Protein AF-A0A2Y9BK23-F1 (afdb_monomer)

Solvent-accessible surface area (backbone atoms only — not comparable to full-atom values): 45817 Å² total; per-residue (Å²): 95,72,69,53,30,32,48,51,44,19,53,50,28,48,52,42,35,49,48,59,64,71,32,55,53,44,69,58,97,91,46,71,29,27,59,66,56,45,57,52,48,31,56,73,51,74,29,68,68,50,39,44,72,75,66,64,53,71,72,58,40,45,74,67,63,46,54,69,68,68,41,61,64,59,56,52,54,61,56,52,43,31,57,47,28,48,55,36,20,54,35,30,73,72,70,46,89,42,66,68,52,52,52,51,47,51,52,55,51,48,56,51,50,51,49,54,73,68,44,40,54,75,84,32,72,56,56,57,50,43,50,53,47,51,52,46,39,56,50,48,38,48,43,55,64,40,48,61,58,48,46,46,53,47,46,54,48,43,49,55,48,46,52,54,44,50,54,49,46,64,77,57,65,72,90,73,79,82,59,72,66,56,55,49,54,53,49,51,53,51,60,74,42,40,76,67,49,46,58,53,29,53,55,47,11,51,48,40,17,51,48,36,32,52,52,48,51,53,51,54,48,72,68,50,50,68,69,82,78,42,60,49,40,58,52,61,53,59,51,48,55,50,50,57,54,46,52,53,53,49,54,51,41,36,55,51,47,31,51,48,50,54,47,52,50,58,57,46,44,43,63,48,22,56,46,48,74,73,54,56,55,68,69,60,52,52,51,52,55,50,50,54,50,52,50,45,54,53,52,10,49,53,52,4,51,55,52,15,63,66,47,35,59,58,54,45,54,55,50,32,62,34,53,70,47,90,71,85,76,79,68,67,63,66,61,48,50,51,52,39,48,52,54,49,51,51,42,52,48,52,26,47,58,75,43,41,65,69,68,75,69,56,52,46,74,51,59,58,68,54,68,85,73,64,46,82,73,83,82,71,62,39,65,60,37,28,54,51,10,51,49,29,34,52,53,15,51,44,33,59,75,71,35,81,66,50,89,43,68,65,35,54,50,41,24,51,51,8,50,50,29,32,51,56,27,39,43,47,50,49,54,53,60,50,57,69,40,67,68,62,34,64,80,40,41,80,77,45,45,60,55,62,40,35,40,67,62,54,46,49,54,30,48,51,38,21,49,39,35,34,50,29,54,42,49,28,45,49,50,31,20,28,40,76,52,38,74,64,66,76,74,42,38,80,36,45,31,44,34,53,35,45,93,84,44,62,63,62,54,50,52,52,48,72,79,40,80,48,55,74,50,80,40,74,33,35,33,30,30,19,61,16,42,54,76,89,41,77,65,30,52,52,42,18,46,68,69,56,35,64,36,57,54,17,50,27,40,29,32,26,46,67,56,52,45,53,51,44,36,78,77,39,78,87,64,87,76,84,80,85,50,60,72,62,27,32,37,40,34,36,13,41,62,58,56,51,76,47,79,65,80,32,48,68,70,68,58,64,101,86,55,79,69,42,44,38,44,24,76,36,53,78,93,77,61,57,76,86,53,42,71,76,60,30,44,73,29,43,65,76,48,74,50,56,47,62,69,72,32,47,47,65,78,28,69,39,61,28,38,39,33,28,19,58,73,49,35,51,56,52,44,52,59,35,62,78,38,33,92,84,35,72,50,44,40,32,40,37,39,31,41,60,46,87,86,47,46,65,60,52,56,56,57,51,45,58,56,39,61,75,46,49,68,73,24,68,78,42,74,53,52,66,50,55,50,51,34,73,62,53,42,40,49,52,55,14,54,46,52,50,51,42,49,54,28,51,54,50,36,50,51,36,52,53,48,44,52,47,53,54,48,54,54,51,66,72,40,40,71,57,52,24,53,51,47,53,51,41,47,77,74,65,54,53,68,70,58,55,53,51,50,53,50,52,65,48,39,59,43,54,52,47,19,45,52,53,18,52,63,62,19,51,57,42,66,58,44,47,39,65,62,50,51,51,51,74,68,54,40,52,50,27,52,52,46,34,49,52,53,47,49,54,52,50,52,54,49,52,52,52,50,52,53,49,53,54,54,50,51,51,63,37,68,52,131

InterPro domains:
  IPR003838 ABC3 transporter permease, C-terminal [PF02687] (246-353)
  IPR052536 ABC-4 Integral Membrane [PTHR46795] (182-848)

pLDDT: mean 77.93, std 12.71, range [37.5, 96.0]

Structure (mmCIF, N/CA/C/O backbone):
data_AF-A0A2Y9BK23-F1
#
_entry.id   AF-A0A2Y9BK23-F1
#
loop_
_atom_site.group_PDB
_atom_site.id
_atom_site.type_symbol
_atom_site.label_atom_id
_atom_site.label_alt_id
_atom_site.label_comp_id
_atom_site.label_asym_id
_atom_site.label_entity_id
_atom_site.label_seq_id
_atom_site.pdbx_PDB_ins_code
_atom_site.Cartn_x
_atom_site.Cartn_y
_atom_site.Cartn_z
_atom_site.occupancy
_atom_site.B_iso_or_equiv
_atom_site.auth_seq_id
_atom_site.auth_comp_id
_atom_site.auth_asym_id
_atom_site.auth_atom_id
_atom_site.pdbx_PDB_model_num
ATOM 1 N N . MET A 1 1 ? 39.297 36.333 -8.556 1.00 66.00 1 MET A N 1
ATOM 2 C CA . MET A 1 1 ? 37.998 35.632 -8.433 1.00 66.00 1 MET A CA 1
ATOM 3 C C . MET A 1 1 ? 37.722 35.102 -7.034 1.00 66.00 1 MET A C 1
ATOM 5 O O . MET A 1 1 ? 36.783 35.594 -6.432 1.00 66.00 1 MET A O 1
ATOM 9 N N . LYS A 1 2 ? 38.556 34.235 -6.434 1.00 66.81 2 LYS A N 1
ATOM 10 C CA . LYS A 1 2 ? 38.356 33.791 -5.032 1.00 66.81 2 LYS A CA 1
ATOM 11 C C . LYS A 1 2 ? 38.237 34.953 -4.026 1.00 66.81 2 LYS A C 1
ATOM 13 O O . LYS A 1 2 ? 37.341 34.963 -3.200 1.00 66.81 2 LYS A O 1
ATOM 18 N N . ARG A 1 3 ? 39.061 36.001 -4.167 1.00 71.44 3 ARG A N 1
ATOM 19 C CA . ARG A 1 3 ? 38.935 37.242 -3.371 1.00 71.44 3 ARG A CA 1
ATOM 20 C C . ARG A 1 3 ? 37.628 38.016 -3.622 1.00 71.44 3 ARG A C 1
ATOM 22 O O . ARG A 1 3 ? 37.149 38.675 -2.714 1.00 71.44 3 ARG A O 1
ATOM 29 N N . ILE A 1 4 ? 37.059 37.934 -4.827 1.00 76.38 4 ILE A N 1
ATOM 30 C CA . ILE A 1 4 ? 35.796 38.600 -5.197 1.00 76.38 4 ILE A CA 1
ATOM 31 C C . ILE A 1 4 ? 34.609 37.812 -4.632 1.00 76.38 4 ILE A C 1
ATOM 33 O O . ILE A 1 4 ? 33.743 38.410 -4.008 1.00 76.38 4 ILE A O 1
ATOM 37 N N . ALA A 1 5 ? 34.624 36.478 -4.746 1.00 73.50 5 ALA A N 1
ATOM 38 C CA . ALA A 1 5 ? 33.650 35.598 -4.097 1.00 73.50 5 ALA A CA 1
ATOM 39 C C . ALA A 1 5 ? 33.660 35.783 -2.571 1.00 73.50 5 ALA A C 1
ATOM 41 O O . ALA A 1 5 ? 32.609 35.975 -1.972 1.00 73.50 5 ALA A O 1
ATOM 42 N N . ASN A 1 6 ? 34.844 35.826 -1.952 1.00 80.12 6 ASN A N 1
ATOM 43 C CA . ASN A 1 6 ? 34.981 36.054 -0.512 1.00 80.12 6 ASN A CA 1
ATOM 44 C C . ASN A 1 6 ? 34.433 37.428 -0.085 1.00 80.12 6 ASN A C 1
ATOM 46 O O . ASN A 1 6 ? 33.768 37.520 0.941 1.00 80.12 6 ASN A O 1
ATOM 50 N N . ARG A 1 7 ? 34.668 38.489 -0.874 1.00 80.56 7 ARG A N 1
ATOM 51 C CA . ARG A 1 7 ? 34.108 39.828 -0.613 1.00 80.56 7 ARG A CA 1
ATOM 52 C C . ARG A 1 7 ? 32.588 39.860 -0.785 1.00 80.56 7 ARG A C 1
ATOM 54 O O . ARG A 1 7 ? 31.913 40.435 0.057 1.00 80.56 7 ARG A O 1
ATOM 61 N N . PHE A 1 8 ? 32.054 39.198 -1.811 1.00 83.19 8 PHE A N 1
ATOM 62 C CA . PHE A 1 8 ? 30.611 39.041 -2.010 1.00 83.19 8 PHE A CA 1
ATOM 63 C C . PHE A 1 8 ? 29.954 38.324 -0.819 1.00 83.19 8 PHE A C 1
ATOM 65 O O . PHE A 1 8 ? 29.027 38.863 -0.223 1.00 83.19 8 PHE A O 1
ATOM 72 N N . CYS A 1 9 ? 30.498 37.177 -0.393 1.00 81.19 9 CYS A N 1
ATOM 73 C CA . CYS A 1 9 ? 29.965 36.409 0.741 1.00 81.19 9 CYS A CA 1
ATOM 74 C C . CYS A 1 9 ? 30.093 37.149 2.081 1.00 81.19 9 CYS A C 1
ATOM 76 O O . CYS A 1 9 ? 29.287 36.949 2.992 1.00 81.19 9 CYS A O 1
ATOM 78 N N . ALA A 1 10 ? 31.126 37.987 2.225 1.00 83.44 10 ALA A N 1
ATOM 79 C CA . ALA A 1 10 ? 31.302 38.821 3.406 1.00 83.44 10 ALA A CA 1
ATOM 80 C C . ALA A 1 10 ? 30.233 39.923 3.477 1.00 83.44 10 ALA A C 1
ATOM 82 O O . ALA A 1 10 ? 29.619 40.108 4.525 1.00 83.44 10 ALA A O 1
ATOM 83 N N . VAL A 1 11 ? 29.970 40.610 2.359 1.00 84.62 11 VAL A N 1
ATOM 84 C CA . VAL A 1 11 ? 28.947 41.666 2.274 1.00 84.62 11 VAL A CA 1
ATOM 85 C C . VAL A 1 11 ? 27.549 41.089 2.490 1.00 84.62 11 VAL A C 1
ATOM 87 O O . VAL A 1 11 ? 26.812 41.591 3.333 1.00 84.62 11 VAL A O 1
ATOM 90 N N . VAL A 1 12 ? 27.201 39.997 1.804 1.00 83.75 12 VAL A N 1
ATOM 91 C CA . VAL A 1 12 ? 25.888 39.350 1.960 1.00 83.75 12 VAL A CA 1
ATOM 92 C C . VAL A 1 12 ? 25.700 38.819 3.385 1.00 83.75 12 VAL A C 1
ATOM 94 O O . VAL A 1 12 ? 24.640 39.019 3.973 1.00 83.75 12 VAL A O 1
ATOM 97 N N . GLY A 1 13 ? 26.741 38.236 3.990 1.00 83.75 13 GLY A N 1
ATOM 98 C CA . GLY A 1 13 ? 26.708 37.799 5.389 1.00 83.75 13 GLY A CA 1
ATOM 99 C C . GLY A 1 13 ? 26.460 38.940 6.385 1.00 83.75 13 GLY A C 1
ATOM 100 O O . GLY A 1 13 ? 25.699 38.759 7.330 1.00 83.75 13 GLY A O 1
ATOM 101 N N . ILE A 1 14 ? 27.043 40.124 6.160 1.00 85.81 14 ILE A N 1
ATOM 102 C CA . ILE A 1 14 ? 26.812 41.312 7.003 1.00 85.81 14 ILE A CA 1
ATOM 103 C C . ILE A 1 14 ? 25.374 41.822 6.844 1.00 85.81 14 ILE A C 1
ATOM 105 O O . ILE A 1 14 ? 24.718 42.109 7.842 1.00 85.81 14 ILE A O 1
ATOM 109 N N . VAL A 1 15 ? 24.854 41.875 5.613 1.00 84.88 15 VAL A N 1
ATOM 110 C CA . VAL A 1 15 ? 23.474 42.314 5.336 1.00 84.88 15 VAL A CA 1
ATOM 111 C C . VAL A 1 15 ? 22.447 41.377 5.978 1.00 84.88 15 VAL A C 1
ATOM 113 O O . VAL A 1 15 ? 21.488 41.849 6.586 1.00 84.88 15 VAL A O 1
ATOM 116 N N . ILE A 1 16 ? 22.664 40.058 5.906 1.00 83.00 16 ILE A N 1
ATOM 117 C CA . ILE A 1 16 ? 21.811 39.068 6.581 1.00 83.00 16 ILE A CA 1
ATOM 118 C C . ILE A 1 16 ? 21.835 39.289 8.099 1.00 83.00 16 ILE A C 1
ATOM 120 O O . ILE A 1 16 ? 20.775 39.319 8.722 1.00 83.00 16 ILE A O 1
ATOM 124 N N . SER A 1 17 ? 23.010 39.513 8.695 1.00 84.62 17 SER A N 1
ATOM 125 C CA . SER A 1 17 ? 23.114 39.798 10.130 1.00 84.62 17 SER A CA 1
ATOM 126 C C . SER A 1 17 ? 22.400 41.094 10.529 1.00 84.62 17 SER A C 1
ATOM 128 O O . SER A 1 17 ? 21.686 41.104 11.528 1.00 84.62 17 SER A O 1
ATOM 130 N N . CYS A 1 18 ? 22.501 42.165 9.735 1.00 83.06 18 CYS A N 1
ATOM 131 C CA . CYS A 1 18 ? 21.756 43.405 9.981 1.00 83.06 18 CYS A CA 1
ATOM 132 C C . CYS A 1 18 ? 20.235 43.196 9.908 1.00 83.06 18 CYS A C 1
ATOM 134 O O . CYS A 1 18 ? 19.505 43.720 10.747 1.00 83.06 18 CYS A O 1
ATOM 136 N N . LEU A 1 19 ? 19.751 42.402 8.950 1.00 81.50 19 LEU A N 1
ATOM 137 C CA . LEU A 1 19 ? 18.330 42.065 8.855 1.00 81.50 19 LEU A CA 1
ATOM 138 C C . LEU A 1 19 ? 17.849 41.259 10.064 1.00 81.50 19 LEU A C 1
ATOM 140 O O . LEU A 1 19 ? 16.728 41.478 10.510 1.00 81.50 19 LEU A O 1
ATOM 144 N N . ILE A 1 20 ? 18.675 40.361 10.607 1.00 80.56 20 ILE A N 1
ATOM 145 C CA . ILE A 1 20 ? 18.334 39.565 11.796 1.00 80.56 20 ILE A CA 1
ATOM 146 C C . ILE A 1 20 ? 18.225 40.438 13.058 1.00 80.56 20 ILE A C 1
ATOM 148 O O . ILE A 1 20 ? 17.312 40.240 13.856 1.00 80.56 20 ILE A O 1
ATOM 152 N N . PHE A 1 21 ? 19.113 41.423 13.228 1.00 79.00 21 PHE A N 1
ATOM 153 C CA . PHE A 1 21 ? 19.126 42.276 14.424 1.00 79.00 21 PHE A CA 1
ATOM 154 C C . PHE A 1 21 ? 18.106 43.420 14.398 1.00 79.00 21 PHE A C 1
ATOM 156 O O . PHE A 1 21 ? 17.504 43.708 15.429 1.00 79.00 21 PHE A O 1
ATOM 163 N N . PHE A 1 22 ? 17.921 44.084 13.252 1.00 79.25 22 PHE A N 1
ATOM 164 C CA . PHE A 1 22 ? 17.203 45.365 13.198 1.00 79.25 22 PHE A CA 1
ATOM 165 C C . PHE A 1 22 ? 15.826 45.297 12.536 1.00 79.25 22 PHE A C 1
ATOM 167 O O . PHE A 1 22 ? 15.008 46.193 12.738 1.00 79.25 22 PHE A O 1
ATOM 174 N N . ALA A 1 23 ? 15.541 44.271 11.730 1.00 80.25 23 ALA A N 1
ATOM 175 C CA . ALA A 1 23 ? 14.223 44.154 11.119 1.00 80.25 23 ALA A CA 1
ATOM 176 C C . ALA A 1 23 ? 13.204 43.603 12.125 1.00 80.25 23 ALA A C 1
ATOM 178 O O . ALA A 1 23 ? 13.544 42.873 13.055 1.00 80.25 23 ALA A O 1
ATOM 179 N N . LYS A 1 24 ? 11.921 43.905 11.911 1.00 79.38 24 LYS A N 1
ATOM 180 C CA . LYS A 1 24 ? 10.842 43.291 12.691 1.00 79.38 24 LYS A CA 1
ATOM 181 C C . LYS A 1 24 ? 10.610 41.866 12.189 1.00 79.38 24 LYS A C 1
ATOM 183 O O . LYS A 1 24 ? 10.204 41.671 11.042 1.00 79.38 24 LYS A O 1
ATOM 188 N N . TRP A 1 25 ? 10.895 40.890 13.042 1.00 70.69 25 TRP A N 1
ATOM 189 C CA . TRP A 1 25 ? 10.907 39.464 12.706 1.00 70.69 25 TRP A CA 1
ATOM 190 C C . TRP A 1 25 ? 9.597 38.760 13.025 1.00 70.69 25 TRP A C 1
ATOM 192 O O . TRP A 1 25 ? 9.232 37.821 12.324 1.00 70.69 25 TRP A O 1
ATOM 202 N N . LEU A 1 26 ? 8.888 39.224 14.053 1.00 69.25 26 LEU A N 1
ATOM 203 C CA . LEU A 1 26 ? 7.723 38.545 14.613 1.00 69.25 26 LEU A CA 1
ATOM 204 C C . LEU A 1 26 ? 6.526 39.495 14.678 1.00 69.25 26 LEU A C 1
ATOM 206 O O . LEU A 1 26 ? 6.687 40.715 14.789 1.00 69.25 26 LEU A O 1
ATOM 210 N N . SER A 1 27 ? 5.330 38.918 14.601 1.00 62.94 27 SER A N 1
ATOM 211 C CA . SER A 1 27 ? 4.050 39.606 14.747 1.00 62.94 27 SER A CA 1
ATOM 212 C C . SER A 1 27 ? 3.189 38.826 15.721 1.00 62.94 27 SER A C 1
ATOM 214 O O . SER A 1 27 ? 2.865 37.681 15.429 1.00 62.94 27 SER A O 1
ATOM 216 N N . PHE A 1 28 ? 2.779 39.446 16.819 1.00 60.50 28 PHE A N 1
ATOM 217 C CA . PHE A 1 28 ? 1.784 38.878 17.728 1.00 60.50 28 PHE A CA 1
ATOM 218 C C . PHE A 1 28 ? 0.713 39.934 17.995 1.00 60.50 28 PHE A C 1
ATOM 220 O O . PHE A 1 28 ? 1.050 41.078 18.287 1.00 60.50 28 PHE A O 1
ATOM 227 N N . GLN A 1 29 ? -0.560 39.570 17.783 1.00 54.19 29 GLN A N 1
ATOM 228 C CA . GLN A 1 29 ? -1.738 40.438 17.958 1.00 54.19 29 GLN A CA 1
ATOM 229 C C . GLN A 1 29 ? -1.568 41.882 17.419 1.00 54.19 29 GLN A C 1
ATOM 231 O O . GLN A 1 29 ? -1.888 42.865 18.076 1.00 54.19 29 GLN A O 1
ATOM 236 N N . GLY A 1 30 ? -1.007 42.036 16.213 1.00 57.72 30 GLY A N 1
ATOM 237 C CA . GLY A 1 30 ? -0.815 43.347 15.567 1.00 57.72 30 GLY A CA 1
ATOM 238 C C . GLY A 1 30 ? 0.437 44.131 15.996 1.00 57.72 30 GLY A C 1
ATOM 239 O O . GLY A 1 30 ? 0.839 45.060 15.291 1.00 57.72 30 GLY A O 1
ATOM 240 N N . VAL A 1 31 ? 1.133 43.724 17.064 1.00 64.94 31 VAL A N 1
ATOM 241 C CA . VAL A 1 31 ? 2.407 44.322 17.493 1.00 64.94 31 VAL A CA 1
ATOM 242 C C . VAL A 1 31 ? 3.583 43.563 16.885 1.00 64.94 31 VAL A C 1
ATOM 244 O O . VAL A 1 31 ? 3.579 42.346 16.709 1.00 64.94 31 VAL A O 1
ATOM 247 N N . SER A 1 32 ? 4.598 44.319 16.480 1.00 72.56 32 SER A N 1
ATOM 248 C CA . SER A 1 32 ? 5.718 43.824 15.691 1.00 72.56 32 SER A CA 1
ATOM 249 C C . SER A 1 32 ? 7.019 43.930 16.469 1.00 72.56 32 SER A C 1
ATOM 251 O O . SER A 1 32 ? 7.410 45.050 16.796 1.00 72.56 32 SER A O 1
ATOM 253 N N . TYR A 1 33 ? 7.712 42.809 16.660 1.00 75.88 33 TYR A N 1
ATOM 254 C CA . TYR A 1 33 ? 8.920 42.732 17.483 1.00 75.88 33 TYR A CA 1
ATOM 255 C C . TYR A 1 33 ? 10.163 42.398 16.653 1.00 75.88 33 TYR A C 1
ATOM 257 O O . TYR A 1 33 ? 10.112 41.598 15.708 1.00 75.88 33 TYR A O 1
ATOM 265 N N . THR A 1 34 ? 11.301 42.985 17.019 1.00 82.25 34 THR A N 1
ATOM 266 C CA . THR A 1 34 ? 12.623 42.410 16.720 1.00 82.25 34 THR A CA 1
ATOM 267 C C . THR A 1 34 ? 12.876 41.183 17.610 1.00 82.25 34 THR A C 1
ATOM 269 O O . THR A 1 34 ? 12.215 41.001 18.633 1.00 82.25 34 THR A O 1
ATOM 272 N N . ILE A 1 35 ? 13.837 40.320 17.249 1.00 77.69 35 ILE A N 1
ATOM 273 C CA . ILE A 1 35 ? 14.147 39.114 18.045 1.00 77.69 35 ILE A CA 1
ATOM 274 C C . ILE A 1 35 ? 14.552 39.489 19.483 1.00 77.69 35 ILE A C 1
ATOM 276 O O . ILE A 1 35 ? 14.131 38.839 20.436 1.00 77.69 35 ILE A O 1
ATOM 280 N N . LEU A 1 36 ? 15.338 40.558 19.656 1.00 79.81 36 LEU A N 1
ATOM 281 C CA . LEU A 1 36 ? 15.796 41.009 20.974 1.00 79.81 36 LEU A CA 1
ATOM 282 C C . LEU A 1 36 ? 14.676 41.657 21.799 1.00 79.81 36 LEU A C 1
ATOM 284 O O . LEU A 1 36 ? 14.585 41.386 22.994 1.00 79.81 36 LEU A O 1
A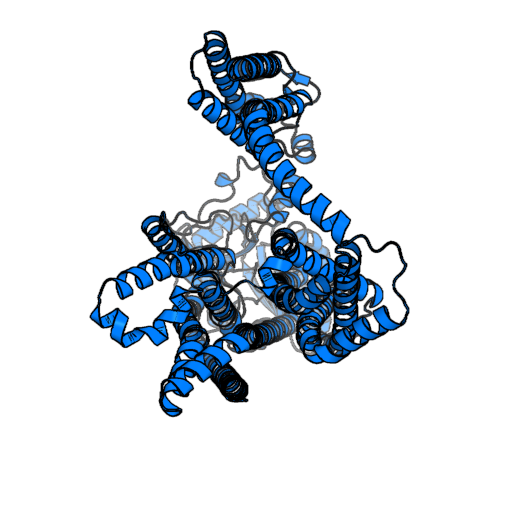TOM 288 N N . GLU A 1 37 ? 13.808 42.462 21.177 1.00 79.12 37 GLU A N 1
ATOM 289 C CA . GLU A 1 37 ? 12.623 43.022 21.848 1.00 79.12 37 GLU A CA 1
ATOM 290 C C . GLU A 1 37 ? 11.666 41.920 22.307 1.00 79.12 37 GLU A C 1
ATOM 292 O O . GLU A 1 37 ? 11.128 42.000 23.406 1.00 79.12 37 GLU A O 1
ATOM 297 N N . PHE A 1 38 ? 11.505 40.861 21.509 1.00 77.25 38 PHE A N 1
ATOM 298 C CA . PHE A 1 38 ? 10.688 39.708 21.874 1.00 77.25 38 PHE A CA 1
ATOM 299 C C . PHE A 1 38 ? 11.229 38.994 23.123 1.00 77.25 38 PHE A C 1
ATOM 301 O O . PHE A 1 38 ? 10.483 38.763 24.070 1.00 77.25 38 PHE A O 1
ATOM 308 N N . TYR A 1 39 ? 12.536 38.711 23.188 1.00 79.19 39 TYR A N 1
ATOM 309 C CA . TYR A 1 39 ? 13.139 38.120 24.392 1.00 79.19 39 TYR A CA 1
ATOM 310 C C . TYR A 1 39 ? 13.075 39.053 25.612 1.00 79.19 39 TYR A C 1
ATOM 312 O O . TYR A 1 39 ? 12.920 38.576 26.738 1.00 79.19 39 TYR A O 1
ATOM 320 N N . ALA A 1 40 ? 13.186 40.370 25.409 1.00 80.31 40 ALA A N 1
ATOM 321 C CA . ALA A 1 40 ? 13.050 41.352 26.480 1.00 80.31 40 ALA A CA 1
ATOM 322 C C . ALA A 1 40 ? 11.620 41.390 27.041 1.00 80.31 40 ALA A C 1
ATOM 324 O O . ALA A 1 40 ? 11.457 41.441 28.260 1.00 80.31 40 ALA A O 1
ATOM 325 N N . GLU A 1 41 ? 10.603 41.298 26.183 1.00 74.19 41 GLU A N 1
ATOM 326 C CA . GLU A 1 41 ? 9.203 41.216 26.608 1.00 74.19 41 GLU A CA 1
ATOM 327 C C . GLU A 1 41 ? 8.888 39.897 27.314 1.00 74.19 41 GLU A C 1
ATOM 329 O O . GLU A 1 41 ? 8.385 39.913 28.433 1.00 74.19 41 GLU A O 1
ATOM 334 N N . VAL A 1 42 ? 9.305 38.749 26.773 1.00 74.31 42 VAL A N 1
ATOM 335 C CA . VAL A 1 42 ? 9.131 37.452 27.458 1.00 74.31 42 VAL A CA 1
ATOM 336 C C . VAL A 1 42 ? 9.748 37.467 28.866 1.00 74.31 42 VAL A C 1
ATOM 338 O O . VAL A 1 42 ? 9.206 36.880 29.803 1.00 74.31 42 VAL A O 1
ATOM 341 N N . ARG A 1 43 ? 10.870 38.177 29.048 1.00 78.25 43 ARG A N 1
ATOM 342 C CA . ARG A 1 43 ? 11.512 38.347 30.358 1.00 78.25 43 ARG A CA 1
ATOM 343 C C . ARG A 1 43 ? 10.749 39.303 31.284 1.00 78.25 43 ARG A C 1
ATOM 345 O O . ARG A 1 43 ? 10.748 39.066 32.489 1.00 78.25 43 ARG A O 1
ATOM 352 N N . ARG A 1 44 ? 10.106 40.352 30.755 1.00 77.56 44 ARG A N 1
ATOM 353 C CA . ARG A 1 44 ? 9.258 41.283 31.530 1.00 77.56 44 ARG A CA 1
ATOM 354 C C . ARG A 1 44 ? 8.023 40.599 32.107 1.00 77.56 44 ARG A C 1
ATOM 356 O O . ARG A 1 44 ? 7.656 40.898 33.236 1.00 77.56 44 ARG A O 1
ATOM 363 N N . TYR A 1 45 ? 7.450 39.648 31.375 1.00 72.06 45 TYR A N 1
ATOM 364 C CA . TYR A 1 45 ? 6.301 38.852 31.818 1.00 72.06 45 TYR A CA 1
ATOM 365 C C . TYR A 1 45 ? 6.665 37.691 32.763 1.00 72.06 45 TYR A C 1
ATOM 367 O O . TYR A 1 45 ? 5.784 36.961 33.197 1.00 72.06 45 TYR A O 1
ATOM 375 N N . GLY A 1 46 ? 7.944 37.506 33.117 1.00 71.19 46 GLY A N 1
ATOM 376 C CA . GLY A 1 46 ? 8.366 36.482 34.082 1.00 71.19 46 GLY A CA 1
ATOM 377 C C . GLY A 1 46 ? 8.600 35.081 33.500 1.00 71.19 46 GLY A C 1
ATOM 378 O O . GLY A 1 46 ? 8.847 34.149 34.262 1.00 71.19 46 GLY A O 1
ATOM 379 N N . GLY A 1 47 ? 8.582 34.913 32.173 1.00 72.94 47 GLY A N 1
ATOM 380 C CA . GLY A 1 47 ? 8.879 33.643 31.502 1.00 72.94 47 GLY A CA 1
ATOM 381 C C . GLY A 1 47 ? 7.966 33.350 30.312 1.00 72.94 47 GLY A C 1
ATOM 382 O O . GLY A 1 47 ? 6.951 34.011 30.107 1.00 72.94 47 GLY A O 1
ATOM 383 N N . ILE A 1 48 ? 8.326 32.336 29.515 1.00 68.12 48 ILE A N 1
ATOM 384 C CA . ILE A 1 48 ? 7.584 31.977 28.295 1.00 68.12 48 ILE A CA 1
ATOM 385 C C . ILE A 1 48 ? 6.164 31.486 28.594 1.00 68.12 48 ILE A C 1
ATOM 387 O O . ILE A 1 48 ? 5.258 31.809 27.841 1.00 68.12 48 ILE A O 1
ATOM 391 N N . SER A 1 49 ? 5.956 30.775 29.707 1.00 61.28 49 SER A N 1
ATOM 392 C CA . SER A 1 49 ? 4.640 30.281 30.131 1.00 61.28 49 SER A CA 1
ATOM 393 C C . SER A 1 49 ? 3.701 31.416 30.543 1.00 61.28 49 SER A C 1
ATOM 395 O O . SER A 1 49 ? 2.552 31.445 30.121 1.00 61.28 49 SER A O 1
ATOM 397 N N . ALA A 1 50 ? 4.203 32.394 31.301 1.00 64.00 50 ALA A N 1
ATOM 398 C CA . ALA A 1 50 ? 3.440 33.577 31.694 1.00 64.00 50 ALA A CA 1
ATOM 399 C C . ALA A 1 50 ? 3.142 34.501 30.498 1.00 64.00 50 ALA A C 1
ATOM 401 O O . ALA A 1 50 ? 2.047 35.046 30.401 1.00 64.00 50 ALA A O 1
ATOM 402 N N . PHE A 1 51 ? 4.083 34.625 29.554 1.00 68.25 51 PHE A N 1
ATOM 403 C CA . PHE A 1 51 ? 3.881 35.355 28.300 1.00 68.25 51 PHE A CA 1
ATOM 404 C C . PHE A 1 51 ? 2.871 34.658 27.368 1.00 68.25 51 PHE A C 1
ATOM 406 O O . PHE A 1 51 ? 2.045 35.338 26.769 1.00 68.25 51 PHE A O 1
ATOM 413 N N . SER A 1 52 ? 2.897 33.319 27.285 1.00 63.72 52 SER A N 1
ATOM 414 C CA . SER A 1 52 ? 1.897 32.507 26.563 1.00 63.72 52 SER A CA 1
ATOM 415 C C . SER A 1 52 ? 0.502 32.746 27.137 1.00 63.72 52 SER A C 1
ATOM 417 O O . SER A 1 52 ? -0.400 33.161 26.421 1.00 63.72 52 SER A O 1
ATOM 419 N N . ASN A 1 53 ? 0.352 32.609 28.457 1.00 62.31 53 ASN A N 1
ATOM 420 C CA . ASN A 1 53 ? -0.939 32.735 29.136 1.00 62.31 53 ASN A CA 1
ATOM 421 C C . ASN A 1 53 ? -1.523 34.160 29.096 1.00 62.31 53 ASN A C 1
ATOM 423 O O . ASN A 1 53 ? -2.735 34.318 29.188 1.00 62.31 53 ASN A O 1
ATOM 427 N N . ALA A 1 54 ? -0.685 35.197 28.980 1.00 60.44 54 ALA A N 1
ATOM 428 C CA . ALA A 1 54 ? -1.130 36.592 28.921 1.00 60.44 54 ALA A CA 1
ATOM 429 C C . ALA A 1 54 ? -1.582 37.051 27.518 1.00 60.44 54 ALA A C 1
ATOM 431 O O . ALA A 1 54 ? -2.255 38.074 27.412 1.00 60.44 54 ALA A O 1
ATOM 432 N N . LEU A 1 55 ? -1.191 36.343 26.449 1.00 57.59 55 LEU A N 1
ATOM 433 C CA . LEU A 1 55 ? -1.369 36.775 25.050 1.00 57.59 55 LEU A CA 1
ATOM 434 C C . LEU A 1 55 ? -1.987 35.714 24.119 1.00 57.59 55 LEU A C 1
ATOM 436 O O . LEU A 1 55 ? -2.350 36.047 22.986 1.00 57.59 55 LEU A O 1
ATOM 440 N N . GLU A 1 56 ? -2.115 34.455 24.539 1.00 56.62 56 GLU A N 1
ATOM 441 C CA . GLU A 1 56 ? -2.841 33.431 23.780 1.00 56.62 56 GLU A CA 1
ATOM 442 C C . GLU A 1 56 ? -4.347 33.569 24.020 1.00 56.62 56 GLU A C 1
ATOM 444 O O . GLU A 1 56 ? -4.909 32.987 24.941 1.00 56.62 56 GLU A O 1
ATOM 449 N N . ASP A 1 57 ? -5.008 34.341 23.156 1.00 52.81 57 ASP A N 1
ATOM 450 C CA . ASP A 1 57 ? -6.456 34.248 22.989 1.00 52.81 57 ASP A CA 1
ATOM 451 C C . ASP A 1 57 ? -6.756 32.963 22.184 1.00 52.81 57 ASP A C 1
ATOM 453 O O . ASP A 1 57 ? -6.306 32.860 21.029 1.00 52.81 57 ASP A O 1
ATOM 457 N N . PRO A 1 58 ? -7.466 31.966 22.751 1.00 50.97 58 PRO A N 1
ATOM 458 C CA . PRO A 1 58 ? -7.680 30.664 22.112 1.00 50.97 58 PRO A CA 1
ATOM 459 C C . PRO A 1 58 ? -8.266 30.778 20.698 1.00 50.97 58 PRO A C 1
ATOM 461 O O . PRO A 1 58 ? -7.912 30.005 19.805 1.00 50.97 58 PRO A O 1
ATOM 464 N N . ALA A 1 59 ? -9.097 31.798 20.462 1.00 44.06 59 ALA A N 1
ATOM 465 C CA . ALA A 1 59 ? -9.761 32.044 19.186 1.00 44.06 59 ALA A CA 1
ATOM 466 C C . ALA A 1 59 ? -8.801 32.466 18.052 1.00 44.06 59 ALA A C 1
ATOM 468 O O . ALA A 1 59 ? -9.014 32.128 16.887 1.00 44.06 59 ALA A O 1
ATOM 469 N N . VAL A 1 60 ? -7.715 33.185 18.362 1.00 45.28 60 VAL A N 1
ATOM 470 C CA . VAL A 1 60 ? -6.751 33.683 17.357 1.00 45.28 60 VAL A CA 1
ATOM 471 C C . VAL A 1 60 ? -5.689 32.628 17.033 1.00 45.28 60 VAL A C 1
ATOM 473 O O . VAL A 1 60 ? -5.232 32.525 15.888 1.00 45.28 60 VAL A O 1
ATOM 476 N N . VAL A 1 61 ? -5.329 31.800 18.017 1.00 46.25 61 VAL A N 1
ATOM 477 C CA . VAL A 1 61 ? -4.458 30.632 17.818 1.00 46.25 61 VAL A CA 1
ATOM 478 C C . VAL A 1 61 ? -5.164 29.592 16.938 1.00 46.25 61 VAL A C 1
ATOM 480 O O . VAL A 1 61 ? -4.540 29.082 16.005 1.00 46.25 61 VAL A O 1
ATOM 483 N N . ALA A 1 62 ? -6.474 29.383 17.126 1.00 39.06 62 ALA A N 1
ATOM 484 C CA . ALA A 1 62 ? -7.310 28.551 16.252 1.00 39.06 62 ALA A CA 1
ATOM 485 C C . ALA A 1 62 ? -7.369 29.067 14.796 1.00 39.06 62 ALA A C 1
ATOM 487 O O . ALA A 1 62 ? -7.350 28.282 13.852 1.00 39.06 62 ALA A O 1
ATOM 488 N N . ALA A 1 63 ? -7.367 30.390 14.588 1.00 39.00 63 ALA A N 1
ATOM 489 C CA . ALA A 1 63 ? -7.406 30.989 13.250 1.00 39.00 63 ALA A CA 1
ATOM 490 C C . ALA A 1 63 ? -6.052 30.978 12.505 1.00 39.00 63 ALA A C 1
ATOM 492 O O . ALA A 1 63 ? -6.027 31.069 11.276 1.00 39.00 63 ALA A O 1
ATOM 493 N N . THR A 1 64 ? -4.922 30.914 13.222 1.00 40.25 64 THR A N 1
ATOM 494 C CA . THR A 1 64 ? -3.578 31.113 12.635 1.00 40.25 64 THR A CA 1
ATOM 495 C C . THR A 1 64 ? -2.635 29.915 12.755 1.00 40.25 64 THR A C 1
ATOM 497 O O . THR A 1 64 ? -1.693 29.822 11.968 1.00 40.25 64 THR A O 1
ATOM 500 N N . GLY A 1 65 ? -2.878 28.985 13.686 1.00 42.78 65 GLY A N 1
ATOM 501 C CA . GLY A 1 65 ? -2.113 27.742 13.842 1.00 42.78 65 GLY A CA 1
ATOM 502 C C . GLY A 1 65 ? -0.681 27.901 14.378 1.00 42.78 65 GLY A C 1
ATOM 503 O O . GLY A 1 65 ? 0.124 26.983 14.231 1.00 42.78 65 GLY A O 1
ATOM 504 N N . VAL A 1 66 ? -0.331 29.046 14.975 1.00 49.56 66 VAL A N 1
ATOM 505 C CA . VAL A 1 66 ? 1.035 29.364 15.435 1.00 49.56 66 VAL A CA 1
ATOM 506 C C . VAL A 1 66 ? 1.136 29.275 16.965 1.00 49.56 66 VAL A C 1
ATOM 508 O O . VAL A 1 66 ? 0.509 30.065 17.660 1.00 49.56 66 VAL A O 1
ATOM 511 N N . SER A 1 67 ? 1.964 28.360 17.491 1.00 54.69 67 SER A N 1
ATOM 512 C CA . SER A 1 67 ? 2.264 28.237 18.935 1.00 54.69 67 SER A CA 1
ATOM 513 C C . SER A 1 67 ? 3.513 29.041 19.331 1.00 54.69 67 SER A C 1
ATOM 515 O O . SER A 1 67 ? 4.541 28.973 18.654 1.00 54.69 67 SER A O 1
ATOM 517 N N . ILE A 1 68 ? 3.454 29.769 20.455 1.00 59.78 68 ILE A N 1
ATOM 518 C CA . ILE A 1 68 ? 4.521 30.673 20.935 1.00 59.78 68 ILE A CA 1
ATOM 519 C C . ILE A 1 68 ? 5.732 29.907 21.517 1.00 59.78 68 ILE A C 1
ATOM 521 O O . ILE A 1 68 ? 6.871 30.385 21.473 1.00 59.78 68 ILE A O 1
ATOM 525 N N . VAL A 1 69 ? 5.529 28.682 22.011 1.00 60.88 69 VAL A N 1
ATOM 526 C CA . VAL A 1 69 ? 6.565 27.905 22.721 1.00 60.88 69 VAL A CA 1
ATOM 527 C C . VAL A 1 69 ? 7.634 27.317 21.788 1.00 60.88 69 VAL A C 1
ATOM 529 O O . VAL A 1 69 ? 8.821 27.583 22.011 1.00 60.88 69 VAL A O 1
ATOM 532 N N . PRO A 1 70 ? 7.292 26.591 20.701 1.00 58.81 70 PRO A N 1
ATOM 533 C CA . PRO A 1 70 ? 8.292 26.191 19.711 1.00 58.81 70 PRO A CA 1
ATOM 534 C C . PRO A 1 70 ? 8.926 27.436 19.080 1.00 58.81 70 PRO A C 1
ATOM 536 O O . PRO A 1 70 ? 10.124 27.467 18.783 1.00 58.81 70 PRO A O 1
ATOM 539 N N . ALA A 1 71 ? 8.136 28.508 18.982 1.00 62.31 71 ALA A N 1
ATOM 540 C CA . ALA A 1 71 ? 8.574 29.784 18.484 1.00 62.31 71 ALA A CA 1
ATOM 541 C C . ALA A 1 71 ? 9.705 30.436 19.321 1.00 62.31 71 ALA A C 1
ATOM 543 O O . ALA A 1 71 ? 10.651 31.028 18.803 1.00 62.31 71 ALA A O 1
ATOM 544 N N . TYR A 1 72 ? 9.706 30.280 20.632 1.00 69.19 72 TYR A N 1
ATOM 545 C CA . TYR A 1 72 ? 10.784 30.797 21.472 1.00 69.19 72 TYR A CA 1
ATOM 546 C C . TYR A 1 72 ? 12.111 30.030 21.301 1.00 69.19 72 TYR A C 1
ATOM 548 O O . TYR A 1 72 ? 13.191 30.629 21.296 1.00 69.19 72 TYR A O 1
ATOM 556 N N . LEU A 1 73 ? 12.039 28.707 21.112 1.00 68.50 73 LEU A N 1
ATOM 557 C CA . LEU A 1 73 ? 13.208 27.824 21.010 1.00 68.50 73 LEU A CA 1
ATOM 558 C C . LEU A 1 73 ? 13.931 27.945 19.663 1.00 68.50 73 LEU A C 1
ATOM 560 O O . LEU A 1 73 ? 15.162 27.976 19.616 1.00 68.50 73 LEU A O 1
ATOM 564 N N . PHE A 1 74 ? 13.197 28.053 18.553 1.00 71.00 74 PHE A N 1
ATOM 565 C CA . PHE A 1 74 ? 13.828 28.116 17.230 1.00 71.00 74 PHE A CA 1
ATOM 566 C C . PHE A 1 74 ? 14.387 29.505 16.875 1.00 71.00 74 PHE A C 1
ATOM 568 O O . PHE A 1 74 ? 15.199 29.602 15.954 1.00 71.00 74 PHE A O 1
ATOM 575 N N . LEU A 1 75 ? 14.064 30.562 17.634 1.00 73.69 75 LEU A N 1
ATOM 576 C CA . LEU A 1 75 ? 14.637 31.908 17.457 1.00 73.69 75 LEU A CA 1
ATOM 577 C C . LEU A 1 75 ? 16.111 32.020 17.891 1.00 73.69 75 LEU A C 1
ATOM 579 O O . LEU A 1 75 ? 16.801 32.959 17.488 1.00 73.69 75 LEU A O 1
ATOM 583 N N . PHE A 1 76 ? 16.652 31.025 18.601 1.00 77.94 76 PHE A N 1
ATOM 584 C CA . PHE A 1 76 ? 18.093 30.936 18.862 1.00 77.94 76 PHE A CA 1
ATOM 585 C C . PHE A 1 76 ? 18.905 30.568 17.609 1.00 77.94 76 PHE A C 1
ATOM 587 O O . PHE A 1 76 ? 20.065 30.965 17.492 1.00 77.94 76 PHE A O 1
ATOM 594 N N . LEU A 1 77 ? 18.312 29.857 16.642 1.00 78.00 77 LEU A N 1
ATOM 595 C CA . LEU A 1 77 ? 18.973 29.476 15.387 1.00 78.00 77 LEU A CA 1
ATOM 596 C C . LEU A 1 77 ? 19.373 30.676 14.507 1.00 78.00 77 LEU A C 1
ATOM 598 O O . LEU A 1 77 ? 20.525 30.705 14.069 1.00 78.00 77 LEU A O 1
ATOM 602 N N . PRO A 1 78 ? 18.508 31.678 14.242 1.00 78.25 78 PRO A N 1
ATOM 603 C CA . PRO A 1 78 ? 18.912 32.867 13.498 1.00 78.25 78 PRO A CA 1
ATOM 604 C C . PRO A 1 78 ? 19.951 33.704 14.258 1.00 78.25 78 PRO A C 1
ATOM 606 O O . PRO A 1 78 ? 20.876 34.212 13.629 1.00 78.25 78 PRO A O 1
ATOM 609 N N . LEU A 1 79 ? 19.896 33.784 15.594 1.00 82.38 79 LEU A N 1
ATOM 610 C CA . LEU A 1 79 ? 20.942 34.444 16.393 1.00 82.38 79 LEU A CA 1
ATOM 611 C C . LEU A 1 79 ? 22.291 33.716 16.276 1.00 82.38 79 LEU A C 1
ATOM 613 O O . LEU A 1 79 ? 23.309 34.348 15.992 1.00 82.38 79 LEU A O 1
ATOM 617 N N . LEU A 1 80 ? 22.308 32.386 16.391 1.00 83.00 80 LEU A N 1
ATOM 618 C CA . LEU A 1 80 ? 23.504 31.571 16.161 1.00 83.00 80 LEU A CA 1
ATOM 619 C C . LEU A 1 80 ? 24.051 31.765 14.737 1.00 83.00 80 LEU A C 1
ATOM 621 O O . LEU A 1 80 ? 25.262 31.900 14.539 1.00 83.00 80 LEU A O 1
ATOM 625 N N . LEU A 1 81 ? 23.160 31.831 13.744 1.00 84.19 81 LEU A N 1
ATOM 626 C CA . LEU A 1 81 ? 23.515 32.097 12.354 1.00 84.19 81 LEU A CA 1
ATOM 627 C C . LEU A 1 81 ? 24.206 33.462 12.198 1.00 84.19 81 LEU A C 1
ATOM 629 O O . LEU A 1 81 ? 25.204 33.531 11.481 1.00 84.19 81 LEU A O 1
ATOM 633 N N . THR A 1 82 ? 23.764 34.520 12.895 1.00 84.50 82 THR A N 1
ATOM 634 C CA . THR A 1 82 ? 24.449 35.832 12.844 1.00 84.50 82 THR A CA 1
ATOM 635 C C . THR A 1 82 ? 25.885 35.770 13.346 1.00 84.50 82 THR A C 1
ATOM 637 O O . THR A 1 82 ? 26.779 36.312 12.695 1.00 84.50 82 THR A O 1
ATOM 640 N N . ALA A 1 83 ? 26.131 35.077 14.462 1.00 84.94 83 ALA A N 1
ATOM 641 C CA . ALA A 1 83 ? 27.465 34.948 15.040 1.00 84.94 83 ALA A CA 1
ATOM 642 C C . ALA A 1 83 ? 28.416 34.228 14.070 1.00 84.94 83 ALA A C 1
ATOM 644 O O . ALA A 1 83 ? 29.541 34.675 13.829 1.00 84.94 83 ALA A O 1
ATOM 645 N N . ILE A 1 84 ? 27.930 33.153 13.442 1.00 85.31 84 ILE A N 1
ATOM 646 C CA . ILE A 1 84 ? 28.673 32.380 12.441 1.00 85.31 84 ILE A CA 1
ATOM 647 C C . ILE A 1 84 ? 28.937 33.226 11.187 1.00 85.31 84 ILE A C 1
ATOM 649 O O . ILE A 1 84 ? 30.060 33.223 10.677 1.00 85.31 84 ILE A O 1
ATOM 653 N N . LEU A 1 85 ? 27.939 33.968 10.694 1.00 85.94 85 LEU A N 1
ATOM 654 C CA . LEU A 1 85 ? 28.068 34.814 9.505 1.00 85.94 85 LEU A CA 1
ATOM 655 C C . LEU A 1 85 ? 29.028 35.985 9.727 1.00 85.94 85 LEU A C 1
ATOM 657 O O . LEU A 1 85 ? 29.851 36.247 8.855 1.00 85.94 85 LEU A O 1
ATOM 661 N N . LEU A 1 86 ? 28.992 36.645 10.887 1.00 86.44 86 LEU A N 1
ATOM 662 C CA . LEU A 1 86 ? 29.916 37.735 11.211 1.00 86.44 86 LEU A CA 1
ATOM 663 C C . LEU A 1 86 ? 31.359 37.231 11.324 1.00 86.44 86 LEU A C 1
ATOM 665 O O . LEU A 1 86 ? 32.254 37.796 10.693 1.00 86.44 86 LEU A O 1
ATOM 669 N N . LEU A 1 87 ? 31.583 36.119 12.035 1.00 86.62 87 LEU A N 1
ATOM 670 C CA . LEU A 1 87 ? 32.904 35.491 12.131 1.00 86.62 87 LEU A CA 1
ATOM 671 C C . LEU A 1 87 ? 33.430 35.079 10.744 1.00 86.62 87 LEU A C 1
ATOM 673 O O . LEU A 1 87 ? 34.592 35.321 10.408 1.00 86.62 87 LEU A O 1
ATOM 677 N N . ARG A 1 88 ? 32.559 34.513 9.902 1.00 87.19 88 ARG A N 1
ATOM 678 C CA . ARG A 1 88 ? 32.860 34.154 8.509 1.00 87.19 88 ARG A CA 1
ATOM 679 C C . ARG A 1 88 ? 33.233 35.376 7.674 1.00 87.19 88 ARG A C 1
ATOM 681 O O . ARG A 1 88 ? 34.234 35.332 6.958 1.00 87.19 88 ARG A O 1
ATOM 688 N N . SER A 1 89 ? 32.469 36.459 7.775 1.00 86.00 89 SER A N 1
ATOM 689 C CA . SER A 1 89 ? 32.709 37.698 7.033 1.00 86.00 89 SER A CA 1
ATOM 690 C C . SER A 1 89 ? 34.040 38.347 7.415 1.00 86.00 89 SER A C 1
ATOM 692 O O . SER A 1 89 ? 34.795 38.739 6.524 1.00 86.00 89 SER A O 1
ATOM 694 N N . VAL A 1 90 ? 34.390 38.375 8.707 1.00 86.50 90 VAL A N 1
ATOM 695 C CA . VAL A 1 90 ? 35.691 38.878 9.187 1.00 86.50 90 VAL A CA 1
ATOM 696 C C . VAL A 1 90 ? 36.845 38.041 8.631 1.00 86.50 90 VAL A C 1
ATOM 698 O O . VAL A 1 90 ? 37.815 38.589 8.106 1.00 86.50 90 VAL A O 1
ATOM 701 N N . LEU A 1 91 ? 36.735 36.709 8.668 1.00 84.12 91 LEU A N 1
ATOM 702 C CA . LEU A 1 91 ? 37.767 35.816 8.131 1.00 84.12 91 LEU A CA 1
ATOM 703 C C . LEU A 1 91 ? 37.943 35.962 6.613 1.00 84.12 91 LEU A C 1
ATOM 705 O O . LEU A 1 91 ? 39.075 35.936 6.124 1.00 84.12 91 LEU A O 1
ATOM 709 N N . PHE A 1 92 ? 36.852 36.160 5.868 1.00 82.44 92 PHE A N 1
ATOM 710 C CA . PHE A 1 92 ? 36.908 36.412 4.428 1.00 82.44 92 PHE A CA 1
ATOM 711 C C . PHE A 1 92 ? 37.517 37.774 4.078 1.00 82.44 92 PHE A C 1
ATOM 713 O O . PHE A 1 92 ? 38.287 37.847 3.114 1.00 82.44 92 PHE A O 1
ATOM 720 N N . LEU A 1 93 ? 37.240 38.821 4.863 1.00 82.81 93 LEU A N 1
ATOM 721 C CA . LEU A 1 93 ? 37.866 40.141 4.717 1.00 82.81 93 LEU A CA 1
ATOM 722 C C . LEU A 1 93 ? 39.365 40.105 5.053 1.00 82.81 93 LEU A C 1
ATOM 724 O O . LEU A 1 93 ? 40.161 40.714 4.342 1.00 82.81 93 LEU A O 1
ATOM 728 N N . ALA A 1 94 ? 39.764 39.303 6.045 1.00 83.50 94 ALA A N 1
ATOM 729 C CA . ALA A 1 94 ? 41.163 39.032 6.391 1.00 83.50 94 ALA A CA 1
ATOM 730 C C . ALA A 1 94 ? 41.881 38.081 5.405 1.00 83.50 94 ALA A C 1
ATOM 732 O O . ALA A 1 94 ? 43.047 37.740 5.599 1.00 83.50 94 ALA A O 1
ATOM 733 N N . GLY A 1 95 ? 41.196 37.609 4.356 1.00 77.12 95 GLY A N 1
ATOM 734 C CA . GLY A 1 95 ? 41.771 36.740 3.327 1.00 77.12 95 GLY A CA 1
ATOM 735 C C . GLY A 1 95 ? 42.023 35.291 3.761 1.00 77.12 95 GLY A C 1
ATOM 736 O O . GLY A 1 95 ? 42.663 34.545 3.016 1.00 77.12 95 GLY A O 1
ATOM 737 N N . LYS A 1 96 ? 41.517 34.868 4.927 1.00 79.69 96 LYS A N 1
ATOM 738 C CA . LYS A 1 96 ? 41.631 33.489 5.425 1.00 79.69 96 LYS A CA 1
ATOM 739 C C . LYS A 1 96 ? 40.558 32.583 4.801 1.00 79.69 96 LYS A C 1
ATOM 741 O O . LYS A 1 96 ? 39.492 33.031 4.378 1.00 79.69 96 LYS A O 1
ATOM 746 N N . ASN A 1 97 ? 40.840 31.280 4.719 1.00 76.25 97 ASN A N 1
ATOM 747 C CA . ASN A 1 97 ? 39.877 30.289 4.225 1.00 76.25 97 ASN A CA 1
ATOM 748 C C . ASN A 1 97 ? 38.844 29.969 5.321 1.00 76.25 97 ASN A C 1
ATOM 750 O O . ASN A 1 97 ? 39.202 29.377 6.333 1.00 76.25 97 ASN A O 1
ATOM 754 N N . ALA A 1 98 ? 37.568 30.289 5.090 1.00 78.81 98 ALA A N 1
ATOM 755 C CA . ALA A 1 98 ? 36.462 30.016 6.018 1.00 78.81 98 ALA A CA 1
ATOM 756 C C . ALA A 1 98 ? 35.424 29.020 5.454 1.00 78.81 98 ALA A C 1
ATOM 758 O O . ALA A 1 98 ? 34.253 29.056 5.818 1.00 78.81 98 ALA A O 1
ATOM 759 N N . ASN A 1 99 ? 35.830 28.110 4.559 1.00 73.56 99 ASN A N 1
ATOM 760 C CA . ASN A 1 99 ? 34.912 27.201 3.847 1.00 73.56 99 ASN A CA 1
ATOM 761 C C . ASN A 1 99 ? 34.112 26.271 4.778 1.00 73.56 99 ASN A C 1
ATOM 763 O O . ASN A 1 99 ? 32.952 25.966 4.497 1.00 73.56 99 ASN A O 1
ATOM 767 N N . VAL A 1 100 ? 34.717 25.836 5.888 1.00 76.12 100 VAL A N 1
ATOM 768 C CA . VAL A 1 100 ? 34.034 25.025 6.911 1.00 76.12 100 VAL A CA 1
ATOM 769 C C . VAL A 1 100 ? 32.923 25.845 7.566 1.00 76.12 100 VAL A C 1
ATOM 771 O O . VAL A 1 100 ? 31.782 25.401 7.615 1.00 76.12 100 VAL A O 1
ATOM 774 N N . LEU A 1 101 ? 33.227 27.083 7.958 1.00 80.44 101 LEU A N 1
ATOM 775 C CA . LEU A 1 101 ? 32.268 28.000 8.574 1.00 80.44 101 LEU A CA 1
ATOM 776 C C . LEU A 1 101 ? 31.148 28.406 7.601 1.00 80.44 101 LEU A C 1
ATOM 778 O O . LEU A 1 101 ? 29.993 28.523 7.995 1.00 80.44 101 LEU A O 1
ATOM 782 N N . SER A 1 102 ? 31.471 28.525 6.311 1.00 77.25 102 SER A N 1
ATOM 783 C CA . SER A 1 102 ? 30.490 28.711 5.237 1.00 77.25 102 SER A CA 1
ATOM 784 C C . SER A 1 102 ? 29.537 27.520 5.128 1.00 77.25 102 SER A C 1
ATOM 786 O O . SER A 1 102 ? 28.327 27.705 5.050 1.00 77.25 102 SER A O 1
ATOM 788 N N . SER A 1 103 ? 30.064 26.294 5.189 1.00 76.25 103 SER A N 1
ATOM 789 C CA . SER A 1 103 ? 29.246 25.076 5.147 1.00 76.25 103 SER A CA 1
ATOM 790 C C . SER A 1 103 ? 28.322 24.989 6.360 1.00 76.25 103 SER A C 1
ATOM 792 O O . SER A 1 103 ? 27.141 24.697 6.201 1.00 76.25 103 SER A O 1
ATOM 794 N N . ILE A 1 104 ? 28.834 25.318 7.549 1.00 81.38 104 ILE A N 1
ATOM 795 C CA . ILE A 1 104 ? 28.038 25.380 8.779 1.00 81.38 104 ILE A CA 1
ATOM 796 C C . ILE A 1 104 ? 26.933 26.437 8.641 1.00 81.38 104 ILE A C 1
ATOM 798 O O . ILE A 1 104 ? 25.782 26.118 8.905 1.00 81.38 104 ILE A O 1
ATOM 802 N N . SER A 1 105 ? 27.227 27.644 8.131 1.00 81.75 105 SER A N 1
ATOM 803 C CA . SER A 1 105 ? 26.192 28.676 7.930 1.00 81.75 105 SER A CA 1
ATOM 804 C C . SER A 1 105 ? 25.063 28.231 6.994 1.00 81.75 105 SER A C 1
ATOM 806 O O . SER A 1 105 ? 23.904 28.537 7.259 1.00 81.75 105 SER A O 1
ATOM 808 N N . TYR A 1 106 ? 25.371 27.464 5.941 1.00 82.00 106 TYR A N 1
ATOM 809 C CA . TYR A 1 106 ? 24.353 26.953 5.017 1.00 82.00 106 TYR A CA 1
ATOM 810 C C . TYR A 1 106 ? 23.495 25.859 5.648 1.00 82.00 106 TYR A C 1
ATOM 812 O O . TYR A 1 106 ? 22.284 25.855 5.453 1.00 82.00 106 TYR A O 1
ATOM 820 N N . TRP A 1 107 ? 24.098 24.960 6.429 1.00 77.56 107 TRP A N 1
ATOM 821 C CA . TRP A 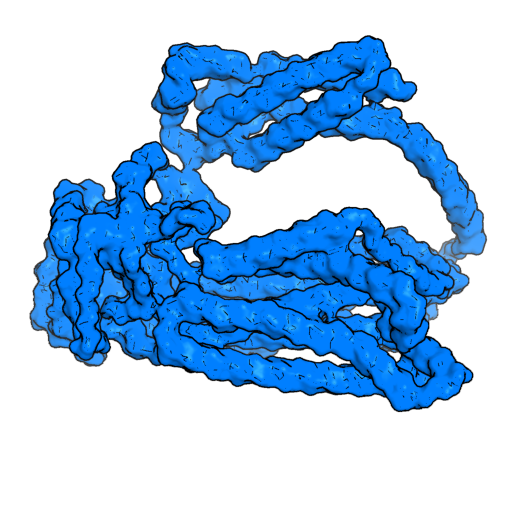1 107 ? 23.348 23.942 7.163 1.00 77.56 107 TRP A CA 1
ATOM 822 C C . TRP A 1 107 ? 22.457 24.560 8.240 1.00 77.56 107 TRP A C 1
ATOM 824 O O . TRP A 1 107 ? 21.283 24.214 8.306 1.00 77.56 107 TRP A O 1
ATOM 834 N N . THR A 1 108 ? 22.959 25.521 9.019 1.00 78.44 108 THR A N 1
ATOM 835 C CA . THR A 1 108 ? 22.153 26.235 10.021 1.00 78.44 108 THR A CA 1
ATOM 836 C C . THR A 1 108 ? 21.012 27.021 9.366 1.00 78.44 108 THR A C 1
ATOM 838 O O . THR A 1 108 ? 19.881 26.960 9.841 1.00 78.44 108 THR A O 1
ATOM 841 N N . GLY A 1 109 ? 21.266 27.692 8.235 1.00 76.25 109 GLY A N 1
ATOM 842 C CA . GLY A 1 109 ? 20.227 28.371 7.451 1.00 76.25 109 GLY A CA 1
ATOM 843 C C . GLY A 1 109 ? 19.194 27.416 6.837 1.00 76.25 109 GLY A C 1
ATOM 844 O O . GLY A 1 109 ? 18.011 27.738 6.799 1.00 76.25 109 GLY A O 1
ATOM 845 N N . PHE A 1 110 ? 19.609 26.220 6.408 1.00 73.62 110 PHE A N 1
ATOM 846 C CA . PHE A 1 110 ? 18.713 25.187 5.875 1.00 73.62 110 PHE A CA 1
ATOM 847 C C . PHE A 1 110 ? 17.838 24.552 6.963 1.00 73.62 110 PHE A C 1
ATOM 849 O O . PHE A 1 110 ? 16.640 24.373 6.761 1.00 73.62 110 PHE A O 1
ATOM 856 N N . VAL A 1 111 ? 18.417 24.259 8.131 1.00 74.94 111 VAL A N 1
ATOM 857 C CA . VAL A 1 111 ? 17.667 23.781 9.303 1.00 74.94 111 VAL A CA 1
ATOM 858 C C . VAL A 1 111 ? 16.643 24.830 9.736 1.00 74.94 111 VAL A C 1
ATOM 860 O O . VAL A 1 111 ? 15.493 24.483 9.977 1.00 74.94 111 VAL A O 1
ATOM 863 N N . TYR A 1 112 ? 17.010 26.114 9.738 1.00 72.12 112 TYR A N 1
ATOM 864 C CA . TYR A 1 112 ? 16.066 27.203 9.999 1.00 72.12 112 TYR A CA 1
ATOM 865 C C . TYR A 1 112 ? 14.967 27.326 8.921 1.00 72.12 112 TYR A C 1
ATOM 867 O O . TYR A 1 112 ? 13.809 27.595 9.223 1.00 72.12 112 TYR A O 1
ATOM 875 N N . LEU A 1 113 ? 15.278 27.078 7.646 1.00 69.00 113 LEU A N 1
ATOM 876 C CA . LEU A 1 113 ? 14.264 27.069 6.586 1.00 69.00 113 LEU A CA 1
ATOM 877 C C . LEU A 1 113 ? 13.234 25.948 6.786 1.00 69.00 113 LEU A C 1
ATOM 879 O O . LEU A 1 113 ? 12.044 26.164 6.557 1.00 69.00 113 LEU A O 1
ATOM 883 N N . LEU A 1 114 ? 13.671 24.778 7.259 1.00 62.47 114 LEU A N 1
ATOM 884 C CA . LEU A 1 114 ? 12.770 23.684 7.620 1.00 62.47 114 LEU A CA 1
ATOM 885 C C . LEU A 1 114 ? 11.835 24.076 8.771 1.00 62.47 114 LEU A C 1
ATOM 887 O O . LEU A 1 114 ? 10.652 23.762 8.701 1.00 62.47 114 LEU A O 1
ATOM 891 N N . THR A 1 115 ? 12.311 24.811 9.782 1.00 63.28 115 THR A N 1
ATOM 892 C CA . THR A 1 115 ? 11.454 25.235 10.907 1.00 63.28 115 THR A CA 1
ATOM 893 C C . THR A 1 115 ? 10.396 26.256 10.485 1.00 63.28 115 THR A C 1
ATOM 895 O O . THR A 1 115 ? 9.283 26.225 11.001 1.00 63.28 115 THR A O 1
ATOM 898 N N . VAL A 1 116 ? 10.691 27.116 9.505 1.00 63.88 116 VAL A N 1
ATOM 899 C CA . VAL A 1 116 ? 9.700 28.042 8.925 1.00 63.88 116 VAL A CA 1
ATOM 900 C C . VAL A 1 116 ? 8.682 27.310 8.040 1.00 63.88 116 VAL A C 1
ATOM 902 O O . VAL A 1 116 ? 7.497 27.627 8.089 1.00 63.88 116 VAL A O 1
ATOM 905 N N . PHE A 1 117 ? 9.106 26.292 7.280 1.00 55.38 117 PHE A N 1
ATOM 906 C CA . PHE A 1 117 ? 8.200 25.443 6.489 1.00 55.38 117 PHE A CA 1
ATOM 907 C C . PHE A 1 117 ? 7.253 24.595 7.345 1.00 55.38 117 PHE A C 1
ATOM 909 O O . PHE A 1 117 ? 6.158 24.266 6.897 1.00 55.38 117 PHE A O 1
ATOM 916 N N . LEU A 1 118 ? 7.661 24.259 8.570 1.00 50.62 118 LEU A N 1
ATOM 917 C CA . LEU A 1 118 ? 6.841 23.540 9.546 1.00 50.62 118 LEU A CA 1
ATOM 918 C C . LEU A 1 118 ? 5.768 24.426 10.213 1.00 50.62 118 LEU A C 1
ATOM 920 O O . LEU A 1 118 ? 5.084 23.956 11.113 1.00 50.62 118 LEU A O 1
ATOM 924 N N . GLY A 1 119 ? 5.600 25.683 9.777 1.00 51.94 119 GLY A N 1
ATOM 925 C CA . GLY A 1 119 ? 4.479 26.540 10.189 1.00 51.94 119 GLY A CA 1
ATOM 926 C C . GLY A 1 119 ? 4.605 27.135 11.592 1.00 51.94 119 GLY A C 1
ATOM 927 O O . GLY A 1 119 ? 3.625 27.616 12.142 1.00 51.94 119 GLY A O 1
ATOM 928 N N . VAL A 1 120 ? 5.808 27.137 12.172 1.00 50.97 120 VAL A N 1
ATOM 929 C CA . VAL A 1 120 ? 6.023 27.513 13.579 1.00 50.97 120 VAL A CA 1
ATOM 930 C C . VAL A 1 120 ? 5.825 29.021 13.852 1.00 50.97 120 VAL A C 1
ATOM 932 O O . VAL A 1 120 ? 5.700 29.409 15.007 1.00 50.97 120 VAL A O 1
ATOM 935 N N . TYR A 1 121 ? 5.778 29.886 12.822 1.00 57.25 121 TYR A N 1
ATOM 936 C CA . TYR A 1 121 ? 5.552 31.340 12.958 1.00 57.25 121 TYR A CA 1
ATOM 937 C C . TYR A 1 121 ? 4.925 31.972 11.709 1.00 57.25 121 TYR A C 1
ATOM 939 O O . TYR A 1 121 ? 5.144 31.507 10.590 1.00 57.25 121 TYR A O 1
ATOM 947 N N . THR A 1 122 ? 4.280 33.133 11.868 1.00 54.88 122 THR A N 1
ATOM 948 C CA . THR A 1 122 ? 3.863 33.983 10.740 1.00 54.88 122 THR A CA 1
ATOM 949 C C . THR A 1 122 ? 5.071 34.652 10.068 1.00 54.88 122 THR A C 1
ATOM 951 O O . THR A 1 122 ? 5.791 35.435 10.695 1.00 54.88 122 THR A O 1
ATOM 954 N N . VAL A 1 123 ? 5.290 34.378 8.780 1.00 59.50 123 VAL A N 1
ATOM 955 C CA . VAL A 1 123 ? 6.465 34.852 8.031 1.00 59.50 123 VAL A CA 1
ATOM 956 C C . VAL A 1 123 ? 6.338 36.341 7.687 1.00 59.50 123 VAL A C 1
ATOM 958 O O . VAL A 1 123 ? 5.479 36.744 6.906 1.00 59.50 123 VAL A O 1
ATOM 961 N N . ARG A 1 124 ? 7.227 37.178 8.238 1.00 68.06 124 ARG A N 1
ATOM 962 C CA . ARG A 1 124 ? 7.382 38.592 7.848 1.00 68.06 124 ARG A CA 1
ATOM 963 C C . ARG A 1 124 ? 8.283 38.727 6.608 1.00 68.06 124 ARG A C 1
ATOM 965 O O . ARG A 1 124 ? 9.155 37.882 6.395 1.00 68.06 124 ARG A O 1
ATOM 972 N N . PRO A 1 125 ? 8.177 39.824 5.829 1.00 69.25 125 PRO A N 1
ATOM 973 C CA . PRO A 1 125 ? 9.007 40.039 4.639 1.00 69.25 125 PRO A CA 1
ATOM 974 C C . PRO A 1 125 ? 10.515 39.933 4.908 1.00 69.25 125 PRO A C 1
ATOM 976 O O . PRO A 1 125 ? 11.254 39.419 4.076 1.00 69.25 125 PRO A O 1
ATOM 979 N N . ALA A 1 126 ? 10.979 40.343 6.094 1.00 70.75 126 ALA A N 1
ATOM 980 C CA . ALA A 1 126 ? 12.385 40.251 6.491 1.00 70.75 126 ALA A CA 1
ATOM 981 C C . ALA A 1 126 ? 12.918 38.805 6.537 1.00 70.75 126 ALA A C 1
ATOM 983 O O . ALA A 1 126 ? 14.073 38.563 6.183 1.00 70.75 126 ALA A O 1
ATOM 984 N N . VAL A 1 127 ? 12.074 37.841 6.919 1.00 72.19 127 VAL A N 1
ATOM 985 C CA . VAL A 1 127 ? 12.412 36.409 6.940 1.00 72.19 127 VAL A CA 1
ATOM 986 C C . VAL A 1 127 ? 12.543 35.883 5.510 1.00 72.19 127 VAL A C 1
ATOM 988 O O . VAL A 1 127 ? 13.529 35.235 5.175 1.00 72.19 127 VAL A O 1
ATOM 991 N N . ALA A 1 128 ? 11.609 36.242 4.627 1.00 69.44 128 ALA A N 1
ATOM 992 C CA . ALA A 1 128 ? 11.692 35.877 3.213 1.00 69.44 128 ALA A CA 1
ATOM 993 C C . ALA A 1 128 ? 12.935 36.487 2.533 1.00 69.44 128 ALA A C 1
ATOM 995 O O . ALA A 1 128 ? 13.642 35.804 1.793 1.00 69.44 128 ALA A O 1
ATOM 996 N N . VAL A 1 129 ? 13.253 37.752 2.827 1.00 77.56 129 VAL A N 1
ATOM 997 C CA . VAL A 1 129 ? 14.431 38.441 2.280 1.00 77.56 129 VAL A CA 1
ATOM 998 C C . VAL A 1 129 ? 15.734 37.817 2.788 1.00 77.56 129 VAL A C 1
ATOM 1000 O O . VAL A 1 129 ? 16.644 37.595 1.990 1.00 77.56 129 VAL A O 1
ATOM 1003 N N . SER A 1 130 ? 15.839 37.475 4.077 1.00 75.00 130 SER A N 1
ATOM 1004 C CA . SER A 1 130 ? 17.043 36.825 4.617 1.00 75.00 130 SER A CA 1
ATOM 1005 C C . SER A 1 130 ? 17.266 35.429 4.022 1.00 75.00 130 SER A C 1
ATOM 1007 O O . SER A 1 130 ? 18.405 35.067 3.723 1.00 75.00 130 SER A O 1
ATOM 1009 N N . MET A 1 131 ? 16.192 34.683 3.741 1.00 74.06 131 MET A N 1
ATOM 1010 C CA . MET A 1 131 ? 16.253 33.396 3.039 1.00 74.06 131 MET A CA 1
ATOM 1011 C C . MET A 1 131 ? 16.717 33.539 1.591 1.00 74.06 131 MET A C 1
ATOM 1013 O O . MET A 1 131 ? 17.610 32.810 1.154 1.00 74.06 131 MET A O 1
ATOM 1017 N N . ILE A 1 132 ? 16.156 34.501 0.855 1.00 78.31 132 ILE A N 1
ATOM 1018 C CA . ILE A 1 132 ? 16.577 34.798 -0.519 1.00 78.31 132 ILE A CA 1
ATOM 1019 C C . ILE A 1 132 ? 18.061 35.170 -0.539 1.00 78.31 132 ILE A C 1
ATOM 1021 O O . ILE A 1 132 ? 18.804 34.682 -1.389 1.00 78.31 132 ILE A O 1
ATOM 1025 N N . LEU A 1 133 ? 18.520 35.969 0.427 1.00 81.19 133 LEU A N 1
ATOM 1026 C CA . LEU A 1 133 ? 19.927 36.334 0.557 1.00 81.19 133 LEU A CA 1
ATOM 1027 C C . LEU A 1 133 ? 20.819 35.144 0.935 1.00 81.19 133 LEU A C 1
ATOM 1029 O O . LEU A 1 133 ? 21.928 35.060 0.424 1.00 81.19 133 LEU A O 1
ATOM 1033 N N . MET A 1 134 ? 20.355 34.194 1.753 1.00 80.25 134 MET A N 1
ATOM 1034 C CA . MET A 1 134 ? 21.074 32.943 2.060 1.00 80.25 134 MET A CA 1
ATOM 1035 C C . MET A 1 134 ? 21.260 32.074 0.808 1.00 80.25 134 MET A C 1
ATOM 1037 O O . MET A 1 134 ? 22.349 31.553 0.551 1.00 80.25 134 MET A O 1
ATOM 1041 N N . VAL A 1 135 ? 20.209 31.952 -0.006 1.00 76.88 135 VAL A N 1
ATOM 1042 C CA . VAL A 1 135 ? 20.259 31.242 -1.290 1.00 76.88 135 VAL A CA 1
ATOM 1043 C C . VAL A 1 135 ? 21.170 31.981 -2.272 1.00 76.88 135 VAL A C 1
ATOM 1045 O O . VAL A 1 135 ? 21.994 31.350 -2.934 1.00 76.88 135 VAL A O 1
ATOM 1048 N N . ALA A 1 136 ? 21.085 33.311 -2.333 1.00 78.75 136 ALA A N 1
ATOM 1049 C CA . ALA A 1 136 ? 21.953 34.143 -3.159 1.00 78.75 136 ALA A CA 1
ATOM 1050 C C . ALA A 1 136 ? 23.421 34.095 -2.706 1.00 78.75 136 ALA A C 1
ATOM 1052 O O . ALA A 1 136 ? 24.308 34.110 -3.554 1.00 78.75 136 ALA A O 1
ATOM 1053 N N . ASP A 1 137 ? 23.695 33.978 -1.406 1.00 82.00 137 ASP A N 1
ATOM 1054 C CA . ASP A 1 137 ? 25.037 33.777 -0.853 1.00 82.00 137 ASP A CA 1
ATOM 1055 C C . ASP A 1 137 ? 25.617 32.438 -1.327 1.00 82.00 137 ASP A C 1
ATOM 1057 O O . ASP A 1 137 ? 26.705 32.404 -1.898 1.00 82.00 137 ASP A O 1
ATOM 1061 N N . TYR A 1 138 ? 24.861 31.341 -1.186 1.00 77.81 138 TYR A N 1
ATOM 1062 C CA . TYR A 1 138 ? 25.287 30.006 -1.622 1.00 77.81 138 TYR A CA 1
ATOM 1063 C C . TYR A 1 138 ? 25.481 29.919 -3.143 1.00 77.81 138 TYR A C 1
ATOM 1065 O O . TYR A 1 138 ? 26.537 29.501 -3.632 1.00 77.81 138 TYR A O 1
ATOM 1073 N N . ILE A 1 139 ? 24.459 30.324 -3.902 1.00 74.56 139 ILE A N 1
ATOM 1074 C CA . ILE A 1 139 ? 24.463 30.262 -5.364 1.00 74.56 139 ILE A CA 1
ATOM 1075 C C . ILE A 1 139 ? 25.467 31.265 -5.925 1.00 74.56 139 ILE A C 1
ATOM 1077 O O . ILE A 1 139 ? 26.238 30.905 -6.804 1.00 74.56 139 ILE A O 1
ATOM 1081 N N . GLY A 1 140 ? 25.515 32.492 -5.412 1.00 73.75 140 GLY A N 1
ATOM 1082 C CA . GLY A 1 140 ? 26.433 33.534 -5.868 1.00 73.75 140 GLY A CA 1
ATOM 1083 C C . GLY A 1 140 ? 27.896 33.174 -5.621 1.00 73.75 140 GLY A C 1
ATOM 1084 O O . GLY A 1 140 ? 28.711 33.309 -6.532 1.00 73.75 140 GLY A O 1
ATOM 1085 N N . ALA A 1 141 ? 28.238 32.619 -4.452 1.00 70.31 141 ALA A N 1
ATOM 1086 C CA . ALA A 1 141 ? 29.586 32.120 -4.175 1.00 70.31 141 ALA A CA 1
ATOM 1087 C C . ALA A 1 141 ? 29.995 31.022 -5.162 1.00 70.31 141 ALA A C 1
ATOM 1089 O O . ALA A 1 141 ? 31.088 31.053 -5.736 1.00 70.31 141 ALA A O 1
ATOM 1090 N N . ARG A 1 142 ? 29.095 30.057 -5.377 1.00 68.88 142 ARG A N 1
ATOM 1091 C CA . ARG A 1 142 ? 29.329 28.921 -6.263 1.00 68.88 142 ARG A CA 1
ATOM 1092 C C . ARG A 1 142 ? 29.408 29.349 -7.721 1.00 68.88 142 ARG A C 1
ATOM 1094 O O . ARG A 1 142 ? 30.339 28.942 -8.403 1.00 68.88 142 ARG A O 1
ATOM 1101 N N . LEU A 1 143 ? 28.518 30.233 -8.166 1.00 67.62 143 LEU A N 1
ATOM 1102 C CA . LEU A 1 143 ? 28.556 30.832 -9.493 1.00 67.62 143 LEU A CA 1
ATOM 1103 C C . LEU A 1 143 ? 29.860 31.602 -9.688 1.00 67.62 143 LEU A C 1
ATOM 1105 O O . LEU A 1 143 ? 30.561 31.296 -10.632 1.00 67.62 143 LEU A O 1
ATOM 1109 N N . ILE A 1 144 ? 30.274 32.517 -8.807 1.00 72.69 144 ILE A N 1
ATOM 1110 C CA . ILE A 1 144 ? 31.519 33.296 -8.999 1.00 72.69 144 ILE A CA 1
ATOM 1111 C C . ILE A 1 144 ? 32.767 32.392 -9.033 1.00 72.69 144 ILE A C 1
ATOM 1113 O O . ILE A 1 144 ? 33.723 32.689 -9.755 1.00 72.69 144 ILE A O 1
ATOM 1117 N N . MET A 1 145 ? 32.779 31.295 -8.268 1.00 64.88 145 MET A N 1
ATOM 1118 C CA . MET A 1 145 ? 33.890 30.335 -8.257 1.00 64.88 145 MET A CA 1
ATOM 1119 C C . MET A 1 145 ? 33.887 29.395 -9.469 1.00 64.88 145 MET A C 1
ATOM 1121 O O . MET A 1 145 ? 34.947 29.124 -10.028 1.00 64.88 145 MET A O 1
ATOM 1125 N N . GLU A 1 146 ? 32.717 28.917 -9.891 1.00 62.06 146 GLU A N 1
ATOM 1126 C CA . GLU A 1 146 ? 32.561 27.952 -10.982 1.00 62.06 146 GLU A CA 1
ATOM 1127 C C . GLU A 1 146 ? 32.385 28.628 -12.356 1.00 62.06 146 GLU A C 1
ATOM 1129 O O . GLU A 1 146 ? 32.596 27.968 -13.368 1.00 62.06 146 GLU A O 1
ATOM 1134 N N . HIS A 1 147 ? 32.057 29.927 -12.436 1.00 60.81 147 HIS A N 1
ATOM 1135 C CA . HIS A 1 147 ? 31.700 30.624 -13.684 1.00 60.81 147 HIS A CA 1
ATOM 1136 C C . HIS A 1 147 ? 32.815 30.556 -14.718 1.00 60.81 147 HIS A C 1
ATOM 1138 O O . HIS A 1 147 ? 32.536 30.229 -15.861 1.00 60.81 147 HIS A O 1
ATOM 1144 N N . ASP A 1 148 ? 34.077 30.786 -14.355 1.00 57.50 148 ASP A N 1
ATOM 1145 C CA . ASP A 1 148 ? 35.166 30.744 -15.336 1.00 57.50 148 ASP A CA 1
ATOM 1146 C C . ASP A 1 148 ? 35.666 29.334 -15.630 1.00 57.50 148 ASP A C 1
ATOM 1148 O O . ASP A 1 148 ? 36.068 29.068 -16.759 1.00 57.50 148 ASP A O 1
ATOM 1152 N N . GLU A 1 149 ? 35.614 28.408 -14.671 1.00 59.09 149 GLU A N 1
ATOM 1153 C CA . GLU A 1 149 ? 36.058 27.031 -14.901 1.00 59.09 149 GLU A CA 1
ATOM 1154 C C . GLU A 1 149 ? 35.018 26.238 -15.702 1.00 59.09 149 GLU A C 1
ATOM 1156 O O . GLU A 1 149 ? 35.372 25.540 -16.656 1.00 59.09 149 GLU A O 1
ATOM 1161 N N . MET A 1 150 ? 33.731 26.426 -15.389 1.00 53.81 150 MET A N 1
ATOM 1162 C CA . MET A 1 150 ? 32.620 25.947 -16.202 1.00 53.81 150 MET A CA 1
ATOM 1163 C C . MET A 1 150 ? 32.540 26.698 -17.517 1.00 53.81 150 MET A C 1
ATOM 1165 O O . MET A 1 150 ? 32.359 26.037 -18.521 1.00 53.81 150 MET A O 1
ATOM 1169 N N . ASN A 1 151 ? 32.737 28.019 -17.589 1.00 61.19 151 ASN A N 1
ATOM 1170 C CA . ASN A 1 151 ? 32.719 28.696 -18.885 1.00 61.19 151 ASN A CA 1
ATOM 1171 C C . ASN A 1 151 ? 33.977 28.427 -19.708 1.00 61.19 151 ASN A C 1
ATOM 1173 O O . ASN A 1 151 ? 33.876 28.509 -20.919 1.00 61.19 151 ASN A O 1
ATOM 1177 N N . ARG A 1 152 ? 35.152 28.100 -19.153 1.00 61.75 152 ARG A N 1
ATOM 1178 C CA . ARG A 1 152 ? 36.291 27.613 -19.961 1.00 61.75 152 ARG A CA 1
ATOM 1179 C C . ARG A 1 152 ? 36.019 26.210 -20.458 1.00 61.75 152 ARG A C 1
ATOM 1181 O O . ARG A 1 152 ? 36.056 26.006 -21.663 1.00 61.75 152 ARG A O 1
ATOM 1188 N N . LYS A 1 153 ? 35.671 25.275 -19.567 1.00 62.06 153 LYS A N 1
ATOM 1189 C CA . LYS A 1 153 ? 35.372 23.886 -19.944 1.00 62.06 153 LYS A CA 1
ATOM 1190 C C . LYS A 1 153 ? 34.170 23.818 -20.881 1.00 62.06 153 LYS A C 1
ATOM 1192 O O . LYS A 1 153 ? 34.259 23.145 -21.892 1.00 62.06 153 LYS A O 1
ATOM 1197 N N . ALA A 1 154 ? 33.103 24.572 -20.630 1.00 56.81 154 ALA A N 1
ATOM 1198 C CA . ALA A 1 154 ? 31.925 24.655 -21.487 1.00 56.81 154 ALA A CA 1
ATOM 1199 C C . ALA A 1 154 ? 32.150 25.500 -22.742 1.00 56.81 154 ALA A C 1
ATOM 1201 O O . ALA A 1 154 ? 31.540 25.160 -23.739 1.00 56.81 154 ALA A O 1
ATOM 1202 N N . ARG A 1 155 ? 33.007 26.540 -22.772 1.00 63.28 155 ARG A N 1
ATOM 1203 C CA . ARG A 1 155 ? 33.384 27.220 -24.036 1.00 63.28 155 ARG A CA 1
ATOM 1204 C C . ARG A 1 155 ? 34.321 26.359 -24.874 1.00 63.28 155 ARG A C 1
ATOM 1206 O O . ARG A 1 155 ? 34.205 26.391 -26.087 1.00 63.28 155 ARG A O 1
ATOM 1213 N N . GLU A 1 156 ? 35.209 25.574 -24.274 1.00 69.81 156 GLU A N 1
ATOM 1214 C CA . GLU A 1 156 ? 36.060 24.612 -24.986 1.00 69.81 156 GLU A CA 1
ATOM 1215 C C . GLU A 1 156 ? 35.243 23.412 -25.495 1.00 69.81 156 GLU A C 1
ATOM 1217 O O . GLU A 1 156 ? 35.403 23.027 -26.654 1.00 69.81 156 GLU A O 1
ATOM 1222 N N . LEU A 1 157 ? 34.321 22.870 -24.683 1.00 61.81 157 LEU A N 1
ATOM 1223 C CA . LEU A 1 157 ? 33.396 21.808 -25.093 1.00 61.81 157 LEU A CA 1
ATOM 1224 C C . LEU A 1 157 ? 32.389 22.329 -26.123 1.00 61.81 157 LEU A C 1
ATOM 1226 O O . LEU A 1 157 ? 32.287 21.732 -27.184 1.00 61.81 157 LEU A O 1
ATOM 1230 N N . LYS A 1 158 ? 31.738 23.482 -25.885 1.00 64.81 158 LYS A N 1
ATOM 1231 C CA . LYS A 1 158 ? 30.843 24.125 -26.862 1.00 64.81 158 LYS A CA 1
ATOM 1232 C C . LYS A 1 158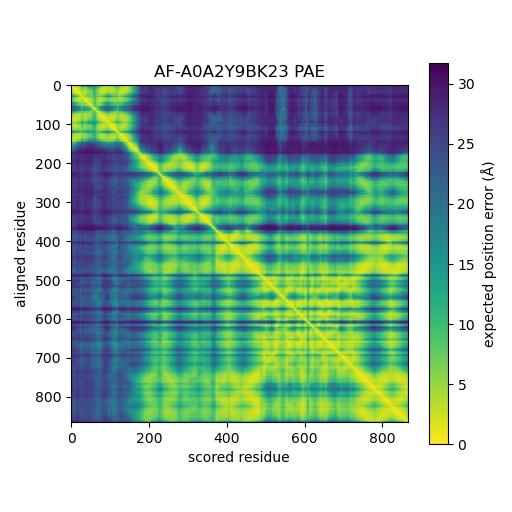 ? 31.577 24.523 -28.117 1.00 64.81 158 LYS A C 1
ATOM 1234 O O . LYS A 1 158 ? 31.012 24.306 -29.158 1.00 64.81 158 LYS A O 1
ATOM 1239 N N . ARG A 1 159 ? 32.795 25.070 -28.100 1.00 69.19 159 ARG A N 1
ATOM 1240 C CA . ARG A 1 159 ? 33.492 25.403 -29.359 1.00 69.19 159 ARG A CA 1
ATOM 1241 C C . ARG A 1 159 ? 33.844 24.148 -30.147 1.00 69.19 159 ARG A C 1
ATOM 1243 O O . ARG A 1 159 ? 33.707 24.166 -31.362 1.00 69.19 159 ARG A O 1
ATOM 1250 N N . LYS A 1 160 ? 34.242 23.053 -29.488 1.00 71.25 160 LYS A N 1
ATOM 1251 C CA . LYS A 1 160 ? 34.468 21.757 -30.155 1.00 71.25 160 LYS A CA 1
ATOM 1252 C C . LYS A 1 160 ? 33.163 21.141 -30.672 1.00 71.25 160 LYS A C 1
ATOM 1254 O O . LYS A 1 160 ? 33.123 20.681 -31.808 1.00 71.25 160 LYS A O 1
ATOM 1259 N N . GLU A 1 161 ? 32.095 21.177 -29.880 1.00 61.69 161 GLU A N 1
ATOM 1260 C CA . GLU A 1 161 ? 30.766 20.675 -30.242 1.00 61.69 161 GLU A CA 1
ATOM 1261 C C . GLU A 1 161 ? 30.072 21.559 -31.280 1.00 61.69 161 GLU A C 1
ATOM 1263 O O . GLU A 1 161 ? 29.454 21.024 -32.183 1.00 61.69 161 GLU A O 1
ATOM 1268 N N . GLU A 1 162 ? 30.187 22.884 -31.205 1.00 62.84 162 GLU A N 1
ATOM 1269 C CA . GLU A 1 162 ? 29.643 23.877 -32.137 1.00 62.84 162 GLU A CA 1
ATOM 1270 C C . GLU A 1 162 ? 30.442 23.900 -33.428 1.00 62.84 162 GLU A C 1
ATOM 1272 O O . GLU A 1 162 ? 29.813 23.947 -34.470 1.00 62.84 162 GLU A O 1
ATOM 1277 N N . ALA A 1 163 ? 31.774 23.785 -33.416 1.00 70.94 163 ALA A N 1
ATOM 1278 C CA . ALA A 1 163 ? 32.549 23.622 -34.647 1.00 70.94 163 ALA A CA 1
ATOM 1279 C C . ALA A 1 163 ? 32.191 22.299 -35.342 1.00 70.94 163 ALA A C 1
ATOM 1281 O O . ALA A 1 163 ? 31.871 22.303 -36.528 1.00 70.94 163 ALA A O 1
ATOM 1282 N N . ALA A 1 164 ? 32.116 21.184 -34.602 1.00 65.44 164 ALA A N 1
ATOM 1283 C CA . ALA A 1 164 ? 31.667 19.900 -35.145 1.00 65.44 164 ALA A CA 1
ATOM 1284 C C . ALA A 1 164 ? 30.191 19.928 -35.589 1.00 65.44 164 ALA A C 1
ATOM 1286 O O . ALA A 1 164 ? 29.831 19.327 -36.599 1.00 65.44 164 ALA A O 1
ATOM 1287 N N . ARG A 1 165 ? 29.318 20.641 -34.867 1.00 61.56 165 ARG A N 1
ATOM 1288 C CA . ARG A 1 165 ? 27.887 20.791 -35.170 1.00 61.56 165 ARG A CA 1
ATOM 1289 C C . ARG A 1 165 ? 27.652 21.744 -36.329 1.00 61.56 165 ARG A C 1
ATOM 1291 O O . ARG A 1 165 ? 26.770 21.451 -37.117 1.00 61.56 165 ARG A O 1
ATOM 1298 N N . LEU A 1 166 ? 28.394 22.840 -36.456 1.00 64.00 166 LEU A N 1
ATOM 1299 C CA . LEU A 1 166 ? 28.313 23.801 -37.560 1.00 64.00 166 LEU A CA 1
ATOM 1300 C C . LEU A 1 166 ? 28.856 23.188 -38.845 1.00 64.00 166 LEU A C 1
ATOM 1302 O O . LEU A 1 166 ? 28.238 23.361 -39.890 1.00 64.00 166 LEU A O 1
ATOM 1306 N N . ASP A 1 167 ? 29.932 22.406 -38.765 1.00 66.19 167 ASP A N 1
ATOM 1307 C CA . ASP A 1 167 ? 30.463 21.670 -39.911 1.00 66.19 167 ASP A CA 1
ATOM 1308 C C . ASP A 1 167 ? 29.501 20.541 -40.341 1.00 66.19 167 ASP A C 1
ATOM 1310 O O . ASP A 1 167 ? 29.190 20.377 -41.520 1.00 66.19 167 ASP A O 1
ATOM 1314 N N . LYS A 1 168 ? 28.878 19.849 -39.376 1.00 60.84 168 LYS A N 1
ATOM 1315 C CA . LYS A 1 168 ? 27.807 18.863 -39.613 1.00 60.84 168 LYS A CA 1
ATOM 1316 C C . LYS A 1 168 ? 26.497 19.499 -40.107 1.00 60.84 168 LYS A C 1
ATOM 1318 O O . LYS A 1 168 ? 25.816 18.914 -40.943 1.00 60.84 168 LYS A O 1
ATOM 1323 N N . LEU A 1 169 ? 26.146 20.697 -39.634 1.00 58.16 169 LEU A N 1
ATOM 1324 C CA . LEU A 1 169 ? 24.988 21.482 -40.083 1.00 58.16 169 LEU A CA 1
ATOM 1325 C C . LEU A 1 169 ? 25.210 22.043 -41.488 1.00 58.16 169 LEU A C 1
ATOM 1327 O O . LEU A 1 169 ? 24.255 22.053 -42.251 1.00 58.16 169 LEU A O 1
ATOM 1331 N N . ARG A 1 170 ? 26.435 22.464 -41.845 1.00 64.81 170 ARG A N 1
ATOM 1332 C CA . ARG A 1 170 ? 26.808 22.860 -43.216 1.00 64.81 170 ARG A CA 1
ATOM 1333 C C . ARG A 1 170 ? 26.676 21.686 -44.180 1.00 64.81 170 ARG A C 1
ATOM 1335 O O . ARG A 1 170 ? 26.035 21.839 -45.211 1.00 64.81 170 ARG A O 1
ATOM 1342 N N . ARG A 1 171 ? 27.207 20.512 -43.817 1.00 61.28 171 ARG A N 1
ATOM 1343 C CA . ARG A 1 171 ? 27.143 19.293 -44.646 1.00 61.28 171 ARG A CA 1
ATOM 1344 C C . ARG A 1 171 ? 25.736 18.683 -44.755 1.00 61.28 171 ARG A C 1
ATOM 1346 O O . ARG A 1 171 ? 25.458 18.007 -45.733 1.00 61.28 171 ARG A O 1
ATOM 1353 N N . MET A 1 172 ? 24.844 18.923 -43.785 1.00 56.41 172 MET A N 1
ATOM 1354 C CA . MET A 1 172 ? 23.463 18.396 -43.768 1.00 56.41 172 MET A CA 1
ATOM 1355 C C . MET A 1 172 ? 22.375 19.449 -44.057 1.00 56.41 172 MET A C 1
ATOM 1357 O O . MET A 1 172 ? 21.190 19.212 -43.799 1.00 56.41 172 MET A O 1
ATOM 1361 N N . ARG A 1 173 ? 22.733 20.640 -44.559 1.00 56.91 173 ARG A N 1
ATOM 1362 C CA . ARG A 1 173 ? 21.761 21.710 -44.832 1.00 56.91 173 ARG A CA 1
ATOM 1363 C C . ARG A 1 173 ? 20.983 21.422 -46.117 1.00 56.91 173 ARG A C 1
ATOM 1365 O O . ARG A 1 173 ? 21.333 21.907 -47.181 1.00 56.91 173 ARG A O 1
ATOM 1372 N N . PHE A 1 174 ? 19.883 20.685 -46.001 1.00 61.38 174 PHE A N 1
ATOM 1373 C CA . PHE A 1 174 ? 18.874 20.582 -47.056 1.00 61.38 174 PHE A CA 1
ATOM 1374 C C . PHE A 1 174 ? 17.852 21.728 -46.908 1.00 61.38 174 PHE A C 1
ATOM 1376 O O . PHE A 1 174 ? 17.188 21.774 -45.868 1.00 61.38 174 PHE A O 1
ATOM 1383 N N . PRO A 1 175 ? 17.704 22.661 -47.869 1.00 59.19 175 PRO A N 1
ATOM 1384 C CA . PRO A 1 175 ? 16.792 23.810 -47.764 1.00 59.19 175 PRO A CA 1
ATOM 1385 C C . PRO A 1 175 ? 15.337 23.527 -48.200 1.00 59.19 175 PRO A C 1
ATOM 1387 O O . PRO A 1 175 ? 14.470 24.363 -47.962 1.00 59.19 175 PRO A O 1
ATOM 1390 N N . GLY A 1 176 ? 15.035 22.360 -48.783 1.00 67.56 176 GLY A N 1
ATOM 1391 C CA . GLY A 1 176 ? 13.693 22.020 -49.284 1.00 67.56 176 GLY A CA 1
ATOM 1392 C C . GLY A 1 176 ? 12.663 21.630 -48.207 1.00 67.56 176 GLY A C 1
ATOM 1393 O O . GLY A 1 176 ? 13.005 21.382 -47.045 1.00 67.56 176 GLY A O 1
ATOM 1394 N N . ARG A 1 177 ? 11.379 21.564 -48.590 1.00 71.56 177 ARG A N 1
ATOM 1395 C CA . ARG A 1 177 ? 10.316 20.880 -47.823 1.00 71.56 177 ARG A CA 1
ATOM 1396 C C . ARG A 1 177 ? 10.387 19.373 -48.116 1.00 71.56 177 ARG A C 1
ATOM 1398 O O . ARG A 1 177 ? 10.811 18.991 -49.201 1.00 71.56 177 ARG A O 1
ATOM 1405 N N . TYR A 1 178 ? 10.008 18.527 -47.159 1.00 77.44 178 TYR A N 1
ATOM 1406 C CA . TYR A 1 178 ? 9.909 17.084 -47.410 1.00 77.44 178 TYR A CA 1
ATOM 1407 C C . TYR A 1 178 ? 8.734 16.801 -48.361 1.00 77.44 178 TYR A C 1
ATOM 1409 O O . TYR A 1 178 ? 7.690 17.445 -48.230 1.00 77.44 178 TYR A O 1
ATOM 1417 N N . SER A 1 179 ? 8.912 15.882 -49.318 1.00 80.94 179 SER A N 1
ATOM 1418 C CA . SER A 1 179 ? 7.852 15.459 -50.248 1.00 80.94 179 SER A CA 1
ATOM 1419 C C . SER A 1 179 ? 6.770 14.640 -49.531 1.00 80.94 179 SER A C 1
ATOM 1421 O O . SER A 1 179 ? 6.932 14.263 -48.369 1.00 80.94 179 SER A O 1
ATOM 1423 N N . LYS A 1 180 ? 5.651 14.353 -50.207 1.00 82.69 180 LYS A N 1
ATOM 1424 C CA . LYS A 1 180 ? 4.609 13.463 -49.664 1.00 82.69 180 LYS A CA 1
ATOM 1425 C C . LYS A 1 180 ? 5.149 12.048 -49.415 1.00 82.69 180 LYS A C 1
ATOM 1427 O O . LYS A 1 180 ? 4.895 11.494 -48.350 1.00 82.69 180 LYS A O 1
ATOM 1432 N N . ASP A 1 181 ? 5.994 11.543 -50.310 1.00 83.06 181 ASP A N 1
ATOM 1433 C CA . ASP A 1 181 ? 6.613 10.208 -50.233 1.00 83.06 181 ASP A CA 1
ATOM 1434 C C . ASP A 1 181 ? 7.411 10.003 -48.937 1.00 83.06 181 ASP A C 1
ATOM 1436 O O . ASP A 1 181 ? 7.447 8.918 -48.365 1.00 83.06 181 ASP A O 1
ATOM 1440 N N . PHE A 1 182 ? 8.015 11.070 -48.407 1.00 81.62 182 PHE A N 1
ATOM 1441 C CA . PHE A 1 182 ? 8.682 11.031 -47.108 1.00 81.62 182 PHE A CA 1
ATOM 1442 C C . PHE A 1 182 ? 7.722 10.652 -45.970 1.00 81.62 182 PHE A C 1
ATOM 1444 O O . PHE A 1 182 ? 8.059 9.836 -45.109 1.00 81.62 182 PHE A O 1
ATOM 1451 N N . PHE A 1 183 ? 6.523 11.238 -45.962 1.00 80.12 183 PHE A N 1
ATOM 1452 C CA . PHE A 1 183 ? 5.502 10.925 -44.966 1.00 80.12 183 PHE A CA 1
ATOM 1453 C C . PHE A 1 183 ? 4.915 9.530 -45.185 1.00 80.12 183 PHE A C 1
ATOM 1455 O O . PHE A 1 183 ? 4.626 8.848 -44.203 1.00 80.12 183 PHE A O 1
ATOM 1462 N N . GLU A 1 184 ? 4.821 9.064 -46.433 1.00 82.81 184 GLU A N 1
ATOM 1463 C CA . GLU A 1 184 ? 4.429 7.684 -46.741 1.00 82.81 184 GLU A CA 1
ATOM 1464 C C . GLU A 1 184 ? 5.441 6.668 -46.202 1.00 82.81 184 GLU A C 1
ATOM 1466 O O . GLU A 1 184 ? 5.043 5.684 -45.583 1.00 82.81 184 GLU A O 1
ATOM 1471 N N . VAL A 1 185 ? 6.745 6.931 -46.331 1.00 82.31 185 VAL A N 1
ATOM 1472 C CA . VAL A 1 185 ? 7.801 6.074 -45.762 1.00 82.31 185 VAL A CA 1
ATOM 1473 C C . VAL A 1 185 ? 7.740 6.053 -44.233 1.00 82.31 185 VAL A C 1
ATOM 1475 O O . VAL A 1 185 ? 7.873 4.989 -43.622 1.00 82.31 185 VAL A O 1
ATOM 1478 N N . ILE A 1 186 ? 7.501 7.202 -43.592 1.00 80.69 186 ILE A N 1
ATOM 1479 C CA . ILE A 1 186 ? 7.312 7.263 -42.134 1.00 80.69 186 ILE A CA 1
ATOM 1480 C C . ILE A 1 186 ? 6.072 6.467 -41.716 1.00 80.69 186 ILE A C 1
ATOM 1482 O O . ILE A 1 186 ? 6.143 5.676 -40.775 1.00 80.69 186 ILE A O 1
ATOM 1486 N N . PHE A 1 187 ? 4.958 6.613 -42.432 1.00 78.88 187 PHE A N 1
ATOM 1487 C CA . PHE A 1 187 ? 3.724 5.890 -42.136 1.00 78.88 187 PHE A CA 1
ATOM 1488 C C . PHE A 1 187 ? 3.858 4.378 -42.381 1.00 78.88 187 PHE A C 1
ATOM 1490 O O . PHE A 1 187 ? 3.404 3.571 -41.568 1.00 78.88 187 PHE A O 1
ATOM 1497 N N . ALA A 1 188 ? 4.558 3.970 -43.441 1.00 82.50 188 ALA A N 1
ATOM 1498 C CA . ALA A 1 188 ? 4.894 2.574 -43.703 1.00 82.50 188 ALA A CA 1
ATOM 1499 C C . ALA A 1 188 ? 5.777 1.987 -42.588 1.00 82.50 188 ALA A C 1
ATOM 1501 O O . ALA A 1 188 ? 5.559 0.854 -42.155 1.00 82.50 188 ALA A O 1
ATOM 1502 N N . ASN A 1 189 ? 6.722 2.771 -42.060 1.00 79.62 189 ASN A N 1
ATOM 1503 C CA . ASN A 1 189 ? 7.546 2.386 -40.915 1.00 79.62 189 ASN A CA 1
ATOM 1504 C C . ASN A 1 189 ? 6.745 2.300 -39.600 1.00 79.62 189 ASN A C 1
ATOM 1506 O O . ASN A 1 189 ? 7.004 1.423 -38.769 1.00 79.62 189 ASN A O 1
ATOM 1510 N N . PHE A 1 190 ? 5.751 3.168 -39.404 1.00 75.19 190 PHE A N 1
ATOM 1511 C CA . PHE A 1 190 ? 4.815 3.054 -38.286 1.00 75.19 190 PHE A CA 1
ATOM 1512 C C . PHE A 1 190 ? 4.012 1.747 -38.389 1.00 75.19 190 PHE A C 1
ATOM 1514 O O . PHE A 1 190 ? 3.990 0.949 -37.447 1.00 75.19 190 PHE A O 1
ATOM 1521 N N . ARG A 1 191 ? 3.448 1.469 -39.574 1.00 78.62 191 ARG A N 1
ATOM 1522 C CA . ARG A 1 191 ? 2.654 0.265 -39.864 1.00 78.62 191 ARG A CA 1
ATOM 1523 C C . ARG A 1 191 ? 3.458 -1.027 -39.703 1.00 78.62 191 ARG A C 1
ATOM 1525 O O . ARG A 1 191 ? 2.970 -1.973 -39.087 1.00 78.62 191 ARG A O 1
ATOM 1532 N N . SER A 1 192 ? 4.695 -1.076 -40.197 1.00 75.88 192 SER A N 1
ATOM 1533 C CA . SER A 1 192 ? 5.548 -2.270 -40.095 1.00 75.88 192 SER A CA 1
ATOM 1534 C C . SER A 1 192 ? 5.906 -2.615 -38.646 1.00 75.88 192 SER A C 1
ATOM 1536 O O . SER A 1 192 ? 6.050 -3.786 -38.294 1.00 75.88 192 SER A O 1
ATOM 1538 N N . ASN A 1 193 ? 5.972 -1.606 -37.775 1.00 72.69 193 ASN A N 1
ATOM 1539 C CA . ASN A 1 193 ? 6.299 -1.777 -36.367 1.00 72.69 193 ASN A CA 1
ATOM 1540 C C . ASN A 1 193 ? 5.072 -1.770 -35.434 1.00 72.69 193 ASN A C 1
ATOM 1542 O O . ASN A 1 193 ? 5.253 -1.651 -34.217 1.00 72.69 193 ASN A O 1
ATOM 1546 N N . LEU A 1 194 ? 3.845 -1.927 -35.957 1.00 70.81 194 LEU A N 1
ATOM 1547 C CA . LEU A 1 194 ? 2.599 -1.968 -35.169 1.00 70.81 194 LEU A CA 1
ATOM 1548 C C . LEU A 1 194 ? 2.647 -2.982 -34.022 1.00 70.81 194 LEU A C 1
ATOM 1550 O O . LEU A 1 194 ? 2.199 -2.678 -32.922 1.00 70.81 194 LEU A O 1
ATOM 1554 N N . LYS A 1 195 ? 3.274 -4.148 -34.228 1.00 69.12 195 LYS A N 1
ATOM 1555 C CA . LYS A 1 195 ? 3.434 -5.177 -33.181 1.00 69.12 195 LYS A CA 1
ATOM 1556 C C . LYS A 1 195 ? 4.199 -4.666 -31.953 1.00 69.12 195 LYS A C 1
ATOM 1558 O O . LYS A 1 195 ? 3.905 -5.073 -30.833 1.00 69.12 195 LYS A O 1
ATOM 1563 N N . SER A 1 196 ? 5.152 -3.757 -32.152 1.00 67.25 196 SER A N 1
ATOM 1564 C CA . SER A 1 196 ? 5.922 -3.140 -31.067 1.00 67.25 196 SER A CA 1
ATOM 1565 C C . SER A 1 196 ? 5.131 -2.035 -30.360 1.00 67.25 196 SER A C 1
ATOM 1567 O O . SER A 1 196 ? 5.288 -1.859 -29.155 1.00 67.25 196 SER A O 1
ATOM 1569 N N . TYR A 1 197 ? 4.265 -1.311 -31.083 1.00 74.69 197 TYR A N 1
ATOM 1570 C CA . TYR A 1 197 ? 3.349 -0.321 -30.497 1.00 74.69 197 TYR A CA 1
ATOM 1571 C C . TYR A 1 197 ? 2.188 -0.986 -29.741 1.00 74.69 197 TYR A C 1
ATOM 1573 O O . TYR A 1 197 ? 1.751 -0.468 -28.720 1.00 74.69 197 TYR A O 1
ATOM 1581 N N . LEU A 1 198 ? 1.743 -2.169 -30.173 1.00 75.62 198 LEU A N 1
ATOM 1582 C CA . LEU A 1 198 ? 0.663 -2.920 -29.531 1.00 75.62 198 LEU A CA 1
ATOM 1583 C C . LEU A 1 198 ? 0.969 -3.237 -28.061 1.00 75.62 198 LEU A C 1
ATOM 1585 O O . LEU A 1 198 ? 0.089 -3.128 -27.221 1.00 75.62 198 LEU A O 1
ATOM 1589 N N . LEU A 1 199 ? 2.218 -3.572 -27.729 1.00 72.00 199 LEU A N 1
ATOM 1590 C CA . LEU A 1 199 ? 2.638 -3.821 -26.344 1.00 72.00 199 LEU A CA 1
ATOM 1591 C C . LEU A 1 199 ? 2.543 -2.581 -25.459 1.00 72.00 199 LEU A C 1
ATOM 1593 O O . LEU A 1 199 ? 2.136 -2.685 -24.304 1.00 72.00 199 LEU A O 1
ATOM 1597 N N . PHE A 1 200 ? 2.919 -1.424 -26.008 1.00 77.38 200 PHE A N 1
ATOM 1598 C CA . PHE A 1 200 ? 2.755 -0.144 -25.331 1.00 77.38 200 PHE A CA 1
ATOM 1599 C C . PHE A 1 200 ? 1.268 0.120 -25.089 1.00 77.38 200 PHE A C 1
ATOM 1601 O O . PHE A 1 200 ? 0.870 0.354 -23.953 1.00 77.38 200 PHE A O 1
ATOM 1608 N N . ILE A 1 201 ? 0.455 0.014 -26.145 1.00 83.31 201 ILE A N 1
ATOM 1609 C CA . ILE A 1 201 ? -0.973 0.338 -26.110 1.00 83.31 201 ILE A CA 1
ATOM 1610 C C . ILE A 1 201 ? -1.734 -0.601 -25.175 1.00 83.31 201 ILE A C 1
ATOM 1612 O O . ILE A 1 201 ? -2.514 -0.129 -24.359 1.00 83.31 201 ILE A O 1
ATOM 1616 N N . LEU A 1 202 ? -1.477 -1.911 -25.223 1.00 79.81 202 LEU A N 1
ATOM 1617 C CA . LEU A 1 202 ? -2.136 -2.891 -24.355 1.00 79.81 202 LEU A CA 1
ATOM 1618 C C . LEU A 1 202 ? -1.856 -2.613 -22.878 1.00 79.81 202 LEU A C 1
ATOM 1620 O O . LEU A 1 202 ? -2.789 -2.512 -22.088 1.00 79.81 202 LEU A O 1
ATOM 1624 N N . ALA A 1 203 ? -0.590 -2.433 -22.503 1.00 74.94 203 ALA A N 1
ATOM 1625 C CA . ALA A 1 203 ? -0.235 -2.199 -21.108 1.00 74.94 203 ALA A CA 1
ATOM 1626 C C . ALA A 1 203 ? -0.758 -0.847 -20.595 1.00 74.94 203 ALA A C 1
ATOM 1628 O O . ALA A 1 203 ? -1.302 -0.766 -19.498 1.00 74.94 203 ALA A O 1
ATOM 1629 N N . ALA A 1 204 ? -0.655 0.197 -21.417 1.00 80.94 204 ALA A N 1
ATOM 1630 C CA . ALA A 1 204 ? -1.188 1.517 -21.112 1.00 80.94 204 ALA A CA 1
ATOM 1631 C C . ALA A 1 204 ? -2.721 1.510 -20.981 1.00 80.94 204 ALA A C 1
ATOM 1633 O O . ALA A 1 204 ? -3.263 2.071 -20.032 1.00 80.94 204 ALA A O 1
ATOM 1634 N N . SER A 1 205 ? -3.416 0.831 -21.899 1.00 86.81 205 SER A N 1
ATOM 1635 C CA . SER A 1 205 ? -4.875 0.681 -21.871 1.00 86.81 205 SER A CA 1
ATOM 1636 C C . SER A 1 205 ? -5.352 -0.106 -20.651 1.00 86.81 205 SER A C 1
ATOM 1638 O O . SER A 1 205 ? -6.369 0.255 -20.070 1.00 86.81 205 SER A O 1
ATOM 1640 N N . ALA A 1 206 ? -4.592 -1.112 -20.200 1.00 79.94 206 ALA A N 1
ATOM 1641 C CA . ALA A 1 206 ? -4.888 -1.840 -18.971 1.00 79.94 206 ALA A CA 1
ATOM 1642 C C . ALA A 1 206 ? -4.795 -0.924 -17.741 1.00 79.94 206 ALA A C 1
ATOM 1644 O O . ALA A 1 206 ? -5.700 -0.928 -16.912 1.00 79.94 206 ALA A O 1
ATOM 1645 N N . SER A 1 207 ? -3.760 -0.081 -17.644 1.00 79.38 207 SER A N 1
ATOM 1646 C CA . SER A 1 207 ? -3.654 0.918 -16.570 1.00 79.38 207 SER A CA 1
ATOM 1647 C C . SER A 1 207 ? -4.811 1.924 -16.590 1.00 79.38 207 SER A C 1
ATOM 1649 O O . SER A 1 207 ? -5.368 2.222 -15.537 1.00 79.38 207 SER A O 1
ATOM 1651 N N . VAL A 1 208 ? -5.215 2.407 -17.771 1.00 86.69 208 VAL A N 1
ATOM 1652 C CA . VAL A 1 208 ? -6.377 3.301 -17.922 1.00 86.69 208 VAL A CA 1
ATOM 1653 C C . VAL A 1 208 ? -7.670 2.607 -17.498 1.00 86.69 208 VAL A C 1
ATOM 1655 O O . VAL A 1 208 ? -8.427 3.180 -16.723 1.00 86.69 208 VAL A O 1
ATOM 1658 N N . ALA A 1 209 ? -7.914 1.377 -17.960 1.00 85.31 209 ALA A N 1
ATOM 1659 C CA . ALA A 1 209 ? -9.117 0.618 -17.622 1.00 85.31 209 ALA A CA 1
ATOM 1660 C C . ALA A 1 209 ? -9.230 0.380 -16.109 1.00 85.31 209 ALA A C 1
ATOM 1662 O O . ALA A 1 209 ? -10.303 0.541 -15.537 1.00 85.31 209 ALA A O 1
ATOM 1663 N N . LEU A 1 210 ? -8.113 0.059 -15.450 1.00 76.62 210 LEU A N 1
ATOM 1664 C CA . LEU A 1 210 ? -8.067 -0.129 -14.001 1.00 76.62 210 LEU A CA 1
ATOM 1665 C C . LEU A 1 210 ? -8.372 1.160 -13.241 1.00 76.62 210 LEU A C 1
ATOM 1667 O O . LEU A 1 210 ? -9.191 1.148 -12.328 1.00 76.62 210 LEU A O 1
ATOM 1671 N N . ILE A 1 211 ? -7.749 2.273 -13.634 1.00 77.50 211 ILE A N 1
ATOM 1672 C CA . ILE A 1 211 ? -8.014 3.587 -13.039 1.00 77.50 211 ILE A CA 1
ATOM 1673 C C . ILE A 1 211 ? -9.484 3.973 -13.226 1.00 77.50 211 ILE A C 1
ATOM 1675 O O . ILE A 1 211 ? -10.124 4.408 -12.272 1.00 77.50 211 ILE A O 1
ATOM 1679 N N . TYR A 1 212 ? -10.028 3.755 -14.425 1.00 83.50 212 TYR A N 1
ATOM 1680 C CA . TYR A 1 212 ? -11.418 4.053 -14.756 1.00 83.50 212 TYR A CA 1
ATOM 1681 C C . TYR A 1 212 ? -12.404 3.262 -13.891 1.00 83.50 212 TYR A C 1
ATOM 1683 O O . TYR A 1 212 ? -13.323 3.836 -13.314 1.00 83.50 212 TYR A O 1
ATOM 1691 N N . VAL A 1 213 ? -12.198 1.947 -13.768 1.00 78.50 213 VAL A N 1
ATOM 1692 C CA . VAL A 1 213 ? -13.049 1.072 -12.949 1.00 78.50 213 VAL A CA 1
ATOM 1693 C C . VAL A 1 213 ? -12.941 1.436 -11.467 1.00 78.50 213 VAL A C 1
ATOM 1695 O O . VAL A 1 213 ? -13.963 1.519 -10.791 1.00 78.50 213 VAL A O 1
ATOM 1698 N N . MET A 1 214 ? -11.732 1.719 -10.970 1.00 72.88 214 MET A N 1
ATOM 1699 C CA . MET A 1 214 ? -11.505 2.111 -9.574 1.00 72.88 214 MET A CA 1
ATOM 1700 C C . MET A 1 214 ? -12.191 3.435 -9.221 1.00 72.88 214 MET A C 1
ATOM 1702 O O . MET A 1 214 ? -12.954 3.487 -8.259 1.00 72.88 214 MET A O 1
ATOM 1706 N N . PHE A 1 215 ? -11.969 4.495 -10.006 1.00 73.94 215 PHE A N 1
ATOM 1707 C CA . PHE A 1 215 ? -12.637 5.779 -9.775 1.00 73.94 215 PHE A CA 1
ATOM 1708 C C . PHE A 1 215 ? -14.141 5.702 -10.032 1.00 73.94 215 PHE A C 1
ATOM 1710 O O . PHE A 1 215 ? -14.903 6.375 -9.349 1.00 73.94 215 PHE A O 1
ATOM 1717 N N . GLY A 1 216 ? -14.586 4.870 -10.976 1.00 74.69 216 GLY A N 1
ATOM 1718 C CA . GLY A 1 216 ? -16.005 4.680 -11.259 1.00 74.69 216 GLY A CA 1
ATOM 1719 C C . GLY A 1 216 ? -16.740 3.973 -10.125 1.00 74.69 216 GLY A C 1
ATOM 1720 O O . GLY A 1 216 ? -17.882 4.323 -9.834 1.00 74.69 216 GLY A O 1
ATOM 1721 N N . ALA A 1 217 ? -16.086 3.024 -9.456 1.00 70.62 217 ALA A N 1
ATOM 1722 C CA . ALA A 1 217 ? -16.623 2.379 -8.266 1.00 70.62 217 ALA A CA 1
ATOM 1723 C C . ALA A 1 217 ? -16.634 3.333 -7.055 1.00 70.62 217 ALA A C 1
ATOM 1725 O O . ALA A 1 217 ? -17.629 3.390 -6.340 1.00 70.62 217 ALA A O 1
ATOM 1726 N N . LEU A 1 218 ? -15.594 4.160 -6.886 1.00 69.88 218 LEU A N 1
ATOM 1727 C CA . LEU A 1 218 ? -15.557 5.203 -5.853 1.00 69.88 218 LEU A CA 1
ATOM 1728 C C . LEU A 1 218 ? -16.623 6.295 -6.080 1.00 69.88 218 LEU A C 1
ATOM 1730 O O . LEU A 1 218 ? -17.278 6.735 -5.142 1.00 69.88 218 LEU A O 1
ATOM 1734 N N . ALA A 1 219 ? -16.844 6.717 -7.326 1.00 70.81 219 ALA A N 1
ATOM 1735 C CA . ALA A 1 219 ? -17.880 7.692 -7.670 1.00 70.81 219 ALA A CA 1
ATOM 1736 C C . ALA A 1 219 ? -19.299 7.131 -7.470 1.00 70.81 219 ALA A C 1
ATOM 1738 O O . ALA A 1 219 ? -20.181 7.842 -6.992 1.00 70.81 219 ALA A O 1
ATOM 1739 N N . ALA A 1 220 ? -19.514 5.849 -7.792 1.00 67.88 220 ALA A N 1
ATOM 1740 C CA . ALA A 1 220 ? -20.766 5.151 -7.490 1.00 67.88 220 ALA A CA 1
ATOM 1741 C C . ALA A 1 220 ? -21.017 5.034 -5.979 1.00 67.88 220 ALA A C 1
ATOM 1743 O O . ALA A 1 220 ? -22.160 4.940 -5.553 1.00 67.88 220 ALA A O 1
ATOM 1744 N N . TYR A 1 221 ? -19.959 5.059 -5.170 1.00 65.25 221 TYR A N 1
ATOM 1745 C CA . TYR A 1 221 ? -20.094 5.097 -3.726 1.00 65.25 221 TYR A CA 1
ATOM 1746 C C . TYR A 1 221 ? -20.458 6.485 -3.196 1.00 65.25 221 TYR A C 1
ATOM 1748 O O . TYR A 1 221 ? -21.413 6.619 -2.446 1.00 65.25 221 TYR A O 1
ATOM 1756 N N . HIS A 1 222 ? -19.746 7.532 -3.616 1.00 65.38 222 HIS A N 1
ATOM 1757 C CA . HIS A 1 222 ? -20.003 8.903 -3.148 1.00 65.38 222 HIS A CA 1
ATOM 1758 C C . HIS A 1 222 ? -21.359 9.482 -3.579 1.00 65.38 222 HIS A C 1
ATOM 1760 O O . HIS A 1 222 ? -21.759 10.528 -3.080 1.00 65.38 222 HIS A O 1
ATOM 1766 N N . THR A 1 223 ? -22.040 8.838 -4.525 1.00 63.28 223 THR A N 1
ATOM 1767 C CA . THR A 1 223 ? -23.403 9.193 -4.950 1.00 63.28 223 THR A CA 1
ATOM 1768 C C . THR A 1 223 ? -24.483 8.582 -4.055 1.00 63.28 223 THR A C 1
ATOM 1770 O O . THR A 1 223 ? -25.638 8.977 -4.176 1.00 63.28 223 THR A O 1
ATOM 1773 N N . LEU A 1 224 ? -24.123 7.662 -3.154 1.00 60.97 224 LEU A N 1
ATOM 1774 C CA . LEU A 1 224 ? -25.001 7.181 -2.089 1.00 60.97 224 LEU A CA 1
ATOM 1775 C C . LEU A 1 224 ? -24.970 8.197 -0.939 1.00 60.97 224 LEU A C 1
ATOM 1777 O O . LEU A 1 224 ? -23.894 8.549 -0.450 1.00 60.97 224 LEU A O 1
ATOM 1781 N N . SER A 1 225 ? -26.138 8.686 -0.523 1.00 48.28 225 SER A N 1
ATOM 1782 C CA . SER A 1 225 ? -26.246 9.702 0.528 1.00 48.28 225 SER A CA 1
ATOM 1783 C C . SER A 1 225 ? -25.929 9.104 1.908 1.00 48.28 225 SER A C 1
ATOM 1785 O O . SER A 1 225 ? -26.618 8.162 2.322 1.00 48.28 225 SER A O 1
ATOM 1787 N N . PRO A 1 226 ? -24.946 9.655 2.654 1.00 46.62 226 PRO A N 1
ATOM 1788 C CA . PRO A 1 226 ? -24.720 9.294 4.051 1.00 46.62 226 PRO A CA 1
ATOM 1789 C C . PRO A 1 226 ? -25.986 9.569 4.876 1.00 46.62 226 PRO A C 1
ATOM 1791 O O . PRO A 1 226 ? -26.505 10.682 4.852 1.00 46.62 226 PRO A O 1
ATOM 1794 N N . GLY A 1 227 ? -26.498 8.555 5.574 1.00 46.41 227 GLY A N 1
ATOM 1795 C CA . GLY A 1 227 ? -27.644 8.655 6.486 1.00 46.41 227 GLY A CA 1
ATOM 1796 C C . GLY A 1 227 ? -28.991 8.130 5.962 1.00 46.41 227 GLY A C 1
ATOM 1797 O O . GLY A 1 227 ? -29.789 7.689 6.780 1.00 46.41 227 GLY A O 1
ATOM 1798 N N . GLN A 1 228 ? -29.251 8.107 4.644 1.00 43.72 228 GLN A N 1
ATOM 1799 C CA . GLN A 1 228 ? -30.496 7.532 4.080 1.00 43.72 228 GLN A CA 1
ATOM 1800 C C . GLN A 1 228 ? -30.292 6.155 3.432 1.00 43.72 228 GLN A C 1
ATOM 1802 O O . GLN A 1 228 ? -31.093 5.255 3.669 1.00 43.72 228 GLN A O 1
ATOM 1807 N N . ASP A 1 229 ? -29.212 5.974 2.663 1.00 44.66 229 ASP A N 1
ATOM 1808 C CA . ASP A 1 229 ? -28.934 4.719 1.941 1.00 44.66 229 ASP A CA 1
ATOM 1809 C C . ASP A 1 229 ? -27.769 3.923 2.557 1.00 44.66 229 ASP A C 1
ATOM 1811 O O . ASP A 1 229 ? -27.673 2.707 2.391 1.00 44.66 229 ASP A O 1
ATOM 1815 N N . VAL A 1 230 ? -26.859 4.610 3.258 1.00 49.28 230 VAL A N 1
ATOM 1816 C CA . VAL A 1 230 ? -25.665 4.033 3.894 1.00 49.28 230 VAL A CA 1
ATOM 1817 C C . VAL A 1 230 ? -25.353 4.817 5.180 1.00 49.28 230 VAL A C 1
ATOM 1819 O O . VAL A 1 230 ? -25.265 6.043 5.117 1.00 49.28 230 VAL A O 1
ATOM 1822 N N . PRO A 1 231 ? -25.145 4.173 6.344 1.00 49.91 231 PRO A N 1
ATOM 1823 C CA . PRO A 1 231 ? -24.671 4.831 7.555 1.00 49.91 231 PRO A CA 1
ATOM 1824 C C . PRO A 1 231 ? -23.346 5.556 7.305 1.00 49.91 231 PRO A C 1
ATOM 1826 O O . PRO A 1 231 ? -22.400 4.974 6.763 1.00 49.91 231 PRO A O 1
ATOM 1829 N N . SER A 1 232 ? -23.259 6.814 7.742 1.00 45.78 232 SER A N 1
ATOM 1830 C CA . SER A 1 232 ? -22.099 7.713 7.588 1.00 45.78 232 SER A CA 1
ATOM 1831 C C . SER A 1 232 ? -20.768 7.075 8.024 1.00 45.78 232 SER A C 1
ATOM 1833 O O . SER A 1 232 ? -19.714 7.332 7.445 1.00 45.78 232 SER A O 1
ATOM 1835 N N . ALA A 1 233 ? -20.862 6.169 8.995 1.00 42.88 233 ALA A N 1
ATOM 1836 C CA . ALA A 1 233 ? -19.825 5.368 9.626 1.00 42.88 233 ALA A CA 1
ATOM 1837 C C . ALA A 1 233 ? -19.035 4.447 8.679 1.00 42.88 233 ALA A C 1
ATOM 1839 O O . ALA A 1 233 ? -17.807 4.402 8.714 1.00 42.88 233 ALA A O 1
ATOM 1840 N N . SER A 1 234 ? -19.728 3.725 7.801 1.00 46.09 234 SER A N 1
ATOM 1841 C CA . SER A 1 234 ? -19.109 2.785 6.853 1.00 46.09 234 SER A CA 1
ATOM 1842 C C . SER A 1 234 ? -18.562 3.510 5.608 1.00 46.09 234 SER A C 1
ATOM 1844 O O . SER A 1 234 ? -17.652 3.011 4.938 1.00 46.09 234 SER A O 1
ATOM 1846 N N . GLY A 1 235 ? -19.074 4.734 5.384 1.00 51.62 235 GLY A N 1
ATOM 1847 C CA . GLY A 1 235 ? -18.583 5.831 4.529 1.00 51.62 235 GLY A CA 1
ATOM 1848 C C . GLY A 1 235 ? -17.073 5.862 4.308 1.00 51.62 235 GLY A C 1
ATOM 1849 O O . GLY A 1 235 ? -16.501 5.631 3.232 1.00 51.62 235 GLY A O 1
ATOM 1850 N N . ALA A 1 236 ? -16.422 6.227 5.402 1.00 52.53 236 ALA A N 1
ATOM 1851 C CA . ALA A 1 236 ? -15.012 6.565 5.445 1.00 52.53 236 ALA A CA 1
ATOM 1852 C C . ALA A 1 236 ? -14.098 5.340 5.265 1.00 52.53 236 ALA A C 1
ATOM 1854 O O . ALA A 1 236 ? -12.982 5.453 4.757 1.00 52.53 236 ALA A O 1
ATOM 1855 N N . GLN A 1 237 ? -14.566 4.144 5.627 1.00 51.75 237 GLN A N 1
ATOM 1856 C CA . GLN A 1 237 ? -13.742 2.937 5.582 1.00 51.75 237 GLN A CA 1
ATOM 1857 C C . GLN A 1 237 ? -13.744 2.260 4.208 1.00 51.75 237 GLN A C 1
ATOM 1859 O O . GLN A 1 237 ? -12.689 1.866 3.708 1.00 51.75 237 GLN A O 1
ATOM 1864 N N . ILE A 1 238 ? -14.895 2.174 3.534 1.00 58.59 238 ILE A N 1
ATOM 1865 C CA . ILE A 1 238 ? -14.941 1.671 2.150 1.00 58.59 238 ILE A CA 1
ATOM 1866 C C . ILE A 1 238 ? -14.076 2.569 1.253 1.00 58.59 238 ILE A C 1
ATOM 1868 O O . ILE A 1 238 ? -13.262 2.077 0.464 1.00 58.59 238 ILE A O 1
ATOM 1872 N N . THR A 1 239 ? -14.174 3.888 1.434 1.00 60.69 239 THR A N 1
ATOM 1873 C CA . THR A 1 239 ? -13.346 4.872 0.720 1.00 60.69 239 THR A CA 1
ATOM 1874 C C . THR A 1 239 ? -11.859 4.756 1.063 1.00 60.69 239 THR A C 1
ATOM 1876 O O . THR A 1 239 ? -11.032 4.811 0.150 1.00 60.69 239 THR A O 1
ATOM 1879 N N . SER A 1 240 ? -11.483 4.512 2.324 1.00 60.44 240 SER A N 1
ATOM 1880 C CA . SER A 1 240 ? -10.073 4.314 2.699 1.00 60.44 240 SER A CA 1
ATOM 1881 C C . SER A 1 240 ? -9.464 3.059 2.056 1.00 60.44 240 SER A C 1
ATOM 1883 O O . SER A 1 240 ? -8.343 3.106 1.541 1.00 60.44 240 SER A O 1
ATOM 1885 N N . ILE A 1 241 ? -10.225 1.962 1.964 1.00 61.50 241 ILE A N 1
ATOM 1886 C CA . ILE A 1 241 ? -9.809 0.735 1.265 1.00 61.50 241 ILE A CA 1
ATOM 1887 C C . ILE A 1 241 ? -9.602 1.004 -0.232 1.00 61.50 241 ILE A C 1
ATOM 1889 O O . ILE A 1 241 ? -8.608 0.545 -0.809 1.00 61.50 241 ILE A O 1
ATOM 1893 N N . PHE A 1 242 ? -10.497 1.778 -0.857 1.00 64.38 242 PHE A N 1
ATOM 1894 C CA . PHE A 1 242 ? -10.341 2.220 -2.246 1.00 64.38 242 PHE A CA 1
ATOM 1895 C C . PHE A 1 242 ? -9.072 3.047 -2.446 1.00 64.38 242 PHE A C 1
ATOM 1897 O O . PHE A 1 242 ? -8.329 2.789 -3.394 1.00 64.38 242 PHE A O 1
ATOM 1904 N N . ILE A 1 243 ? -8.805 4.011 -1.561 1.00 64.88 243 ILE A N 1
ATOM 1905 C CA . ILE A 1 243 ? -7.623 4.876 -1.638 1.00 64.88 243 ILE A CA 1
ATOM 1906 C C . ILE A 1 243 ? -6.346 4.041 -1.526 1.00 64.88 243 ILE A C 1
ATOM 1908 O O . ILE A 1 243 ? -5.445 4.191 -2.351 1.00 64.88 243 ILE A O 1
ATOM 1912 N N . GLU A 1 244 ? -6.264 3.113 -0.572 1.00 64.38 244 GLU A N 1
ATOM 1913 C CA . GLU A 1 244 ? -5.084 2.258 -0.420 1.00 64.38 244 GLU A CA 1
ATOM 1914 C C . GLU A 1 244 ? -4.829 1.366 -1.641 1.00 64.38 244 GLU A C 1
ATOM 1916 O O . GLU A 1 244 ? -3.694 1.270 -2.124 1.00 64.38 244 GLU A O 1
ATOM 1921 N N . ALA A 1 245 ? -5.878 0.727 -2.169 1.00 65.81 245 ALA A N 1
ATOM 1922 C CA . ALA A 1 245 ? -5.772 -0.080 -3.380 1.00 65.81 245 ALA A CA 1
ATOM 1923 C C . ALA A 1 245 ? -5.379 0.783 -4.592 1.00 65.81 245 ALA A C 1
ATOM 1925 O O . ALA A 1 245 ? -4.501 0.398 -5.369 1.00 65.81 245 ALA A O 1
ATOM 1926 N N . ALA A 1 246 ? -5.962 1.979 -4.722 1.00 69.69 246 ALA A N 1
ATOM 1927 C CA . ALA A 1 246 ? -5.659 2.920 -5.794 1.00 69.69 246 ALA A CA 1
ATOM 1928 C C . ALA A 1 246 ? -4.201 3.391 -5.748 1.00 69.69 246 ALA A C 1
ATOM 1930 O O . ALA A 1 246 ? -3.538 3.395 -6.784 1.00 69.69 246 ALA A O 1
ATOM 1931 N N . VAL A 1 247 ? -3.663 3.717 -4.567 1.00 71.12 247 VAL A N 1
ATOM 1932 C CA . VAL A 1 247 ? -2.257 4.127 -4.408 1.00 71.12 247 VAL A CA 1
ATOM 1933 C C . VAL A 1 247 ? -1.317 3.043 -4.933 1.00 71.12 247 VAL A C 1
ATOM 1935 O O . VAL A 1 247 ? -0.408 3.339 -5.711 1.00 71.12 247 VAL A O 1
ATOM 1938 N N . ILE A 1 248 ? -1.555 1.778 -4.580 1.00 69.94 248 ILE A N 1
ATOM 1939 C CA . ILE A 1 248 ? -0.706 0.664 -5.024 1.00 69.94 248 ILE A CA 1
ATOM 1940 C C . ILE A 1 248 ? -0.824 0.447 -6.537 1.00 69.94 248 ILE A C 1
ATOM 1942 O O . ILE A 1 248 ? 0.199 0.316 -7.218 1.00 69.94 248 ILE A O 1
ATOM 1946 N N . VAL A 1 249 ? -2.042 0.473 -7.088 1.00 70.50 249 VAL A N 1
ATOM 1947 C CA . VAL A 1 249 ? -2.280 0.333 -8.535 1.00 70.50 249 VAL A CA 1
ATOM 1948 C C . VAL A 1 249 ? -1.634 1.476 -9.322 1.00 70.50 249 VAL A C 1
ATOM 1950 O O . VAL A 1 249 ? -1.015 1.226 -10.359 1.00 70.50 249 VAL A O 1
ATOM 1953 N N . VAL A 1 250 ? -1.715 2.716 -8.832 1.00 72.81 250 VAL A N 1
ATOM 1954 C CA . VAL A 1 250 ? -1.099 3.890 -9.466 1.00 72.81 250 VAL A CA 1
ATOM 1955 C C . VAL A 1 250 ? 0.422 3.789 -9.423 1.00 72.81 250 VAL A C 1
ATOM 1957 O O . VAL A 1 250 ? 1.059 3.943 -10.464 1.00 72.81 250 VAL A O 1
ATOM 1960 N N . VAL A 1 251 ? 1.019 3.472 -8.269 1.00 73.00 251 VAL A N 1
ATOM 1961 C CA . VAL A 1 251 ? 2.480 3.317 -8.138 1.00 73.00 251 VAL A CA 1
ATOM 1962 C C . VAL A 1 251 ? 2.995 2.214 -9.063 1.00 73.00 251 VAL A C 1
ATOM 1964 O O . VAL A 1 251 ? 3.965 2.426 -9.796 1.00 73.00 251 VAL A O 1
ATOM 1967 N N . LEU A 1 252 ? 2.329 1.057 -9.088 1.00 71.38 252 LEU A N 1
ATOM 1968 C CA . LEU A 1 252 ? 2.685 -0.044 -9.981 1.00 71.38 252 LEU A CA 1
ATOM 1969 C C . LEU A 1 252 ? 2.553 0.369 -11.452 1.00 71.38 252 LEU A C 1
ATOM 1971 O O . LEU A 1 252 ? 3.467 0.124 -12.239 1.00 71.38 252 LEU A O 1
ATOM 1975 N N . SER A 1 253 ? 1.460 1.045 -11.812 1.00 74.50 253 SER A N 1
ATOM 1976 C CA . SER A 1 253 ? 1.222 1.528 -13.175 1.00 74.50 253 SER A CA 1
ATOM 1977 C C . SER A 1 253 ? 2.288 2.531 -13.614 1.00 74.50 253 SER A C 1
ATOM 1979 O O . SER A 1 253 ? 2.839 2.373 -14.698 1.00 74.50 253 SER A O 1
ATOM 1981 N N . VAL A 1 254 ? 2.674 3.493 -12.763 1.00 76.12 254 VAL A N 1
ATOM 1982 C CA . VAL A 1 254 ? 3.778 4.433 -13.041 1.00 76.12 254 VAL A CA 1
ATOM 1983 C C . VAL A 1 254 ? 5.080 3.676 -13.293 1.00 76.12 254 VAL A C 1
ATOM 1985 O O . VAL A 1 254 ? 5.762 3.945 -14.281 1.00 76.12 254 VAL A O 1
ATOM 1988 N N . LEU A 1 255 ? 5.436 2.713 -12.435 1.00 72.25 255 LEU A N 1
ATOM 1989 C CA . LEU A 1 255 ? 6.673 1.940 -12.584 1.00 72.25 255 LEU A CA 1
ATOM 1990 C C . LEU A 1 255 ? 6.689 1.125 -13.883 1.00 72.25 255 LEU A C 1
ATOM 1992 O O . LEU A 1 255 ? 7.696 1.125 -14.598 1.00 72.25 255 LEU A O 1
ATOM 1996 N N . LEU A 1 256 ? 5.575 0.470 -14.222 1.00 73.56 256 LEU A N 1
ATOM 1997 C CA . LEU A 1 256 ? 5.425 -0.249 -15.488 1.00 73.56 256 LEU A CA 1
ATOM 1998 C C . LEU A 1 256 ? 5.519 0.707 -16.679 1.00 73.56 256 LEU A C 1
ATOM 2000 O O . LEU A 1 256 ? 6.240 0.426 -17.637 1.00 73.56 256 LEU A O 1
ATOM 2004 N N . PHE A 1 257 ? 4.862 1.863 -16.604 1.00 74.88 257 PHE A N 1
ATOM 2005 C CA . PHE A 1 257 ? 4.858 2.855 -17.672 1.00 74.88 257 PHE A CA 1
ATOM 2006 C C . PHE A 1 257 ? 6.248 3.469 -17.891 1.00 74.88 257 PHE A C 1
ATOM 2008 O O . PHE A 1 257 ? 6.693 3.606 -19.031 1.00 74.88 257 PHE A O 1
ATOM 2015 N N . VAL A 1 258 ? 7.007 3.723 -16.818 1.00 74.88 258 VAL A N 1
ATOM 2016 C CA . VAL A 1 258 ? 8.419 4.136 -16.892 1.00 74.88 258 VAL A CA 1
ATOM 2017 C C . VAL A 1 258 ? 9.248 3.111 -17.663 1.00 74.88 258 VAL A C 1
ATOM 2019 O O . VAL A 1 258 ? 10.043 3.504 -18.519 1.00 74.88 258 VAL A O 1
ATOM 2022 N N . LEU A 1 259 ? 9.062 1.813 -17.397 1.00 71.75 259 LEU A N 1
ATOM 2023 C CA . LEU A 1 259 ? 9.774 0.743 -18.102 1.00 71.75 259 LEU A CA 1
ATOM 2024 C C . LEU A 1 259 ? 9.364 0.636 -19.570 1.00 71.75 259 LEU A C 1
ATOM 2026 O O . LEU A 1 259 ? 10.228 0.470 -20.437 1.00 71.75 259 LEU A O 1
ATOM 2030 N N . ILE A 1 260 ? 8.068 0.759 -19.853 1.00 74.12 260 ILE A N 1
ATOM 2031 C CA . ILE A 1 260 ? 7.518 0.733 -21.208 1.00 74.12 260 ILE A CA 1
ATOM 2032 C C . ILE A 1 260 ? 8.081 1.895 -22.032 1.00 74.12 260 ILE A C 1
ATOM 2034 O O . ILE A 1 260 ? 8.579 1.657 -23.131 1.00 74.12 260 ILE A O 1
ATOM 2038 N N . ILE A 1 261 ? 8.087 3.123 -21.502 1.00 72.62 261 ILE A N 1
ATOM 2039 C CA . ILE A 1 261 ? 8.668 4.294 -22.177 1.00 72.62 261 ILE A CA 1
ATOM 2040 C C . ILE A 1 261 ? 10.178 4.114 -22.366 1.00 72.62 261 ILE A C 1
ATOM 2042 O O . ILE A 1 261 ? 10.693 4.311 -23.467 1.00 72.62 261 ILE A O 1
ATOM 2046 N N . SER A 1 262 ? 10.893 3.680 -21.324 1.00 70.50 262 SER A N 1
ATOM 2047 C CA . SER A 1 262 ? 12.322 3.349 -21.403 1.00 70.50 262 SER A CA 1
ATOM 2048 C C . SER A 1 262 ? 12.624 2.375 -22.548 1.00 70.50 262 SER A C 1
ATOM 2050 O O . SER A 1 262 ? 13.610 2.540 -23.270 1.00 70.50 262 SER A O 1
ATOM 2052 N N . ASN A 1 263 ? 11.788 1.347 -22.717 1.00 67.69 263 ASN A N 1
ATOM 2053 C CA . ASN A 1 263 ? 11.904 0.369 -23.795 1.00 67.69 263 ASN A CA 1
ATOM 2054 C C . ASN A 1 263 ? 11.557 0.976 -25.162 1.00 67.69 263 ASN A C 1
ATOM 2056 O O . ASN A 1 263 ? 12.321 0.837 -26.123 1.00 67.69 263 ASN A O 1
ATOM 2060 N N . TYR A 1 264 ? 10.426 1.675 -25.235 1.00 73.88 264 TYR A N 1
ATOM 2061 C CA . TYR A 1 264 ? 9.945 2.346 -26.434 1.00 73.88 264 TYR A CA 1
ATOM 2062 C C . TYR A 1 264 ? 11.031 3.242 -27.031 1.00 73.88 264 TYR A C 1
ATOM 2064 O O . TYR A 1 264 ? 11.394 3.074 -28.195 1.00 73.88 264 TYR A O 1
ATOM 2072 N N . ILE A 1 265 ? 11.627 4.112 -26.210 1.00 69.31 265 ILE A N 1
ATOM 2073 C CA . ILE A 1 265 ? 12.694 5.022 -26.632 1.00 69.31 265 ILE A CA 1
ATOM 2074 C C . ILE A 1 265 ? 13.882 4.227 -27.175 1.00 69.31 265 ILE A C 1
ATOM 2076 O O . ILE A 1 265 ? 14.310 4.472 -28.297 1.00 69.31 265 ILE A O 1
ATOM 2080 N N . LYS A 1 266 ? 14.395 3.229 -26.445 1.00 67.19 266 LYS A N 1
ATOM 2081 C CA . LYS A 1 266 ? 15.569 2.449 -26.884 1.00 67.19 266 LYS A CA 1
ATOM 2082 C C . LYS A 1 266 ? 15.353 1.756 -28.228 1.00 67.19 266 LYS A C 1
ATOM 2084 O O . LYS A 1 266 ? 16.223 1.810 -29.096 1.00 67.19 266 LYS A O 1
ATOM 2089 N N . THR A 1 267 ? 14.193 1.131 -28.408 1.00 67.75 267 THR A N 1
ATOM 2090 C CA . THR A 1 267 ? 13.846 0.443 -29.658 1.00 67.75 267 THR A CA 1
ATOM 2091 C C . THR A 1 267 ? 13.697 1.442 -30.806 1.00 67.75 267 THR A C 1
ATOM 2093 O O . THR A 1 267 ? 14.210 1.219 -31.903 1.00 67.75 267 THR A O 1
ATOM 2096 N N . ARG A 1 268 ? 13.056 2.588 -30.554 1.00 72.81 268 ARG A N 1
ATOM 2097 C CA . ARG A 1 268 ? 12.814 3.609 -31.579 1.00 72.81 268 ARG A CA 1
ATOM 2098 C C . ARG A 1 268 ? 14.067 4.366 -31.964 1.00 72.81 268 ARG A C 1
ATOM 2100 O O . ARG A 1 268 ? 14.299 4.559 -33.149 1.00 72.81 268 ARG A O 1
ATOM 2107 N N . MET A 1 269 ? 14.915 4.730 -31.009 1.00 68.19 269 MET A N 1
ATOM 2108 C CA . MET A 1 269 ? 16.181 5.406 -31.295 1.00 68.19 269 MET A CA 1
ATOM 2109 C C . MET A 1 269 ? 17.090 4.573 -32.201 1.00 68.19 269 MET A C 1
ATOM 2111 O O . MET A 1 269 ? 17.794 5.144 -33.030 1.00 68.19 269 MET A O 1
ATOM 2115 N N . LYS A 1 270 ? 17.033 3.238 -32.109 1.00 66.88 270 LYS A N 1
ATOM 2116 C CA . LYS A 1 270 ? 17.736 2.341 -33.034 1.00 66.88 270 LYS A CA 1
ATOM 2117 C C . LYS A 1 270 ? 17.183 2.440 -34.462 1.00 66.88 270 LYS A C 1
ATOM 2119 O O . LYS A 1 270 ? 17.958 2.646 -35.391 1.00 66.88 270 LYS A O 1
ATOM 2124 N N . ASN A 1 271 ? 15.863 2.350 -34.634 1.00 69.94 271 ASN A N 1
ATOM 2125 C CA . ASN A 1 271 ? 15.218 2.450 -35.952 1.00 69.94 271 ASN A CA 1
ATOM 2126 C C . ASN A 1 271 ? 15.405 3.850 -36.571 1.00 69.94 271 ASN A C 1
ATOM 2128 O O . ASN A 1 271 ? 15.680 3.986 -37.760 1.00 69.94 271 ASN A O 1
ATOM 2132 N N . TYR A 1 272 ? 15.342 4.894 -35.743 1.00 72.94 272 TYR A N 1
ATOM 2133 C CA . TYR A 1 272 ? 15.555 6.285 -36.138 1.00 72.94 272 TYR A CA 1
ATOM 2134 C C . TYR A 1 272 ? 17.021 6.666 -36.358 1.00 72.94 272 TYR A C 1
ATOM 2136 O O . TYR A 1 272 ? 17.297 7.659 -37.031 1.00 72.94 272 TYR A O 1
ATOM 2144 N N . GLY A 1 273 ? 17.965 5.846 -35.890 1.00 68.88 273 GLY A N 1
ATOM 2145 C CA . GLY A 1 273 ? 19.381 5.969 -36.231 1.00 68.88 273 GLY A CA 1
ATOM 2146 C C . GLY A 1 273 ? 19.633 5.885 -37.741 1.00 68.88 273 GLY A C 1
ATOM 2147 O O . GLY A 1 273 ? 20.414 6.677 -38.263 1.00 68.88 273 GLY A O 1
ATOM 2148 N N . ILE A 1 274 ? 18.903 5.011 -38.448 1.00 72.81 274 ILE A N 1
ATOM 2149 C CA . ILE A 1 274 ? 18.990 4.844 -39.912 1.00 72.81 274 ILE A CA 1
ATOM 2150 C C . ILE A 1 274 ? 18.527 6.118 -40.627 1.00 72.81 274 ILE A C 1
ATOM 2152 O O . ILE A 1 274 ? 19.182 6.637 -41.529 1.00 72.81 274 ILE A O 1
ATOM 2156 N N . PHE A 1 275 ? 17.416 6.681 -40.168 1.00 75.31 275 PHE A N 1
ATOM 2157 C CA . PHE A 1 275 ? 16.867 7.922 -40.696 1.00 75.31 275 PHE A CA 1
ATOM 2158 C C . PHE A 1 275 ? 17.792 9.131 -40.483 1.00 75.31 275 PHE A C 1
ATOM 2160 O O . PHE A 1 275 ? 17.868 10.019 -41.331 1.00 75.31 275 PHE A O 1
ATOM 2167 N N . ILE A 1 276 ? 18.551 9.154 -39.385 1.00 70.62 276 ILE A N 1
ATOM 2168 C CA . ILE A 1 276 ? 19.588 10.170 -39.177 1.00 70.62 276 ILE A CA 1
ATOM 2169 C C . ILE A 1 276 ? 20.789 9.947 -40.088 1.00 70.62 276 ILE A C 1
ATOM 2171 O O . ILE A 1 276 ? 21.321 10.931 -40.598 1.00 70.62 276 ILE A O 1
ATOM 2175 N N . SER A 1 277 ? 21.215 8.699 -40.321 1.00 68.19 277 SER A N 1
ATOM 2176 C CA . SER A 1 277 ? 22.274 8.428 -41.305 1.00 68.19 277 SER A CA 1
ATOM 2177 C C . SER A 1 277 ? 21.864 8.804 -42.731 1.00 68.19 277 SER A C 1
ATOM 2179 O O . SER A 1 277 ? 22.714 9.230 -43.502 1.00 68.19 277 SER A O 1
ATOM 2181 N N . LEU A 1 278 ? 20.566 8.737 -43.048 1.00 74.06 278 LEU A N 1
ATOM 2182 C CA . LEU A 1 278 ? 19.984 9.198 -44.315 1.00 74.06 278 LEU A CA 1
ATOM 2183 C C . LEU A 1 278 ? 19.799 10.728 -44.393 1.00 74.06 278 LEU A C 1
ATOM 2185 O O . LEU A 1 278 ? 19.363 11.240 -45.418 1.00 74.06 278 LEU A O 1
ATOM 2189 N N . GLY A 1 279 ? 20.124 11.475 -43.331 1.00 72.75 279 GLY A N 1
ATOM 2190 C CA . GLY A 1 279 ? 20.137 12.941 -43.350 1.00 72.75 279 GLY A CA 1
ATOM 2191 C C . GLY A 1 279 ? 18.843 13.638 -42.910 1.00 72.75 279 GLY A C 1
ATOM 2192 O O . GLY A 1 279 ? 18.697 14.837 -43.157 1.00 72.75 279 GLY A O 1
ATOM 2193 N N . ILE A 1 280 ? 17.908 12.960 -42.223 1.00 77.50 280 ILE A N 1
ATOM 2194 C CA . ILE A 1 280 ? 16.715 13.627 -41.659 1.00 77.50 280 ILE A CA 1
ATOM 2195 C C . ILE A 1 280 ? 17.113 14.716 -40.643 1.00 77.50 280 ILE A C 1
ATOM 2197 O O . ILE A 1 280 ? 17.935 14.513 -39.744 1.00 77.50 280 ILE A O 1
ATOM 2201 N N . ARG A 1 281 ? 16.451 15.882 -40.717 1.00 75.12 281 ARG A N 1
ATOM 2202 C CA . ARG A 1 281 ? 16.586 16.974 -39.733 1.00 75.12 281 ARG A CA 1
ATOM 2203 C C . ARG A 1 281 ? 16.206 16.497 -38.322 1.00 75.12 281 ARG A C 1
ATOM 2205 O O . ARG A 1 281 ? 15.069 16.087 -38.096 1.00 75.12 281 ARG A O 1
ATOM 2212 N N . ARG A 1 282 ? 17.090 16.701 -37.332 1.00 71.00 282 ARG A N 1
ATOM 2213 C CA . ARG A 1 282 ? 16.835 16.367 -35.907 1.00 71.00 282 ARG A CA 1
ATOM 2214 C C . ARG A 1 282 ? 15.514 16.937 -35.362 1.00 71.00 282 ARG A C 1
ATOM 2216 O O . ARG A 1 282 ? 14.826 16.246 -34.623 1.00 71.00 282 ARG A O 1
ATOM 2223 N N . LYS A 1 283 ? 15.139 18.169 -35.742 1.00 73.50 283 LYS A N 1
ATOM 2224 C CA . LYS A 1 283 ? 13.863 18.787 -35.322 1.00 73.50 283 LYS A CA 1
ATOM 2225 C C . LYS A 1 283 ? 12.645 18.038 -35.874 1.00 73.50 283 LYS A C 1
ATOM 2227 O O . LYS A 1 283 ? 11.704 17.785 -35.136 1.00 73.50 283 LYS A O 1
ATOM 2232 N N . THR A 1 284 ? 12.683 17.664 -37.153 1.00 78.25 284 THR A N 1
ATOM 2233 C CA . THR A 1 284 ? 11.606 16.900 -37.801 1.00 78.25 284 THR A CA 1
ATOM 2234 C C . THR A 1 284 ? 11.497 15.506 -37.200 1.00 78.25 284 THR A C 1
ATOM 2236 O O . THR A 1 284 ? 10.399 15.060 -36.905 1.00 78.25 284 THR A O 1
ATOM 2239 N N . LEU A 1 285 ? 12.630 14.856 -36.932 1.00 76.62 285 LEU A N 1
ATOM 2240 C CA . LEU A 1 285 ? 12.656 13.558 -36.267 1.00 76.62 285 LEU A CA 1
ATOM 2241 C C . LEU A 1 285 ? 12.048 13.608 -34.858 1.00 76.62 285 LEU A C 1
ATOM 2243 O O . LEU A 1 285 ? 11.247 12.750 -34.506 1.00 76.62 285 LEU A O 1
ATOM 2247 N N . GLY A 1 286 ? 12.404 14.625 -34.066 1.00 74.31 286 GLY A N 1
ATOM 2248 C CA . GLY A 1 286 ? 11.823 14.831 -32.739 1.00 74.31 286 GLY A CA 1
ATOM 2249 C C . GLY A 1 286 ? 10.309 15.044 -32.792 1.00 74.31 286 GLY A C 1
ATOM 2250 O O . GLY A 1 286 ? 9.591 14.472 -31.979 1.00 74.31 286 GLY A O 1
ATOM 2251 N N . LEU A 1 287 ? 9.819 15.793 -33.786 1.00 79.31 287 LEU A N 1
ATOM 2252 C CA . LEU A 1 287 ? 8.386 16.010 -34.000 1.00 79.31 287 LEU A CA 1
ATOM 2253 C C . LEU A 1 287 ? 7.660 14.713 -34.380 1.00 79.31 287 LEU A C 1
ATOM 2255 O O . LEU A 1 287 ? 6.602 14.434 -33.828 1.00 79.31 287 LEU A O 1
ATOM 2259 N N . VAL A 1 288 ? 8.240 13.897 -35.265 1.00 80.50 288 VAL A N 1
ATOM 2260 C CA . VAL A 1 288 ? 7.676 12.590 -35.650 1.00 80.50 288 VAL A CA 1
ATOM 2261 C C . VAL A 1 288 ? 7.594 11.657 -34.441 1.00 80.50 288 VAL A C 1
ATOM 2263 O O . VAL A 1 288 ? 6.538 11.092 -34.182 1.00 80.50 288 VAL A O 1
ATOM 2266 N N . ILE A 1 289 ? 8.666 11.552 -33.647 1.00 78.12 289 ILE A N 1
ATOM 2267 C CA . ILE A 1 289 ? 8.683 10.724 -32.428 1.00 78.12 289 ILE A CA 1
ATOM 2268 C C . ILE A 1 289 ? 7.643 11.213 -31.410 1.00 78.12 289 ILE A C 1
ATOM 2270 O O . ILE A 1 289 ? 6.962 10.393 -30.793 1.00 78.12 289 ILE A O 1
ATOM 2274 N N . ALA A 1 290 ? 7.507 12.532 -31.237 1.00 78.06 290 ALA A N 1
ATOM 2275 C CA . ALA A 1 290 ? 6.511 13.120 -30.348 1.00 78.06 290 ALA A CA 1
ATOM 2276 C C . ALA A 1 290 ? 5.080 12.829 -30.824 1.00 78.06 290 ALA A C 1
ATOM 2278 O O . ALA A 1 290 ? 4.242 12.445 -30.014 1.00 78.06 290 ALA A O 1
ATOM 2279 N N . LEU A 1 291 ? 4.811 12.944 -32.128 1.00 83.44 291 LEU A N 1
ATOM 2280 C CA . LEU A 1 291 ? 3.500 12.650 -32.705 1.00 83.44 291 LEU A CA 1
ATOM 2281 C C . LEU A 1 291 ? 3.143 11.167 -32.548 1.00 83.44 291 LEU A C 1
ATOM 2283 O O . LEU A 1 291 ? 2.045 10.858 -32.099 1.00 83.44 291 LEU A O 1
ATOM 2287 N N . GLU A 1 292 ? 4.074 10.250 -32.823 1.00 82.81 292 GLU A N 1
ATOM 2288 C CA . GLU A 1 292 ? 3.863 8.814 -32.586 1.00 82.81 292 GLU A CA 1
ATOM 2289 C C . GLU A 1 292 ? 3.550 8.511 -31.121 1.00 82.81 292 GLU A C 1
ATOM 2291 O O . GLU A 1 292 ? 2.667 7.707 -30.820 1.00 82.81 292 GLU A O 1
ATOM 2296 N N . TYR A 1 293 ? 4.263 9.164 -30.205 1.00 81.62 293 TYR A N 1
ATOM 2297 C CA . TYR A 1 293 ? 4.046 9.000 -28.775 1.00 81.62 293 TYR A CA 1
ATOM 2298 C C . TYR A 1 293 ? 2.668 9.520 -28.342 1.00 81.62 293 TYR A C 1
ATOM 2300 O O . TYR A 1 293 ? 1.952 8.820 -27.627 1.00 81.62 293 TYR A O 1
ATOM 2308 N N . ILE A 1 294 ? 2.255 10.691 -28.839 1.00 84.94 294 ILE A N 1
ATOM 2309 C CA . ILE A 1 294 ? 0.916 11.253 -28.606 1.00 84.94 294 ILE A CA 1
ATOM 2310 C C . ILE A 1 294 ? -0.164 10.310 -29.148 1.00 84.94 294 ILE A C 1
ATOM 2312 O O . ILE A 1 294 ? -1.118 10.011 -28.435 1.00 84.94 294 ILE A O 1
ATOM 2316 N N . VAL A 1 295 ? 0.004 9.774 -30.361 1.00 87.62 295 VAL A N 1
ATOM 2317 C CA . VAL A 1 295 ? -0.932 8.795 -30.942 1.00 87.62 295 VAL A CA 1
ATOM 2318 C C . VAL A 1 295 ? -1.031 7.544 -30.070 1.00 87.62 295 VAL A C 1
ATOM 2320 O O . VAL A 1 295 ? -2.132 7.053 -29.838 1.00 87.62 295 VAL A O 1
ATOM 2323 N N . CYS A 1 296 ? 0.086 7.050 -29.528 1.00 84.88 296 CYS A N 1
ATOM 2324 C CA . CYS A 1 296 ? 0.067 5.906 -28.617 1.00 84.88 296 CYS A CA 1
ATOM 2325 C C . CYS A 1 296 ? -0.683 6.216 -27.316 1.00 84.88 296 CYS A C 1
ATOM 2327 O O . CYS A 1 296 ? -1.467 5.382 -26.869 1.00 84.88 296 CYS A O 1
ATOM 2329 N N . ILE A 1 297 ? -0.483 7.396 -26.719 1.00 87.62 297 ILE A N 1
ATOM 2330 C CA . ILE A 1 297 ? -1.212 7.837 -25.517 1.00 87.62 297 ILE A CA 1
ATOM 2331 C C . ILE A 1 297 ? -2.714 7.916 -25.807 1.00 87.62 297 ILE A C 1
ATOM 2333 O O . ILE A 1 297 ? -3.504 7.338 -25.064 1.00 87.62 297 ILE A O 1
ATOM 2337 N N . LEU A 1 298 ? -3.109 8.569 -26.903 1.00 90.38 298 LEU A N 1
ATOM 2338 C CA . LEU A 1 298 ? -4.516 8.725 -27.284 1.00 90.38 298 LEU A CA 1
ATOM 2339 C C . LEU A 1 298 ? -5.181 7.377 -27.589 1.00 90.38 298 LEU A C 1
ATOM 2341 O O . LEU A 1 298 ? -6.273 7.108 -27.096 1.00 90.38 298 LEU A O 1
ATOM 2345 N N . ALA A 1 299 ? -4.506 6.500 -28.337 1.00 90.88 299 ALA A N 1
ATOM 2346 C CA . ALA A 1 299 ? -5.000 5.156 -28.628 1.00 90.88 299 ALA A CA 1
ATOM 2347 C C . ALA A 1 299 ? -5.149 4.311 -27.354 1.00 90.88 299 ALA A C 1
ATOM 2349 O O . ALA A 1 299 ? -6.118 3.570 -27.213 1.00 90.88 299 ALA A O 1
ATOM 2350 N N . SER A 1 300 ? -4.216 4.449 -26.408 1.00 91.44 300 SER A N 1
ATOM 2351 C CA . SER A 1 300 ? -4.269 3.754 -25.117 1.00 91.44 300 SER A CA 1
ATOM 2352 C C . SER A 1 300 ? -5.409 4.255 -24.239 1.00 91.44 300 SER A C 1
ATOM 2354 O O . SER A 1 300 ? -6.090 3.444 -23.617 1.00 91.44 300 SER A O 1
ATOM 2356 N N . LEU A 1 301 ? -5.636 5.572 -24.213 1.00 91.25 301 LEU A N 1
ATOM 2357 C CA . LEU A 1 301 ? -6.752 6.181 -23.497 1.00 91.25 301 LEU A CA 1
ATOM 2358 C C . LEU A 1 301 ? -8.085 5.700 -24.079 1.00 91.25 301 LEU A C 1
ATOM 2360 O O . LEU A 1 301 ? -8.928 5.216 -23.333 1.00 91.25 301 LEU A O 1
ATOM 2364 N N . ALA A 1 302 ? -8.247 5.742 -25.404 1.00 92.94 302 ALA A N 1
ATOM 2365 C CA . ALA A 1 302 ? -9.459 5.268 -26.070 1.00 92.94 302 ALA A CA 1
ATOM 2366 C C . ALA A 1 302 ? -9.713 3.772 -25.811 1.00 92.94 302 ALA A C 1
ATOM 2368 O O . ALA A 1 302 ? -10.797 3.397 -25.370 1.00 92.94 302 ALA A O 1
ATOM 2369 N N . ALA A 1 303 ? -8.705 2.916 -26.019 1.00 91.94 303 ALA A N 1
ATOM 2370 C CA . ALA A 1 303 ? -8.824 1.478 -25.778 1.00 91.94 303 ALA A CA 1
ATOM 2371 C C . ALA A 1 303 ? -9.098 1.152 -24.300 1.00 91.94 303 ALA A C 1
ATOM 2373 O O . ALA A 1 303 ? -9.906 0.275 -23.998 1.00 91.94 303 ALA A O 1
ATOM 2374 N N . GLY A 1 304 ? -8.456 1.872 -23.378 1.00 90.75 304 GLY A N 1
ATOM 2375 C CA . GLY A 1 304 ? -8.628 1.681 -21.942 1.00 90.75 304 GLY A CA 1
ATOM 2376 C C . GLY A 1 304 ? -9.994 2.131 -21.435 1.00 90.75 304 GLY A C 1
ATOM 2377 O O . GLY A 1 304 ? -10.590 1.432 -20.625 1.00 90.75 304 GLY A O 1
ATOM 2378 N N . LEU A 1 305 ? -10.528 3.244 -21.946 1.00 91.19 305 LEU A N 1
ATOM 2379 C CA . LEU A 1 305 ? -11.886 3.697 -21.631 1.00 91.19 305 LEU A CA 1
ATOM 2380 C C . LEU A 1 305 ? -12.948 2.746 -22.199 1.00 91.19 305 LEU A C 1
ATOM 2382 O O . LEU A 1 305 ? -13.918 2.449 -21.511 1.00 91.19 305 LEU A O 1
ATOM 2386 N N . LEU A 1 306 ? -12.750 2.217 -23.413 1.00 91.38 306 LEU A N 1
ATOM 2387 C CA . LEU A 1 306 ? -13.637 1.199 -23.991 1.00 91.38 306 LEU A CA 1
ATOM 2388 C C . LEU A 1 306 ? -13.660 -0.075 -23.139 1.00 91.38 306 LEU A C 1
ATOM 2390 O O . LEU A 1 306 ? -14.732 -0.576 -22.807 1.00 91.38 306 LEU A O 1
ATOM 2394 N N . ALA A 1 307 ? -12.485 -0.570 -22.740 1.00 87.56 307 ALA A N 1
ATOM 2395 C CA . ALA A 1 307 ? -12.384 -1.717 -21.844 1.00 87.56 307 ALA A CA 1
ATOM 2396 C C . ALA A 1 307 ? -12.993 -1.410 -20.464 1.00 87.56 307 ALA A C 1
ATOM 2398 O O . ALA A 1 307 ? -13.770 -2.204 -19.943 1.00 87.56 307 ALA A O 1
ATOM 2399 N N . GLY A 1 308 ? -12.700 -0.242 -19.888 1.00 85.88 308 GLY A N 1
ATOM 2400 C CA . GLY A 1 308 ? -13.242 0.198 -18.603 1.00 85.88 308 GLY A CA 1
ATOM 2401 C C . GLY A 1 308 ? -14.769 0.292 -18.602 1.00 85.88 308 GLY A C 1
ATOM 2402 O O . GLY A 1 308 ? -15.401 -0.186 -17.666 1.00 85.88 308 GLY A O 1
ATOM 2403 N N . ASN A 1 309 ? -15.374 0.814 -19.672 1.00 85.62 309 ASN A N 1
ATOM 2404 C CA . ASN A 1 309 ? -16.829 0.863 -19.841 1.00 85.62 309 ASN A CA 1
ATOM 2405 C C . ASN A 1 309 ? -17.478 -0.519 -19.941 1.00 85.62 309 ASN A C 1
ATOM 2407 O O . ASN A 1 309 ? -18.628 -0.670 -19.538 1.00 85.62 309 ASN A O 1
ATOM 2411 N N . LEU A 1 310 ? -16.760 -1.526 -20.442 1.00 85.00 310 LEU A N 1
ATOM 2412 C CA . LEU A 1 310 ? -17.248 -2.904 -20.459 1.00 85.00 310 LEU A CA 1
ATOM 2413 C C . LEU A 1 310 ? -17.265 -3.517 -19.047 1.00 85.00 310 LEU A C 1
ATOM 2415 O O . LEU A 1 310 ? -18.194 -4.243 -18.702 1.00 85.00 310 LEU A O 1
ATOM 2419 N N . PHE A 1 311 ? -16.258 -3.214 -18.221 1.00 80.00 311 PHE A N 1
ATOM 2420 C CA . PHE A 1 311 ? -16.113 -3.794 -16.879 1.00 80.00 311 PHE A CA 1
ATOM 2421 C C . PHE A 1 311 ? -16.833 -3.013 -15.769 1.00 80.00 311 PHE A C 1
ATOM 2423 O O . PHE A 1 311 ? -17.271 -3.621 -14.795 1.00 80.00 311 PHE A O 1
ATOM 2430 N N . LEU A 1 312 ? -16.997 -1.694 -15.902 1.00 81.56 312 LEU A N 1
ATOM 2431 C CA . LEU A 1 312 ? -17.589 -0.843 -14.865 1.00 81.56 312 LEU A CA 1
ATOM 2432 C C . LEU A 1 312 ? -19.032 -1.244 -14.475 1.00 81.56 312 LEU A C 1
ATOM 2434 O O . LEU A 1 312 ? -19.322 -1.283 -13.277 1.00 81.56 312 LEU A O 1
ATOM 2438 N N . PRO A 1 313 ? -19.948 -1.576 -15.410 1.00 80.19 313 PRO A N 1
ATOM 2439 C CA . PRO A 1 313 ? -21.292 -2.037 -15.059 1.00 80.19 313 PRO A CA 1
ATOM 2440 C C . PRO A 1 313 ? -21.261 -3.341 -14.263 1.00 80.19 313 PRO A C 1
ATOM 2442 O O . PRO A 1 313 ? -21.989 -3.476 -13.285 1.00 80.19 313 PRO A O 1
ATOM 2445 N N . LEU A 1 314 ? -20.374 -4.273 -14.633 1.00 75.44 314 LEU A N 1
ATOM 2446 C CA . LEU A 1 314 ? -20.192 -5.528 -13.906 1.00 75.44 314 LEU A CA 1
ATOM 2447 C C . LEU A 1 314 ? -19.738 -5.252 -12.469 1.00 75.44 314 LEU A C 1
ATOM 2449 O O . LEU A 1 314 ? -20.334 -5.775 -11.532 1.00 75.44 314 LEU A O 1
ATOM 2453 N N . THR A 1 315 ? -18.739 -4.385 -12.280 1.00 69.81 315 THR A N 1
ATOM 2454 C CA . THR A 1 315 ? -18.274 -4.023 -10.935 1.00 69.81 315 THR A CA 1
ATOM 2455 C C . THR A 1 315 ? -19.332 -3.273 -10.133 1.00 69.81 315 THR A C 1
ATOM 2457 O O . THR A 1 315 ? -19.437 -3.513 -8.938 1.00 69.81 315 THR A O 1
ATOM 2460 N N . LYS A 1 316 ? -20.160 -2.427 -10.766 1.00 72.12 316 LYS A N 1
ATOM 2461 C CA . LYS A 1 316 ? -21.274 -1.733 -10.098 1.00 72.12 316 LYS A CA 1
ATOM 2462 C C . LYS A 1 316 ? -22.388 -2.679 -9.675 1.00 72.12 316 LYS A C 1
ATOM 2464 O O . LYS A 1 316 ? -22.868 -2.562 -8.561 1.00 72.12 316 LYS A O 1
ATOM 2469 N N . ILE A 1 317 ? -22.797 -3.618 -10.530 1.00 71.69 317 ILE A N 1
ATOM 2470 C CA . ILE A 1 317 ? -23.827 -4.606 -10.172 1.00 71.69 317 ILE A CA 1
ATOM 2471 C C . ILE A 1 317 ? -23.333 -5.472 -9.015 1.00 71.69 317 ILE A C 1
ATOM 2473 O O . ILE A 1 317 ? -24.084 -5.720 -8.077 1.00 71.69 317 ILE A O 1
ATOM 2477 N N . LEU A 1 318 ? -22.069 -5.905 -9.067 1.00 65.25 318 LEU A N 1
ATOM 2478 C CA . LEU A 1 318 ? -21.445 -6.638 -7.968 1.00 65.25 318 LEU A CA 1
ATOM 2479 C C . LEU A 1 318 ? -21.395 -5.790 -6.688 1.00 65.25 318 LEU A C 1
ATOM 2481 O O . LEU A 1 318 ? -21.692 -6.311 -5.623 1.00 65.25 318 LEU A O 1
ATOM 2485 N N . PHE A 1 319 ? -21.083 -4.498 -6.796 1.00 65.31 319 PHE A N 1
ATOM 2486 C CA . PHE A 1 319 ? -21.045 -3.558 -5.674 1.00 65.31 319 PHE A CA 1
ATOM 2487 C C . PHE A 1 319 ? -22.425 -3.309 -5.048 1.00 65.31 319 PHE A C 1
ATOM 2489 O O . PHE A 1 319 ? -22.588 -3.450 -3.843 1.00 65.31 319 PHE A O 1
ATOM 2496 N N . LEU A 1 320 ? -23.438 -2.999 -5.858 1.00 66.31 320 LEU A N 1
ATOM 2497 C CA . LEU A 1 320 ? -24.793 -2.685 -5.393 1.00 66.31 320 LEU A CA 1
ATOM 2498 C C . LEU A 1 320 ? -25.498 -3.910 -4.807 1.00 66.31 320 LEU A C 1
ATOM 2500 O O . LEU A 1 320 ? -26.110 -3.817 -3.746 1.00 66.31 320 LEU A O 1
ATOM 2504 N N . ARG A 1 321 ? -25.334 -5.087 -5.432 1.00 63.00 321 ARG A N 1
ATOM 2505 C CA . ARG A 1 321 ? -25.812 -6.349 -4.847 1.00 63.00 321 ARG A CA 1
ATOM 2506 C C . ARG A 1 321 ? -25.147 -6.662 -3.513 1.00 63.00 321 ARG A C 1
ATOM 2508 O O . ARG A 1 321 ? -25.794 -7.270 -2.674 1.00 63.00 321 ARG A O 1
ATOM 2515 N N . ALA A 1 322 ? -23.890 -6.269 -3.329 1.00 54.28 322 ALA A N 1
ATOM 2516 C CA . ALA A 1 322 ? -23.183 -6.490 -2.075 1.00 54.28 322 ALA A CA 1
ATOM 2517 C C . ALA A 1 322 ? -23.745 -5.631 -0.937 1.00 54.28 322 ALA A C 1
ATOM 2519 O O . ALA A 1 322 ? -23.848 -6.113 0.178 1.00 54.28 322 ALA A O 1
ATOM 2520 N N . ILE A 1 323 ? -24.133 -4.385 -1.219 1.00 56.34 323 ILE A N 1
ATOM 2521 C CA . ILE A 1 323 ? -24.650 -3.445 -0.208 1.00 56.34 323 ILE A CA 1
ATOM 2522 C C . ILE A 1 323 ? -26.162 -3.652 0.038 1.00 56.34 323 ILE A C 1
ATOM 2524 O O . ILE A 1 323 ? -26.744 -3.027 0.912 1.00 56.34 323 ILE A O 1
ATOM 2528 N N . GLY A 1 324 ? -26.827 -4.538 -0.715 1.00 54.50 324 GLY A N 1
ATOM 2529 C CA . GLY A 1 324 ? -28.275 -4.764 -0.598 1.00 54.50 324 GLY A CA 1
ATOM 2530 C C . GLY A 1 324 ? -29.127 -3.643 -1.208 1.00 54.50 324 GLY A C 1
ATOM 2531 O O . GLY A 1 324 ? -30.345 -3.629 -1.054 1.00 54.50 324 GLY A O 1
ATOM 2532 N N . VAL A 1 325 ? -28.501 -2.717 -1.941 1.00 59.47 325 VAL A N 1
ATOM 2533 C CA . VAL A 1 325 ? -29.175 -1.597 -2.600 1.00 59.47 325 VAL A CA 1
ATOM 2534 C C . VAL A 1 325 ? -29.590 -2.030 -4.005 1.00 59.47 325 VAL A C 1
ATOM 2536 O O . VAL A 1 325 ? -28.760 -2.309 -4.870 1.00 59.47 325 VAL A O 1
ATOM 2539 N N . HIS A 1 326 ? -30.898 -2.093 -4.247 1.00 54.94 326 HIS A N 1
ATOM 2540 C CA . HIS A 1 326 ? -31.468 -2.484 -5.542 1.00 54.94 326 HIS A CA 1
ATOM 2541 C C . HIS A 1 326 ? -31.687 -1.304 -6.506 1.00 54.94 326 HIS A C 1
ATOM 2543 O O . HIS A 1 326 ? -32.220 -1.499 -7.600 1.00 54.94 326 HIS A O 1
ATOM 2549 N N . THR A 1 327 ? -31.284 -0.086 -6.133 1.00 56.91 327 THR A N 1
ATOM 2550 C CA . THR A 1 327 ? -31.480 1.117 -6.949 1.00 56.91 327 THR A CA 1
ATOM 2551 C C . THR A 1 327 ? -30.350 1.317 -7.961 1.00 56.91 327 THR A C 1
ATOM 2553 O O . THR A 1 327 ? -29.184 0.988 -7.737 1.00 56.91 327 THR A O 1
ATOM 2556 N N . SER A 1 328 ? -30.699 1.853 -9.132 1.00 58.94 328 SER A N 1
ATOM 2557 C CA . SER A 1 328 ? -29.724 2.234 -10.150 1.00 58.94 328 SER A CA 1
ATOM 2558 C C . SER A 1 328 ? -29.039 3.538 -9.745 1.00 58.94 328 SER A C 1
ATOM 2560 O O . SER A 1 328 ? -29.657 4.599 -9.814 1.00 58.94 328 SER A O 1
ATOM 2562 N N . VAL A 1 329 ? -27.764 3.472 -9.364 1.00 63.91 329 VAL A N 1
ATOM 2563 C CA . VAL A 1 329 ? -26.980 4.669 -9.037 1.00 63.91 329 VAL A CA 1
ATOM 2564 C C . VAL A 1 329 ? -26.583 5.409 -10.324 1.00 63.91 329 VAL A C 1
ATOM 2566 O O . VAL A 1 329 ? -25.846 4.844 -11.148 1.00 63.91 329 VAL A O 1
ATOM 2569 N N . PRO A 1 330 ? -27.040 6.660 -10.534 1.00 67.00 330 PRO A N 1
ATOM 2570 C CA . PRO A 1 330 ? -26.608 7.461 -11.668 1.00 67.00 330 PRO A CA 1
ATOM 2571 C C . PRO A 1 330 ? -25.120 7.791 -11.518 1.00 67.00 330 PRO A C 1
ATOM 2573 O O . PRO A 1 330 ? -24.628 8.103 -10.439 1.00 67.00 330 PRO A O 1
ATOM 2576 N N . THR A 1 331 ? -24.360 7.703 -12.606 1.00 67.44 331 THR A N 1
ATOM 2577 C CA . THR A 1 331 ? -22.936 8.058 -12.598 1.00 67.44 331 THR A CA 1
ATOM 2578 C C . THR A 1 331 ? -22.665 9.024 -13.724 1.00 67.44 331 THR A C 1
ATOM 2580 O O . THR A 1 331 ? -23.015 8.748 -14.870 1.00 67.44 331 THR A O 1
ATOM 2583 N N . ASP A 1 332 ? -22.005 10.131 -13.403 1.00 78.69 332 ASP A N 1
ATOM 2584 C CA . ASP A 1 332 ? -21.529 11.068 -14.407 1.00 78.69 332 ASP A CA 1
ATOM 2585 C C . ASP A 1 332 ? -20.324 10.466 -15.145 1.00 78.69 332 ASP A C 1
ATOM 2587 O O . ASP A 1 332 ? -19.165 10.555 -14.724 1.00 78.69 332 ASP A O 1
ATOM 2591 N N . TYR A 1 333 ? -20.617 9.805 -16.265 1.00 79.88 333 TYR A N 1
ATOM 2592 C CA . TYR A 1 333 ? -19.604 9.237 -17.149 1.00 79.88 333 TYR A CA 1
ATOM 2593 C C . TYR A 1 333 ? -18.675 10.318 -17.726 1.00 79.88 333 TYR A C 1
ATOM 2595 O O . TYR A 1 333 ? -17.514 10.016 -18.001 1.00 79.88 333 TYR A O 1
ATOM 2603 N N . GLY A 1 334 ? -19.139 11.566 -17.877 1.00 81.44 334 GLY A N 1
ATOM 2604 C CA . GLY A 1 334 ? -18.342 12.681 -18.391 1.00 81.44 334 GLY A CA 1
ATOM 2605 C C . GLY A 1 334 ? -17.241 13.092 -17.417 1.00 81.44 334 GLY A C 1
ATOM 2606 O O . GLY A 1 334 ? -16.061 13.105 -17.786 1.00 81.44 334 GLY A O 1
ATOM 2607 N N . LEU A 1 335 ? -17.604 13.341 -16.155 1.00 78.12 335 LEU A N 1
ATOM 2608 C CA . LEU A 1 335 ? -16.643 13.658 -15.094 1.00 78.12 335 LEU A CA 1
ATOM 2609 C C . LEU A 1 335 ? -15.656 12.503 -14.860 1.00 78.12 335 LEU A C 1
ATOM 2611 O O . LEU A 1 335 ? -14.452 12.729 -14.719 1.00 78.12 335 LEU A O 1
ATOM 2615 N N . LEU A 1 336 ? -16.136 11.255 -14.887 1.00 81.81 336 LEU A N 1
ATOM 2616 C CA . LEU A 1 336 ? -15.295 10.072 -14.696 1.00 81.81 336 LEU A CA 1
ATOM 2617 C C . LEU A 1 336 ? -14.247 9.905 -15.811 1.00 81.81 336 LEU A C 1
ATOM 2619 O O . LEU A 1 336 ? -13.080 9.600 -15.533 1.00 81.81 336 LEU A O 1
ATOM 2623 N N . ILE A 1 337 ? -14.641 10.125 -17.071 1.00 85.31 337 ILE A N 1
ATOM 2624 C CA . ILE A 1 337 ? -13.718 10.120 -18.215 1.00 85.31 337 ILE A CA 1
ATOM 2625 C C . ILE A 1 337 ? -12.680 11.237 -18.057 1.00 85.31 337 ILE A C 1
ATOM 2627 O O . ILE A 1 337 ? -11.492 10.983 -18.263 1.00 85.31 337 ILE A O 1
ATOM 2631 N N . LEU A 1 338 ? -13.097 12.441 -17.650 1.00 82.19 338 LEU A N 1
ATOM 2632 C CA . LEU A 1 338 ? -12.200 13.582 -17.453 1.00 82.19 338 LEU A CA 1
ATOM 2633 C C . LEU A 1 338 ? -11.151 13.308 -16.365 1.00 82.19 338 LEU A C 1
ATOM 2635 O O . LEU A 1 338 ? -9.956 13.466 -16.619 1.00 82.19 338 LEU A O 1
ATOM 2639 N N . ILE A 1 339 ? -11.573 12.847 -15.182 1.00 80.06 339 ILE A N 1
ATOM 2640 C CA . ILE A 1 339 ? -10.669 12.521 -14.065 1.00 80.06 339 ILE A CA 1
ATOM 2641 C C . ILE A 1 339 ? -9.682 11.425 -14.479 1.00 80.06 339 ILE A C 1
ATOM 2643 O O . ILE A 1 339 ? -8.477 11.558 -14.262 1.00 80.06 339 ILE A O 1
ATOM 2647 N N . THR A 1 340 ? -10.171 10.370 -15.137 1.00 83.56 340 THR A N 1
ATOM 2648 C CA . THR A 1 340 ? -9.328 9.266 -15.619 1.00 83.56 340 THR A CA 1
ATOM 2649 C C . THR A 1 340 ? -8.311 9.745 -16.655 1.00 83.56 340 THR A C 1
ATOM 2651 O O . THR A 1 340 ? -7.139 9.368 -16.592 1.00 83.56 340 THR A O 1
ATOM 2654 N N . ALA A 1 341 ? -8.728 10.603 -17.590 1.00 83.81 341 ALA A N 1
ATOM 2655 C CA . ALA A 1 341 ? -7.845 11.174 -18.599 1.00 83.81 341 ALA A CA 1
ATOM 2656 C C . ALA A 1 341 ? -6.756 12.049 -17.962 1.00 83.81 341 ALA A C 1
ATOM 2658 O O . ALA A 1 341 ? -5.583 11.887 -18.297 1.00 83.81 341 ALA A O 1
ATOM 2659 N N . ILE A 1 342 ? -7.108 12.916 -17.005 1.00 82.88 342 ILE A N 1
ATOM 2660 C CA . ILE A 1 342 ? -6.141 13.745 -16.270 1.00 82.88 342 ILE A CA 1
ATOM 2661 C C . ILE A 1 342 ? -5.160 12.860 -15.492 1.00 82.88 342 ILE A C 1
ATOM 2663 O O . ILE A 1 342 ? -3.949 13.041 -15.615 1.00 82.88 342 ILE A O 1
ATOM 2667 N N . ALA A 1 343 ? -5.651 11.866 -14.745 1.00 80.19 343 ALA A N 1
ATOM 2668 C CA . ALA A 1 343 ? -4.811 10.947 -13.977 1.00 80.19 343 ALA A CA 1
ATOM 2669 C C . ALA A 1 343 ? -3.834 10.169 -14.878 1.00 80.19 343 ALA A C 1
ATOM 2671 O O . ALA A 1 343 ? -2.647 10.052 -14.562 1.00 80.19 343 ALA A O 1
ATOM 2672 N N . PHE A 1 344 ? -4.302 9.688 -16.033 1.00 84.19 344 PHE A N 1
ATOM 2673 C CA . PHE A 1 344 ? -3.456 9.007 -17.012 1.00 84.19 344 PHE A CA 1
ATOM 2674 C C . PHE A 1 344 ? -2.429 9.946 -17.657 1.00 84.19 344 PHE A C 1
ATOM 2676 O O . PHE A 1 344 ? -1.267 9.568 -17.800 1.00 84.19 344 PHE A O 1
ATOM 2683 N N . LEU A 1 345 ? -2.809 11.180 -18.002 1.00 85.38 345 LEU A N 1
ATOM 2684 C CA . LEU A 1 345 ? -1.884 12.176 -18.551 1.00 85.38 345 LEU A CA 1
ATOM 2685 C C . LEU A 1 345 ? -0.809 12.578 -17.534 1.00 85.38 345 LEU A C 1
ATOM 2687 O O . LEU A 1 345 ? 0.358 12.688 -17.906 1.00 85.38 345 LEU A O 1
ATOM 2691 N N . LEU A 1 346 ? -1.165 12.732 -16.254 1.00 81.12 346 LEU A N 1
ATOM 2692 C CA . LEU A 1 346 ? -0.207 12.975 -15.171 1.00 81.12 346 LEU A CA 1
ATOM 2693 C C . LEU A 1 346 ? 0.748 11.791 -14.995 1.00 81.12 346 LEU A C 1
ATOM 2695 O O . LEU A 1 346 ? 1.961 11.990 -14.920 1.00 81.12 346 LEU A O 1
ATOM 2699 N N . MET A 1 347 ? 0.228 10.559 -15.000 1.00 81.19 347 MET A N 1
ATOM 2700 C CA . MET A 1 347 ? 1.040 9.340 -14.953 1.00 81.19 347 MET A CA 1
ATOM 2701 C C . MET A 1 347 ? 2.017 9.274 -16.134 1.00 81.19 347 MET A C 1
ATOM 2703 O O . MET A 1 347 ? 3.214 9.036 -15.947 1.00 81.19 347 MET A O 1
ATOM 2707 N N . ALA A 1 348 ? 1.524 9.513 -17.351 1.00 80.69 348 ALA A N 1
ATOM 2708 C CA . ALA A 1 348 ? 2.328 9.499 -18.562 1.00 80.69 348 ALA A CA 1
ATOM 2709 C C . ALA A 1 348 ? 3.378 10.616 -18.563 1.00 80.69 348 ALA A C 1
ATOM 2711 O O . ALA A 1 348 ? 4.531 10.377 -18.929 1.00 80.69 348 ALA A O 1
ATOM 2712 N N . GLY A 1 349 ? 3.013 11.813 -18.100 1.00 78.81 349 GLY A N 1
ATOM 2713 C CA . GLY A 1 349 ? 3.911 12.950 -17.927 1.00 78.81 349 GLY A CA 1
ATOM 2714 C C . GLY A 1 349 ? 5.031 12.651 -16.933 1.00 78.81 349 GLY A C 1
ATOM 2715 O O . GLY A 1 349 ? 6.204 12.804 -17.274 1.00 78.81 349 GLY A O 1
ATOM 2716 N N . LEU A 1 350 ? 4.693 12.129 -15.749 1.00 74.25 350 LEU A N 1
ATOM 2717 C CA . LEU A 1 350 ? 5.660 11.735 -14.720 1.00 74.25 350 LEU A CA 1
ATOM 2718 C C . LEU A 1 350 ? 6.624 10.663 -15.239 1.00 74.25 350 LEU A C 1
ATOM 2720 O O . LEU A 1 350 ? 7.841 10.781 -15.092 1.00 74.25 350 LEU A O 1
ATOM 2724 N N . ALA A 1 351 ? 6.099 9.634 -15.900 1.00 76.00 351 ALA A N 1
ATOM 2725 C CA . ALA A 1 351 ? 6.927 8.581 -16.466 1.00 76.00 351 ALA A CA 1
ATOM 2726 C C . ALA A 1 351 ? 7.836 9.100 -17.594 1.00 76.00 351 ALA A C 1
ATOM 2728 O O . ALA A 1 351 ? 8.984 8.667 -17.713 1.00 76.00 351 ALA A O 1
ATOM 2729 N N . THR A 1 352 ? 7.360 10.055 -18.397 1.00 75.19 352 THR A N 1
ATOM 2730 C CA . THR A 1 352 ? 8.163 10.719 -19.435 1.00 75.19 352 THR A CA 1
ATOM 2731 C C . THR A 1 352 ? 9.263 11.579 -18.813 1.00 75.19 352 THR A C 1
ATOM 2733 O O . THR A 1 352 ? 10.398 11.515 -19.275 1.00 75.19 352 THR A O 1
ATOM 2736 N N . LEU A 1 353 ? 8.969 12.312 -17.733 1.00 74.50 353 LEU A N 1
ATOM 2737 C CA . LEU A 1 353 ? 9.937 13.125 -16.990 1.00 74.50 353 LEU A CA 1
ATOM 2738 C C . LEU A 1 353 ? 11.060 12.263 -16.402 1.00 74.50 353 LEU A C 1
ATOM 2740 O O . LEU A 1 353 ? 12.236 12.577 -16.572 1.00 74.50 353 LEU A O 1
ATOM 2744 N N . ILE A 1 354 ? 10.716 11.126 -15.790 1.00 70.56 354 ILE A N 1
ATOM 2745 C CA . ILE A 1 354 ? 11.700 10.149 -15.289 1.00 70.56 354 ILE A CA 1
ATOM 2746 C C . ILE A 1 354 ? 12.588 9.634 -16.435 1.00 70.56 354 ILE A C 1
ATOM 2748 O O . ILE A 1 354 ? 13.786 9.405 -16.256 1.00 70.56 354 ILE A O 1
ATOM 2752 N N . ASN A 1 355 ? 12.015 9.480 -17.630 1.00 70.44 355 ASN A N 1
ATOM 2753 C CA . ASN A 1 355 ? 12.726 9.062 -18.834 1.00 70.44 355 ASN A CA 1
ATOM 2754 C C . ASN A 1 355 ? 13.353 10.226 -19.629 1.00 70.44 355 ASN A C 1
ATOM 2756 O O . ASN A 1 355 ? 13.973 9.972 -20.659 1.00 70.44 355 ASN A O 1
ATOM 2760 N N . TYR A 1 356 ? 13.270 11.481 -19.175 1.00 69.62 356 TYR A N 1
ATOM 2761 C CA . TYR A 1 356 ? 13.746 12.645 -19.934 1.00 69.62 356 TYR A CA 1
ATOM 2762 C C . TYR A 1 356 ? 15.248 12.567 -20.247 1.00 69.62 356 TYR A C 1
ATOM 2764 O O . TYR A 1 356 ? 15.681 12.844 -21.365 1.00 69.62 356 TYR A O 1
ATOM 2772 N N . HIS A 1 357 ? 16.053 12.060 -19.308 1.00 59.56 357 HIS A N 1
ATOM 2773 C CA . HIS A 1 357 ? 17.487 11.853 -19.532 1.00 59.56 357 HIS A CA 1
ATOM 2774 C C . HIS A 1 357 ? 17.799 10.867 -20.674 1.00 59.56 357 HIS A C 1
ATOM 2776 O O . HIS A 1 357 ? 18.867 10.960 -21.279 1.00 59.56 357 HIS A O 1
ATOM 2782 N N . LEU A 1 358 ? 16.882 9.944 -21.000 1.00 59.16 358 LEU A N 1
ATOM 2783 C CA . LEU A 1 358 ? 17.003 9.052 -22.162 1.00 59.16 358 LEU A CA 1
ATOM 2784 C C . LEU A 1 358 ? 16.695 9.751 -23.490 1.00 59.16 358 LEU A C 1
ATOM 2786 O O . LEU A 1 358 ? 16.987 9.161 -24.523 1.00 59.16 358 LEU A O 1
ATOM 2790 N N . PHE A 1 359 ? 16.119 10.955 -23.486 1.00 58.94 359 PHE A N 1
ATOM 2791 C CA . PHE A 1 359 ? 15.931 11.780 -24.684 1.00 58.94 359 PHE A CA 1
ATOM 2792 C C . PHE A 1 359 ? 17.101 12.745 -24.922 1.00 58.94 359 PHE A C 1
ATOM 2794 O O . PHE A 1 359 ? 17.419 13.043 -26.071 1.00 58.94 359 PHE A O 1
ATOM 2801 N N . GLU A 1 360 ? 17.745 13.230 -23.856 1.00 53.47 360 GLU A N 1
ATOM 2802 C CA . GLU A 1 360 ? 18.773 14.279 -23.933 1.00 53.47 360 GLU A CA 1
ATOM 2803 C C . GLU A 1 360 ? 20.197 13.739 -24.177 1.00 53.47 360 GLU A C 1
ATOM 2805 O O . GLU A 1 360 ? 20.970 14.348 -24.915 1.00 53.47 360 GLU A O 1
ATOM 2810 N N . TYR A 1 361 ? 20.551 12.579 -23.603 1.00 45.62 361 TYR A N 1
ATOM 2811 C CA . TYR A 1 361 ? 21.937 12.065 -23.593 1.00 45.62 361 TYR A CA 1
ATOM 2812 C C . TYR A 1 361 ? 22.251 10.958 -24.603 1.00 45.62 361 TYR A C 1
ATOM 2814 O O . TYR A 1 361 ? 23.413 10.587 -24.796 1.00 45.62 361 TYR A O 1
ATOM 2822 N N . THR A 1 362 ? 21.247 10.390 -25.251 1.00 47.81 362 THR A N 1
ATOM 2823 C CA . THR A 1 362 ? 21.432 9.415 -26.326 1.00 47.81 362 THR A CA 1
ATOM 2824 C C . THR A 1 362 ? 21.746 10.179 -27.598 1.00 47.81 362 THR A C 1
ATOM 2826 O O . THR A 1 362 ? 20.877 10.548 -28.384 1.00 47.81 362 THR A O 1
ATOM 2829 N N . ASP A 1 363 ? 23.036 10.408 -27.827 1.00 47.62 363 ASP A N 1
ATOM 2830 C CA . ASP A 1 363 ? 23.507 10.837 -29.132 1.00 47.62 363 ASP A CA 1
ATOM 2831 C C . ASP A 1 363 ? 23.028 9.782 -30.137 1.00 47.62 363 ASP A C 1
ATOM 2833 O O . ASP A 1 363 ? 23.499 8.640 -30.129 1.00 47.62 363 ASP A O 1
ATOM 2837 N N . ILE A 1 364 ? 22.012 10.120 -30.932 1.00 49.78 364 ILE A N 1
ATOM 2838 C CA . ILE A 1 364 ? 21.259 9.149 -31.740 1.00 49.78 364 ILE A CA 1
ATOM 2839 C C . ILE A 1 364 ? 22.203 8.435 -32.730 1.00 49.78 364 ILE A C 1
ATOM 2841 O O . ILE A 1 364 ? 22.042 7.254 -33.025 1.00 49.78 364 ILE A O 1
ATOM 2845 N N . THR A 1 365 ? 23.277 9.120 -33.142 1.00 41.38 365 THR A N 1
ATOM 2846 C CA . THR A 1 365 ? 24.386 8.575 -33.940 1.00 41.38 365 THR A CA 1
ATOM 2847 C C . THR A 1 365 ? 25.297 7.612 -33.176 1.00 41.38 365 THR A C 1
ATOM 2849 O O . THR A 1 365 ? 25.793 6.660 -33.765 1.00 41.38 365 THR A O 1
ATOM 2852 N N . SER A 1 366 ? 25.502 7.810 -31.871 1.00 42.25 366 SER A N 1
ATOM 2853 C CA . SER A 1 366 ? 26.265 6.867 -31.043 1.00 42.25 366 SER A CA 1
ATOM 2854 C C . SER A 1 366 ? 25.437 5.642 -30.663 1.00 42.25 366 SER A C 1
ATOM 2856 O O . SER A 1 366 ? 26.003 4.575 -30.504 1.00 42.25 366 SER A O 1
ATOM 2858 N N . SER A 1 367 ? 24.107 5.752 -30.574 1.00 42.75 367 SER A N 1
ATOM 2859 C CA . SER A 1 367 ? 23.217 4.637 -30.200 1.00 42.75 367 SER A CA 1
ATOM 2860 C C . SER A 1 367 ? 23.010 3.627 -31.336 1.00 42.75 367 SER A C 1
ATOM 2862 O O . SER A 1 367 ? 22.790 2.449 -31.070 1.00 42.75 367 SER A O 1
ATOM 2864 N N . ALA A 1 368 ? 23.140 4.064 -32.594 1.00 40.03 368 ALA A N 1
ATOM 2865 C CA . ALA A 1 368 ? 23.164 3.185 -33.767 1.00 40.03 368 ALA A CA 1
ATOM 2866 C C . ALA A 1 368 ? 24.460 2.348 -33.870 1.00 40.03 368 ALA A C 1
ATOM 2868 O O . ALA A 1 368 ? 24.442 1.271 -34.460 1.00 40.03 368 ALA A O 1
ATOM 2869 N N . VAL A 1 369 ? 25.561 2.825 -33.270 1.00 41.66 369 VAL A N 1
ATOM 2870 C CA . VAL A 1 369 ? 26.911 2.220 -33.341 1.00 41.66 369 VAL A CA 1
ATOM 2871 C C . VAL A 1 369 ? 27.386 1.668 -31.982 1.00 41.66 369 VAL A C 1
ATOM 2873 O O . VAL A 1 369 ? 28.373 0.947 -31.897 1.00 41.66 369 VAL A O 1
ATOM 2876 N N . SER A 1 370 ? 26.682 1.968 -30.889 1.00 39.84 370 SER A N 1
ATOM 2877 C CA . SER A 1 370 ? 27.074 1.610 -29.525 1.00 39.84 370 SER A CA 1
ATOM 2878 C C . SER A 1 370 ? 26.863 0.121 -29.272 1.00 39.84 370 SER A C 1
ATOM 2880 O O . SER A 1 370 ? 25.810 -0.302 -28.789 1.00 39.84 370 SER A O 1
ATOM 2882 N N . GLU A 1 371 ? 27.922 -0.655 -29.489 1.00 50.31 371 GLU A N 1
ATOM 2883 C CA . GLU A 1 371 ? 28.175 -1.889 -28.753 1.00 50.31 371 GLU A CA 1
ATOM 2884 C C . GLU A 1 371 ? 27.842 -1.684 -27.268 1.00 50.31 371 GLU A C 1
ATOM 2886 O O . GLU A 1 371 ? 28.155 -0.652 -26.668 1.00 50.31 371 GLU A O 1
ATOM 2891 N N . THR A 1 372 ? 27.147 -2.652 -26.680 1.00 53.16 372 THR A N 1
ATOM 2892 C CA . THR A 1 372 ? 26.675 -2.665 -25.292 1.00 53.16 372 THR A CA 1
ATOM 2893 C C . THR A 1 372 ? 27.774 -2.259 -24.303 1.00 53.16 372 THR A C 1
ATOM 2895 O O . THR A 1 372 ? 28.561 -3.091 -23.848 1.00 53.16 372 THR A O 1
ATOM 2898 N N . LYS A 1 373 ? 27.827 -0.970 -23.933 1.00 58.31 373 LYS A N 1
ATOM 2899 C CA . LYS A 1 373 ? 28.748 -0.471 -22.907 1.00 58.31 373 LYS A CA 1
ATOM 2900 C C . LYS A 1 373 ? 28.441 -1.171 -21.586 1.00 58.31 373 LYS A C 1
ATOM 2902 O O . LYS A 1 373 ? 27.345 -1.044 -21.046 1.00 58.31 373 LYS A O 1
ATOM 2907 N N . LYS A 1 374 ? 29.437 -1.881 -21.053 1.00 68.88 374 LYS A N 1
ATOM 2908 C CA . LYS A 1 374 ? 29.382 -2.543 -19.745 1.00 68.88 374 LYS A CA 1
ATOM 2909 C C . LYS A 1 374 ? 28.908 -1.571 -18.658 1.00 68.88 374 LYS A C 1
ATOM 2911 O O . LYS A 1 374 ? 29.533 -0.532 -18.429 1.00 68.88 374 LYS A O 1
ATOM 2916 N N . GLU A 1 375 ? 27.851 -1.939 -17.939 1.00 76.50 375 GLU A N 1
ATOM 2917 C CA . GLU A 1 375 ? 27.351 -1.144 -16.821 1.00 76.50 375 GLU A CA 1
ATOM 2918 C C . GLU A 1 375 ? 28.365 -1.102 -15.665 1.00 76.50 375 GLU A C 1
ATOM 2920 O O . GLU A 1 375 ? 29.002 -2.096 -15.299 1.00 76.50 375 GLU A O 1
ATOM 2925 N N . LYS A 1 376 ? 28.524 0.075 -15.046 1.00 72.38 376 LYS A N 1
ATOM 2926 C CA . LYS A 1 376 ? 29.413 0.238 -13.889 1.00 72.38 376 LYS A CA 1
ATOM 2927 C C . LYS A 1 376 ? 28.779 -0.389 -12.640 1.00 72.38 376 LYS A C 1
ATOM 2929 O O . LYS A 1 376 ? 27.768 0.107 -12.132 1.00 72.38 376 LYS A O 1
ATOM 2934 N N . LEU A 1 377 ? 29.435 -1.418 -12.100 1.00 76.06 377 LEU A N 1
ATOM 2935 C CA . LEU A 1 377 ? 29.139 -1.989 -10.779 1.00 76.06 377 LEU A CA 1
ATOM 2936 C C . LEU A 1 377 ? 29.309 -0.922 -9.679 1.00 76.06 377 LEU A C 1
ATOM 2938 O O . LEU A 1 377 ? 30.309 -0.192 -9.710 1.00 76.06 377 LEU A O 1
ATOM 2942 N N . PRO A 1 378 ? 28.401 -0.837 -8.687 1.00 75.19 378 PRO A N 1
ATOM 2943 C CA . PRO A 1 378 ? 28.590 0.048 -7.539 1.00 75.19 378 PRO A CA 1
ATOM 2944 C C . PRO A 1 378 ? 29.873 -0.352 -6.799 1.00 75.19 378 PRO A C 1
ATOM 2946 O O . PRO A 1 378 ? 30.102 -1.541 -6.570 1.00 75.19 378 PRO A O 1
ATOM 2949 N N . LYS A 1 379 ? 30.759 0.620 -6.516 1.00 76.38 379 LYS A N 1
ATOM 2950 C CA . LYS A 1 379 ? 32.111 0.376 -5.961 1.00 76.38 379 LYS A CA 1
ATOM 2951 C C . LYS A 1 379 ? 32.351 0.938 -4.561 1.00 76.38 379 LYS A C 1
ATOM 2953 O O . LYS A 1 379 ? 33.246 0.437 -3.893 1.00 76.38 379 LYS A O 1
ATOM 2958 N N . ARG A 1 380 ? 31.616 1.969 -4.149 1.00 74.94 380 ARG A N 1
ATOM 2959 C CA . ARG A 1 380 ? 31.811 2.671 -2.872 1.00 74.94 380 ARG A CA 1
ATOM 2960 C C . ARG A 1 380 ? 30.674 2.324 -1.916 1.00 74.94 380 ARG A C 1
ATOM 2962 O O . ARG A 1 380 ? 29.582 2.026 -2.386 1.00 74.94 380 ARG A O 1
ATOM 2969 N N . LEU A 1 381 ? 30.957 2.355 -0.611 1.00 77.00 381 LEU A N 1
ATOM 2970 C CA . LEU A 1 381 ? 29.973 2.176 0.467 1.00 77.00 381 LEU A CA 1
ATOM 2971 C C . LEU A 1 381 ? 29.175 0.857 0.408 1.00 77.00 381 LEU A C 1
ATOM 2973 O O . LEU A 1 381 ? 28.079 0.776 0.942 1.00 77.00 381 LEU A O 1
ATOM 2977 N N . LEU A 1 382 ? 29.726 -0.199 -0.205 1.00 84.25 382 LEU A N 1
ATOM 2978 C CA . LEU A 1 382 ? 29.030 -1.488 -0.335 1.00 84.25 382 LEU A CA 1
ATOM 2979 C C . LEU A 1 382 ? 28.742 -2.144 1.021 1.00 84.25 382 LEU A C 1
ATOM 2981 O O . LEU A 1 382 ? 27.679 -2.724 1.194 1.00 84.25 382 LEU A O 1
ATOM 2985 N N . LEU A 1 383 ? 29.688 -2.061 1.965 1.00 86.25 383 LEU A N 1
ATOM 2986 C CA . LEU A 1 383 ? 29.517 -2.608 3.313 1.00 86.25 383 LEU A CA 1
ATOM 2987 C C . LEU A 1 383 ? 28.497 -1.784 4.108 1.00 86.25 383 LEU A C 1
ATOM 2989 O O . LEU A 1 383 ? 27.570 -2.349 4.666 1.00 86.25 383 LEU A O 1
ATOM 2993 N N . VAL A 1 384 ? 28.634 -0.4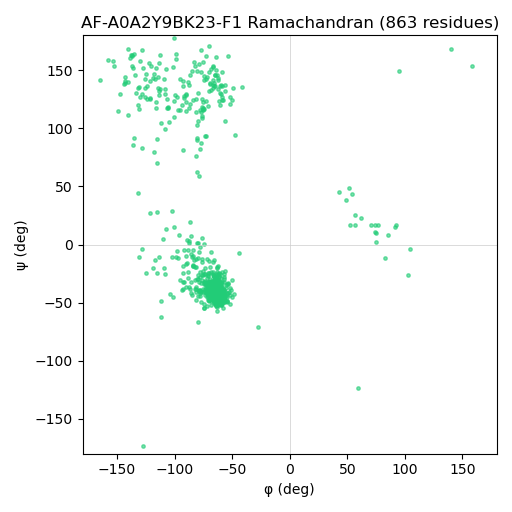53 4.085 1.00 87.88 384 VAL A N 1
ATOM 2994 C CA . VAL A 1 384 ? 27.717 0.476 4.765 1.00 87.88 384 VAL A CA 1
ATOM 2995 C C . VAL A 1 384 ? 26.292 0.306 4.242 1.00 87.88 384 VAL A C 1
ATOM 2997 O O . VAL A 1 384 ? 25.368 0.147 5.027 1.00 87.88 384 VAL A O 1
ATOM 3000 N N . GLY A 1 385 ? 26.114 0.250 2.919 1.00 88.38 385 GLY A N 1
ATOM 3001 C CA . GLY A 1 385 ? 24.806 0.025 2.307 1.00 88.38 385 GLY A CA 1
ATOM 3002 C C . GLY A 1 385 ? 24.227 -1.361 2.597 1.00 88.38 385 GLY A C 1
ATOM 3003 O O . GLY A 1 385 ? 23.014 -1.487 2.693 1.00 88.38 385 GLY A O 1
ATOM 3004 N N . LEU A 1 386 ? 25.064 -2.392 2.770 1.00 91.06 386 LEU A N 1
ATOM 3005 C CA . LEU A 1 386 ? 24.606 -3.720 3.191 1.00 91.06 386 LEU A CA 1
ATOM 3006 C C . LEU A 1 386 ? 24.135 -3.712 4.650 1.00 91.06 386 LEU A C 1
ATOM 3008 O O . LEU A 1 386 ? 23.051 -4.210 4.926 1.00 91.06 386 LEU A O 1
ATOM 3012 N N . ILE A 1 387 ? 24.924 -3.134 5.560 1.00 92.94 387 ILE A N 1
ATOM 3013 C CA . ILE A 1 387 ? 24.580 -3.026 6.986 1.00 92.94 387 ILE A CA 1
ATOM 3014 C C . ILE A 1 387 ? 23.292 -2.216 7.147 1.00 92.94 387 ILE A C 1
ATOM 3016 O O . ILE A 1 387 ? 22.365 -2.666 7.810 1.00 92.94 387 ILE A O 1
ATOM 3020 N N . TYR A 1 388 ? 23.201 -1.068 6.474 1.00 92.06 388 TYR A N 1
ATOM 3021 C CA . TYR A 1 388 ? 22.002 -0.237 6.496 1.00 92.06 388 TYR A CA 1
ATOM 3022 C C . TYR A 1 388 ? 20.795 -0.946 5.866 1.00 92.06 388 TYR A C 1
ATOM 3024 O O . TYR A 1 388 ? 19.696 -0.877 6.402 1.00 92.06 388 TYR A O 1
ATOM 3032 N N . GLY A 1 389 ? 20.996 -1.705 4.783 1.00 93.19 389 GLY A N 1
ATOM 3033 C CA . GLY A 1 389 ? 19.942 -2.526 4.185 1.00 93.19 389 GLY A CA 1
ATOM 3034 C C . GLY A 1 389 ? 19.405 -3.596 5.140 1.00 93.19 389 GLY A C 1
ATOM 3035 O O . GLY A 1 389 ? 18.194 -3.743 5.264 1.00 93.19 389 GLY A O 1
ATOM 3036 N N . ILE A 1 390 ? 20.291 -4.298 5.855 1.00 94.31 390 ILE A N 1
ATOM 3037 C CA . ILE A 1 390 ? 19.910 -5.283 6.881 1.00 94.31 390 ILE A CA 1
ATOM 3038 C C . ILE A 1 390 ? 19.168 -4.596 8.030 1.00 94.31 390 ILE A C 1
ATOM 3040 O O . ILE A 1 390 ? 18.121 -5.083 8.441 1.00 94.31 390 ILE A O 1
ATOM 3044 N N . TYR A 1 391 ? 19.653 -3.444 8.496 1.00 92.94 391 TYR A N 1
ATOM 3045 C CA . TYR A 1 391 ? 18.975 -2.647 9.517 1.00 92.94 391 TYR A CA 1
ATOM 3046 C C . TYR A 1 391 ? 17.550 -2.254 9.089 1.00 92.94 391 TYR A C 1
ATOM 3048 O O . TYR A 1 391 ? 16.607 -2.465 9.846 1.00 92.94 391 TYR A O 1
ATOM 3056 N N . CYS A 1 392 ? 17.352 -1.771 7.857 1.00 92.62 392 CYS A N 1
ATOM 3057 C CA . CYS A 1 392 ? 16.020 -1.468 7.318 1.00 92.62 392 CYS A CA 1
ATOM 3058 C C . CYS A 1 392 ? 15.113 -2.709 7.221 1.00 92.62 392 CYS A C 1
ATOM 3060 O O . CYS A 1 392 ? 13.917 -2.619 7.481 1.00 92.62 392 CYS A O 1
ATOM 3062 N N . ILE A 1 393 ? 15.656 -3.878 6.864 1.00 92.81 393 ILE A N 1
ATOM 3063 C CA . ILE A 1 393 ? 14.878 -5.128 6.837 1.00 92.81 393 ILE A CA 1
ATOM 3064 C C . ILE A 1 393 ? 14.450 -5.520 8.255 1.00 92.81 393 ILE A C 1
ATOM 3066 O O . ILE A 1 393 ? 13.273 -5.797 8.469 1.00 92.81 393 ILE A O 1
ATOM 3070 N N . ILE A 1 394 ? 15.376 -5.504 9.220 1.00 90.69 394 ILE A N 1
ATOM 3071 C CA . ILE A 1 394 ? 15.091 -5.857 10.617 1.00 90.69 394 ILE A CA 1
ATOM 3072 C C . ILE A 1 394 ? 14.054 -4.900 11.199 1.00 90.69 394 ILE A C 1
ATOM 3074 O O . ILE A 1 394 ? 13.054 -5.369 11.715 1.00 90.69 394 ILE A O 1
ATOM 3078 N N . THR A 1 395 ? 14.238 -3.587 11.046 1.00 85.19 395 THR A N 1
ATOM 3079 C CA . THR A 1 395 ? 13.285 -2.567 11.529 1.00 85.19 395 THR A CA 1
ATOM 3080 C C . THR A 1 395 ? 11.929 -2.613 10.824 1.00 85.19 395 THR A C 1
ATOM 3082 O O . THR A 1 395 ? 10.902 -2.292 11.421 1.00 85.19 395 THR A O 1
ATOM 3085 N N . GLY A 1 396 ? 11.896 -3.011 9.550 1.00 86.56 396 GLY A N 1
ATOM 3086 C CA . GLY A 1 396 ? 10.656 -3.238 8.813 1.00 86.56 396 GLY A CA 1
ATOM 3087 C C . GLY A 1 396 ? 9.889 -4.456 9.334 1.00 86.56 396 GLY A C 1
ATOM 3088 O O . GLY A 1 396 ? 8.686 -4.365 9.568 1.00 86.56 396 GLY A O 1
ATOM 3089 N N . ILE A 1 397 ? 10.588 -5.572 9.568 1.00 85.94 397 ILE A N 1
ATOM 3090 C CA . ILE A 1 397 ? 10.005 -6.811 10.103 1.00 85.94 397 ILE A CA 1
ATOM 3091 C C . ILE A 1 397 ? 9.615 -6.643 11.576 1.00 85.94 397 ILE A C 1
ATOM 3093 O O . ILE A 1 397 ? 8.491 -6.977 11.942 1.00 85.94 397 ILE A O 1
ATOM 3097 N N . SER A 1 398 ? 10.494 -6.090 12.416 1.00 81.44 398 SER A N 1
ATOM 3098 C CA . SER A 1 398 ? 10.202 -5.818 13.826 1.00 81.44 398 SER A CA 1
ATOM 3099 C C . SER A 1 398 ? 9.067 -4.810 13.956 1.00 81.44 398 SER A C 1
ATOM 3101 O O . SER A 1 398 ? 8.150 -5.018 14.738 1.00 81.44 398 SER A O 1
ATOM 3103 N N . GLY A 1 399 ? 9.040 -3.779 13.110 1.00 74.81 399 GLY A N 1
ATOM 3104 C CA . GLY A 1 399 ? 7.940 -2.825 13.055 1.00 74.81 399 GLY A CA 1
ATOM 3105 C C . GLY A 1 399 ? 6.601 -3.440 12.636 1.00 74.81 399 GLY A C 1
ATOM 3106 O O . GLY A 1 399 ? 5.568 -2.890 12.988 1.00 74.81 399 GLY A O 1
ATOM 3107 N N . TYR A 1 400 ? 6.593 -4.568 11.920 1.00 78.44 400 TYR A N 1
ATOM 3108 C CA . TYR A 1 400 ? 5.369 -5.316 11.615 1.00 78.44 400 TYR A CA 1
ATOM 3109 C C . TYR A 1 400 ? 4.982 -6.290 12.744 1.00 78.44 400 TYR A C 1
ATOM 3111 O O . TYR A 1 400 ? 3.814 -6.385 13.113 1.00 78.44 400 TYR A O 1
ATOM 3119 N N . LEU A 1 401 ? 5.956 -7.014 13.309 1.00 75.56 401 LEU A N 1
ATOM 3120 C CA . LEU A 1 401 ? 5.729 -8.039 14.339 1.00 75.56 401 LEU A CA 1
ATOM 3121 C C . LEU A 1 401 ? 5.537 -7.475 15.748 1.00 75.56 401 LEU A C 1
ATOM 3123 O O . LEU A 1 401 ? 4.834 -8.069 16.557 1.00 75.56 401 LEU A O 1
ATOM 3127 N N . TYR A 1 402 ? 6.139 -6.338 16.056 1.00 68.50 402 TYR A N 1
ATOM 3128 C CA . TYR A 1 402 ? 6.132 -5.717 17.382 1.00 68.50 402 TYR A CA 1
ATOM 3129 C C . TYR A 1 402 ? 5.627 -4.279 17.334 1.00 68.50 402 TYR A C 1
ATOM 3131 O O . TYR A 1 402 ? 5.090 -3.797 18.321 1.00 68.50 402 TYR A O 1
ATOM 3139 N N . GLY A 1 403 ? 5.730 -3.612 16.182 1.00 59.12 403 GLY A N 1
ATOM 3140 C CA . GLY A 1 403 ? 5.252 -2.245 16.038 1.00 59.12 403 GLY A CA 1
ATOM 3141 C C . GLY A 1 403 ? 3.729 -2.117 16.099 1.00 59.12 403 GLY A C 1
ATOM 3142 O O . GLY A 1 403 ? 2.977 -3.013 15.717 1.00 59.12 403 GLY A O 1
ATOM 3143 N N . TYR A 1 404 ? 3.316 -0.949 16.579 1.00 53.97 404 TYR A N 1
ATOM 3144 C CA . TYR A 1 404 ? 1.941 -0.547 16.874 1.00 53.97 404 TYR A CA 1
ATOM 3145 C C . TYR A 1 404 ? 1.170 -0.011 15.654 1.00 53.97 404 TYR A C 1
ATOM 3147 O O . TYR A 1 404 ? -0.054 -0.030 15.625 1.00 53.97 404 TYR A O 1
ATOM 3155 N N . TRP A 1 405 ? 1.881 0.395 14.595 1.00 51.66 405 TRP A N 1
ATOM 3156 C CA . TRP A 1 405 ? 1.315 0.868 13.323 1.00 51.66 405 TRP A CA 1
ATOM 3157 C C . TRP A 1 405 ? 0.895 -0.319 12.443 1.00 51.66 405 TRP A C 1
ATOM 3159 O O . TRP A 1 405 ? 1.477 -0.583 11.384 1.00 51.66 405 TRP A O 1
ATOM 3169 N N . MET A 1 406 ? -0.067 -1.075 12.973 1.00 56.34 406 MET A N 1
ATOM 3170 C CA . MET A 1 406 ? -0.500 -2.393 12.525 1.00 56.34 406 MET A CA 1
ATOM 3171 C C . MET A 1 406 ? -0.828 -2.420 11.029 1.00 56.34 406 MET A C 1
ATOM 3173 O O . MET A 1 406 ? -1.590 -1.606 10.515 1.00 56.34 406 MET A O 1
ATOM 3177 N N . GLU A 1 407 ? -0.212 -3.372 10.321 1.00 66.12 407 GLU A N 1
ATOM 3178 C CA . GLU A 1 407 ? -0.352 -3.594 8.873 1.00 66.12 407 GLU A CA 1
ATOM 3179 C C . GLU A 1 407 ? -0.115 -2.367 7.961 1.00 66.12 407 GLU A C 1
ATOM 3181 O O . GLU A 1 407 ? -0.488 -2.389 6.782 1.00 66.12 407 GLU A O 1
ATOM 3186 N N . GLY A 1 408 ? 0.524 -1.306 8.464 1.00 65.56 408 GLY A N 1
ATOM 3187 C CA . GLY A 1 408 ? 0.802 -0.099 7.693 1.00 65.56 408 GLY A CA 1
ATOM 3188 C C . GLY A 1 408 ? 1.777 -0.341 6.533 1.00 65.56 408 GLY A C 1
ATOM 3189 O O . GLY A 1 408 ? 2.831 -0.965 6.690 1.00 65.56 408 GLY A O 1
ATOM 3190 N N . LEU A 1 409 ? 1.476 0.231 5.360 1.00 69.56 409 LEU A N 1
ATOM 3191 C CA . LEU A 1 409 ? 2.333 0.140 4.164 1.00 69.56 409 LEU A CA 1
ATOM 3192 C C . LEU A 1 409 ? 3.718 0.786 4.355 1.00 69.56 409 LEU A C 1
ATOM 3194 O O . LEU A 1 409 ? 4.654 0.474 3.618 1.00 69.56 409 LEU A O 1
ATOM 3198 N N . SER A 1 410 ? 3.879 1.659 5.352 1.00 74.06 410 SER A N 1
ATOM 3199 C CA . SER A 1 410 ? 5.143 2.334 5.660 1.00 74.06 410 SER A CA 1
ATOM 3200 C C . SER A 1 410 ? 6.247 1.356 6.081 1.00 74.06 410 SER A C 1
ATOM 3202 O O . SER A 1 410 ? 7.367 1.443 5.576 1.00 74.06 410 SER A O 1
ATOM 3204 N N . ARG A 1 411 ? 5.946 0.370 6.938 1.00 80.56 411 ARG A N 1
ATOM 3205 C CA . ARG A 1 411 ? 6.922 -0.647 7.383 1.00 80.56 411 ARG A CA 1
ATOM 3206 C C . ARG A 1 411 ? 7.331 -1.575 6.245 1.00 80.56 411 ARG A C 1
ATOM 3208 O O . ARG A 1 411 ? 8.513 -1.883 6.087 1.00 80.56 411 ARG A O 1
ATOM 3215 N N . LEU A 1 412 ? 6.371 -1.927 5.392 1.00 83.38 412 LEU A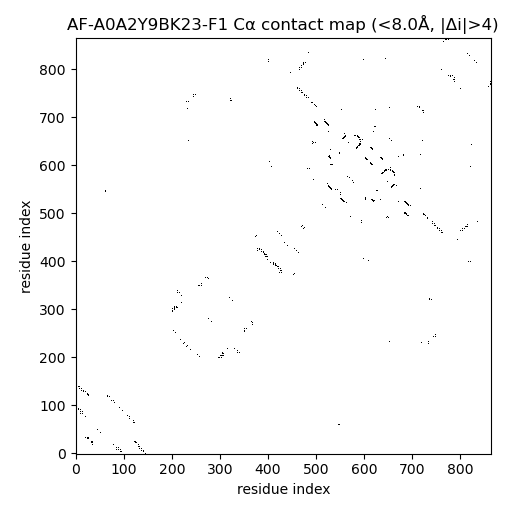 N 1
ATOM 3216 C CA . LEU A 1 412 ? 6.625 -2.658 4.155 1.00 83.38 412 LEU A CA 1
ATOM 3217 C C . LEU A 1 412 ? 7.553 -1.866 3.219 1.00 83.38 412 LEU A C 1
ATOM 3219 O O . LEU A 1 412 ? 8.485 -2.440 2.661 1.00 83.38 412 LEU A O 1
ATOM 3223 N N . ALA A 1 413 ? 7.358 -0.550 3.088 1.00 83.44 413 ALA A N 1
ATOM 3224 C CA . ALA A 1 413 ? 8.221 0.311 2.279 1.00 83.44 413 ALA A CA 1
ATOM 3225 C C . ALA A 1 413 ? 9.660 0.379 2.823 1.00 83.44 413 ALA A C 1
ATOM 3227 O O . ALA A 1 413 ? 10.608 0.272 2.041 1.00 83.44 413 ALA A O 1
ATOM 3228 N N . VAL A 1 414 ? 9.840 0.484 4.147 1.00 87.19 414 VAL A N 1
ATOM 3229 C CA . VAL A 1 414 ? 11.167 0.430 4.794 1.00 87.19 414 VAL A CA 1
ATOM 3230 C C . VAL A 1 414 ? 11.843 -0.922 4.537 1.00 87.19 414 VAL A C 1
ATOM 3232 O O . VAL A 1 414 ? 13.007 -0.964 4.132 1.00 87.19 414 VAL A O 1
ATOM 3235 N N . MET A 1 415 ? 11.102 -2.028 4.672 1.00 90.81 415 MET A N 1
ATOM 3236 C CA . MET A 1 415 ? 11.611 -3.370 4.378 1.00 90.81 415 MET A CA 1
ATOM 3237 C C . MET A 1 415 ? 12.023 -3.513 2.901 1.00 90.81 415 MET A C 1
ATOM 3239 O O . MET A 1 415 ? 13.122 -3.986 2.603 1.00 90.81 415 MET A O 1
ATOM 3243 N N . LEU A 1 416 ? 11.179 -3.067 1.963 1.00 91.06 416 LEU A N 1
ATOM 3244 C CA . LEU A 1 416 ? 11.468 -3.086 0.525 1.00 91.06 416 LEU A CA 1
ATOM 3245 C C . LEU A 1 416 ? 12.688 -2.227 0.178 1.00 91.06 416 LEU A C 1
ATOM 3247 O O . LEU A 1 416 ? 13.514 -2.634 -0.639 1.00 91.06 416 LEU A O 1
ATOM 3251 N N . PHE A 1 417 ? 12.851 -1.073 0.824 1.00 91.00 417 PHE A N 1
ATOM 3252 C CA . PHE A 1 417 ? 14.044 -0.246 0.669 1.00 91.00 417 PHE A CA 1
ATOM 3253 C C . PHE A 1 417 ? 15.309 -0.968 1.165 1.00 91.00 417 PHE A C 1
ATOM 3255 O O . PHE A 1 417 ? 16.348 -0.940 0.500 1.00 91.00 417 PHE A O 1
ATOM 3262 N N . GLY A 1 418 ? 15.211 -1.703 2.273 1.00 93.06 418 GLY A N 1
ATOM 3263 C CA . GLY A 1 418 ? 16.284 -2.572 2.746 1.00 93.06 418 GLY A CA 1
ATOM 3264 C C . GLY A 1 418 ? 16.652 -3.673 1.741 1.00 93.06 418 GLY A C 1
ATOM 3265 O O . GLY A 1 418 ? 17.832 -3.859 1.431 1.00 93.06 418 GLY A O 1
ATOM 3266 N N . PHE A 1 419 ? 15.660 -4.339 1.137 1.00 94.00 419 PHE A N 1
ATOM 3267 C CA . PHE A 1 419 ? 15.890 -5.330 0.076 1.00 94.00 419 PHE A CA 1
ATOM 3268 C C . PHE A 1 419 ? 16.485 -4.727 -1.200 1.00 94.00 419 PHE A C 1
ATOM 3270 O O . PHE A 1 419 ? 17.346 -5.351 -1.824 1.00 94.00 419 PHE A O 1
ATOM 3277 N N . LEU A 1 420 ? 16.097 -3.504 -1.574 1.00 93.06 420 LEU A N 1
ATOM 3278 C CA . LEU A 1 420 ? 16.714 -2.777 -2.684 1.00 93.06 420 LEU A CA 1
ATOM 3279 C C . LEU A 1 420 ? 18.223 -2.627 -2.446 1.00 93.06 420 LEU A C 1
ATOM 3281 O O . LEU A 1 420 ? 19.031 -2.970 -3.314 1.00 93.06 420 LEU A O 1
ATOM 3285 N N . LEU A 1 421 ? 18.616 -2.167 -1.255 1.00 91.69 421 LEU A N 1
ATOM 3286 C CA . LEU A 1 421 ? 20.024 -2.037 -0.878 1.00 91.69 421 LEU A CA 1
ATOM 3287 C C . LEU A 1 421 ? 20.733 -3.393 -0.821 1.00 91.69 421 LEU A C 1
ATOM 3289 O O . LEU A 1 421 ? 21.869 -3.503 -1.289 1.00 91.69 421 LEU A O 1
ATOM 3293 N N . LEU A 1 422 ? 20.072 -4.437 -0.323 1.00 92.56 422 LEU A N 1
ATOM 3294 C CA . LEU A 1 422 ? 20.625 -5.789 -0.269 1.00 92.56 422 LEU A CA 1
ATOM 3295 C C . LEU A 1 422 ? 20.901 -6.348 -1.674 1.00 92.56 422 LEU A C 1
ATOM 3297 O O . LEU A 1 422 ? 21.999 -6.844 -1.933 1.00 92.56 422 LEU A O 1
ATOM 3301 N N . ILE A 1 423 ? 19.972 -6.194 -2.620 1.00 91.25 423 ILE A N 1
ATOM 3302 C CA . ILE A 1 423 ? 20.166 -6.632 -4.011 1.00 91.25 423 ILE A CA 1
ATOM 3303 C C . ILE A 1 423 ? 21.290 -5.827 -4.681 1.00 91.25 423 ILE A C 1
ATOM 3305 O O . ILE A 1 423 ? 22.168 -6.404 -5.327 1.00 91.25 423 ILE A O 1
ATOM 3309 N N . TYR A 1 424 ? 21.326 -4.503 -4.510 1.00 89.88 424 TYR A N 1
ATOM 3310 C CA . TYR A 1 424 ? 22.330 -3.659 -5.165 1.00 89.88 424 TYR A CA 1
ATOM 3311 C C . TYR A 1 424 ? 23.730 -3.769 -4.544 1.00 89.88 424 TYR A C 1
ATOM 3313 O O . TYR A 1 424 ? 24.712 -4.018 -5.253 1.00 89.88 424 TYR A O 1
ATOM 3321 N N . CYS A 1 425 ? 23.849 -3.552 -3.235 1.00 90.12 425 CYS A N 1
ATOM 3322 C CA . CYS A 1 425 ? 25.123 -3.541 -2.518 1.00 90.12 425 CYS A CA 1
ATOM 3323 C C . CYS A 1 425 ? 25.585 -4.962 -2.187 1.00 90.12 425 CYS A C 1
ATOM 3325 O O . CYS A 1 425 ? 26.730 -5.317 -2.490 1.00 90.12 425 CYS A O 1
ATOM 3327 N N . GLY A 1 426 ? 24.689 -5.785 -1.635 1.00 87.56 426 GLY A N 1
ATOM 3328 C CA . GLY A 1 426 ? 24.949 -7.194 -1.337 1.00 87.56 426 GLY A CA 1
ATOM 3329 C C . GLY A 1 426 ? 25.205 -8.001 -2.605 1.00 87.56 426 GLY A C 1
ATOM 3330 O O . GLY A 1 426 ? 26.246 -8.647 -2.702 1.00 87.56 426 GLY A O 1
ATOM 3331 N N . GLY A 1 427 ? 24.357 -7.868 -3.630 1.00 88.44 427 GLY A N 1
ATOM 3332 C CA . GLY A 1 427 ? 24.558 -8.538 -4.921 1.00 88.44 427 GLY A CA 1
ATOM 3333 C C . GLY A 1 427 ? 25.872 -8.149 -5.613 1.00 88.44 427 GLY A C 1
ATOM 3334 O O . GLY A 1 427 ? 26.593 -9.017 -6.105 1.00 88.44 427 GLY A O 1
ATOM 3335 N N . SER A 1 428 ? 26.263 -6.867 -5.587 1.00 87.94 428 SER A N 1
ATOM 3336 C CA . SER A 1 428 ? 27.551 -6.414 -6.150 1.00 87.94 428 SER A CA 1
ATOM 3337 C C . SER A 1 428 ? 28.746 -6.985 -5.381 1.00 87.94 428 SER A C 1
ATOM 3339 O O . SER A 1 428 ? 29.757 -7.365 -5.983 1.00 87.94 428 SER A O 1
ATOM 3341 N N . ARG A 1 429 ? 28.648 -7.070 -4.048 1.00 87.75 429 ARG A N 1
ATOM 3342 C CA . ARG A 1 429 ? 29.686 -7.670 -3.200 1.00 87.75 429 ARG A CA 1
ATOM 3343 C C . ARG A 1 429 ? 29.783 -9.179 -3.421 1.00 87.75 429 ARG A C 1
ATOM 3345 O O . ARG A 1 429 ? 30.893 -9.669 -3.625 1.00 87.75 429 ARG A O 1
ATOM 3352 N N . LEU A 1 430 ? 28.649 -9.879 -3.450 1.00 86.94 430 LEU A N 1
ATOM 3353 C CA . LEU A 1 430 ? 28.558 -11.314 -3.715 1.00 86.94 430 LEU A CA 1
ATOM 3354 C C . LEU A 1 430 ? 29.166 -11.656 -5.077 1.00 86.94 430 LEU A C 1
ATOM 3356 O O . LEU A 1 430 ? 30.034 -12.518 -5.167 1.00 86.94 430 LEU A O 1
ATOM 3360 N N . TYR A 1 431 ? 28.801 -10.908 -6.117 1.00 85.88 431 TYR A N 1
ATOM 3361 C CA . TYR A 1 431 ? 29.343 -11.077 -7.463 1.00 85.88 431 TYR A CA 1
ATOM 3362 C C . TYR A 1 431 ? 30.876 -10.920 -7.507 1.00 85.88 431 TYR A C 1
ATOM 3364 O O . TYR A 1 431 ? 31.578 -11.721 -8.126 1.00 85.88 431 TYR A O 1
ATOM 3372 N N . ARG A 1 432 ? 31.433 -9.915 -6.815 1.00 85.00 432 ARG A N 1
ATOM 3373 C CA . ARG A 1 432 ? 32.895 -9.721 -6.734 1.00 85.00 432 ARG A CA 1
ATOM 3374 C C . ARG A 1 432 ? 33.594 -10.835 -5.974 1.00 85.00 432 ARG A C 1
ATOM 3376 O O . ARG A 1 432 ? 34.665 -11.262 -6.393 1.00 85.00 432 ARG A O 1
ATOM 3383 N N . TRP A 1 433 ? 33.008 -11.273 -4.863 1.00 85.81 433 TRP A N 1
ATOM 3384 C CA . TRP A 1 433 ? 33.520 -12.398 -4.090 1.00 85.81 433 TRP A CA 1
ATOM 3385 C C . TRP A 1 433 ? 33.530 -13.677 -4.935 1.00 85.81 433 TRP A C 1
ATOM 3387 O O . TRP A 1 433 ? 34.544 -14.370 -4.978 1.00 85.81 433 TRP A O 1
ATOM 3397 N N . PHE A 1 434 ? 32.461 -13.923 -5.696 1.00 83.25 434 PHE A N 1
ATOM 3398 C CA . PHE A 1 434 ? 32.330 -15.091 -6.565 1.00 83.25 434 PHE A CA 1
ATOM 3399 C C . PHE A 1 434 ? 33.406 -15.129 -7.664 1.00 83.25 434 PHE A C 1
ATOM 3401 O O . PHE A 1 434 ? 34.016 -16.165 -7.910 1.00 83.25 434 PHE A O 1
ATOM 3408 N N . ILE A 1 435 ? 33.701 -13.979 -8.278 1.00 83.38 435 ILE A N 1
ATOM 3409 C CA . ILE A 1 435 ? 34.675 -13.847 -9.380 1.00 83.38 435 ILE A CA 1
ATOM 3410 C C . ILE A 1 435 ? 36.131 -13.754 -8.913 1.00 83.38 435 ILE A C 1
ATOM 3412 O O . ILE A 1 435 ? 37.045 -13.877 -9.736 1.00 83.38 435 ILE A O 1
ATOM 3416 N N . LYS A 1 436 ? 36.365 -13.552 -7.610 1.00 85.06 436 LYS A N 1
ATOM 3417 C CA . LYS A 1 436 ? 37.712 -13.554 -7.026 1.00 85.06 436 LYS A CA 1
ATOM 3418 C C . LYS A 1 436 ? 38.375 -14.929 -7.158 1.00 85.06 436 LYS A C 1
ATOM 3420 O O . LYS A 1 436 ? 39.583 -14.985 -7.364 1.00 85.06 436 LYS A O 1
ATOM 3425 N N . ASN A 1 437 ? 37.601 -16.014 -7.079 1.00 86.62 437 ASN A N 1
ATOM 3426 C CA . ASN A 1 437 ? 38.118 -17.368 -7.263 1.00 86.62 437 ASN A CA 1
ATOM 3427 C C . ASN A 1 437 ? 38.189 -17.729 -8.761 1.00 86.62 437 ASN A C 1
ATOM 3429 O O . ASN A 1 437 ? 37.183 -17.647 -9.471 1.00 86.62 437 ASN A O 1
ATOM 3433 N N . ARG A 1 438 ? 39.378 -18.127 -9.239 1.00 80.50 438 ARG A N 1
ATOM 3434 C CA . ARG A 1 438 ? 39.641 -18.426 -10.655 1.00 80.50 438 ARG A CA 1
ATOM 3435 C C . ARG A 1 438 ? 38.786 -19.589 -11.155 1.00 80.50 438 ARG A C 1
ATOM 3437 O O . ARG A 1 438 ? 38.156 -19.443 -12.201 1.00 80.50 438 ARG A O 1
ATOM 3444 N N . ASP A 1 439 ? 38.711 -20.674 -10.393 1.00 83.50 439 ASP A N 1
ATOM 3445 C CA . ASP A 1 439 ? 38.050 -21.908 -10.836 1.00 83.50 439 ASP A CA 1
ATOM 3446 C C . ASP A 1 439 ? 36.532 -21.728 -10.902 1.00 83.50 439 ASP A C 1
ATOM 3448 O O . ASP A 1 439 ? 35.898 -22.030 -11.912 1.00 83.50 439 ASP A O 1
ATOM 3452 N N . ARG A 1 440 ? 35.942 -21.089 -9.881 1.00 80.19 440 ARG A N 1
ATOM 3453 C CA . ARG A 1 440 ? 34.504 -20.752 -9.872 1.00 80.19 440 ARG A CA 1
ATOM 3454 C C . ARG A 1 440 ? 34.121 -19.849 -11.042 1.00 80.19 440 ARG A C 1
ATOM 3456 O O . ARG A 1 440 ? 33.072 -20.047 -11.653 1.00 80.19 440 ARG A O 1
ATOM 3463 N N . ARG A 1 441 ? 34.974 -18.869 -11.359 1.00 78.94 441 ARG A N 1
ATOM 3464 C CA . ARG A 1 441 ? 34.763 -17.925 -12.461 1.00 78.94 441 ARG A CA 1
ATOM 3465 C C . ARG A 1 441 ? 34.780 -18.609 -13.824 1.00 78.94 441 ARG A C 1
ATOM 3467 O O . ARG A 1 441 ? 33.960 -18.253 -14.663 1.00 78.94 441 ARG A O 1
ATOM 3474 N N . LEU A 1 442 ? 35.721 -19.525 -14.054 1.00 80.06 442 LEU A N 1
ATOM 3475 C CA . LEU A 1 442 ? 35.843 -20.231 -15.331 1.00 80.06 442 LEU A CA 1
ATOM 3476 C C . LEU A 1 442 ? 34.687 -21.218 -15.522 1.00 80.06 442 LEU A C 1
ATOM 3478 O O . LEU A 1 442 ? 34.033 -21.176 -16.560 1.00 80.06 442 LEU A O 1
ATOM 3482 N N . ASN A 1 443 ? 34.351 -21.988 -14.485 1.00 81.81 443 ASN A N 1
ATOM 3483 C CA . ASN A 1 443 ? 33.295 -23.002 -14.558 1.00 81.81 443 ASN A CA 1
ATOM 3484 C C . ASN A 1 443 ? 31.884 -22.406 -14.754 1.00 81.81 443 ASN A C 1
ATOM 3486 O O . ASN A 1 443 ? 31.014 -23.069 -15.304 1.00 81.81 443 ASN A O 1
ATOM 3490 N N . HIS A 1 444 ? 31.644 -21.151 -14.345 1.00 80.94 444 HIS A N 1
ATOM 3491 C CA . HIS A 1 444 ? 30.325 -20.494 -14.420 1.00 80.94 444 HIS A CA 1
ATOM 3492 C C . HIS A 1 444 ? 30.336 -19.202 -15.251 1.00 80.94 444 HIS A C 1
ATOM 3494 O O . HIS A 1 444 ? 29.546 -18.277 -15.016 1.00 80.94 444 HIS A O 1
ATOM 3500 N N . ILE A 1 445 ? 31.244 -19.093 -16.223 1.00 81.50 445 ILE A N 1
ATOM 3501 C CA . ILE A 1 445 ? 31.427 -17.848 -16.977 1.00 81.50 445 ILE A CA 1
ATOM 3502 C C . ILE A 1 445 ? 30.147 -17.436 -17.719 1.00 81.50 445 ILE A C 1
ATOM 3504 O O . ILE A 1 445 ? 29.743 -16.274 -17.653 1.00 81.50 445 ILE A O 1
ATOM 3508 N N . PHE A 1 446 ? 29.451 -18.396 -18.335 1.00 79.50 446 PHE A N 1
ATOM 3509 C CA . PHE A 1 446 ? 28.236 -18.147 -19.110 1.00 79.50 446 PHE A CA 1
ATOM 3510 C C . PHE A 1 446 ? 27.039 -17.721 -18.246 1.00 79.50 446 PHE A C 1
ATOM 3512 O O . PHE A 1 446 ? 26.264 -16.869 -18.675 1.00 79.50 446 PHE A O 1
ATOM 3519 N N . LEU A 1 447 ? 26.937 -18.219 -17.006 1.00 77.25 447 LEU A N 1
ATOM 3520 C CA . LEU A 1 447 ? 25.905 -17.798 -16.046 1.00 77.25 447 LEU A CA 1
ATOM 3521 C C . LEU A 1 447 ? 26.162 -16.394 -15.473 1.00 77.25 447 LEU A C 1
ATOM 3523 O O . LEU A 1 447 ? 25.232 -15.653 -15.164 1.00 77.25 447 LEU A O 1
ATOM 3527 N N . THR A 1 448 ? 27.432 -16.017 -15.306 1.00 78.94 448 THR A N 1
ATOM 3528 C CA . THR A 1 448 ? 27.825 -14.741 -14.675 1.00 78.94 448 THR A CA 1
ATOM 3529 C C . THR A 1 448 ? 27.939 -13.580 -15.668 1.00 78.94 448 THR A C 1
ATOM 3531 O O . THR A 1 448 ? 27.923 -12.413 -15.268 1.00 78.94 448 THR A O 1
ATOM 3534 N N . LEU A 1 449 ? 28.008 -13.879 -16.968 1.00 80.00 449 LEU A N 1
ATOM 3535 C CA . LEU A 1 449 ? 28.093 -12.923 -18.076 1.00 80.00 449 LEU A CA 1
ATOM 3536 C C . LEU A 1 449 ? 26.963 -11.867 -18.077 1.00 80.00 449 LEU A C 1
ATOM 3538 O O . LEU A 1 449 ? 27.296 -10.677 -18.112 1.00 80.00 449 LEU A O 1
ATOM 3542 N N . PRO A 1 450 ? 25.666 -12.223 -17.949 1.00 80.00 450 PRO A N 1
ATOM 3543 C CA . PRO A 1 450 ? 24.579 -11.237 -17.869 1.00 80.00 450 PRO A CA 1
ATOM 3544 C C . PRO A 1 450 ? 24.773 -10.239 -16.721 1.00 80.00 450 PRO A C 1
ATOM 3546 O O . PRO A 1 450 ? 24.660 -9.025 -16.897 1.00 80.00 450 PRO A O 1
ATOM 3549 N N . TRP A 1 451 ? 25.158 -10.736 -15.545 1.00 81.94 451 TRP A N 1
ATOM 3550 C CA . TRP A 1 451 ? 25.412 -9.930 -14.348 1.00 81.94 451 TRP A CA 1
ATOM 3551 C C . TRP A 1 451 ? 26.666 -9.056 -14.469 1.00 81.94 451 TRP A C 1
ATOM 3553 O O . TRP A 1 451 ? 26.708 -7.956 -13.920 1.00 81.94 451 TRP A O 1
ATOM 3563 N N . LYS A 1 452 ? 27.673 -9.491 -15.235 1.00 81.81 452 LYS A N 1
ATOM 3564 C CA . LYS A 1 452 ? 28.898 -8.723 -15.505 1.00 81.81 452 LYS A CA 1
ATOM 3565 C C . LYS A 1 452 ? 28.651 -7.478 -16.343 1.00 81.81 452 LYS A C 1
ATOM 3567 O O . LYS A 1 452 ? 29.286 -6.447 -16.100 1.00 81.81 452 LYS A O 1
ATOM 3572 N N . TYR A 1 453 ? 27.814 -7.612 -17.369 1.00 79.56 453 TYR A N 1
ATOM 3573 C CA . TYR A 1 453 ? 27.577 -6.568 -18.361 1.00 79.56 453 TYR A CA 1
ATOM 3574 C C . TYR A 1 453 ? 26.387 -5.678 -17.999 1.00 79.56 453 TYR A C 1
ATOM 3576 O O . TYR A 1 453 ? 26.446 -4.480 -18.278 1.00 79.56 453 TYR A O 1
ATOM 3584 N N . ARG A 1 454 ? 25.362 -6.229 -17.331 1.00 79.69 454 ARG A N 1
ATOM 3585 C CA . ARG A 1 454 ? 24.084 -5.555 -17.042 1.00 79.69 454 ARG A CA 1
ATOM 3586 C C . ARG A 1 454 ? 23.630 -5.684 -15.589 1.00 79.69 454 ARG A C 1
ATOM 3588 O O . ARG A 1 454 ? 22.464 -5.956 -15.308 1.00 79.69 454 ARG A O 1
ATOM 3595 N N . PHE A 1 455 ? 24.551 -5.492 -14.644 1.00 85.12 455 PHE A N 1
ATOM 3596 C CA . PHE A 1 455 ? 24.246 -5.634 -13.218 1.00 85.12 455 PHE A CA 1
ATOM 3597 C C . PHE A 1 455 ? 23.056 -4.774 -12.767 1.00 85.12 455 PHE A C 1
ATOM 3599 O O . PHE A 1 455 ? 22.167 -5.279 -12.093 1.00 85.12 455 PHE A O 1
ATOM 3606 N N . ARG A 1 456 ? 23.022 -3.480 -13.122 1.00 81.44 456 ARG A N 1
ATOM 3607 C CA . ARG A 1 456 ? 21.964 -2.570 -12.659 1.00 81.44 456 ARG A CA 1
ATOM 3608 C C . ARG A 1 456 ? 20.639 -2.938 -13.301 1.00 81.44 456 ARG A C 1
ATOM 3610 O O . ARG A 1 456 ? 19.629 -2.938 -12.615 1.00 81.44 456 ARG A O 1
ATOM 3617 N N . THR A 1 457 ? 20.636 -3.251 -14.593 1.00 81.19 457 THR A N 1
ATOM 3618 C CA . THR A 1 457 ? 19.407 -3.645 -15.290 1.00 81.19 457 THR A CA 1
ATOM 3619 C C . THR A 1 457 ? 18.838 -4.951 -14.722 1.00 81.19 457 THR A C 1
ATOM 3621 O O . THR A 1 457 ? 17.670 -4.973 -14.342 1.00 81.19 457 THR A O 1
ATOM 3624 N N . ASN A 1 458 ? 19.657 -5.994 -14.542 1.00 87.00 458 ASN A N 1
ATOM 3625 C CA . ASN A 1 458 ? 19.209 -7.253 -13.933 1.00 87.00 458 ASN A CA 1
ATOM 3626 C C . ASN A 1 458 ? 18.755 -7.070 -12.478 1.00 87.00 458 ASN A C 1
ATOM 3628 O O . ASN A 1 458 ? 17.691 -7.561 -12.110 1.00 87.00 458 ASN A O 1
ATOM 3632 N N . ALA A 1 459 ? 19.486 -6.289 -11.674 1.00 88.50 459 ALA A N 1
ATOM 3633 C CA . ALA A 1 459 ? 19.091 -5.964 -10.303 1.00 88.50 459 ALA A CA 1
ATOM 3634 C C . ALA A 1 459 ? 17.746 -5.218 -10.232 1.00 88.50 459 ALA A C 1
ATOM 3636 O O . ALA A 1 459 ? 16.937 -5.520 -9.360 1.00 88.50 459 ALA A O 1
ATOM 3637 N N . LYS A 1 460 ? 17.475 -4.280 -11.155 1.00 85.81 460 LYS A N 1
ATOM 3638 C CA . LYS A 1 460 ? 16.185 -3.566 -11.235 1.00 85.81 460 LYS A CA 1
ATOM 3639 C C . LYS A 1 460 ? 15.022 -4.512 -11.505 1.00 85.81 460 LYS A C 1
ATOM 3641 O O . LYS A 1 460 ? 14.032 -4.451 -10.787 1.00 85.81 460 LYS A O 1
ATOM 3646 N N . TYR A 1 461 ? 15.137 -5.367 -12.523 1.00 86.75 461 TYR A N 1
ATOM 3647 C CA . TYR A 1 461 ? 14.075 -6.319 -12.861 1.00 86.75 461 TYR A CA 1
ATOM 3648 C C . TYR A 1 461 ? 13.877 -7.362 -11.764 1.00 86.75 461 TYR A C 1
ATOM 3650 O O . TYR A 1 461 ? 12.738 -7.689 -11.447 1.00 86.75 461 TYR A O 1
ATOM 3658 N N . LEU A 1 462 ? 14.968 -7.838 -11.153 1.00 90.94 462 LEU A N 1
ATOM 3659 C CA . LEU A 1 462 ? 14.894 -8.757 -10.024 1.00 90.94 462 LEU A CA 1
ATOM 3660 C C . LEU A 1 462 ? 14.168 -8.119 -8.832 1.00 90.94 462 LEU A C 1
ATOM 3662 O O . LEU A 1 462 ? 13.253 -8.727 -8.287 1.00 90.94 462 LEU A O 1
ATOM 3666 N N . PHE A 1 463 ? 14.542 -6.890 -8.458 1.00 90.88 463 PHE A N 1
ATOM 3667 C CA . PHE A 1 463 ? 13.882 -6.164 -7.374 1.00 90.88 463 PHE A CA 1
ATOM 3668 C C . PHE A 1 463 ? 12.409 -5.888 -7.684 1.00 90.88 463 PHE A C 1
ATOM 3670 O O . PHE A 1 463 ? 11.571 -6.072 -6.812 1.00 90.88 463 PHE A O 1
ATOM 3677 N N . LEU A 1 464 ? 12.076 -5.489 -8.915 1.00 87.31 464 LEU A N 1
ATOM 3678 C CA . LEU A 1 464 ? 10.692 -5.218 -9.300 1.00 87.31 464 LEU A CA 1
ATOM 3679 C C . LEU A 1 464 ? 9.816 -6.474 -9.218 1.00 87.31 464 LEU A C 1
ATOM 3681 O O . LEU A 1 464 ? 8.720 -6.410 -8.671 1.00 87.31 464 LEU A O 1
ATOM 3685 N N . LEU A 1 465 ? 10.299 -7.615 -9.721 1.00 91.75 465 LEU A N 1
ATOM 3686 C CA . LEU A 1 465 ? 9.585 -8.892 -9.611 1.00 91.75 465 LEU A CA 1
ATOM 3687 C C . LEU A 1 465 ? 9.430 -9.317 -8.149 1.00 91.75 465 LEU A C 1
ATOM 3689 O O . LEU A 1 465 ? 8.333 -9.674 -7.730 1.00 91.75 465 LEU A O 1
ATOM 3693 N N . PHE A 1 466 ? 10.502 -9.215 -7.360 1.00 93.31 466 PHE A N 1
ATOM 3694 C CA . PHE A 1 466 ? 10.463 -9.490 -5.925 1.00 93.31 466 PHE A CA 1
ATOM 3695 C C . PHE A 1 466 ? 9.432 -8.604 -5.211 1.00 93.31 466 PHE A C 1
ATOM 3697 O O . PHE A 1 466 ? 8.591 -9.113 -4.481 1.00 93.31 466 PHE A O 1
ATOM 3704 N N . MET A 1 467 ? 9.434 -7.297 -5.479 1.00 91.00 467 MET A N 1
ATOM 3705 C CA . MET A 1 467 ? 8.495 -6.334 -4.904 1.00 91.00 467 MET A CA 1
ATOM 3706 C C . MET A 1 467 ? 7.038 -6.674 -5.245 1.00 91.00 467 MET A C 1
ATOM 3708 O O . MET A 1 467 ? 6.188 -6.660 -4.360 1.00 91.00 467 MET A O 1
ATOM 3712 N N . ILE A 1 468 ? 6.745 -7.019 -6.505 1.00 90.50 468 ILE A N 1
ATOM 3713 C CA . ILE A 1 468 ? 5.399 -7.433 -6.934 1.00 90.50 468 ILE A CA 1
ATOM 3714 C C . ILE A 1 468 ? 4.944 -8.684 -6.169 1.00 90.50 468 ILE A C 1
ATOM 3716 O O . ILE A 1 468 ? 3.810 -8.729 -5.691 1.00 90.50 468 ILE A O 1
ATOM 3720 N N . HIS A 1 469 ? 5.824 -9.679 -6.014 1.00 93.31 469 HIS A N 1
ATOM 3721 C CA . HIS A 1 469 ? 5.513 -10.879 -5.240 1.00 93.31 469 HIS A CA 1
ATOM 3722 C C . HIS A 1 469 ? 5.331 -10.574 -3.751 1.00 93.31 469 HIS A C 1
ATOM 3724 O O . HIS A 1 469 ? 4.412 -11.115 -3.155 1.00 93.31 469 HIS A O 1
ATOM 3730 N N . ILE A 1 470 ? 6.118 -9.674 -3.157 1.00 92.94 470 ILE A N 1
ATOM 3731 C CA . ILE A 1 470 ? 5.920 -9.237 -1.767 1.00 92.94 470 ILE A CA 1
ATOM 3732 C C . ILE A 1 470 ? 4.555 -8.566 -1.585 1.00 92.94 470 ILE A C 1
ATOM 3734 O O . ILE A 1 470 ? 3.841 -8.906 -0.650 1.00 92.94 470 ILE A O 1
ATOM 3738 N N . PHE A 1 471 ? 4.135 -7.671 -2.482 1.00 88.88 471 PHE A N 1
ATOM 3739 C CA . PHE A 1 471 ? 2.799 -7.074 -2.381 1.00 88.88 471 PHE A CA 1
ATOM 3740 C C . PHE A 1 471 ? 1.693 -8.128 -2.491 1.00 88.88 471 PHE A C 1
ATOM 3742 O O . PHE A 1 471 ? 0.777 -8.148 -1.669 1.00 88.88 471 PHE A O 1
ATOM 3749 N N . ALA A 1 472 ? 1.785 -9.032 -3.469 1.00 91.44 472 ALA A N 1
ATOM 3750 C CA . ALA A 1 472 ? 0.772 -10.066 -3.656 1.00 91.44 472 ALA A CA 1
ATOM 3751 C C . ALA A 1 472 ? 0.716 -11.020 -2.453 1.00 91.44 472 ALA A C 1
ATOM 3753 O O . ALA A 1 472 ? -0.347 -11.226 -1.872 1.00 91.44 472 ALA A O 1
ATOM 3754 N N . LEU A 1 473 ? 1.868 -11.572 -2.071 1.00 93.25 473 LEU A N 1
ATOM 3755 C CA . LEU A 1 473 ? 1.979 -12.644 -1.092 1.00 93.25 473 LEU A CA 1
ATOM 3756 C C . LEU A 1 473 ? 1.952 -12.134 0.350 1.00 93.25 473 LEU A C 1
ATOM 3758 O O . LEU A 1 473 ? 1.351 -12.785 1.181 1.00 93.25 473 LEU A O 1
ATOM 3762 N N . SER A 1 474 ? 2.562 -10.997 0.687 1.00 89.56 474 SER A N 1
ATOM 3763 C CA . SER A 1 474 ? 2.612 -10.518 2.081 1.00 89.56 474 SER A CA 1
ATOM 3764 C C . SER A 1 474 ? 1.411 -9.651 2.480 1.00 89.56 474 SER A C 1
ATOM 3766 O O . SER A 1 474 ? 1.115 -9.564 3.667 1.00 89.56 474 SER A O 1
ATOM 3768 N N . VAL A 1 475 ? 0.722 -9.006 1.526 1.00 87.25 475 VAL A N 1
ATOM 3769 C CA . VAL A 1 475 ? -0.385 -8.070 1.820 1.00 87.25 475 VAL A CA 1
ATOM 3770 C C . VAL A 1 475 ? -1.730 -8.629 1.370 1.00 87.25 475 VAL A C 1
ATOM 3772 O O . VAL A 1 475 ? -2.617 -8.840 2.193 1.00 87.25 475 VAL A O 1
ATOM 3775 N N . TYR A 1 476 ? -1.906 -8.872 0.070 1.00 88.44 476 TYR A N 1
ATOM 3776 C CA . TYR A 1 476 ? -3.240 -9.116 -0.485 1.00 88.44 476 TYR A CA 1
ATOM 3777 C C . TYR A 1 476 ? -3.757 -10.537 -0.265 1.00 88.44 476 TYR A C 1
ATOM 3779 O O . TYR A 1 476 ? -4.910 -10.690 0.124 1.00 88.44 476 TYR A O 1
ATOM 3787 N N . LEU A 1 477 ? -2.935 -11.571 -0.471 1.00 92.38 477 LEU A N 1
ATOM 3788 C CA . LEU A 1 477 ? -3.351 -12.963 -0.249 1.00 92.38 477 LEU A CA 1
ATOM 3789 C C . LEU A 1 477 ? -3.694 -13.250 1.228 1.00 92.38 477 LEU A C 1
ATOM 3791 O O . LEU A 1 477 ? -4.758 -13.818 1.472 1.00 92.38 477 LEU A O 1
ATOM 3795 N N . PRO A 1 478 ? -2.873 -12.831 2.213 1.00 91.69 478 PRO A N 1
ATOM 3796 C CA . PRO A 1 478 ? -3.206 -12.927 3.633 1.00 91.69 478 PRO A CA 1
ATOM 3797 C C . PRO A 1 478 ? -4.511 -12.207 3.971 1.00 91.69 478 PRO A C 1
ATOM 3799 O O . PRO A 1 478 ? -5.414 -12.815 4.536 1.00 91.69 478 PRO A O 1
ATOM 3802 N N . ARG A 1 479 ? -4.676 -10.949 3.541 1.00 88.88 479 ARG A N 1
ATOM 3803 C CA . ARG A 1 479 ? -5.916 -10.192 3.782 1.00 88.88 479 ARG A CA 1
ATOM 3804 C C . ARG A 1 479 ? -7.137 -10.849 3.136 1.00 88.88 479 ARG A C 1
ATOM 3806 O O . ARG A 1 479 ? -8.187 -10.907 3.765 1.00 88.88 479 ARG A O 1
ATOM 3813 N N . LEU A 1 480 ? -7.001 -11.388 1.925 1.00 90.12 480 LEU A N 1
ATOM 3814 C CA . LEU A 1 480 ? -8.066 -12.141 1.264 1.00 90.12 480 LEU A CA 1
ATOM 3815 C C . LEU A 1 480 ? -8.430 -13.403 2.053 1.00 90.12 480 LEU A C 1
ATOM 3817 O O . LEU A 1 480 ? -9.605 -13.618 2.330 1.00 90.12 480 LEU A O 1
ATOM 3821 N N . SER A 1 481 ? -7.440 -14.196 2.474 1.00 91.69 481 SER A N 1
ATOM 3822 C CA . SER A 1 481 ? -7.675 -15.376 3.316 1.00 91.69 481 SER A CA 1
ATOM 3823 C C . SER A 1 481 ? -8.397 -15.006 4.616 1.00 91.69 481 SER A C 1
ATOM 3825 O O . SER A 1 481 ? -9.344 -15.670 5.027 1.00 91.69 481 SER A O 1
ATOM 3827 N N . SER A 1 482 ? -7.999 -13.890 5.228 1.00 89.75 482 SER A N 1
ATOM 3828 C CA . SER A 1 482 ? -8.587 -13.352 6.455 1.00 89.75 482 SER A CA 1
ATOM 3829 C C . SER A 1 482 ? -10.072 -13.006 6.317 1.00 89.75 482 SER A C 1
ATOM 3831 O O . SER A 1 482 ? -10.858 -13.307 7.215 1.00 89.75 482 SER A O 1
ATOM 3833 N N . VAL A 1 483 ? -10.454 -12.399 5.188 1.00 87.44 483 VAL A N 1
ATOM 3834 C CA . VAL A 1 483 ? -11.851 -12.074 4.857 1.00 87.44 483 VAL A CA 1
ATOM 3835 C C . VAL A 1 483 ? -12.650 -13.349 4.586 1.00 87.44 483 VAL A C 1
ATOM 3837 O O . VAL A 1 483 ? -13.749 -13.495 5.102 1.00 87.44 483 VAL A O 1
ATOM 3840 N N . LEU A 1 484 ? -12.086 -14.304 3.840 1.00 86.81 484 LEU A N 1
ATOM 3841 C CA . LEU A 1 484 ? -12.745 -15.580 3.529 1.00 86.81 484 LEU A CA 1
ATOM 3842 C C . LEU A 1 484 ? -12.887 -16.513 4.745 1.00 86.81 484 LEU A C 1
ATOM 3844 O O . LEU A 1 484 ? -13.694 -17.437 4.715 1.00 86.81 484 LEU A O 1
ATOM 3848 N N . THR A 1 485 ? -12.102 -16.288 5.801 1.00 84.69 485 THR A N 1
ATOM 3849 C CA . THR A 1 485 ? -12.169 -17.050 7.061 1.00 84.69 485 THR A CA 1
ATOM 3850 C C . THR A 1 485 ? -13.255 -16.529 8.007 1.00 84.69 485 THR A C 1
ATOM 3852 O O . THR A 1 485 ? -13.590 -17.212 8.976 1.00 84.69 485 THR A O 1
ATOM 3855 N N . ALA A 1 486 ? -13.799 -15.338 7.747 1.00 78.50 486 ALA A N 1
ATOM 3856 C CA . ALA A 1 486 ? -14.711 -14.667 8.661 1.00 78.50 486 ALA A CA 1
ATOM 3857 C C . ALA A 1 486 ? -15.965 -15.500 8.958 1.00 78.50 486 ALA A C 1
ATOM 3859 O O . ALA A 1 486 ? -16.570 -16.102 8.070 1.00 78.50 486 ALA A O 1
ATOM 3860 N N . SER A 1 487 ? -16.346 -15.536 10.238 1.00 67.44 487 SER A N 1
ATOM 3861 C CA . SER A 1 487 ? -17.558 -16.209 10.708 1.00 67.44 487 SER A CA 1
ATOM 3862 C C . SER A 1 487 ? -18.806 -15.638 10.027 1.00 67.44 487 SER A C 1
ATOM 3864 O O . SER A 1 487 ? -18.845 -14.449 9.699 1.00 67.44 487 SER A O 1
ATOM 3866 N N . ALA A 1 488 ? -19.826 -16.483 9.835 1.00 64.75 488 ALA A N 1
ATOM 3867 C CA . ALA A 1 488 ? -21.095 -16.099 9.210 1.00 64.75 488 ALA A CA 1
ATOM 3868 C C . ALA A 1 488 ? -21.661 -14.812 9.837 1.00 64.75 488 ALA A C 1
ATOM 3870 O O . ALA A 1 488 ? -21.682 -14.700 11.064 1.00 64.75 488 ALA A O 1
ATOM 3871 N N . GLU A 1 489 ? -22.123 -13.860 9.012 1.00 59.97 489 GLU A N 1
ATOM 3872 C CA . GLU A 1 489 ? -22.539 -12.526 9.485 1.00 59.97 489 GLU A CA 1
ATOM 3873 C C . GLU A 1 489 ? -23.630 -12.569 10.559 1.00 59.97 489 GLU A C 1
ATOM 3875 O O . GLU A 1 489 ? -23.645 -11.738 11.464 1.00 59.97 489 GLU A O 1
ATOM 3880 N N . LYS A 1 490 ? -24.486 -13.597 10.532 1.00 56.22 490 LYS A N 1
ATOM 3881 C CA . LYS A 1 490 ? -25.540 -13.820 11.534 1.00 56.22 490 LYS A CA 1
ATOM 3882 C C . LYS A 1 490 ? -25.017 -13.934 12.970 1.00 56.22 490 LYS A C 1
ATOM 3884 O O . LYS A 1 490 ? -25.759 -13.639 13.899 1.00 56.22 490 LYS A O 1
ATOM 3889 N N . ASN A 1 491 ? -23.759 -14.339 13.151 1.00 72.31 491 ASN A N 1
ATOM 3890 C CA . ASN A 1 491 ? -23.130 -14.474 14.466 1.00 72.31 491 ASN A CA 1
ATOM 3891 C C . ASN A 1 491 ? -22.457 -13.172 14.943 1.00 72.31 491 ASN A C 1
ATOM 3893 O O . ASN A 1 491 ? -21.942 -13.144 16.056 1.00 72.31 491 ASN A O 1
ATOM 3897 N N . LEU A 1 492 ? -22.425 -12.115 14.117 1.00 79.38 492 LEU A N 1
ATOM 3898 C CA . LEU A 1 492 ? -21.808 -10.826 14.463 1.00 79.38 492 LEU A CA 1
ATOM 3899 C C . LEU A 1 492 ? -22.741 -9.884 15.231 1.00 79.38 492 LEU A C 1
ATOM 3901 O O . LEU A 1 492 ? -22.297 -8.842 15.706 1.00 79.38 492 LEU A O 1
ATOM 3905 N N . TYR A 1 493 ? -24.027 -10.219 15.308 1.00 87.06 493 TYR A N 1
ATOM 3906 C CA . TYR A 1 493 ? -25.058 -9.389 15.927 1.00 87.06 493 TYR A CA 1
ATOM 3907 C C . TYR A 1 493 ? -25.967 -10.286 16.786 1.00 87.06 493 TYR A C 1
ATOM 3909 O O . TYR A 1 493 ? -26.971 -10.817 16.288 1.00 87.06 493 TYR A O 1
ATOM 3917 N N . PRO A 1 494 ? -25.575 -10.535 18.054 1.00 86.88 494 PRO A N 1
ATOM 3918 C CA . PRO A 1 494 ? -26.304 -11.428 18.958 1.00 86.88 494 PRO A CA 1
ATOM 3919 C C . PRO A 1 494 ? -27.673 -10.878 19.390 1.00 86.88 494 PRO A C 1
ATOM 3921 O O . PRO A 1 494 ? -28.561 -11.666 19.721 1.00 86.88 494 PRO A O 1
ATOM 3924 N N . TYR A 1 495 ? -27.854 -9.558 19.339 1.00 89.50 495 TYR A N 1
ATOM 3925 C CA . TYR A 1 495 ? -29.092 -8.846 19.669 1.00 89.50 495 TYR A CA 1
ATOM 3926 C C . TYR A 1 495 ? -29.690 -8.186 18.424 1.00 89.50 495 TYR A C 1
ATOM 3928 O O . TYR A 1 495 ? -28.967 -7.931 17.457 1.00 89.50 495 TYR A O 1
ATOM 3936 N N . ASP A 1 496 ? -31.001 -7.932 18.433 1.00 89.75 496 ASP A N 1
ATOM 3937 C CA . ASP A 1 496 ? -31.689 -7.276 17.315 1.00 89.75 496 ASP A CA 1
ATOM 3938 C C . ASP A 1 496 ? -31.514 -5.760 17.362 1.00 89.75 496 ASP A C 1
ATOM 3940 O O . ASP A 1 496 ? -31.289 -5.148 16.317 1.00 89.75 496 ASP A O 1
ATOM 3944 N N . PHE A 1 497 ? -31.537 -5.179 18.566 1.00 90.25 497 PHE A N 1
ATOM 3945 C CA . PHE A 1 497 ? -31.154 -3.790 18.798 1.00 90.25 497 PHE A CA 1
ATOM 3946 C C . PHE A 1 497 ? -30.249 -3.665 20.024 1.00 90.25 497 PHE A C 1
ATOM 3948 O O . PHE A 1 497 ? -30.386 -4.412 20.997 1.00 90.25 497 PHE A O 1
ATOM 3955 N N . VAL A 1 498 ? -29.319 -2.715 19.963 1.00 92.25 498 VAL A N 1
ATOM 3956 C CA . VAL A 1 498 ? -28.460 -2.319 21.084 1.00 92.25 498 VAL A CA 1
ATOM 3957 C C . VAL A 1 498 ? -28.518 -0.804 21.187 1.00 92.25 498 VAL A C 1
ATOM 3959 O O . VAL A 1 498 ? -28.102 -0.124 20.248 1.00 92.25 498 VAL A O 1
ATOM 3962 N N . CYS A 1 499 ? -29.038 -0.292 22.299 1.00 91.88 499 CYS A N 1
ATOM 3963 C CA . CYS A 1 499 ? -29.169 1.138 22.547 1.00 91.88 499 CYS A CA 1
ATOM 3964 C C . CYS A 1 499 ? -28.348 1.562 23.774 1.00 91.88 499 CYS A C 1
ATOM 3966 O O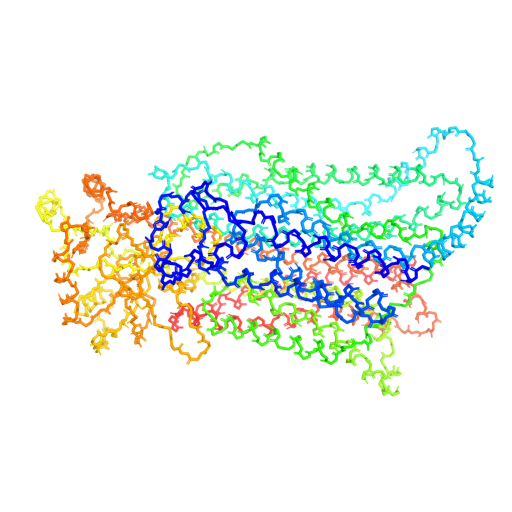 . CYS A 1 499 ? -28.207 0.806 24.737 1.00 91.88 499 CYS A O 1
ATOM 3968 N N . MET A 1 500 ? -27.815 2.778 23.730 1.00 91.94 500 MET A N 1
ATOM 3969 C CA . MET A 1 500 ? -27.079 3.428 24.813 1.00 91.94 500 MET A CA 1
ATOM 3970 C C . MET A 1 500 ? -27.994 4.482 25.427 1.00 91.94 500 MET A C 1
ATOM 3972 O O . MET A 1 500 ? -28.263 5.499 24.798 1.00 91.94 500 MET A O 1
ATOM 3976 N N . ALA A 1 501 ? -28.522 4.200 26.612 1.00 90.94 501 ALA A N 1
ATOM 3977 C CA . ALA A 1 501 ? -29.546 4.997 27.273 1.00 90.94 501 ALA A CA 1
ATOM 3978 C C . ALA A 1 501 ? -28.967 5.896 28.375 1.00 90.94 501 ALA A C 1
ATOM 3980 O O . ALA A 1 501 ? -27.940 5.576 28.988 1.00 90.94 501 ALA A O 1
ATOM 3981 N N . HIS A 1 502 ? -29.653 7.010 28.626 1.00 90.44 502 HIS A N 1
ATOM 3982 C CA . HIS A 1 502 ? -29.359 7.958 29.695 1.00 90.44 502 HIS A CA 1
ATOM 3983 C C . HIS A 1 502 ? -30.265 7.734 30.910 1.00 90.44 502 HIS A C 1
ATOM 3985 O O . HIS A 1 502 ? -31.323 7.103 30.824 1.00 90.44 502 HIS A O 1
ATOM 3991 N N . GLU A 1 503 ? -29.873 8.300 32.055 1.00 81.81 503 GLU A N 1
ATOM 3992 C CA . GLU A 1 503 ? -30.772 8.381 33.207 1.00 81.81 503 GLU A CA 1
ATOM 3993 C C . GLU A 1 503 ? -32.007 9.221 32.839 1.00 81.81 503 GLU A C 1
ATOM 3995 O O . GLU A 1 503 ? -31.889 10.353 32.374 1.00 81.81 503 GLU A O 1
ATOM 4000 N N . GLY A 1 504 ? -33.199 8.635 32.994 1.00 81.94 504 GLY A N 1
ATOM 4001 C CA . GLY A 1 504 ? -34.476 9.234 32.581 1.00 81.94 504 GLY A CA 1
ATOM 4002 C C . GLY A 1 504 ? -35.090 8.656 31.299 1.00 81.94 504 GLY A C 1
ATOM 4003 O O . GLY A 1 504 ? -36.211 9.020 30.953 1.00 81.94 504 GLY A O 1
ATOM 4004 N N . ASP A 1 505 ? -34.417 7.731 30.607 1.00 88.50 505 ASP A N 1
ATOM 4005 C CA . ASP A 1 505 ? -35.009 6.999 29.473 1.00 88.50 505 ASP A CA 1
ATOM 4006 C C . ASP A 1 505 ? -35.767 5.726 29.887 1.00 88.50 505 ASP A C 1
ATOM 4008 O O . ASP A 1 505 ? -36.304 5.017 29.037 1.00 88.50 505 ASP A O 1
ATOM 4012 N N . GLU A 1 506 ? -35.833 5.426 31.186 1.00 85.75 506 GLU A N 1
ATOM 4013 C CA . GLU A 1 506 ? -36.456 4.205 31.712 1.00 85.75 506 GLU A CA 1
ATOM 4014 C C . GLU A 1 506 ? -37.936 4.094 31.327 1.00 85.75 506 GLU A C 1
ATOM 4016 O O . GLU A 1 506 ? -38.375 3.015 30.934 1.00 85.75 506 GLU A O 1
ATOM 4021 N N . GLU A 1 507 ? -38.680 5.204 31.360 1.00 87.69 507 GLU A N 1
ATOM 4022 C CA . GLU A 1 507 ? -40.087 5.248 30.932 1.00 87.69 507 GLU A CA 1
ATOM 4023 C C . GLU A 1 507 ? -40.237 4.872 29.450 1.00 87.69 507 GLU A C 1
ATOM 4025 O O . GLU A 1 507 ? -41.064 4.033 29.109 1.00 87.69 507 GLU A O 1
ATOM 4030 N N . PHE A 1 508 ? -39.370 5.396 28.575 1.00 89.94 508 PHE A N 1
ATOM 4031 C CA . PHE A 1 508 ? -39.413 5.101 27.138 1.00 89.94 508 PHE A CA 1
ATOM 4032 C C . PHE A 1 508 ? -39.228 3.603 26.849 1.00 89.94 508 PHE A C 1
ATOM 4034 O O . PHE A 1 508 ? -39.932 3.024 26.020 1.00 89.94 508 PHE A O 1
ATOM 4041 N N . PHE A 1 509 ? -38.281 2.956 27.532 1.00 88.88 509 PHE A N 1
ATOM 4042 C CA . PHE A 1 509 ? -38.043 1.524 27.361 1.00 88.88 509 PHE A CA 1
ATOM 4043 C C . PHE A 1 509 ? -39.127 0.665 28.034 1.00 88.88 509 PHE A C 1
ATOM 4045 O O . PHE A 1 509 ? -39.466 -0.398 27.509 1.00 88.88 509 PHE A O 1
ATOM 4052 N N . GLN A 1 510 ? -39.718 1.119 29.143 1.00 87.56 510 GLN A N 1
ATOM 4053 C CA . GLN A 1 510 ? -40.878 0.455 29.746 1.00 87.56 510 GLN A CA 1
ATOM 4054 C C . GLN A 1 510 ? -42.082 0.474 28.798 1.00 87.56 510 GLN A C 1
ATOM 4056 O O . GLN A 1 510 ? -42.650 -0.590 28.542 1.00 87.56 510 GLN A O 1
ATOM 4061 N N . ASP A 1 511 ? -42.396 1.625 28.200 1.00 88.19 511 ASP A N 1
ATOM 4062 C CA . ASP A 1 511 ? -43.457 1.767 27.195 1.00 88.19 511 ASP A CA 1
ATOM 4063 C C . ASP A 1 511 ? -43.195 0.859 25.983 1.00 88.19 511 ASP A C 1
ATOM 4065 O O . ASP A 1 511 ? -44.060 0.086 25.571 1.00 88.19 511 ASP A O 1
ATOM 4069 N N . LEU A 1 512 ? -41.955 0.844 25.475 1.00 88.50 512 LEU A N 1
ATOM 4070 C CA . LEU A 1 512 ? -41.549 -0.043 24.380 1.00 88.50 512 LEU A CA 1
ATOM 4071 C C . LEU A 1 512 ? -41.789 -1.529 24.705 1.00 88.50 512 LEU A C 1
ATOM 4073 O O . LEU A 1 512 ? -42.191 -2.287 23.825 1.00 88.50 512 LEU A O 1
ATOM 4077 N N . SER A 1 513 ? -41.531 -1.948 25.948 1.00 85.75 513 SER A N 1
ATOM 4078 C CA . SER A 1 513 ? -41.743 -3.333 26.396 1.00 85.75 513 SER A CA 1
ATOM 4079 C C . SER A 1 513 ? -43.212 -3.692 26.641 1.00 85.75 513 SER A C 1
ATOM 4081 O O . SER A 1 513 ? -43.559 -4.871 26.625 1.00 85.75 513 SER A O 1
ATOM 4083 N N . ALA A 1 514 ? -44.068 -2.695 26.884 1.00 87.56 514 ALA A N 1
ATOM 4084 C CA . ALA A 1 514 ? -45.505 -2.886 27.054 1.00 87.56 514 ALA A CA 1
ATOM 4085 C C . ALA A 1 514 ? -46.228 -2.982 25.701 1.00 87.56 514 ALA A C 1
ATOM 4087 O O . ALA A 1 514 ? -47.161 -3.774 25.557 1.00 87.56 514 ALA A O 1
ATOM 4088 N N . ASP A 1 515 ? -45.775 -2.203 24.716 1.00 87.25 515 ASP A N 1
ATOM 4089 C CA . ASP A 1 515 ? -46.381 -2.120 23.385 1.00 87.25 515 ASP A CA 1
ATOM 4090 C C . ASP A 1 515 ? -45.991 -3.281 22.453 1.00 87.25 515 ASP A C 1
ATOM 4092 O O . ASP A 1 515 ? -46.743 -3.614 21.532 1.00 87.25 515 ASP A O 1
ATOM 4096 N N . TYR A 1 516 ? -44.827 -3.903 22.676 1.00 87.00 516 TYR A N 1
ATOM 4097 C CA . TYR A 1 516 ? -44.252 -4.927 21.796 1.00 87.00 516 TYR A CA 1
ATOM 4098 C C . TYR A 1 516 ? -43.691 -6.123 22.584 1.00 87.00 516 TYR A C 1
ATOM 4100 O O . TYR A 1 516 ? -43.209 -5.978 23.705 1.00 87.00 516 TYR A O 1
ATOM 4108 N N . ASP A 1 517 ? -43.683 -7.314 21.976 1.00 85.06 517 ASP A N 1
ATOM 4109 C CA . ASP A 1 517 ? -43.096 -8.534 22.548 1.00 85.06 517 ASP A CA 1
ATOM 4110 C C . ASP A 1 517 ? -41.563 -8.515 22.402 1.00 85.06 517 ASP A C 1
ATOM 4112 O O . ASP A 1 517 ? -40.970 -9.067 21.462 1.00 85.06 517 ASP A O 1
ATOM 4116 N N . VAL A 1 518 ? -40.906 -7.825 23.342 1.00 87.00 518 VAL A N 1
ATOM 4117 C CA . VAL A 1 518 ? -39.453 -7.610 23.348 1.00 87.00 518 VAL A CA 1
ATOM 4118 C C . VAL A 1 518 ? -38.822 -8.153 24.625 1.00 87.00 518 VAL A C 1
ATOM 4120 O O . VAL A 1 518 ? -39.159 -7.748 25.735 1.00 87.00 518 VAL A O 1
ATOM 4123 N N . GLN A 1 519 ? -37.828 -9.032 24.477 1.00 87.62 519 GLN A N 1
ATOM 4124 C CA . GLN A 1 519 ? -36.949 -9.402 25.586 1.00 87.62 519 GLN A CA 1
ATOM 4125 C C . GLN A 1 519 ? -35.875 -8.331 25.741 1.00 87.62 519 GLN A C 1
ATOM 4127 O O . GLN A 1 519 ? -35.031 -8.162 24.855 1.00 87.62 519 GLN A O 1
ATOM 4132 N N . MET A 1 520 ? -35.916 -7.625 26.868 1.00 88.56 520 MET A N 1
ATOM 4133 C CA . MET A 1 520 ? -35.003 -6.537 27.189 1.00 88.56 520 MET A CA 1
ATOM 4134 C C . MET A 1 520 ? -34.114 -6.899 28.373 1.00 88.56 520 MET A C 1
ATOM 4136 O O . MET A 1 520 ? -34.598 -7.339 29.414 1.00 88.56 520 MET A O 1
ATOM 4140 N N . GLU A 1 521 ? -32.814 -6.669 28.220 1.00 90.56 521 GLU A N 1
ATOM 4141 C CA . GLU A 1 521 ? -31.853 -6.710 29.320 1.00 90.56 521 GLU A CA 1
ATOM 4142 C C . GLU A 1 521 ? -31.075 -5.395 29.357 1.00 90.56 521 GLU A C 1
ATOM 4144 O O . GLU A 1 521 ? -30.487 -4.987 28.347 1.00 90.56 521 GLU A O 1
ATOM 4149 N N . THR A 1 522 ? -31.061 -4.760 30.528 1.00 91.94 522 THR A N 1
ATOM 4150 C CA . THR A 1 522 ? -30.357 -3.500 30.782 1.00 91.94 522 THR A CA 1
ATOM 4151 C C . THR A 1 522 ? -29.145 -3.756 31.663 1.00 91.94 522 THR A C 1
ATOM 4153 O O . THR A 1 522 ? -29.246 -4.380 32.721 1.00 91.94 522 THR A O 1
ATOM 4156 N N . TYR A 1 523 ? -27.994 -3.252 31.232 1.00 93.50 523 TYR A N 1
ATOM 4157 C CA . TYR A 1 523 ? -26.723 -3.386 31.928 1.00 93.50 523 TYR A CA 1
ATOM 4158 C C . TYR A 1 523 ? -26.145 -2.007 32.254 1.00 93.50 523 TYR A C 1
ATOM 4160 O O . TYR A 1 523 ? -26.220 -1.112 31.412 1.00 93.50 523 TYR A O 1
ATOM 4168 N N . PRO A 1 524 ? -25.533 -1.803 33.432 1.00 93.56 524 PRO A N 1
ATOM 4169 C CA . PRO A 1 524 ? -24.842 -0.552 33.710 1.00 93.56 524 PRO A CA 1
ATOM 4170 C C . PRO A 1 524 ? -23.613 -0.430 32.799 1.00 93.56 524 PRO A C 1
ATOM 4172 O O . PRO A 1 524 ? -22.843 -1.383 32.645 1.00 93.56 524 PRO A O 1
ATOM 4175 N N . MET A 1 525 ? -23.414 0.747 32.209 1.00 94.31 525 MET A N 1
ATOM 4176 C CA . MET A 1 525 ? -22.241 1.055 31.393 1.00 94.31 525 MET A CA 1
ATOM 4177 C C . MET A 1 525 ? -21.705 2.451 31.694 1.00 94.31 525 MET A C 1
ATOM 4179 O O . MET A 1 525 ? -22.386 3.297 32.261 1.00 94.31 525 MET A O 1
ATOM 4183 N N . VAL A 1 526 ? -20.470 2.698 31.277 1.00 93.31 526 VAL A N 1
ATOM 4184 C CA . VAL A 1 526 ? -19.873 4.032 31.276 1.00 93.31 526 VAL A CA 1
ATOM 4185 C C . VAL A 1 526 ? -19.229 4.262 29.920 1.00 93.31 526 VAL A C 1
ATOM 4187 O O . VAL A 1 526 ? -18.530 3.384 29.415 1.00 93.31 526 VAL A O 1
ATOM 4190 N N . ARG A 1 527 ? -19.442 5.429 29.313 1.00 92.06 527 ARG A N 1
ATOM 4191 C CA . ARG A 1 527 ? -18.748 5.783 28.071 1.00 92.06 527 ARG A CA 1
ATOM 4192 C C . ARG A 1 527 ? -17.258 5.992 28.331 1.00 92.06 527 ARG A C 1
ATOM 4194 O O . ARG A 1 527 ? -16.900 6.667 29.291 1.00 92.06 527 ARG A O 1
ATOM 4201 N N . ILE A 1 528 ? -16.399 5.402 27.505 1.00 91.81 528 ILE A N 1
ATOM 4202 C CA . ILE A 1 528 ? -14.943 5.510 27.629 1.00 91.81 528 ILE A CA 1
ATOM 4203 C C . ILE A 1 528 ? -14.380 6.214 26.399 1.00 91.81 528 ILE A C 1
ATOM 4205 O O . ILE A 1 528 ? -14.446 5.666 25.301 1.00 91.81 528 ILE A O 1
ATOM 4209 N N . ASP A 1 529 ? -13.772 7.376 26.606 1.00 89.62 529 ASP A N 1
ATOM 4210 C CA . ASP A 1 529 ? -13.117 8.151 25.558 1.00 89.62 529 ASP A CA 1
ATOM 4211 C C . ASP A 1 529 ? -11.609 7.850 25.506 1.00 89.62 529 ASP A C 1
ATOM 4213 O O . ASP A 1 529 ? -10.936 7.696 26.533 1.00 89.62 529 ASP A O 1
ATOM 4217 N N . THR A 1 530 ? -11.063 7.809 24.292 1.00 88.25 530 THR A N 1
ATOM 4218 C CA . THR A 1 530 ? -9.631 7.774 23.983 1.00 88.25 530 THR A CA 1
ATOM 4219 C C . THR A 1 530 ? -9.226 9.029 23.221 1.00 88.25 530 THR A C 1
ATOM 4221 O O . THR A 1 530 ? -10.006 9.626 22.477 1.00 88.25 530 THR A O 1
ATOM 4224 N N . LEU A 1 531 ? -7.958 9.415 23.370 1.00 81.19 531 LEU A N 1
ATOM 4225 C CA . LEU A 1 531 ? -7.409 10.618 22.741 1.00 81.19 531 LEU A CA 1
ATOM 4226 C C . LEU A 1 531 ? -7.441 10.575 21.214 1.00 81.19 531 LEU A C 1
ATOM 4228 O O . LEU A 1 531 ? -7.518 11.625 20.575 1.00 81.19 531 LEU A O 1
ATOM 4232 N N . LEU A 1 532 ? -7.316 9.385 20.625 1.00 79.25 532 LEU A N 1
ATOM 4233 C CA . LEU A 1 532 ? -7.277 9.245 19.181 1.00 79.25 532 LEU A CA 1
ATOM 4234 C C . LEU A 1 532 ? -7.881 7.914 18.722 1.00 79.25 532 LEU A C 1
ATOM 4236 O O . LEU A 1 532 ? -7.309 6.851 18.973 1.00 79.25 532 LEU A O 1
ATOM 4240 N N . ALA A 1 533 ? -8.995 7.996 17.987 1.00 75.38 533 ALA A N 1
ATOM 4241 C CA . ALA A 1 533 ? -9.698 6.836 17.424 1.00 75.38 533 ALA A CA 1
ATOM 4242 C C . ALA A 1 533 ? -8.951 6.182 16.249 1.00 75.38 533 ALA A C 1
ATOM 4244 O O . ALA A 1 533 ? -9.074 4.984 15.984 1.00 75.38 533 ALA A O 1
ATOM 4245 N N . GLU A 1 534 ? -8.181 6.986 15.516 1.00 73.25 534 GLU A N 1
ATOM 4246 C CA . GLU A 1 534 ? -7.566 6.613 14.244 1.00 73.25 534 GLU A CA 1
ATOM 4247 C C . GLU A 1 534 ? -6.065 6.936 14.214 1.00 73.25 534 GLU A C 1
ATOM 4249 O O . GLU A 1 534 ? -5.604 7.819 14.933 1.00 73.25 534 GLU A O 1
ATOM 4254 N N . PRO A 1 535 ? -5.264 6.283 13.350 1.00 69.94 535 PRO A N 1
ATOM 4255 C CA . PRO A 1 535 ? -3.858 6.633 13.192 1.00 69.94 535 PRO A CA 1
ATOM 4256 C C . PRO A 1 535 ? -3.681 8.114 12.830 1.00 69.94 535 PRO A C 1
ATOM 4258 O O . PRO A 1 535 ? -4.368 8.634 11.949 1.00 69.94 535 PRO A O 1
ATOM 4261 N N . PHE A 1 536 ? -2.697 8.774 13.447 1.00 66.12 536 PHE A N 1
ATOM 4262 C CA . PHE A 1 536 ? -2.431 10.194 13.213 1.00 66.12 536 PHE A CA 1
ATOM 4263 C C . PHE A 1 536 ? -2.285 10.517 11.716 1.00 66.12 536 PHE A C 1
ATOM 4265 O O . PHE A 1 536 ? -1.395 10.001 11.030 1.00 66.12 536 PHE A O 1
ATOM 4272 N N . SER A 1 537 ? -3.145 11.405 11.213 1.00 60.72 537 SER A N 1
ATOM 4273 C CA . SER A 1 537 ? -3.181 11.818 9.810 1.00 60.72 537 SER A CA 1
ATOM 4274 C C . SER A 1 537 ? -3.148 13.343 9.657 1.00 60.72 537 SER A C 1
ATOM 4276 O O . SER A 1 537 ? -3.359 14.099 10.604 1.00 60.72 537 SER A O 1
ATOM 4278 N N . PHE A 1 538 ? -2.923 13.838 8.434 1.00 55.28 538 PHE A N 1
ATOM 4279 C CA . PHE A 1 538 ? -3.052 15.276 8.153 1.00 55.28 538 PHE A CA 1
ATOM 4280 C C . PHE A 1 538 ? -4.468 15.811 8.425 1.00 55.28 538 PHE A C 1
ATOM 4282 O O . PHE A 1 538 ? -4.617 17.000 8.705 1.00 55.28 538 PHE A O 1
ATOM 4289 N N . ASN A 1 539 ? -5.494 14.956 8.365 1.00 54.25 539 ASN A N 1
ATOM 4290 C CA . ASN A 1 539 ? -6.859 15.330 8.726 1.00 54.25 539 ASN A CA 1
ATOM 4291 C C . ASN A 1 539 ? -7.004 15.470 10.243 1.00 54.25 539 ASN A C 1
ATOM 4293 O O . ASN A 1 539 ? -7.620 16.430 10.689 1.00 54.25 539 ASN A O 1
ATOM 4297 N N . THR A 1 540 ? -6.350 14.599 11.017 1.00 58.81 540 THR A N 1
ATOM 4298 C CA . THR A 1 540 ? -6.247 14.706 12.480 1.00 58.81 540 THR A CA 1
ATOM 4299 C C . THR A 1 540 ? -5.596 16.020 12.896 1.00 58.81 540 THR A C 1
ATOM 4301 O O . THR A 1 540 ? -6.094 16.701 13.784 1.00 58.81 540 THR A O 1
ATOM 4304 N N . LEU A 1 541 ? -4.512 16.420 12.218 1.00 59.34 541 LEU A N 1
ATOM 4305 C CA . LEU A 1 541 ? -3.850 17.698 12.485 1.00 59.34 541 LEU A CA 1
ATOM 4306 C C . LEU A 1 541 ? -4.799 18.879 12.221 1.00 59.34 541 LEU A C 1
ATOM 4308 O O . LEU A 1 541 ? -4.904 19.760 13.061 1.00 59.34 541 LEU A O 1
ATOM 4312 N N . LYS A 1 542 ? -5.516 18.879 11.087 1.00 54.56 542 LYS A N 1
ATOM 4313 C CA . LYS A 1 542 ? -6.478 19.942 10.738 1.00 54.56 542 LYS A CA 1
ATOM 4314 C C . LYS A 1 542 ? -7.679 20.001 11.682 1.00 54.56 542 LYS A C 1
ATOM 4316 O O . LYS A 1 542 ? -8.080 21.085 12.091 1.00 54.56 542 LYS A O 1
ATOM 4321 N N . GLY A 1 543 ? -8.261 18.848 12.008 1.00 56.12 543 GLY A N 1
ATOM 4322 C CA . GLY A 1 543 ? -9.362 18.754 12.967 1.00 56.12 543 GLY A CA 1
ATOM 4323 C C . GLY A 1 543 ? -8.918 19.231 14.344 1.00 56.12 543 GLY A C 1
ATOM 4324 O O . GLY A 1 543 ? -9.616 20.012 14.981 1.00 56.12 543 GLY A O 1
ATOM 4325 N N . SER A 1 544 ? -7.696 18.868 14.739 1.00 59.84 544 SER A N 1
ATOM 4326 C CA . SER A 1 544 ? -7.148 19.280 16.022 1.00 59.84 544 SER A CA 1
ATOM 4327 C C . SER A 1 544 ? -6.832 20.765 16.116 1.00 59.84 544 SER A C 1
ATOM 4329 O O . SER A 1 544 ? -7.115 21.389 17.136 1.00 59.84 544 SER A O 1
ATOM 4331 N N . THR A 1 545 ? -6.338 21.369 15.033 1.00 53.75 545 THR A N 1
ATOM 4332 C CA . THR A 1 545 ? -6.151 22.824 14.972 1.00 53.75 545 THR A CA 1
ATOM 4333 C C . THR A 1 545 ? -7.469 23.593 14.988 1.00 53.75 545 THR A C 1
ATOM 4335 O O . THR A 1 545 ? -7.509 24.688 15.535 1.00 53.75 545 THR A O 1
ATOM 4338 N N . ASN A 1 546 ? -8.539 23.033 14.413 1.00 53.34 546 ASN A N 1
ATOM 4339 C CA . ASN A 1 546 ? -9.846 23.689 14.360 1.00 53.34 546 ASN A CA 1
ATOM 4340 C C . ASN A 1 546 ? -10.600 23.600 15.696 1.00 53.34 546 ASN A C 1
ATOM 4342 O O . ASN A 1 546 ? -11.246 24.567 16.085 1.00 53.34 546 ASN A O 1
ATOM 4346 N N . ASN A 1 547 ? -10.508 22.456 16.384 1.00 56.88 547 ASN A N 1
ATOM 4347 C CA . ASN A 1 547 ? -11.299 22.173 17.586 1.00 56.88 547 ASN A CA 1
ATOM 4348 C C . ASN A 1 547 ? -10.525 22.409 18.897 1.00 56.88 547 ASN A C 1
ATOM 4350 O O . ASN A 1 547 ? -11.121 22.370 19.964 1.00 56.88 547 ASN A O 1
ATOM 4354 N N . GLY A 1 548 ? -9.204 22.621 18.848 1.00 61.75 548 GLY A N 1
ATOM 4355 C CA . GLY A 1 548 ? -8.363 22.792 20.045 1.00 61.75 548 GLY A CA 1
ATOM 4356 C C . GLY A 1 548 ? -8.059 21.497 20.821 1.00 61.75 548 GLY A C 1
ATOM 4357 O O . GLY A 1 548 ? -7.351 21.540 21.825 1.00 61.75 548 GLY A O 1
ATOM 4358 N N . MET A 1 549 ? -8.535 20.349 20.330 1.00 68.81 549 MET A N 1
ATOM 4359 C CA . MET A 1 549 ? -8.445 19.003 20.924 1.00 68.81 549 MET A CA 1
ATOM 4360 C C . MET A 1 549 ? -8.095 17.962 19.852 1.00 68.81 549 MET A C 1
ATOM 4362 O O . MET A 1 549 ? -8.224 18.261 18.673 1.00 68.81 549 MET A O 1
ATOM 4366 N N . PHE A 1 550 ? -7.630 16.753 20.180 1.00 71.25 550 PHE A N 1
ATOM 4367 C CA . PHE A 1 550 ? -7.412 15.732 19.136 1.00 71.25 550 PHE A CA 1
ATOM 4368 C C . PHE A 1 550 ? -8.754 15.238 18.570 1.00 71.25 550 PHE A C 1
ATOM 4370 O O . PHE A 1 550 ? -9.708 15.057 19.318 1.00 71.25 550 PHE A O 1
ATOM 4377 N N . PHE A 1 551 ? -8.845 15.065 17.244 1.00 67.81 551 PHE A N 1
ATOM 4378 C CA . PHE A 1 551 ? -10.087 14.675 16.569 1.00 67.81 551 PHE A CA 1
ATOM 4379 C C . PHE A 1 551 ? -9.818 13.732 15.376 1.00 67.81 551 PHE A C 1
ATOM 4381 O O . PHE A 1 551 ? -8.890 14.012 14.603 1.00 67.81 551 PHE A O 1
ATOM 4388 N N . PRO A 1 552 ? -10.613 12.662 15.168 1.00 71.31 552 PRO A N 1
ATOM 4389 C CA . PRO A 1 552 ? -11.727 12.213 16.015 1.00 71.31 552 PRO A CA 1
ATOM 4390 C C . PRO A 1 552 ? -11.247 11.594 17.340 1.00 71.31 552 PRO A C 1
ATOM 4392 O O . PRO A 1 552 ? -10.202 10.932 17.384 1.00 71.31 552 PRO A O 1
ATOM 4395 N N . LEU A 1 553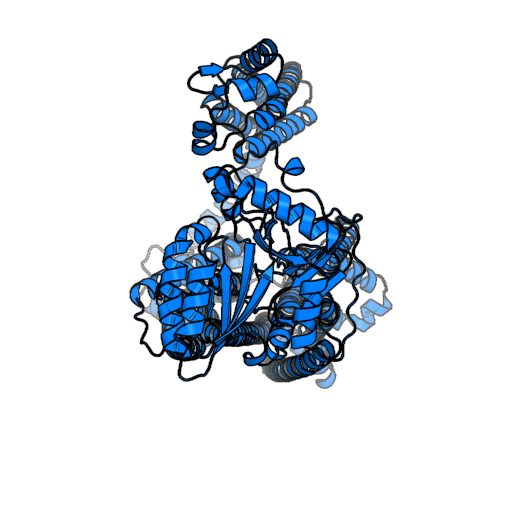 ? -12.014 11.830 18.408 1.00 80.00 553 LEU A N 1
ATOM 4396 C CA . LEU A 1 553 ? -11.870 11.115 19.680 1.00 80.00 553 LEU A CA 1
ATOM 4397 C C . LEU A 1 553 ? -12.387 9.690 19.506 1.00 80.00 553 LEU A C 1
ATOM 4399 O O . LEU A 1 553 ? -13.359 9.482 18.784 1.00 80.00 553 LEU A O 1
ATOM 4403 N N . GLY A 1 554 ? -11.738 8.711 20.133 1.00 85.06 554 GLY A N 1
ATOM 4404 C CA . GLY A 1 554 ? -12.255 7.344 20.100 1.00 85.06 554 GLY A CA 1
ATOM 4405 C C . GLY A 1 554 ? -13.244 7.132 21.227 1.00 85.06 554 GLY A C 1
ATOM 4406 O O . GLY A 1 554 ? -12.990 7.570 22.341 1.00 85.06 554 GLY A O 1
ATOM 4407 N N . GLN A 1 555 ? -14.356 6.460 20.950 1.00 88.62 555 GLN A N 1
ATOM 4408 C CA . GLN A 1 555 ? -15.366 6.169 21.959 1.00 88.62 555 GLN A CA 1
ATOM 4409 C C . GLN A 1 555 ? -15.647 4.668 22.071 1.00 88.62 555 GLN A C 1
ATOM 4411 O O . GLN A 1 555 ? -15.766 3.930 21.084 1.00 88.62 555 GLN A O 1
ATOM 4416 N N . HIS A 1 556 ? -15.735 4.201 23.310 1.00 92.50 556 HIS A N 1
ATOM 4417 C CA . HIS A 1 556 ? -15.812 2.795 23.690 1.00 92.50 556 HIS A CA 1
ATOM 4418 C C . HIS A 1 556 ? -16.796 2.594 24.851 1.00 92.50 556 HIS A C 1
ATOM 4420 O O . HIS A 1 556 ? -17.232 3.547 25.499 1.00 92.50 556 HIS A O 1
ATOM 4426 N N . ILE A 1 557 ? -17.147 1.339 25.130 1.00 93.94 557 ILE A N 1
ATOM 4427 C CA . ILE A 1 557 ? -18.119 0.970 26.166 1.00 93.94 557 ILE A CA 1
ATOM 4428 C C . ILE A 1 557 ? -17.373 0.385 27.365 1.00 93.94 557 ILE A C 1
ATOM 4430 O O . ILE A 1 557 ? -16.720 -0.649 27.254 1.00 93.94 557 ILE A O 1
ATOM 4434 N N . GLY A 1 558 ? -17.481 1.021 28.524 1.00 95.12 558 GLY A N 1
ATOM 4435 C CA . GLY A 1 558 ? -16.975 0.526 29.799 1.00 95.12 558 GLY A CA 1
ATOM 4436 C C . GLY A 1 558 ? -18.023 -0.305 30.530 1.00 95.12 558 GLY A C 1
ATOM 4437 O O . GLY A 1 558 ? -19.142 0.167 30.712 1.00 95.12 558 GLY A O 1
ATOM 4438 N N . ILE A 1 559 ? -17.671 -1.514 30.975 1.00 96.00 559 ILE A N 1
ATOM 4439 C CA . ILE A 1 559 ? -18.556 -2.386 31.772 1.00 96.00 559 ILE A CA 1
ATOM 4440 C C . ILE A 1 559 ? -17.814 -3.040 32.943 1.00 96.00 559 ILE A C 1
ATOM 4442 O O . ILE A 1 559 ? -16.585 -3.151 32.947 1.00 96.00 559 ILE A O 1
ATOM 4446 N N . SER A 1 560 ? -18.575 -3.531 33.919 1.00 95.56 560 SER A N 1
ATOM 4447 C CA . SER A 1 560 ? -18.055 -4.313 35.043 1.00 95.56 560 SER A CA 1
ATOM 4448 C C . SER A 1 560 ? -17.688 -5.757 34.650 1.00 95.56 560 SER A C 1
ATOM 4450 O O . SER A 1 560 ? -18.222 -6.321 33.687 1.00 95.56 560 SER A O 1
ATOM 4452 N N . GLU A 1 561 ? -16.795 -6.401 35.410 1.00 93.56 561 GLU A N 1
ATOM 4453 C CA . GLU A 1 561 ? -16.409 -7.806 35.199 1.00 93.56 561 GLU A CA 1
ATOM 4454 C C . GLU A 1 561 ? -17.611 -8.760 35.342 1.00 93.56 561 GLU A C 1
ATOM 4456 O O . GLU A 1 561 ? -17.739 -9.730 34.590 1.00 93.56 561 GLU A O 1
ATOM 4461 N N . SER A 1 562 ? -18.522 -8.474 36.271 1.00 92.31 562 SER A N 1
ATOM 4462 C CA . SER A 1 562 ? -19.796 -9.185 36.431 1.00 92.31 562 SER A CA 1
ATOM 4463 C C . SER A 1 562 ? -20.674 -9.103 35.178 1.00 92.31 562 SER A C 1
ATOM 4465 O O . SER A 1 562 ? -21.140 -10.139 34.697 1.00 92.31 562 SER A O 1
ATOM 4467 N N . THR A 1 563 ? -20.827 -7.910 34.596 1.00 93.62 563 THR A N 1
ATOM 4468 C CA . THR A 1 563 ? -21.576 -7.690 33.347 1.00 93.62 563 THR A CA 1
ATOM 4469 C C . THR A 1 563 ? -20.934 -8.437 32.180 1.00 93.62 563 THR A C 1
ATOM 4471 O O . THR A 1 563 ? -21.613 -9.169 31.457 1.00 93.62 563 THR A O 1
ATOM 4474 N N . TYR A 1 564 ? -19.608 -8.349 32.045 1.00 93.06 564 TYR A N 1
ATOM 4475 C CA . TYR A 1 564 ? -18.851 -9.093 31.035 1.00 93.06 564 TYR A CA 1
ATOM 4476 C C . TYR A 1 564 ? -19.101 -10.605 31.123 1.00 93.06 564 TYR A C 1
ATOM 4478 O O . TYR A 1 564 ? -19.334 -11.258 30.104 1.00 93.06 564 TYR A O 1
ATOM 4486 N N . ARG A 1 565 ? -19.110 -11.176 32.335 1.00 90.81 565 ARG A N 1
ATOM 4487 C CA . ARG A 1 565 ? -19.388 -12.607 32.539 1.00 90.81 565 ARG A CA 1
ATOM 4488 C C . ARG A 1 565 ? -20.798 -12.986 32.097 1.00 90.81 565 ARG A C 1
ATOM 4490 O O . ARG A 1 565 ? -20.968 -14.065 31.532 1.00 90.81 565 ARG A O 1
ATOM 4497 N N . THR A 1 566 ? -21.793 -12.141 32.352 1.00 90.50 566 THR A N 1
ATOM 4498 C CA . THR A 1 566 ? -23.178 -12.387 31.923 1.00 90.50 566 THR A CA 1
ATOM 4499 C C . THR A 1 566 ? -23.280 -12.380 30.400 1.00 90.50 566 THR A C 1
ATOM 4501 O O . THR A 1 566 ? -23.712 -13.378 29.822 1.00 90.50 566 THR A O 1
ATOM 4504 N N . LEU A 1 567 ? -22.759 -11.337 29.744 1.00 89.62 567 LEU A N 1
ATOM 4505 C CA . LEU A 1 567 ? -22.734 -11.238 28.279 1.00 89.62 567 LEU A CA 1
ATOM 4506 C C . LEU A 1 567 ? -21.980 -12.414 27.639 1.00 89.62 567 LEU A C 1
ATOM 4508 O O . LEU A 1 567 ? -22.439 -13.010 26.664 1.00 89.62 567 LEU A O 1
ATOM 4512 N N . LYS A 1 568 ? -20.845 -12.815 28.221 1.00 88.12 568 LYS A N 1
ATOM 4513 C CA . LYS A 1 568 ? -20.045 -13.932 27.709 1.00 88.12 568 LYS A CA 1
ATOM 4514 C C . LYS A 1 568 ? -20.745 -15.283 27.880 1.00 88.12 568 LYS A C 1
ATOM 4516 O O . LYS A 1 568 ? -20.684 -16.094 26.960 1.00 88.12 568 LYS A O 1
ATOM 4521 N N . LYS A 1 569 ? -21.466 -15.514 28.985 1.00 86.56 569 LYS A N 1
ATOM 4522 C CA . LYS A 1 569 ? -22.262 -16.740 29.205 1.00 86.56 569 LYS A CA 1
ATOM 4523 C C . LYS A 1 569 ? -23.394 -16.907 28.196 1.00 86.56 569 LYS A C 1
ATOM 4525 O O . LYS A 1 569 ? -23.654 -18.033 27.782 1.00 86.56 569 LYS A O 1
ATOM 4530 N N . ILE A 1 570 ? -24.042 -15.811 27.793 1.00 82.25 570 ILE A N 1
ATOM 4531 C CA . ILE A 1 570 ? -25.117 -15.833 26.785 1.00 82.25 570 ILE A CA 1
ATOM 4532 C C . ILE A 1 570 ? -24.594 -16.384 25.450 1.00 82.25 570 ILE A C 1
ATOM 4534 O O . ILE A 1 570 ? -25.309 -17.093 24.745 1.00 82.25 570 ILE A O 1
ATOM 4538 N N . ILE A 1 571 ? -23.335 -16.094 25.116 1.00 78.19 571 ILE A N 1
ATOM 4539 C CA . ILE A 1 571 ? -22.717 -16.482 23.841 1.00 78.19 571 ILE A CA 1
ATOM 4540 C C . ILE A 1 571 ? -21.982 -17.824 23.952 1.00 78.19 571 ILE A C 1
ATOM 4542 O O . ILE A 1 571 ? -22.012 -18.629 23.020 1.00 78.19 571 ILE A O 1
ATOM 4546 N N . ARG A 1 572 ? -21.312 -18.078 25.082 1.00 77.25 572 ARG A N 1
ATOM 4547 C CA . ARG A 1 572 ? -20.563 -19.307 25.373 1.00 77.25 572 ARG A CA 1
ATOM 4548 C C . ARG A 1 572 ? -20.860 -19.800 26.795 1.00 77.25 572 ARG A C 1
ATOM 4550 O O . ARG A 1 572 ? -20.147 -19.431 27.729 1.00 77.25 572 ARG A O 1
ATOM 4557 N N . PRO A 1 573 ? -21.864 -20.679 26.960 1.00 70.94 573 PRO A N 1
ATOM 4558 C CA . PRO A 1 573 ? -22.289 -21.174 28.272 1.00 70.94 573 PRO A CA 1
ATOM 4559 C C . PRO A 1 573 ? -21.202 -21.944 29.045 1.00 70.94 573 PRO A C 1
ATOM 4561 O O . PRO A 1 573 ? -21.209 -21.947 30.275 1.00 70.94 573 PRO A O 1
ATOM 4564 N N . ASP A 1 574 ? -20.254 -22.565 28.334 1.00 60.91 574 ASP A N 1
ATOM 4565 C CA . ASP A 1 574 ? -19.276 -23.505 28.902 1.00 60.91 574 ASP A CA 1
ATOM 4566 C C . ASP A 1 574 ? -17.950 -22.855 29.360 1.00 60.91 574 ASP A C 1
ATOM 4568 O O . ASP A 1 574 ? -17.084 -23.528 29.926 1.00 60.91 574 ASP A O 1
ATOM 4572 N N . GLU A 1 575 ? -17.746 -21.551 29.127 1.00 67.62 575 GLU A N 1
ATOM 4573 C CA . GLU A 1 575 ? -16.462 -20.878 29.374 1.00 67.62 575 GLU A CA 1
ATOM 4574 C C . GLU A 1 575 ? -16.431 -20.198 30.761 1.00 67.62 575 GLU A C 1
ATOM 4576 O O . GLU A 1 575 ? -17.164 -19.248 31.038 1.00 67.62 575 GLU A O 1
ATOM 4581 N N . LYS A 1 576 ? -15.552 -20.660 31.665 1.00 62.41 576 LYS A N 1
ATOM 4582 C CA . LYS A 1 576 ? -15.264 -19.953 32.928 1.00 62.41 576 LYS A CA 1
ATOM 4583 C C . LYS A 1 576 ? -14.293 -18.802 32.663 1.00 62.41 576 LYS A C 1
ATOM 4585 O O . LYS A 1 576 ? -13.101 -19.030 32.480 1.00 62.41 576 LYS A O 1
ATOM 4590 N N . SER A 1 577 ? -14.797 -17.571 32.686 1.00 65.69 577 SER A N 1
ATOM 4591 C CA . SER A 1 577 ? -14.028 -16.362 32.355 1.00 65.69 577 SER A CA 1
ATOM 4592 C C . SER A 1 577 ? -13.868 -15.428 33.563 1.00 65.69 577 SER A C 1
ATOM 4594 O O . SER A 1 577 ? -14.478 -14.364 33.622 1.00 65.69 577 SER A O 1
ATOM 4596 N N . SER A 1 578 ? -13.075 -15.829 34.564 1.00 77.31 578 SER A N 1
ATOM 4597 C CA . SER A 1 578 ? -12.635 -14.909 35.628 1.00 77.31 578 SER A CA 1
ATOM 4598 C C . SER A 1 578 ? -11.365 -14.178 35.190 1.00 77.31 578 SER A C 1
ATOM 4600 O O . SER A 1 578 ? -10.351 -14.828 34.927 1.00 77.31 578 SER A O 1
ATOM 4602 N N . LEU A 1 579 ? -11.410 -12.849 35.135 1.00 83.56 579 LEU A N 1
ATOM 4603 C CA . LEU A 1 579 ? -10.299 -11.987 34.722 1.00 83.56 579 LEU A CA 1
ATOM 4604 C C . LEU A 1 579 ? -9.457 -11.527 35.930 1.00 83.56 579 LEU A C 1
ATOM 4606 O O . LEU A 1 579 ? -8.254 -11.270 35.786 1.00 83.56 579 LEU A O 1
ATOM 4610 N N . ASN A 1 580 ? -10.059 -11.501 37.129 1.00 86.56 580 ASN A N 1
ATOM 4611 C CA . ASN A 1 580 ? -9.429 -11.112 38.400 1.00 86.56 580 ASN A CA 1
ATOM 4612 C C . ASN A 1 580 ? -8.730 -9.746 38.289 1.00 86.56 580 ASN A C 1
ATOM 4614 O O . ASN A 1 580 ? -7.537 -9.637 38.587 1.00 86.56 580 ASN A O 1
ATOM 4618 N N . LEU A 1 581 ? -9.424 -8.748 37.741 1.00 89.75 581 LEU A N 1
ATOM 4619 C CA . LEU A 1 581 ? -8.882 -7.403 37.522 1.00 89.75 581 LEU A CA 1
ATOM 4620 C C . LEU A 1 581 ? -8.785 -6.639 38.849 1.00 89.75 581 LEU A C 1
ATOM 4622 O O . LEU A 1 581 ? -9.658 -6.788 39.700 1.00 89.75 581 LEU A O 1
ATOM 4626 N N . ASN A 1 582 ? -7.754 -5.805 39.010 1.00 88.88 582 ASN A N 1
ATOM 4627 C CA . ASN A 1 582 ? -7.574 -4.959 40.193 1.00 88.88 582 ASN A CA 1
ATOM 4628 C C . ASN A 1 582 ? -7.217 -3.516 39.801 1.00 88.88 582 ASN A C 1
ATOM 4630 O O . ASN A 1 582 ? -6.272 -3.289 39.044 1.00 88.88 582 ASN A O 1
ATOM 4634 N N . GLY A 1 583 ? -7.916 -2.531 40.374 1.00 88.81 583 GLY A N 1
ATOM 4635 C CA . GLY A 1 583 ? -7.627 -1.107 40.168 1.00 88.81 583 GLY A CA 1
ATOM 4636 C C . GLY A 1 583 ? -7.713 -0.696 38.693 1.00 88.81 583 GLY A C 1
ATOM 4637 O O . GLY A 1 583 ? -8.729 -0.918 38.047 1.00 88.81 583 GLY A O 1
ATOM 4638 N N . ARG A 1 584 ? -6.627 -0.127 38.148 1.00 89.00 584 ARG A N 1
ATOM 4639 C CA . ARG A 1 584 ? -6.529 0.325 36.742 1.00 89.00 584 ARG A CA 1
ATOM 4640 C C . ARG A 1 584 ? -6.083 -0.763 35.754 1.00 89.00 584 ARG A C 1
ATOM 4642 O O . ARG A 1 584 ? -5.588 -0.455 34.668 1.00 89.00 584 ARG A O 1
ATOM 4649 N N . GLU A 1 585 ? -6.199 -2.034 36.127 1.00 92.69 585 GLU A N 1
ATOM 4650 C CA . GLU A 1 585 ? -6.041 -3.139 35.182 1.00 92.69 585 GLU A CA 1
ATOM 4651 C C . GLU A 1 585 ? -7.324 -3.325 34.373 1.00 92.69 585 GLU A C 1
ATOM 4653 O O . GLU A 1 585 ? -8.407 -3.452 34.942 1.00 92.69 585 GLU A O 1
ATOM 4658 N N . ILE A 1 586 ? -7.192 -3.397 33.049 1.00 93.56 586 ILE A N 1
ATOM 4659 C CA . ILE A 1 586 ? -8.330 -3.562 32.140 1.00 93.56 586 ILE A CA 1
ATOM 4660 C C . ILE A 1 586 ? -8.206 -4.826 31.297 1.00 93.56 586 ILE A C 1
ATOM 4662 O O . ILE A 1 586 ? -7.105 -5.306 30.989 1.00 93.56 586 ILE A O 1
ATOM 4666 N N . HIS A 1 587 ? -9.362 -5.340 30.891 1.00 93.56 587 HIS A N 1
ATOM 4667 C CA . HIS A 1 587 ? -9.481 -6.325 29.826 1.00 93.56 587 HIS A CA 1
ATOM 4668 C C . HIS A 1 587 ? -10.214 -5.707 28.637 1.00 93.56 587 HIS A C 1
ATOM 4670 O O . HIS A 1 587 ? -11.281 -5.124 28.803 1.00 93.56 587 HIS A O 1
ATOM 4676 N N . VAL A 1 588 ? -9.635 -5.820 27.443 1.00 92.25 588 VAL A N 1
ATOM 4677 C CA . VAL A 1 588 ? -10.192 -5.206 26.229 1.00 92.25 588 VAL A CA 1
ATOM 4678 C C . VAL A 1 588 ? -10.795 -6.278 25.333 1.00 92.25 588 VAL A C 1
ATOM 4680 O O . VAL A 1 588 ? -10.112 -7.225 24.939 1.00 92.25 588 VAL A O 1
ATOM 4683 N N . VAL A 1 589 ? -12.062 -6.100 24.976 1.00 92.12 589 VAL A N 1
ATOM 4684 C CA . VAL A 1 589 ? -12.795 -6.974 24.063 1.00 92.12 589 VAL A CA 1
ATOM 4685 C C . VAL A 1 589 ? -13.072 -6.202 22.777 1.00 92.12 589 VAL A C 1
ATOM 4687 O O . VAL A 1 589 ? -13.944 -5.331 22.723 1.00 92.12 589 VAL A O 1
ATOM 4690 N N . PHE A 1 590 ? -12.322 -6.526 21.727 1.00 90.19 590 PHE A N 1
ATOM 4691 C CA . PHE A 1 590 ? -12.507 -5.917 20.414 1.00 90.19 590 PHE A CA 1
ATOM 4692 C C . PHE A 1 590 ? -13.741 -6.508 19.721 1.00 90.19 590 PHE A C 1
ATOM 4694 O O . PHE A 1 590 ? -13.765 -7.707 19.421 1.00 90.19 590 PHE A O 1
ATOM 4701 N N . GLN A 1 591 ? -14.735 -5.663 19.422 1.00 89.31 591 GLN A N 1
ATOM 4702 C CA . GLN A 1 591 ? -15.994 -6.033 18.754 1.00 89.31 591 GLN A CA 1
ATOM 4703 C C . GLN A 1 591 ? -15.789 -6.180 17.238 1.00 89.31 591 GLN A C 1
ATOM 4705 O O . GLN A 1 591 ? -16.378 -5.477 16.424 1.00 89.31 591 GLN A O 1
ATOM 4710 N N . GLN A 1 592 ? -14.890 -7.074 16.838 1.00 85.94 592 GLN A N 1
ATOM 4711 C CA . GLN A 1 592 ? -14.395 -7.179 15.469 1.00 85.94 592 GLN A CA 1
ATOM 4712 C C . GLN A 1 592 ? -14.312 -8.642 15.021 1.00 85.94 592 GLN A C 1
ATOM 4714 O O . GLN A 1 592 ? -14.050 -9.542 15.814 1.00 85.94 592 GLN A O 1
ATOM 4719 N N . ASP A 1 593 ? -14.409 -8.880 13.714 1.00 85.38 593 ASP A N 1
ATOM 4720 C CA . ASP A 1 593 ? -14.243 -10.203 13.103 1.00 85.38 593 ASP A CA 1
ATOM 4721 C C . ASP A 1 593 ? -12.849 -10.403 12.471 1.00 85.38 593 ASP A C 1
ATOM 4723 O O . ASP A 1 593 ? -12.021 -9.489 12.410 1.00 85.38 593 ASP A O 1
ATOM 4727 N N . THR A 1 594 ? -12.567 -11.593 11.931 1.00 83.88 594 THR A N 1
ATOM 4728 C CA . THR A 1 594 ? -11.268 -11.865 11.288 1.00 83.88 594 THR A CA 1
ATOM 4729 C C . THR A 1 594 ? -11.006 -10.995 10.055 1.00 83.88 594 THR A C 1
ATOM 4731 O O . THR A 1 594 ? -9.849 -10.843 9.657 1.00 83.88 594 THR A O 1
ATOM 4734 N N . SER A 1 595 ? -12.032 -10.405 9.433 1.00 81.88 595 SER A N 1
ATOM 4735 C CA . SER A 1 595 ? -11.869 -9.566 8.243 1.00 81.88 595 SER A CA 1
ATOM 4736 C C . SER A 1 595 ? -11.151 -8.246 8.559 1.00 81.88 595 SER A C 1
ATOM 4738 O O . SER A 1 595 ? -10.355 -7.767 7.739 1.00 81.88 595 SER A O 1
ATOM 4740 N N . GLN A 1 596 ? -11.338 -7.712 9.772 1.00 79.94 596 GLN A N 1
ATOM 4741 C CA . GLN A 1 596 ? -10.759 -6.435 10.183 1.00 79.94 596 GLN A CA 1
ATOM 4742 C C . GLN A 1 596 ? -9.276 -6.500 10.524 1.00 79.94 596 GLN A C 1
ATOM 4744 O O . GLN A 1 596 ? -8.754 -7.508 11.012 1.00 79.94 596 GLN A O 1
ATOM 4749 N N . ARG A 1 597 ? -8.594 -5.383 10.255 1.00 79.06 597 ARG A N 1
ATOM 4750 C CA . ARG A 1 597 ? -7.178 -5.190 10.588 1.00 79.06 597 ARG A CA 1
ATOM 4751 C C . ARG A 1 597 ? -6.994 -5.156 12.096 1.00 79.06 597 ARG A C 1
ATOM 4753 O O . ARG A 1 597 ? -7.897 -4.763 12.824 1.00 79.06 597 ARG A O 1
ATOM 4760 N N . ALA A 1 598 ? -5.803 -5.532 12.548 1.00 77.56 598 ALA A N 1
ATOM 4761 C CA . ALA A 1 598 ? -5.422 -5.289 13.931 1.00 77.56 598 ALA A CA 1
ATOM 4762 C C . ALA A 1 598 ? -5.406 -3.774 14.194 1.00 77.56 598 ALA A C 1
ATOM 4764 O O . ALA A 1 598 ? -4.873 -3.015 13.381 1.00 77.56 598 ALA A O 1
ATOM 4765 N N . ARG A 1 599 ? -5.994 -3.350 15.312 1.00 77.25 599 ARG A N 1
ATOM 4766 C CA . ARG A 1 599 ? -6.057 -1.952 15.747 1.00 77.25 599 ARG A CA 1
ATOM 4767 C C . ARG A 1 599 ? -5.738 -1.845 17.230 1.00 77.25 599 ARG A C 1
ATOM 4769 O O . ARG A 1 599 ? -5.729 -2.846 17.942 1.00 77.25 599 ARG A O 1
ATOM 4776 N N . LEU A 1 600 ? -5.441 -0.624 17.645 1.00 79.38 600 LEU A N 1
ATOM 4777 C CA . LEU A 1 600 ? -5.258 -0.249 19.039 1.00 79.38 600 LEU A CA 1
ATOM 4778 C C . LEU A 1 600 ? -6.540 0.390 19.562 1.00 79.38 600 LEU A C 1
ATOM 4780 O O . LEU A 1 600 ? -7.360 0.846 18.768 1.00 79.38 600 LEU A O 1
ATOM 4784 N N . LEU A 1 601 ? -6.688 0.398 20.886 1.00 82.62 601 LEU A N 1
ATOM 4785 C CA . LEU A 1 601 ? -7.793 1.077 21.561 1.00 82.62 601 LEU A CA 1
ATOM 4786 C C . LEU A 1 601 ? -7.608 2.607 21.484 1.00 82.62 601 LEU A C 1
ATOM 4788 O O . LEU A 1 601 ? -8.506 3.342 21.111 1.00 82.62 601 LEU A O 1
ATOM 4792 N N . ASP A 1 602 ? -6.389 3.057 21.757 1.00 82.81 602 ASP A N 1
ATOM 4793 C CA . ASP A 1 602 ? -5.891 4.431 21.664 1.00 82.81 602 ASP A CA 1
ATOM 4794 C C . ASP A 1 602 ? -4.654 4.488 20.748 1.00 82.81 602 ASP A C 1
ATOM 4796 O O . ASP A 1 602 ? -3.675 3.759 20.965 1.00 82.81 602 ASP A O 1
ATOM 4800 N N . TRP A 1 603 ? -4.698 5.346 19.725 1.00 77.56 603 TRP A N 1
ATOM 4801 C CA . TRP A 1 603 ? -3.612 5.549 18.757 1.00 77.56 603 TRP A CA 1
ATOM 4802 C C . TRP A 1 603 ? -2.608 6.634 19.156 1.00 77.56 603 TRP A C 1
ATOM 4804 O O . TRP A 1 603 ? -1.573 6.767 18.494 1.00 77.56 603 TRP A O 1
ATOM 4814 N N . TYR A 1 604 ? -2.894 7.420 20.197 1.00 74.06 604 TYR A N 1
ATOM 4815 C CA . TYR A 1 604 ? -2.087 8.579 20.561 1.00 74.06 604 TYR A CA 1
ATOM 4816 C C . TYR A 1 604 ? -0.763 8.179 21.225 1.00 74.06 604 TYR A C 1
ATOM 4818 O O . TYR A 1 604 ? 0.321 8.531 20.746 1.00 74.06 604 TYR A O 1
ATOM 4826 N N . TYR A 1 605 ? -0.832 7.383 22.293 1.00 64.81 605 TYR A N 1
ATOM 4827 C CA . TYR A 1 605 ? 0.345 6.908 23.016 1.00 64.81 605 TYR A CA 1
ATOM 4828 C C . TYR A 1 605 ? 0.815 5.553 22.483 1.00 64.81 605 TYR A C 1
ATOM 4830 O O . TYR A 1 605 ? 0.539 4.493 23.039 1.00 64.81 605 TYR A O 1
ATOM 4838 N N . SER A 1 606 ? 1.568 5.584 21.380 1.00 54.91 606 SER A N 1
ATOM 4839 C CA . SER A 1 606 ? 2.325 4.413 20.922 1.00 54.91 606 SER A CA 1
ATOM 4840 C C . SER A 1 606 ? 3.578 4.236 21.795 1.00 54.91 606 SER A C 1
ATOM 4842 O O . SER A 1 606 ? 4.402 5.152 21.841 1.00 54.91 606 SER A O 1
ATOM 4844 N N . PRO A 1 607 ? 3.808 3.067 22.414 1.00 51.34 607 PRO A N 1
ATOM 4845 C CA . PRO A 1 607 ? 4.994 2.844 23.230 1.00 51.34 607 PRO A CA 1
ATOM 4846 C C . PRO A 1 607 ? 6.289 2.946 22.422 1.00 51.34 607 PRO A C 1
ATOM 4848 O O . PRO A 1 607 ? 6.370 2.474 21.281 1.00 51.34 607 PRO A O 1
ATOM 4851 N N . MET A 1 608 ? 7.323 3.528 23.037 1.00 41.28 608 MET A N 1
ATOM 4852 C CA . MET A 1 608 ? 8.706 3.214 22.674 1.00 41.28 608 MET A CA 1
ATOM 4853 C C . MET A 1 608 ? 8.968 1.731 22.977 1.00 41.28 608 MET A C 1
ATOM 4855 O O . MET A 1 608 ? 8.419 1.202 23.937 1.00 41.28 608 MET A O 1
ATOM 4859 N N . GLU A 1 609 ? 9.798 1.095 22.146 1.00 39.50 609 GLU A N 1
ATOM 4860 C CA . GLU A 1 609 ? 10.014 -0.356 21.950 1.00 39.50 609 GLU A CA 1
ATOM 4861 C C . GLU A 1 609 ? 10.134 -1.279 23.193 1.00 39.50 609 GLU A C 1
ATOM 4863 O O . GLU A 1 609 ? 10.097 -2.490 22.995 1.00 39.50 609 GLU A O 1
ATOM 4868 N N . ASP A 1 610 ? 10.195 -0.773 24.433 1.00 37.50 610 ASP A N 1
ATOM 4869 C CA . ASP A 1 610 ? 10.505 -1.547 25.653 1.00 37.50 610 ASP A CA 1
ATOM 4870 C C . ASP A 1 610 ? 9.516 -1.410 26.841 1.00 37.50 610 ASP A C 1
ATOM 4872 O O . ASP A 1 610 ? 9.682 -2.107 27.843 1.00 37.50 610 ASP A O 1
ATOM 4876 N N . LEU A 1 611 ? 8.476 -0.566 26.777 1.00 42.75 611 LEU A N 1
ATOM 4877 C CA . LEU A 1 611 ? 7.441 -0.469 27.828 1.00 42.75 611 LEU A CA 1
ATOM 4878 C C . LEU A 1 611 ? 6.074 -0.866 27.253 1.00 42.75 611 LEU A C 1
ATOM 4880 O O . LEU A 1 611 ? 5.790 -0.595 26.092 1.00 42.75 611 LEU A O 1
ATOM 4884 N N . GLY A 1 612 ? 5.246 -1.564 28.031 1.00 56.03 612 GLY A N 1
ATOM 4885 C CA . GLY A 1 612 ? 3.938 -2.062 27.591 1.00 56.03 612 GLY A CA 1
ATOM 4886 C C . GLY A 1 612 ? 3.013 -0.988 26.997 1.00 56.03 612 GLY A C 1
ATOM 4887 O O . GLY A 1 612 ? 3.215 0.211 27.171 1.00 56.03 612 GLY A O 1
ATOM 4888 N N . TYR A 1 613 ? 1.998 -1.438 26.258 1.00 70.94 613 TYR A N 1
ATOM 4889 C CA . TYR A 1 613 ? 0.938 -0.577 25.742 1.00 70.94 613 TYR A CA 1
ATOM 4890 C C . TYR A 1 613 ? -0.105 -0.311 26.824 1.00 70.94 613 TYR A C 1
ATOM 4892 O O . TYR A 1 613 ? -0.944 -1.171 27.096 1.00 70.94 613 TYR A O 1
ATOM 4900 N N . ASP A 1 614 ? -0.030 0.885 27.402 1.00 80.31 614 ASP A N 1
ATOM 4901 C CA . ASP A 1 614 ? -0.976 1.371 28.399 1.00 80.31 614 ASP A CA 1
ATOM 4902 C C . ASP A 1 614 ? -1.850 2.475 27.765 1.00 80.31 614 ASP A C 1
ATOM 4904 O O . ASP A 1 614 ? -1.384 3.611 27.599 1.00 80.31 614 ASP A O 1
ATOM 4908 N N . PRO A 1 615 ? -3.087 2.161 27.324 1.00 85.12 615 PRO A N 1
ATOM 4909 C CA . PRO A 1 615 ? -3.974 3.147 26.716 1.00 85.12 615 PRO A CA 1
ATOM 4910 C C . PRO A 1 615 ? -4.365 4.224 27.725 1.00 85.12 615 PRO A C 1
ATOM 4912 O O . PRO A 1 615 ? -4.536 3.952 28.916 1.00 85.12 615 PRO A O 1
ATOM 4915 N N . HIS A 1 616 ? -4.525 5.447 27.230 1.00 86.81 616 HIS A N 1
ATOM 4916 C CA . HIS A 1 616 ? -4.979 6.569 28.038 1.00 86.81 616 HIS A CA 1
ATOM 4917 C C . HIS A 1 616 ? -6.480 6.731 27.824 1.00 86.81 616 HIS A C 1
ATOM 4919 O O . HIS A 1 616 ? -6.939 6.976 26.707 1.00 86.81 616 HIS A O 1
ATOM 4925 N N . LEU A 1 617 ? -7.243 6.521 28.895 1.00 89.94 617 LEU A N 1
ATOM 4926 C CA . LEU A 1 617 ? -8.700 6.434 28.840 1.00 89.94 617 LEU A CA 1
ATOM 4927 C C . LEU A 1 617 ? -9.321 7.435 29.798 1.00 89.94 617 LEU A C 1
ATOM 4929 O O . LEU A 1 617 ? -8.798 7.661 30.890 1.00 89.94 617 LEU A O 1
ATOM 4933 N N . ARG A 1 618 ? -10.479 7.966 29.423 1.0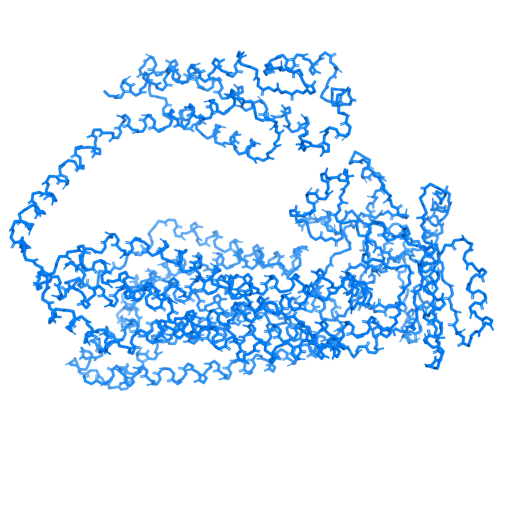0 89.00 618 ARG A N 1
ATOM 4934 C CA . ARG A 1 618 ? -11.318 8.787 30.293 1.00 89.00 618 ARG A CA 1
ATOM 4935 C C . ARG A 1 618 ? -12.727 8.216 30.351 1.00 89.00 618 ARG A C 1
ATOM 4937 O O . ARG A 1 618 ? -13.238 7.743 29.348 1.00 89.00 618 ARG A O 1
ATOM 4944 N N . ALA A 1 619 ? -13.348 8.273 31.524 1.00 88.62 619 ALA A N 1
ATOM 4945 C CA . ALA A 1 619 ? -14.760 7.952 31.697 1.00 88.62 619 ALA A CA 1
ATOM 4946 C C . ALA A 1 619 ? -15.633 9.208 31.510 1.00 88.62 619 ALA A C 1
ATOM 4948 O O . ALA A 1 619 ? -15.393 10.223 32.170 1.00 88.62 619 ALA A O 1
ATOM 4949 N N . GLY A 1 620 ? -16.650 9.109 30.653 1.00 84.62 620 GLY A N 1
ATOM 4950 C CA . GLY A 1 620 ? -17.546 10.198 30.248 1.00 84.62 620 GLY A CA 1
ATOM 4951 C C . GLY A 1 620 ? -17.116 10.879 28.945 1.00 84.62 620 GLY A C 1
ATOM 4952 O O . GLY A 1 620 ? -15.919 10.958 28.650 1.00 84.62 620 GLY A O 1
ATOM 4953 N N . VAL A 1 621 ? -18.101 11.375 28.191 1.00 77.69 621 VAL A N 1
ATOM 4954 C CA . VAL A 1 621 ? -17.908 12.065 26.907 1.00 77.69 621 VAL A CA 1
ATOM 4955 C C . VAL A 1 621 ? -17.386 13.476 27.145 1.00 77.69 621 VAL A C 1
ATOM 4957 O O . VAL A 1 621 ? -18.032 14.272 27.821 1.00 77.69 621 VAL A O 1
ATOM 4960 N N . ILE A 1 622 ? -16.230 13.815 26.569 1.00 71.00 622 ILE A N 1
ATOM 4961 C CA . ILE A 1 622 ? -15.720 15.193 26.613 1.00 71.00 622 ILE A CA 1
ATOM 4962 C C . ILE A 1 622 ? -16.179 15.982 25.385 1.00 71.00 622 ILE A C 1
ATOM 4964 O O . ILE A 1 622 ? -15.930 15.605 24.239 1.00 71.00 622 ILE A O 1
ATOM 4968 N N . CYS A 1 623 ? -16.777 17.145 25.632 1.00 59.28 623 CYS A N 1
ATOM 4969 C CA . CYS A 1 623 ? -17.155 18.081 24.574 1.00 59.28 623 CYS A CA 1
ATOM 4970 C C . CYS A 1 623 ? -16.063 19.132 24.293 1.00 59.28 623 CYS A C 1
ATOM 4972 O O . CYS A 1 623 ? -16.078 19.750 23.229 1.00 59.28 623 CYS A O 1
ATOM 4974 N N . ASN A 1 624 ? -15.116 19.348 25.223 1.00 64.06 624 ASN A N 1
ATOM 4975 C CA . ASN A 1 624 ? -13.981 20.267 25.063 1.00 64.06 624 ASN A CA 1
ATOM 4976 C C . ASN A 1 624 ? -12.881 20.018 26.124 1.00 64.06 624 ASN A C 1
ATOM 4978 O O . ASN A 1 624 ? -13.202 19.784 27.286 1.00 64.06 624 ASN A O 1
ATOM 4982 N N . TYR A 1 625 ? -11.591 20.108 25.771 1.00 65.69 625 TYR A N 1
ATOM 4983 C CA . TYR A 1 625 ? -10.488 20.149 26.746 1.00 65.69 625 TYR A CA 1
ATOM 4984 C C . TYR A 1 625 ? -9.259 20.897 26.219 1.00 65.69 625 TYR A C 1
ATOM 4986 O O . TYR A 1 625 ? -8.996 20.937 25.019 1.00 65.69 625 TYR A O 1
ATOM 4994 N N . THR A 1 626 ? -8.458 21.459 27.129 1.00 62.56 626 THR A N 1
ATOM 4995 C CA . THR A 1 626 ? -7.179 22.094 26.788 1.00 62.56 626 THR A CA 1
ATOM 4996 C C . THR A 1 626 ? -6.039 21.076 26.795 1.00 62.56 626 THR A C 1
ATOM 4998 O O . THR A 1 626 ? -5.936 20.230 27.685 1.00 62.56 626 THR A O 1
ATOM 5001 N N . LEU A 1 627 ? -5.118 21.185 25.831 1.00 64.56 627 LEU A N 1
ATOM 5002 C CA . LEU A 1 627 ? -3.969 20.275 25.702 1.00 64.56 627 LEU A CA 1
ATOM 5003 C C . LEU A 1 627 ? -3.080 20.203 26.961 1.00 64.56 627 LEU A C 1
ATOM 5005 O O . LEU A 1 627 ? -2.403 19.195 27.155 1.00 64.56 627 LEU A O 1
ATOM 5009 N N . ASN A 1 628 ? -3.100 21.231 27.819 1.00 66.00 628 ASN A N 1
ATOM 5010 C CA . ASN A 1 628 ? -2.309 21.290 29.053 1.00 66.00 628 ASN A CA 1
ATOM 5011 C C . ASN A 1 628 ? -2.810 20.329 30.145 1.00 66.00 628 ASN A C 1
ATOM 5013 O O . ASN A 1 628 ? -1.988 19.789 30.877 1.00 66.00 628 ASN A O 1
ATOM 5017 N N . ASN A 1 629 ? -4.119 20.067 30.220 1.00 68.44 629 ASN A N 1
ATOM 5018 C CA . ASN A 1 629 ? -4.709 19.197 31.249 1.00 68.44 629 ASN A CA 1
ATOM 5019 C C . ASN A 1 629 ? -4.916 17.756 30.750 1.00 68.44 629 ASN A C 1
ATOM 5021 O O . ASN A 1 629 ? -5.536 16.935 31.421 1.00 68.44 629 ASN A O 1
ATOM 5025 N N . ARG A 1 630 ? -4.403 17.424 29.559 1.00 72.00 630 ARG A N 1
ATOM 5026 C CA . ARG A 1 630 ? -4.637 16.137 28.890 1.00 72.00 630 ARG A CA 1
ATOM 5027 C C . ARG A 1 630 ? -4.240 14.935 29.747 1.00 72.00 630 ARG A C 1
ATOM 5029 O O . ARG A 1 630 ? -5.008 13.985 29.837 1.00 72.00 630 ARG A O 1
ATOM 5036 N N . ASP A 1 631 ? -3.043 14.963 30.329 1.00 71.06 631 ASP A N 1
ATOM 5037 C CA . ASP A 1 631 ? -2.492 13.804 31.048 1.00 71.06 631 ASP A CA 1
ATOM 5038 C C . ASP A 1 631 ? -3.183 13.583 32.406 1.00 71.06 631 ASP A C 1
ATOM 5040 O O . ASP A 1 631 ? -3.173 12.472 32.930 1.00 71.06 631 ASP A O 1
ATOM 5044 N N . GLU A 1 632 ? -3.835 14.619 32.945 1.00 78.00 632 GLU A N 1
ATOM 5045 C CA . GLU A 1 632 ? -4.725 14.502 34.105 1.00 78.00 632 GLU A CA 1
ATOM 5046 C C . GLU A 1 632 ? -6.101 13.953 33.705 1.00 78.00 632 GLU A C 1
ATOM 5048 O O . GLU A 1 632 ? -6.666 13.125 34.417 1.00 78.00 632 GLU A O 1
ATOM 5053 N N . LEU A 1 633 ? -6.625 14.378 32.549 1.00 81.38 633 LEU A N 1
ATOM 5054 C CA . LEU A 1 633 ? -7.938 13.968 32.042 1.00 81.38 633 LEU A CA 1
ATOM 5055 C C . LEU A 1 633 ? -7.970 12.526 31.522 1.00 81.38 633 LEU A C 1
ATOM 5057 O O . LEU A 1 633 ? -8.990 11.857 31.667 1.00 81.38 633 LEU A O 1
ATOM 5061 N N . TYR A 1 634 ? -6.876 12.052 30.925 1.00 85.69 634 TYR A N 1
ATOM 5062 C CA . TYR A 1 634 ? -6.762 10.713 30.346 1.00 85.69 634 TYR A CA 1
ATOM 5063 C C . TYR A 1 634 ? -5.667 9.910 31.063 1.00 85.69 634 TYR A C 1
ATOM 5065 O O . TYR A 1 634 ? -4.548 9.810 30.556 1.00 85.69 634 TYR A O 1
ATOM 5073 N N . PRO A 1 635 ? -5.941 9.339 32.250 1.00 87.50 635 PRO A N 1
ATOM 5074 C CA . PRO A 1 635 ? -4.969 8.515 32.955 1.00 87.50 635 PRO A CA 1
ATOM 5075 C C . PRO A 1 635 ? -4.606 7.230 32.181 1.00 87.50 635 PRO A C 1
ATOM 5077 O O . PRO A 1 635 ? -5.451 6.669 31.478 1.00 87.50 635 PRO A O 1
ATOM 5080 N N . PRO A 1 636 ? -3.375 6.707 32.351 1.00 87.81 636 PRO A N 1
ATOM 5081 C CA . PRO A 1 636 ? -2.964 5.443 31.749 1.00 87.81 636 PRO A CA 1
ATOM 5082 C C . PRO A 1 636 ? -3.596 4.239 32.462 1.00 87.81 636 PRO A C 1
ATOM 5084 O O . PRO A 1 636 ? -3.672 4.194 33.697 1.00 87.81 636 PRO A O 1
ATOM 5087 N N . TYR A 1 637 ? -3.980 3.237 31.672 1.00 88.56 637 TYR A N 1
ATOM 5088 C CA . TYR A 1 637 ? -4.508 1.948 32.123 1.00 88.56 637 TYR A CA 1
ATOM 5089 C C . TYR A 1 637 ? -3.622 0.802 31.664 1.00 88.56 637 TYR A C 1
ATOM 5091 O O . TYR A 1 637 ? -3.127 0.816 30.544 1.00 88.56 637 TYR A O 1
ATOM 5099 N N . ARG A 1 638 ? -3.466 -0.234 32.493 1.00 89.25 638 ARG A N 1
ATOM 5100 C CA . ARG A 1 638 ? -2.646 -1.399 32.140 1.00 89.25 638 ARG A CA 1
ATOM 5101 C C . ARG A 1 638 ? -3.506 -2.495 31.527 1.00 89.25 638 ARG A C 1
ATOM 5103 O O . ARG A 1 638 ? -4.386 -3.038 32.198 1.00 89.25 638 ARG A O 1
ATOM 5110 N N . ILE A 1 639 ? -3.223 -2.890 30.286 1.00 87.94 639 ILE A N 1
ATOM 5111 C CA . ILE A 1 639 ? -3.926 -4.017 29.655 1.00 87.94 639 ILE A CA 1
ATOM 5112 C C . ILE A 1 639 ? -3.396 -5.332 30.226 1.00 87.94 639 ILE A C 1
ATOM 5114 O O . ILE A 1 639 ? -2.271 -5.746 29.945 1.00 87.94 639 ILE A O 1
ATOM 5118 N N . LYS A 1 640 ? -4.228 -6.024 31.009 1.00 89.44 640 LYS A N 1
ATOM 5119 C CA . LYS A 1 640 ? -3.898 -7.351 31.546 1.00 89.44 640 LYS A CA 1
ATOM 5120 C C . LYS A 1 640 ? -4.084 -8.442 30.497 1.00 89.44 640 LYS A C 1
ATOM 5122 O O . LYS A 1 640 ? -3.305 -9.390 30.423 1.00 89.44 640 LYS A O 1
ATOM 5127 N N . SER A 1 641 ? -5.148 -8.331 29.708 1.00 88.44 641 SER A N 1
ATOM 5128 C CA . SER A 1 641 ? -5.478 -9.268 28.636 1.00 88.44 641 SER A CA 1
ATOM 5129 C C . SER A 1 641 ? -6.390 -8.606 27.607 1.00 88.44 641 SER A C 1
ATOM 5131 O O . SER A 1 641 ? -7.057 -7.617 27.899 1.00 88.44 641 SER A O 1
ATOM 5133 N N . GLN A 1 642 ? -6.415 -9.161 26.401 1.00 88.12 642 GLN A N 1
ATOM 5134 C CA . GLN A 1 642 ? -7.241 -8.678 25.302 1.00 88.12 642 GLN A CA 1
ATOM 5135 C C . GLN A 1 642 ? -7.771 -9.861 24.497 1.00 88.12 642 GLN A C 1
ATOM 5137 O O . GLN A 1 642 ? -7.064 -10.857 24.325 1.00 88.12 642 GLN A O 1
ATOM 5142 N N . GLU A 1 643 ? -8.993 -9.750 23.997 1.00 87.25 643 GLU A N 1
ATOM 5143 C CA . GLU A 1 643 ? -9.600 -10.755 23.131 1.00 87.25 643 GLU A CA 1
ATOM 5144 C C . GLU A 1 643 ? -10.379 -10.108 21.986 1.00 87.25 643 GLU A C 1
ATOM 5146 O O . GLU A 1 643 ? -10.742 -8.932 22.027 1.00 87.25 643 GLU A O 1
ATOM 5151 N N . LYS A 1 644 ? -10.621 -10.895 20.940 1.00 87.19 644 LYS A N 1
ATOM 5152 C CA . LYS A 1 644 ? -11.415 -10.497 19.783 1.00 87.19 644 LYS A CA 1
ATOM 5153 C C . LYS A 1 644 ? -12.661 -11.371 19.732 1.00 87.19 644 LYS A C 1
ATOM 5155 O O . LYS A 1 644 ? -12.639 -12.469 19.182 1.00 87.19 644 LYS A O 1
ATOM 5160 N N . THR A 1 645 ? -13.715 -10.887 20.375 1.00 85.62 645 THR A N 1
ATOM 5161 C CA . THR A 1 645 ? -14.989 -11.590 20.531 1.00 85.62 645 THR A CA 1
ATOM 5162 C C . THR A 1 645 ? -16.110 -10.571 20.436 1.00 85.62 645 THR A C 1
ATOM 5164 O O . THR A 1 645 ? -16.009 -9.469 20.965 1.00 85.62 645 THR A O 1
ATOM 5167 N N . ILE A 1 646 ? -17.195 -10.948 19.774 1.00 88.31 646 ILE A N 1
ATOM 5168 C CA . ILE A 1 646 ? -18.372 -10.097 19.657 1.00 88.31 646 ILE A CA 1
ATOM 5169 C C . ILE A 1 646 ? -19.294 -10.406 20.830 1.00 88.31 646 ILE A C 1
ATOM 5171 O O . ILE A 1 646 ? -19.669 -11.562 21.008 1.00 88.31 646 ILE A O 1
ATOM 5175 N N . LEU A 1 647 ? -19.621 -9.387 21.625 1.00 89.12 647 LEU A N 1
ATOM 5176 C CA . LEU A 1 647 ? -20.515 -9.484 22.783 1.00 89.12 647 LEU A CA 1
ATOM 5177 C C . LEU A 1 647 ? -21.821 -8.731 22.539 1.00 89.12 647 LEU A C 1
ATOM 5179 O O . LEU A 1 647 ? -22.888 -9.289 22.751 1.00 89.12 647 LEU A O 1
ATOM 5183 N N . THR A 1 648 ? -21.737 -7.490 22.065 1.00 88.94 648 THR A N 1
ATOM 5184 C CA . THR A 1 648 ? -22.895 -6.622 21.802 1.00 88.94 648 THR A CA 1
ATOM 5185 C C . THR A 1 648 ? -23.223 -6.582 20.315 1.00 88.94 648 THR A C 1
ATOM 5187 O O . THR A 1 648 ? -24.373 -6.757 19.919 1.00 88.94 648 THR A O 1
ATOM 5190 N N . GLY A 1 649 ? -22.200 -6.432 19.479 1.00 87.69 649 GLY A N 1
ATOM 5191 C CA . GLY A 1 649 ? -22.328 -6.390 18.032 1.00 87.69 649 GLY A CA 1
ATOM 5192 C C . GLY A 1 649 ? -21.131 -5.699 17.393 1.00 87.69 649 GLY A C 1
ATOM 5193 O O . GLY A 1 649 ? -20.477 -4.862 18.008 1.00 87.69 649 GLY A O 1
ATOM 5194 N N . MET A 1 650 ? -20.837 -6.044 16.142 1.00 85.69 650 MET A N 1
ATOM 5195 C CA . MET A 1 650 ? -19.782 -5.385 15.368 1.00 85.69 650 MET A CA 1
ATOM 5196 C C . MET A 1 650 ? -20.300 -4.069 14.765 1.00 85.69 650 MET A C 1
ATOM 5198 O O . MET A 1 650 ? -20.639 -3.995 13.580 1.00 85.69 650 MET A O 1
ATOM 5202 N N . PHE A 1 651 ? -20.412 -3.028 15.587 1.00 82.38 651 PHE A N 1
ATOM 5203 C CA . PHE A 1 651 ? -20.833 -1.692 15.149 1.00 82.38 651 PHE A CA 1
ATOM 5204 C C . PHE A 1 651 ? -19.648 -0.893 14.608 1.00 82.38 651 PHE A C 1
ATOM 5206 O O . PHE A 1 651 ? -18.512 -1.129 15.004 1.00 82.38 651 PHE A O 1
ATOM 5213 N N . HIS A 1 652 ? -19.891 0.005 13.647 1.00 72.62 652 HIS A N 1
ATOM 5214 C CA . HIS A 1 652 ? -18.837 0.791 12.984 1.00 72.62 652 HIS A CA 1
ATOM 5215 C C . HIS A 1 652 ? -17.642 -0.063 12.489 1.00 72.62 652 HIS A C 1
ATOM 5217 O O . HIS A 1 652 ? -16.478 0.314 12.601 1.00 72.62 652 HIS A O 1
ATOM 5223 N N . GLU A 1 653 ? -17.921 -1.271 11.978 1.00 66.38 653 GLU A N 1
ATOM 5224 C CA . GLU A 1 653 ? -16.896 -2.250 11.578 1.00 66.38 653 GLU A CA 1
ATOM 5225 C C . GLU A 1 653 ? -15.901 -2.644 12.700 1.00 66.38 653 GLU A C 1
ATOM 5227 O O . GLU A 1 653 ? -14.862 -3.245 12.429 1.00 66.38 653 GLU A O 1
ATOM 5232 N N . GLY A 1 654 ? -16.241 -2.364 13.961 1.00 73.88 654 GLY A N 1
ATOM 5233 C CA . GLY A 1 654 ? -15.428 -2.592 15.154 1.00 73.88 654 GLY A CA 1
ATOM 5234 C C . GLY A 1 654 ? -14.261 -1.612 15.316 1.00 73.88 654 GLY A C 1
ATOM 5235 O O . GLY A 1 654 ? -13.312 -1.897 16.048 1.00 73.88 654 GLY A O 1
ATOM 5236 N N . ASP A 1 655 ? -14.284 -0.480 14.608 1.00 74.50 655 ASP A N 1
ATOM 5237 C CA . ASP A 1 655 ? -13.284 0.585 14.746 1.00 74.50 655 ASP A CA 1
ATOM 5238 C C . ASP A 1 655 ? -13.383 1.278 16.107 1.00 74.50 655 ASP A C 1
ATOM 5240 O O . ASP A 1 655 ? -12.369 1.542 16.753 1.00 74.50 655 ASP A O 1
ATOM 5244 N N . GLN A 1 656 ? -14.615 1.507 16.547 1.00 82.44 656 GLN A N 1
ATOM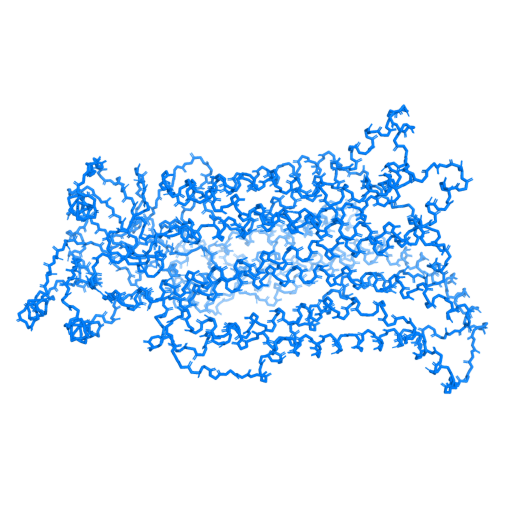 5245 C CA . GLN A 1 656 ? -14.985 2.078 17.835 1.00 82.44 656 GLN A CA 1
ATOM 5246 C C . GLN A 1 656 ? -16.003 1.143 18.507 1.00 82.44 656 GLN A C 1
ATOM 5248 O O . GLN A 1 656 ? -16.210 0.030 18.023 1.00 82.44 656 GLN A O 1
ATOM 5253 N N . GLU A 1 657 ? -16.591 1.532 19.640 1.00 88.38 657 GLU A N 1
ATOM 5254 C CA . GLU A 1 657 ? -17.533 0.674 20.389 1.00 88.38 657 GLU A CA 1
ATOM 5255 C C . GLU A 1 657 ? -16.930 -0.641 20.911 1.00 88.38 657 GLU A C 1
ATOM 5257 O O . GLU A 1 657 ? -17.628 -1.617 21.191 1.00 88.38 657 GLU A O 1
ATOM 5262 N N . ASN A 1 658 ? -15.604 -0.680 21.068 1.00 92.38 658 ASN A N 1
ATOM 5263 C CA . ASN A 1 658 ? -14.939 -1.783 21.751 1.00 92.38 658 ASN A CA 1
ATOM 5264 C C . ASN A 1 658 ? -15.320 -1.781 23.235 1.00 92.38 658 ASN A C 1
ATOM 5266 O O . ASN A 1 658 ? -15.619 -0.732 23.805 1.00 92.38 658 ASN A O 1
ATOM 5270 N N . ILE A 1 659 ? -15.296 -2.951 23.869 1.00 94.19 659 ILE A N 1
ATOM 5271 C CA . ILE A 1 659 ? -15.682 -3.074 25.275 1.00 94.19 659 ILE A CA 1
ATOM 5272 C C . ILE A 1 659 ? -14.429 -3.073 26.151 1.00 94.19 659 ILE A C 1
ATOM 5274 O O . ILE A 1 659 ? -13.517 -3.879 25.953 1.00 94.19 659 ILE A O 1
ATOM 5278 N N . VAL A 1 660 ? -14.403 -2.185 27.140 1.00 95.62 660 VAL A N 1
ATOM 5279 C CA . VAL A 1 660 ? -13.378 -2.099 28.180 1.00 95.62 660 VAL A CA 1
ATOM 5280 C C . VAL A 1 660 ? -13.976 -2.621 29.480 1.00 95.62 660 VAL A C 1
ATOM 5282 O O . VAL A 1 660 ? -14.949 -2.082 30.000 1.00 95.62 660 VAL A O 1
ATOM 5285 N N . VAL A 1 661 ? -13.406 -3.703 29.999 1.00 95.56 661 VAL A N 1
ATOM 5286 C CA . VAL A 1 661 ? -13.879 -4.358 31.218 1.00 95.56 661 VAL A CA 1
ATOM 5287 C C . VAL A 1 661 ? -13.018 -3.921 32.396 1.00 95.56 661 VAL A C 1
ATOM 5289 O O . VAL A 1 661 ? -11.788 -4.031 32.343 1.00 95.56 661 VAL A O 1
ATOM 5292 N N . PHE A 1 662 ? -13.680 -3.468 33.459 1.00 95.56 662 PHE A N 1
ATOM 5293 C CA . PHE A 1 662 ? -13.082 -3.029 34.720 1.00 95.56 662 PHE A CA 1
ATOM 5294 C C . PHE A 1 662 ? -13.436 -3.986 35.867 1.00 95.56 662 PHE A C 1
ATOM 5296 O O . PHE A 1 662 ? -14.383 -4.770 35.765 1.00 95.56 662 PHE A O 1
ATOM 5303 N N . SER A 1 663 ? -12.701 -3.919 36.983 1.00 94.94 663 SER A N 1
ATOM 5304 C CA . SER A 1 663 ? -13.112 -4.624 38.204 1.00 94.94 663 SER A CA 1
ATOM 5305 C C . SER A 1 663 ? -14.430 -4.047 38.728 1.00 94.94 663 SER A C 1
ATOM 5307 O O . SER A 1 663 ? -14.658 -2.844 38.619 1.00 94.94 663 SER A O 1
ATOM 5309 N N . ASP A 1 664 ? -15.290 -4.885 39.316 1.00 94.12 664 ASP A N 1
ATOM 5310 C CA . ASP A 1 664 ? -16.629 -4.459 39.761 1.00 94.12 664 ASP A CA 1
ATOM 5311 C C . ASP A 1 664 ? -16.571 -3.244 40.709 1.00 94.12 664 ASP A C 1
ATOM 5313 O O . ASP A 1 664 ? -17.336 -2.298 40.549 1.00 94.12 664 ASP A O 1
ATOM 5317 N N . SER A 1 665 ? -15.615 -3.225 41.645 1.00 94.00 665 SER A N 1
ATOM 5318 C CA . SER A 1 665 ? -15.435 -2.108 42.583 1.00 94.00 665 SER A CA 1
ATOM 5319 C C . SER A 1 665 ? -15.007 -0.807 41.899 1.00 94.00 665 SER A C 1
ATOM 5321 O O . SER A 1 665 ? -15.510 0.257 42.234 1.00 94.00 665 SER A O 1
ATOM 5323 N N . TYR A 1 666 ? -14.081 -0.888 40.939 1.00 93.94 666 TYR A N 1
ATOM 5324 C CA . TYR A 1 666 ? -13.529 0.287 40.266 1.00 93.94 666 TYR A CA 1
ATOM 5325 C C . TYR A 1 666 ? -14.498 0.845 39.221 1.00 93.94 666 TYR A C 1
ATOM 5327 O O . TYR A 1 666 ? -14.575 2.053 39.018 1.00 93.94 666 TYR A O 1
ATOM 5335 N N . PHE A 1 667 ? -15.272 -0.032 38.580 1.00 95.25 667 PHE A N 1
ATOM 5336 C CA . PHE A 1 667 ? -16.354 0.372 37.695 1.00 95.25 667 PHE A CA 1
ATOM 5337 C C . PHE A 1 667 ? -17.374 1.255 38.422 1.00 95.25 667 PHE A C 1
ATOM 5339 O O . PHE A 1 667 ? -17.765 2.282 37.877 1.00 95.25 667 PHE A O 1
ATOM 5346 N N . GLU A 1 668 ? -17.762 0.900 39.651 1.00 94.50 668 GLU A N 1
ATOM 5347 C CA . GLU A 1 668 ? -18.735 1.697 40.405 1.00 94.50 668 GLU A CA 1
ATOM 5348 C C . GLU A 1 668 ? -18.170 3.067 40.811 1.00 94.50 668 GLU A C 1
ATOM 5350 O O . GLU A 1 668 ? -18.874 4.069 40.721 1.00 94.50 668 GLU A O 1
ATOM 5355 N N . GLU A 1 669 ? -16.877 3.148 41.154 1.00 93.94 669 GLU A N 1
ATOM 5356 C CA . GLU A 1 669 ? -16.187 4.430 41.376 1.00 93.94 669 GLU A CA 1
ATOM 5357 C C . GLU A 1 669 ? -16.200 5.312 40.115 1.00 93.94 669 GLU A C 1
ATOM 5359 O O . GLU A 1 669 ? -16.513 6.504 40.183 1.00 93.94 669 GLU A O 1
ATOM 5364 N N . LEU A 1 670 ? -15.885 4.734 38.947 1.00 92.06 670 LEU A N 1
ATOM 5365 C CA . LEU A 1 670 ? -15.919 5.453 37.670 1.00 92.06 670 LEU A CA 1
ATOM 5366 C C . LEU A 1 670 ? -17.331 5.924 37.329 1.00 92.06 670 LEU A C 1
ATOM 5368 O O . LEU A 1 670 ? -17.505 7.077 36.930 1.00 92.06 670 LEU A O 1
ATOM 5372 N N . ARG A 1 671 ? -18.323 5.048 37.503 1.00 92.38 671 ARG A N 1
ATOM 5373 C CA . ARG A 1 671 ? -19.731 5.332 37.240 1.00 92.38 671 ARG A CA 1
ATOM 5374 C C . ARG A 1 671 ? -20.227 6.476 38.112 1.00 92.38 671 ARG A C 1
ATOM 5376 O O . ARG A 1 671 ? -20.755 7.437 37.563 1.00 92.38 671 ARG A O 1
ATOM 5383 N N . GLN A 1 672 ? -19.971 6.432 39.420 1.00 92.12 672 GLN A N 1
ATOM 5384 C CA . GLN A 1 672 ? -20.333 7.522 40.325 1.00 92.12 672 GLN A CA 1
ATOM 5385 C C . GLN A 1 672 ? -19.695 8.844 39.883 1.00 92.12 672 GLN A C 1
ATOM 5387 O O . GLN A 1 672 ? -20.376 9.858 39.805 1.00 92.12 672 GLN A O 1
ATOM 5392 N N . SER A 1 673 ? -18.421 8.821 39.474 1.00 89.62 673 SER A N 1
ATOM 5393 C CA . SER A 1 673 ? -17.741 10.031 38.999 1.00 89.62 673 SER A CA 1
ATOM 5394 C C . SER A 1 673 ? -18.366 10.643 37.738 1.00 89.62 673 SER A C 1
ATOM 5396 O O . SER A 1 673 ? -18.250 11.848 37.530 1.00 89.62 673 SER A O 1
ATOM 5398 N N . VAL A 1 674 ? -18.969 9.822 36.870 1.00 89.00 674 VAL A N 1
ATOM 5399 C CA . VAL A 1 674 ? -19.660 10.285 35.657 1.00 89.00 674 VAL A CA 1
ATOM 5400 C C . VAL A 1 674 ? -21.044 10.817 36.006 1.00 89.00 674 VAL A C 1
ATOM 5402 O O . VAL A 1 674 ? -21.418 11.865 35.494 1.00 89.00 674 VAL A O 1
ATOM 5405 N N . LEU A 1 675 ? -21.758 10.158 36.923 1.00 88.50 675 LEU A N 1
ATOM 5406 C CA . LEU A 1 675 ? -23.042 10.639 37.443 1.00 88.50 675 LEU A CA 1
ATOM 5407 C C . LEU A 1 675 ? -22.905 12.009 38.113 1.00 88.50 675 LEU A C 1
ATOM 5409 O O . LEU A 1 675 ? -23.699 12.902 37.842 1.00 88.50 675 LEU A O 1
ATOM 5413 N N . ASP A 1 676 ? -21.841 12.219 38.888 1.00 87.62 676 ASP A N 1
ATOM 5414 C CA . ASP A 1 676 ? -21.561 13.506 39.534 1.00 87.62 676 ASP A CA 1
ATOM 5415 C C . ASP A 1 676 ? -21.308 14.649 38.518 1.00 87.62 676 ASP A C 1
ATOM 5417 O O . ASP A 1 676 ? -21.407 15.820 38.878 1.00 87.62 676 ASP A O 1
ATOM 5421 N N . ARG A 1 677 ? -20.973 14.329 37.254 1.00 85.81 677 ARG A N 1
ATOM 5422 C CA . ARG A 1 677 ? -20.689 15.291 36.166 1.00 85.81 677 ARG A CA 1
ATOM 5423 C C . ARG A 1 677 ? -21.763 15.330 35.070 1.00 85.81 677 ARG A C 1
ATOM 5425 O O . ARG A 1 677 ? -21.583 16.033 34.078 1.00 85.81 677 ARG A O 1
ATOM 5432 N N . ILE A 1 678 ? -22.866 14.594 35.220 1.00 82.75 678 ILE A N 1
ATOM 5433 C CA . ILE A 1 678 ? -23.812 14.332 34.122 1.00 82.75 678 ILE A CA 1
ATOM 5434 C C . ILE A 1 678 ? -24.552 15.584 33.624 1.00 82.75 678 ILE A C 1
ATOM 5436 O O . ILE A 1 678 ? -24.923 15.647 32.455 1.00 82.75 678 ILE A O 1
ATOM 5440 N N . GLU A 1 679 ? -24.734 16.594 34.484 1.00 78.88 679 GLU A N 1
ATOM 5441 C CA . GLU A 1 679 ? -25.356 17.875 34.110 1.00 78.88 679 GLU A CA 1
ATOM 5442 C C . GLU A 1 679 ? -24.462 18.716 33.182 1.00 78.88 679 GLU A C 1
ATOM 5444 O O . GLU A 1 679 ? -24.968 19.447 32.331 1.00 78.88 679 GLU A O 1
ATOM 5449 N N . GLU A 1 680 ? -23.137 18.615 33.331 1.00 78.06 680 GLU A N 1
ATOM 5450 C CA . GLU A 1 680 ? -22.157 19.351 32.521 1.00 78.06 680 GLU A CA 1
ATOM 5451 C C . GLU A 1 680 ? -21.748 18.566 31.263 1.00 78.06 680 GLU A C 1
ATOM 5453 O O . GLU A 1 680 ? -21.542 19.150 30.196 1.00 78.06 680 GLU A O 1
ATOM 5458 N N . GLU A 1 681 ? -21.642 17.240 31.386 1.00 78.75 681 GLU A N 1
ATOM 5459 C CA . GLU A 1 681 ? -21.181 16.316 30.347 1.00 78.75 681 GLU A CA 1
ATOM 5460 C C . GLU A 1 681 ? -22.188 15.161 30.165 1.00 78.75 681 GLU A C 1
ATOM 5462 O O . GLU A 1 681 ? -21.992 14.075 30.727 1.00 78.75 681 GLU A O 1
ATOM 5467 N N . PRO A 1 682 ? -23.266 15.350 29.375 1.00 81.88 682 PRO A N 1
ATOM 5468 C CA . PRO A 1 682 ? -24.246 14.295 29.139 1.00 81.88 682 PRO A CA 1
ATOM 5469 C C . PRO A 1 682 ? -23.562 13.075 28.511 1.00 81.88 682 PRO A C 1
ATOM 5471 O O . PRO A 1 682 ? -22.853 13.183 27.511 1.00 81.88 682 PRO A O 1
ATOM 5474 N N . SER A 1 683 ? -23.721 11.919 29.155 1.00 85.94 683 SER A N 1
ATOM 5475 C CA . SER A 1 683 ? -23.074 10.664 28.769 1.00 85.94 683 SER A CA 1
ATOM 5476 C C . SER A 1 683 ? -24.018 9.481 29.004 1.00 85.94 683 SER A C 1
ATOM 5478 O O . SER A 1 683 ? -24.627 9.416 30.076 1.00 85.94 683 SER A O 1
ATOM 5480 N N . PRO A 1 684 ? -24.085 8.495 28.089 1.00 89.62 684 PRO A N 1
ATOM 5481 C CA . PRO A 1 684 ? -24.903 7.305 28.297 1.00 89.62 684 PRO A CA 1
ATOM 5482 C C . PRO A 1 684 ? -24.409 6.462 29.480 1.00 89.62 684 PRO A C 1
ATOM 5484 O O . PRO A 1 684 ? -23.207 6.201 29.616 1.00 89.62 684 PRO A O 1
ATOM 5487 N N . THR A 1 685 ? -25.342 5.997 30.311 1.00 90.69 685 THR A N 1
ATOM 5488 C CA . THR A 1 685 ? -25.071 5.267 31.567 1.00 90.69 685 THR A CA 1
ATOM 5489 C C . THR A 1 685 ? -25.610 3.835 31.565 1.00 90.69 685 THR A C 1
ATOM 5491 O O . THR A 1 685 ? -25.245 3.026 32.424 1.00 90.69 685 THR A O 1
ATOM 5494 N N . GLN A 1 686 ? -26.464 3.485 30.602 1.00 92.81 686 GLN A N 1
ATOM 5495 C CA . GLN A 1 686 ? -27.089 2.167 30.512 1.00 92.81 686 GLN A CA 1
ATOM 5496 C C . GLN A 1 686 ? -26.953 1.576 29.104 1.00 92.81 686 GLN A C 1
ATOM 5498 O O . GLN A 1 686 ? -27.169 2.244 28.097 1.00 92.81 686 GLN A O 1
ATOM 5503 N N . LEU A 1 687 ? -26.597 0.295 29.036 1.00 93.31 687 LEU A N 1
ATOM 5504 C CA . LEU A 1 687 ? -26.553 -0.497 27.815 1.00 93.31 687 LEU A CA 1
ATOM 5505 C C . LEU A 1 687 ? -27.811 -1.360 27.761 1.00 93.31 687 LEU A C 1
ATOM 5507 O O . LEU A 1 687 ? -27.940 -2.319 28.524 1.00 93.31 687 LEU A O 1
ATOM 5511 N N . VAL A 1 688 ? -28.720 -1.037 26.848 1.00 93.50 688 VAL A N 1
ATOM 5512 C CA . VAL A 1 688 ? -29.977 -1.764 26.657 1.00 93.50 688 VAL A CA 1
ATOM 5513 C C . VAL A 1 688 ? -29.836 -2.693 25.460 1.00 93.50 688 VAL A C 1
ATOM 5515 O O . VAL A 1 688 ? -29.530 -2.265 24.345 1.00 93.50 688 VAL A O 1
ATOM 5518 N N . THR A 1 689 ? -30.069 -3.982 25.682 1.00 92.81 689 THR A N 1
ATOM 5519 C CA . THR A 1 689 ? -30.059 -5.000 24.628 1.00 92.81 689 THR A CA 1
ATOM 5520 C C . THR A 1 689 ? -31.461 -5.554 24.420 1.00 92.81 689 THR A C 1
ATOM 5522 O O . THR A 1 689 ? -32.162 -5.864 25.381 1.00 92.81 689 THR A O 1
ATOM 5525 N N . LEU A 1 690 ? -31.876 -5.662 23.157 1.00 91.00 690 LEU A N 1
ATOM 5526 C CA . LEU A 1 690 ? -33.241 -6.019 22.775 1.00 91.00 690 LEU A CA 1
ATOM 5527 C C . LEU A 1 690 ? -33.232 -7.224 21.831 1.00 91.00 690 LEU A C 1
ATOM 5529 O O . LEU A 1 690 ? -32.470 -7.271 20.857 1.00 91.00 690 LEU A O 1
ATOM 5533 N N . LYS A 1 691 ? -34.116 -8.187 22.096 1.00 89.81 691 LYS A N 1
ATOM 5534 C CA . LYS A 1 691 ? -34.464 -9.274 21.172 1.00 89.81 691 LYS A CA 1
ATOM 5535 C C . LYS A 1 691 ? -35.954 -9.219 20.885 1.00 89.81 691 LYS A C 1
ATOM 5537 O O . LYS A 1 691 ? -36.765 -9.216 21.804 1.00 89.81 691 LYS A O 1
ATOM 5542 N N . THR A 1 692 ? -36.292 -9.181 19.607 1.00 88.19 692 THR A N 1
ATOM 5543 C CA . THR A 1 692 ? -37.646 -8.923 19.110 1.00 88.19 692 THR A CA 1
ATOM 5544 C C . THR A 1 692 ? -38.117 -10.076 18.236 1.00 88.19 692 THR A C 1
ATOM 5546 O O . THR A 1 692 ? -37.316 -10.791 17.627 1.00 88.19 692 THR A O 1
ATOM 5549 N N . SER A 1 693 ? -39.431 -10.253 18.112 1.00 83.50 693 SER A N 1
ATOM 5550 C CA . SER A 1 693 ? -39.969 -11.146 17.088 1.00 83.50 693 SER A CA 1
ATOM 5551 C C . SER A 1 693 ? -39.771 -10.549 15.680 1.00 83.50 693 SER A C 1
ATOM 5553 O O . SER A 1 693 ? -39.821 -9.337 15.474 1.00 83.50 693 SER A O 1
ATOM 5555 N N . VAL A 1 694 ? -39.596 -11.398 14.656 1.00 80.56 694 VAL A N 1
ATOM 5556 C CA . VAL A 1 694 ? -39.382 -10.946 13.259 1.00 80.56 694 VAL A CA 1
ATOM 5557 C C . VAL A 1 694 ? -40.526 -10.056 12.744 1.00 80.56 694 VAL A C 1
ATOM 5559 O O . VAL A 1 694 ? -40.304 -9.221 11.871 1.00 80.56 694 VAL A O 1
ATOM 5562 N N . ARG A 1 695 ? -41.748 -10.229 13.270 1.00 80.94 695 ARG A N 1
ATOM 5563 C CA . ARG A 1 695 ? -42.932 -9.454 12.865 1.00 80.94 695 ARG A CA 1
ATOM 5564 C C . ARG A 1 695 ? -42.909 -8.022 13.392 1.00 80.94 695 ARG A C 1
ATOM 5566 O O . ARG A 1 695 ? -43.413 -7.136 12.715 1.00 80.94 695 ARG A O 1
ATOM 5573 N N . GLU A 1 696 ? -42.326 -7.807 14.565 1.00 84.38 696 GLU A N 1
ATOM 5574 C CA . GLU A 1 696 ? -42.350 -6.516 15.257 1.00 84.38 696 GLU A CA 1
ATOM 5575 C C . GLU A 1 696 ? -41.089 -5.687 15.022 1.00 84.38 696 GLU A C 1
ATOM 5577 O O . GLU A 1 696 ? -41.097 -4.490 15.289 1.00 84.38 696 GLU A O 1
ATOM 5582 N N . TYR A 1 697 ? -40.034 -6.279 14.448 1.00 86.25 697 TYR A N 1
ATOM 5583 C CA . TYR A 1 697 ? -38.757 -5.604 14.197 1.00 86.25 697 TYR A CA 1
ATOM 5584 C C . TYR A 1 697 ? -38.912 -4.235 13.509 1.00 86.25 697 TYR A C 1
ATOM 5586 O O . TYR A 1 697 ? -38.237 -3.283 13.888 1.00 86.25 697 TYR A O 1
ATOM 5594 N N . GLN A 1 698 ? -39.791 -4.112 12.503 1.00 85.50 698 GLN A N 1
ATOM 5595 C CA . GLN A 1 698 ? -40.006 -2.832 11.812 1.00 85.50 698 GLN A CA 1
ATOM 5596 C C . GLN A 1 698 ? -40.684 -1.793 12.709 1.00 85.50 698 GLN A C 1
ATOM 5598 O O . GLN A 1 698 ? -40.222 -0.657 12.754 1.00 85.50 698 GLN A O 1
ATOM 5603 N N . ASN A 1 699 ? -41.709 -2.188 13.467 1.00 87.69 699 ASN A N 1
ATOM 5604 C CA . ASN A 1 699 ? -42.426 -1.287 14.370 1.00 87.69 699 ASN A CA 1
ATOM 5605 C C . ASN A 1 699 ? -41.515 -0.817 15.516 1.00 87.69 699 ASN A C 1
ATOM 5607 O O . ASN A 1 699 ? -41.446 0.374 15.804 1.00 87.69 699 ASN A O 1
ATOM 5611 N N . VAL A 1 700 ? -40.735 -1.735 16.100 1.00 86.75 700 VAL A N 1
ATOM 5612 C CA . VAL A 1 700 ? -39.724 -1.413 17.118 1.00 86.75 700 VAL A CA 1
ATOM 5613 C C . VAL A 1 700 ? -38.643 -0.503 16.534 1.00 86.75 700 VAL A C 1
ATOM 5615 O O . VAL A 1 700 ? -38.274 0.489 17.156 1.00 86.75 700 VAL A O 1
ATOM 5618 N N . SER A 1 701 ? -38.170 -0.775 15.312 1.00 86.44 701 SER A N 1
ATOM 5619 C CA . SER A 1 701 ? -37.196 0.089 14.638 1.00 86.44 701 SER A CA 1
ATOM 5620 C C . SER A 1 701 ? -37.727 1.500 14.396 1.00 86.44 701 SER A C 1
ATOM 5622 O O . SER A 1 701 ? -36.931 2.435 14.428 1.00 86.44 701 SER A O 1
ATOM 5624 N N . GLU A 1 702 ? -39.017 1.669 14.097 1.00 86.31 702 GLU A N 1
ATOM 5625 C CA . GLU A 1 702 ? -39.634 2.989 13.942 1.00 86.31 702 GLU A CA 1
ATOM 5626 C C . GLU A 1 702 ? -39.791 3.695 15.285 1.00 86.31 702 GLU A C 1
ATOM 5628 O O . GLU A 1 702 ? -39.454 4.873 15.382 1.00 86.31 702 GLU A O 1
ATOM 5633 N N . HIS A 1 703 ? -40.195 2.977 16.334 1.00 88.06 703 HIS A N 1
ATOM 5634 C CA . HIS A 1 703 ? -40.311 3.555 17.670 1.00 88.06 703 HIS A CA 1
ATOM 5635 C C . HIS A 1 703 ? -38.945 4.016 18.216 1.00 88.06 703 HIS A C 1
ATOM 5637 O O . HIS A 1 703 ? -38.820 5.118 18.747 1.00 88.06 703 HIS A O 1
ATOM 5643 N N . LEU A 1 704 ? -37.878 3.245 17.973 1.00 88.00 704 LEU A N 1
ATOM 5644 C CA . LEU A 1 704 ? -36.498 3.596 18.341 1.00 88.00 704 LEU A CA 1
ATOM 5645 C C . LEU A 1 704 ? -35.926 4.805 17.574 1.00 88.00 704 LEU A C 1
ATOM 5647 O O . LEU A 1 704 ? -34.920 5.380 18.004 1.00 88.00 704 LEU A O 1
ATOM 5651 N N . LYS A 1 705 ? -36.545 5.248 16.468 1.00 86.44 705 LYS A N 1
ATOM 5652 C CA . LYS A 1 705 ? -36.143 6.509 15.817 1.00 86.44 705 LYS A CA 1
ATOM 5653 C C . LYS A 1 705 ? -36.434 7.709 16.708 1.00 86.44 705 LYS A C 1
ATOM 5655 O O . LYS A 1 705 ? -35.600 8.602 16.768 1.00 86.44 705 LYS A O 1
ATOM 5660 N N . VAL A 1 706 ? -37.542 7.688 17.455 1.00 88.44 706 VAL A N 1
ATOM 5661 C CA . VAL A 1 706 ? -37.895 8.753 18.411 1.00 88.44 706 VAL A CA 1
ATOM 5662 C C . VAL A 1 706 ? -36.801 8.901 19.472 1.00 88.44 706 VAL A C 1
ATOM 5664 O O . VAL A 1 706 ? -36.357 10.008 19.764 1.00 88.44 706 VAL A O 1
ATOM 5667 N N . PHE A 1 707 ? -36.296 7.776 19.984 1.00 88.38 707 PHE A N 1
ATOM 5668 C CA . PHE A 1 707 ? -35.155 7.750 20.901 1.00 88.38 707 PHE A CA 1
ATOM 5669 C C . PHE A 1 707 ? -33.876 8.309 20.264 1.00 88.38 707 PHE A C 1
ATOM 5671 O O . PHE A 1 707 ? -33.178 9.124 20.861 1.00 88.38 707 PHE A O 1
ATOM 5678 N N . THR A 1 708 ? -33.592 7.907 19.024 1.00 84.81 708 THR A N 1
ATOM 5679 C CA . THR A 1 708 ? -32.407 8.365 18.283 1.00 84.81 708 THR A CA 1
ATOM 5680 C C . THR A 1 708 ? -32.451 9.875 18.014 1.00 84.81 708 THR A C 1
ATOM 5682 O O . THR A 1 708 ? -31.422 10.540 18.081 1.00 84.81 708 THR A O 1
ATOM 5685 N N . GLU A 1 709 ? -33.633 10.431 17.737 1.00 85.69 709 GLU A N 1
ATOM 5686 C CA . GLU A 1 709 ? -33.843 11.871 17.545 1.00 85.69 709 GLU A CA 1
ATOM 5687 C C . GLU A 1 709 ? -33.706 12.653 18.857 1.00 85.69 709 GLU A C 1
ATOM 5689 O O . GLU A 1 709 ? -33.074 13.711 18.868 1.00 85.69 709 GLU A O 1
ATOM 5694 N N . LYS A 1 710 ? -34.235 12.119 19.969 1.00 88.12 710 LYS A N 1
ATOM 5695 C CA . LYS A 1 710 ? -34.089 12.706 21.314 1.00 88.12 710 LYS A CA 1
ATOM 5696 C C . LYS A 1 710 ? -32.615 12.850 21.709 1.00 88.12 710 LYS A C 1
ATOM 5698 O O . LYS A 1 710 ? -32.227 13.896 22.223 1.00 88.12 710 LYS A O 1
ATOM 5703 N N . HIS A 1 711 ? -31.801 11.836 21.410 1.00 85.38 711 HIS A N 1
ATOM 5704 C CA . HIS A 1 711 ? -30.371 11.775 21.748 1.00 85.38 711 HIS A CA 1
ATOM 5705 C C . HIS A 1 711 ? -29.445 12.079 20.567 1.00 85.38 711 HIS A C 1
ATOM 5707 O O . HIS A 1 711 ? -28.302 11.632 20.514 1.00 85.38 711 HIS A O 1
ATOM 5713 N N . ALA A 1 712 ? -29.901 12.887 19.605 1.00 79.69 712 ALA A N 1
ATOM 5714 C CA . ALA A 1 712 ? -29.078 13.274 18.458 1.00 79.69 712 ALA A CA 1
ATOM 5715 C C . ALA A 1 712 ? -27.778 14.007 18.865 1.00 79.69 712 ALA A C 1
ATOM 5717 O O . ALA A 1 712 ? -26.802 13.987 18.113 1.00 79.69 712 ALA A O 1
ATOM 5718 N N . ALA A 1 713 ? -27.744 14.624 20.052 1.00 77.06 713 ALA A N 1
ATOM 5719 C CA . ALA A 1 713 ? -26.568 15.302 20.598 1.00 77.06 713 ALA A CA 1
ATOM 5720 C C . ALA A 1 713 ? -25.378 14.359 20.860 1.00 77.06 713 ALA A C 1
ATOM 5722 O O . ALA A 1 713 ? -24.236 14.797 20.734 1.00 77.06 713 ALA A O 1
ATOM 5723 N N . ASP A 1 714 ? -25.612 13.068 21.117 1.00 77.00 714 ASP A N 1
ATOM 5724 C CA . ASP A 1 714 ? -24.545 12.078 21.346 1.00 77.00 714 ASP A CA 1
ATOM 5725 C C . ASP A 1 714 ? -23.645 11.904 20.117 1.00 77.00 714 ASP A C 1
ATOM 5727 O O . ASP A 1 714 ? -22.467 11.560 20.218 1.00 77.00 714 ASP A O 1
ATOM 5731 N N . THR A 1 715 ? -24.192 12.202 18.938 1.00 74.56 715 THR A N 1
ATOM 5732 C CA . THR A 1 715 ? -23.491 12.124 17.652 1.00 74.56 715 THR A CA 1
ATOM 5733 C C . THR A 1 715 ? -22.608 13.351 17.374 1.00 74.56 715 THR A C 1
ATOM 5735 O O . THR A 1 715 ? -21.966 13.433 16.326 1.00 74.56 715 THR A O 1
ATOM 5738 N N . TYR A 1 716 ? -22.550 14.321 18.300 1.00 74.75 716 TYR A N 1
ATOM 5739 C CA . TYR A 1 716 ? -21.786 15.563 18.141 1.00 74.75 716 TYR A CA 1
ATOM 5740 C C . TYR A 1 716 ? -20.277 15.322 18.017 1.00 74.75 716 TYR A C 1
ATOM 5742 O O . TYR A 1 716 ? -19.622 15.926 17.164 1.00 74.75 716 TYR A O 1
ATOM 5750 N N . VAL A 1 717 ? -19.723 14.444 18.861 1.00 69.94 717 VAL A N 1
ATOM 5751 C CA . VAL A 1 717 ? -18.283 14.141 18.871 1.00 69.94 717 VAL A CA 1
ATOM 5752 C C . VAL A 1 717 ? -17.906 13.289 17.667 1.00 69.94 717 VAL A C 1
ATOM 5754 O O . VAL A 1 717 ? -16.910 13.570 17.005 1.00 69.94 717 VAL A O 1
ATOM 5757 N N . ASP A 1 718 ? -18.709 12.276 17.353 1.00 72.69 718 ASP A N 1
ATOM 5758 C CA . ASP A 1 718 ? -18.527 11.470 16.156 1.00 72.69 718 ASP A CA 1
ATOM 5759 C C . ASP A 1 718 ? -19.893 11.148 15.524 1.00 72.69 718 ASP A C 1
ATOM 5761 O O . ASP A 1 718 ? -20.654 10.352 16.077 1.00 72.69 718 ASP A O 1
ATOM 5765 N N . PRO A 1 719 ? -20.213 11.706 14.339 1.00 70.19 719 PRO A N 1
ATOM 5766 C CA . PRO A 1 719 ? -21.498 11.475 13.679 1.00 70.19 719 PRO A CA 1
ATOM 5767 C C . PRO A 1 719 ? -21.668 10.034 13.176 1.00 70.19 719 PRO A C 1
ATOM 5769 O O . PRO A 1 719 ? -22.713 9.675 12.633 1.00 70.19 719 PRO A O 1
ATOM 5772 N N . THR A 1 720 ? -20.620 9.213 13.268 1.00 71.25 720 THR A N 1
ATOM 5773 C CA . THR A 1 720 ? -20.657 7.795 12.911 1.00 71.25 720 THR A CA 1
ATOM 5774 C C . THR A 1 720 ? -21.169 6.906 14.039 1.00 71.25 720 THR A C 1
ATOM 5776 O O . THR A 1 720 ? -21.580 5.771 13.777 1.00 71.25 720 THR A O 1
ATOM 5779 N N . ILE A 1 721 ? -21.175 7.428 15.262 1.00 79.19 721 ILE A N 1
ATOM 5780 C CA . ILE A 1 721 ? -21.630 6.748 16.463 1.00 79.19 721 ILE A CA 1
ATOM 5781 C C . ILE A 1 721 ? -23.101 7.063 16.657 1.00 79.19 721 ILE A C 1
ATOM 5783 O O . ILE A 1 721 ? -23.499 8.222 16.659 1.00 79.19 721 ILE A O 1
ATOM 5787 N N . LEU A 1 722 ? -23.914 6.017 16.779 1.00 82.56 722 LEU A N 1
ATOM 5788 C CA . LEU A 1 722 ? -25.361 6.137 16.896 1.00 82.56 722 LEU A CA 1
ATOM 5789 C C . LEU A 1 722 ? -25.813 5.772 18.317 1.00 82.56 722 LEU A C 1
ATOM 5791 O O . LEU A 1 722 ? -25.309 4.789 18.863 1.00 82.56 722 LEU A O 1
ATOM 5795 N N . PRO A 1 723 ? -26.816 6.477 18.877 1.00 86.62 723 PRO A N 1
ATOM 5796 C CA . PRO A 1 723 ? -27.415 6.126 20.166 1.00 86.62 723 PRO A CA 1
ATOM 5797 C C . PRO A 1 723 ? -28.024 4.720 20.185 1.00 86.62 723 PRO A C 1
ATOM 5799 O O . PRO A 1 723 ? -28.022 4.049 21.214 1.00 86.62 723 PRO A O 1
ATOM 5802 N N . CYS A 1 724 ? -28.553 4.251 19.049 1.00 87.75 724 CYS A N 1
ATOM 5803 C CA . CYS A 1 724 ? -29.056 2.890 18.922 1.00 87.75 724 CYS A CA 1
ATOM 5804 C C . CYS A 1 724 ? -28.711 2.254 17.570 1.00 87.75 724 CYS A C 1
ATOM 5806 O O . CYS A 1 724 ? -28.784 2.886 16.514 1.00 87.75 724 CYS A O 1
ATOM 5808 N N . TYR A 1 725 ? -28.356 0.969 17.607 1.00 87.19 725 TYR A N 1
ATOM 5809 C CA . TYR A 1 725 ? -27.981 0.168 16.446 1.00 87.19 725 TYR A CA 1
ATOM 5810 C C . TYR A 1 725 ? -28.992 -0.950 16.197 1.00 87.19 725 TYR A C 1
ATOM 5812 O O . TYR A 1 725 ? -29.359 -1.675 17.119 1.00 87.19 725 TYR A O 1
ATOM 5820 N N . GLY A 1 726 ? -29.394 -1.130 14.934 1.00 85.56 726 GLY A N 1
ATOM 5821 C CA . GLY A 1 726 ? -30.282 -2.210 14.495 1.00 85.56 726 GLY A CA 1
ATOM 5822 C C . GLY A 1 726 ? -29.559 -3.282 13.677 1.00 85.56 726 GLY A C 1
ATOM 5823 O O . GLY A 1 726 ? -28.837 -2.982 12.722 1.00 85.56 726 GLY A O 1
ATOM 5824 N N . LYS A 1 727 ? -29.809 -4.552 14.001 1.00 85.56 727 LYS A N 1
ATOM 5825 C CA . LYS A 1 727 ? -29.152 -5.724 13.412 1.00 85.56 727 LYS A CA 1
ATOM 5826 C C . LYS A 1 727 ? -29.292 -5.837 11.901 1.00 85.56 727 LYS A C 1
ATOM 5828 O O . LYS A 1 727 ? -28.299 -6.110 11.239 1.00 85.56 727 LYS A O 1
ATOM 5833 N N . GLN A 1 728 ? -30.490 -5.666 11.338 1.00 79.50 728 GLN A N 1
ATOM 5834 C CA . GLN A 1 728 ? -30.714 -5.886 9.899 1.00 79.50 728 GLN A CA 1
ATOM 5835 C C . GLN A 1 728 ? -29.866 -4.938 9.044 1.00 79.50 728 GLN A C 1
ATOM 5837 O O . GLN A 1 728 ? -29.202 -5.373 8.101 1.00 79.50 728 GLN A O 1
ATOM 5842 N N . ALA A 1 729 ? -29.836 -3.658 9.424 1.00 73.69 729 ALA A N 1
ATOM 5843 C CA . ALA A 1 729 ? -29.010 -2.653 8.775 1.00 73.69 729 ALA A CA 1
ATOM 5844 C C . ALA A 1 729 ? -27.526 -3.002 8.950 1.00 73.69 729 ALA A C 1
ATOM 5846 O O . ALA A 1 729 ? -26.835 -3.241 7.961 1.00 73.69 729 ALA A O 1
ATOM 5847 N N . SER A 1 730 ? -27.046 -3.140 10.191 1.00 77.31 730 SER A N 1
ATOM 5848 C CA . SER A 1 730 ? -25.631 -3.425 10.468 1.00 77.31 730 SER A CA 1
ATOM 5849 C C . SER A 1 730 ? -25.132 -4.709 9.797 1.00 77.31 730 SER A C 1
ATOM 5851 O O . SER A 1 730 ? -24.031 -4.719 9.246 1.00 77.31 730 SER A O 1
ATOM 5853 N N . GLN A 1 731 ? -25.956 -5.760 9.757 1.00 77.62 731 GLN A N 1
ATOM 5854 C CA . GLN A 1 731 ? -25.626 -7.011 9.085 1.00 77.62 731 GLN A CA 1
ATOM 5855 C C . GLN A 1 731 ? -25.439 -6.802 7.584 1.00 77.62 731 GLN A C 1
ATOM 5857 O O . GLN A 1 731 ? -24.369 -7.139 7.086 1.00 77.62 731 GLN A O 1
ATOM 5862 N N . SER A 1 732 ? -26.410 -6.202 6.882 1.00 70.50 732 SER A N 1
ATOM 5863 C CA . SER A 1 732 ? -26.299 -5.950 5.433 1.00 70.50 732 SER A CA 1
ATOM 5864 C C . SER A 1 732 ? -25.040 -5.156 5.060 1.00 70.50 732 SER A C 1
ATOM 5866 O O . SER A 1 732 ? -24.369 -5.473 4.075 1.00 70.50 732 SER A O 1
ATOM 5868 N N . PHE A 1 733 ? -24.651 -4.185 5.892 1.00 69.69 733 PHE A N 1
ATOM 5869 C CA . PHE A 1 733 ? -23.429 -3.414 5.680 1.00 69.69 733 PHE A CA 1
ATOM 5870 C C . PHE A 1 733 ? -22.169 -4.247 5.911 1.00 69.69 733 PHE A C 1
ATOM 5872 O O . PHE A 1 733 ? -21.226 -4.150 5.122 1.00 69.69 733 PHE A O 1
ATOM 5879 N N . ALA A 1 734 ? -22.153 -5.100 6.938 1.00 73.62 734 ALA A N 1
ATOM 5880 C CA . ALA A 1 734 ? -21.047 -6.019 7.177 1.00 73.62 734 ALA A CA 1
ATOM 5881 C C . ALA A 1 734 ? -20.871 -7.023 6.019 1.00 73.62 734 ALA A C 1
ATOM 5883 O O . ALA A 1 734 ? -19.735 -7.230 5.577 1.00 73.62 734 ALA A O 1
ATOM 5884 N N . GLU A 1 735 ? -21.963 -7.592 5.479 1.00 73.38 735 GLU A N 1
ATOM 5885 C CA . GLU A 1 735 ? -21.900 -8.507 4.320 1.00 73.38 735 GLU A CA 1
ATOM 5886 C C . GLU A 1 735 ? -21.324 -7.773 3.093 1.00 73.38 735 GLU A C 1
ATOM 5888 O O . GLU A 1 735 ? -20.380 -8.248 2.446 1.00 73.38 735 GLU A O 1
ATOM 5893 N N . GLY A 1 736 ? -21.819 -6.560 2.819 1.00 68.81 736 GLY A N 1
ATOM 5894 C CA . GLY A 1 736 ? -21.363 -5.739 1.699 1.00 68.81 736 GLY A CA 1
ATOM 5895 C C . GLY A 1 736 ? -19.901 -5.316 1.799 1.00 68.81 736 GLY A C 1
ATOM 5896 O O . GLY A 1 736 ? -19.143 -5.461 0.833 1.00 68.81 736 GLY A O 1
ATOM 5897 N N . GLY A 1 737 ? -19.471 -4.862 2.979 1.00 71.88 737 GLY A N 1
ATOM 5898 C CA . GLY A 1 737 ? -18.087 -4.474 3.247 1.00 71.88 737 GLY A CA 1
ATOM 5899 C C . GLY A 1 737 ? -17.109 -5.641 3.084 1.00 71.88 737 GLY A C 1
ATOM 5900 O O . GLY A 1 737 ? -16.056 -5.495 2.450 1.00 71.88 737 GLY A O 1
ATOM 5901 N N . ARG A 1 738 ? -17.458 -6.835 3.583 1.00 76.56 738 ARG A N 1
ATOM 5902 C CA . ARG A 1 738 ? -16.641 -8.052 3.430 1.00 76.56 738 ARG A CA 1
ATOM 5903 C C . ARG A 1 738 ? -16.542 -8.506 1.982 1.00 76.56 738 ARG A C 1
ATOM 5905 O O . ARG A 1 738 ? -15.435 -8.754 1.495 1.00 76.56 738 ARG A O 1
ATOM 5912 N N . PHE A 1 739 ? -17.670 -8.591 1.282 1.00 72.94 739 PHE A N 1
ATOM 5913 C CA . PHE A 1 739 ? -17.691 -8.981 -0.125 1.00 72.94 739 PHE A CA 1
ATOM 5914 C C . PHE A 1 739 ? -16.856 -8.020 -0.977 1.00 72.94 739 PHE A C 1
ATOM 5916 O O . PHE A 1 739 ? -16.045 -8.445 -1.806 1.00 72.94 739 PHE A O 1
ATOM 5923 N N . PHE A 1 740 ? -16.977 -6.719 -0.710 1.00 71.19 740 PHE A N 1
ATOM 5924 C CA . PHE A 1 740 ? -16.172 -5.701 -1.365 1.00 71.19 740 PHE A CA 1
ATOM 5925 C C . PHE A 1 740 ? -14.668 -5.886 -1.106 1.00 71.19 740 PHE A C 1
ATOM 5927 O O . PHE A 1 740 ? -13.884 -5.938 -2.060 1.00 71.19 740 PHE A O 1
ATOM 5934 N N . LYS A 1 741 ? -14.257 -6.062 0.161 1.00 76.94 741 LYS A N 1
ATOM 5935 C CA . LYS A 1 741 ? -12.859 -6.359 0.533 1.00 76.94 741 LYS A CA 1
ATOM 5936 C C . LYS A 1 741 ? -12.339 -7.590 -0.223 1.00 76.94 741 LYS A C 1
ATOM 5938 O O . LYS A 1 741 ? -11.244 -7.544 -0.788 1.00 76.94 741 LYS A O 1
ATOM 5943 N N . ALA A 1 742 ? -13.130 -8.662 -0.297 1.00 80.50 742 ALA A N 1
ATOM 5944 C CA . ALA A 1 742 ? -12.759 -9.887 -1.003 1.00 80.50 742 ALA A CA 1
ATOM 5945 C C . ALA A 1 742 ? -12.518 -9.649 -2.505 1.00 80.50 742 ALA A C 1
ATOM 5947 O O . ALA A 1 742 ? -11.498 -10.096 -3.042 1.00 80.50 742 ALA A O 1
ATOM 5948 N N . ILE A 1 743 ? -13.399 -8.903 -3.182 1.00 74.62 743 ILE A N 1
ATOM 5949 C CA . ILE A 1 743 ? -13.220 -8.544 -4.597 1.00 74.62 743 ILE A CA 1
ATOM 5950 C C . ILE A 1 743 ? -11.979 -7.674 -4.785 1.00 74.62 743 ILE A C 1
ATOM 5952 O O . ILE A 1 743 ? -11.138 -7.991 -5.628 1.00 74.62 743 ILE A O 1
ATOM 5956 N N . ALA A 1 744 ? -11.835 -6.605 -4.001 1.00 73.81 744 ALA A N 1
ATOM 5957 C CA . ALA A 1 744 ? -10.731 -5.661 -4.136 1.00 73.81 744 ALA A CA 1
ATOM 5958 C C . ALA A 1 744 ? -9.370 -6.359 -3.979 1.00 73.81 744 ALA A C 1
ATOM 5960 O O . ALA A 1 744 ? -8.465 -6.169 -4.802 1.00 73.81 744 ALA A O 1
ATOM 5961 N N . PHE A 1 745 ? -9.229 -7.230 -2.974 1.00 82.38 745 PHE A N 1
ATOM 5962 C CA . PHE A 1 745 ? -7.998 -7.992 -2.765 1.00 82.38 745 PHE A CA 1
ATOM 5963 C C . PHE A 1 745 ? -7.766 -9.029 -3.869 1.00 82.38 745 PHE A C 1
ATOM 5965 O O . PHE A 1 745 ? -6.638 -9.149 -4.349 1.00 82.38 745 PHE A O 1
ATOM 5972 N N . SER A 1 746 ? -8.816 -9.712 -4.337 1.00 82.12 746 SER A N 1
ATOM 5973 C CA . SER A 1 746 ? -8.717 -10.697 -5.425 1.00 82.12 746 SER A CA 1
ATOM 5974 C C . SER A 1 746 ? -8.282 -10.059 -6.747 1.00 82.12 746 SER A C 1
ATOM 5976 O O . SER A 1 746 ? -7.339 -10.525 -7.390 1.00 82.12 746 SER A O 1
ATOM 5978 N N . VAL A 1 747 ? -8.924 -8.952 -7.133 1.00 75.81 747 VAL A N 1
ATOM 5979 C CA . VAL A 1 747 ? -8.597 -8.192 -8.347 1.00 75.81 747 VAL A CA 1
ATOM 5980 C C . VAL A 1 747 ? -7.173 -7.648 -8.263 1.00 75.81 747 VAL A C 1
ATOM 5982 O O . VAL A 1 747 ? -6.402 -7.796 -9.212 1.00 75.81 747 VAL A O 1
ATOM 5985 N N . THR A 1 748 ? -6.773 -7.093 -7.116 1.00 77.69 748 THR A N 1
ATOM 5986 C CA . THR A 1 748 ? -5.414 -6.559 -6.953 1.00 77.69 748 THR A CA 1
ATOM 5987 C C . THR A 1 748 ? -4.350 -7.657 -7.016 1.00 77.69 748 THR A C 1
ATOM 5989 O O . THR A 1 748 ? -3.333 -7.490 -7.694 1.00 77.69 748 THR A O 1
ATOM 5992 N N . ALA A 1 749 ? -4.587 -8.816 -6.393 1.00 85.56 749 ALA A N 1
ATOM 5993 C CA . ALA A 1 749 ? -3.690 -9.966 -6.486 1.00 85.56 749 ALA A CA 1
ATOM 5994 C C . ALA A 1 749 ? -3.548 -10.474 -7.933 1.00 85.56 749 ALA A C 1
ATOM 5996 O O . ALA A 1 749 ? -2.434 -10.775 -8.373 1.00 85.56 749 ALA A O 1
ATOM 5997 N N . LEU A 1 750 ? -4.648 -10.505 -8.694 1.00 82.69 750 LEU A N 1
ATOM 5998 C CA . LEU A 1 750 ? -4.640 -10.871 -10.111 1.00 82.69 750 LEU A CA 1
ATOM 5999 C C . LEU A 1 750 ? -3.836 -9.869 -10.953 1.00 82.69 750 LEU A C 1
ATOM 6001 O O . LEU A 1 750 ? -3.005 -10.277 -11.765 1.00 82.69 750 LEU A O 1
ATOM 6005 N N . ILE A 1 751 ? -4.024 -8.564 -10.735 1.00 77.62 751 ILE A N 1
ATOM 6006 C CA . ILE A 1 751 ? -3.267 -7.506 -11.425 1.00 77.62 751 ILE A CA 1
ATOM 6007 C C . ILE A 1 751 ? -1.770 -7.631 -11.137 1.00 77.62 751 ILE A C 1
ATOM 6009 O O . ILE A 1 751 ? -0.955 -7.528 -12.056 1.00 77.62 751 ILE A O 1
ATOM 6013 N N . LEU A 1 752 ? -1.387 -7.878 -9.882 1.00 85.75 752 LEU A N 1
ATOM 6014 C CA . LEU A 1 752 ? 0.009 -8.101 -9.499 1.00 85.75 752 LEU A CA 1
ATOM 6015 C C . LEU A 1 752 ? 0.579 -9.358 -10.169 1.00 85.75 752 LEU A C 1
ATOM 6017 O O . LEU A 1 752 ? 1.699 -9.320 -10.681 1.00 85.75 752 LEU A O 1
ATOM 6021 N N . LEU A 1 753 ? -0.192 -10.448 -10.247 1.00 88.75 753 LEU A N 1
ATOM 6022 C CA . LEU A 1 753 ? 0.214 -11.652 -10.974 1.00 88.75 753 LEU A CA 1
ATOM 6023 C C . LEU A 1 753 ? 0.456 -11.347 -12.459 1.00 88.75 753 LEU A C 1
ATOM 6025 O O . LEU A 1 753 ? 1.539 -11.638 -12.970 1.00 88.75 753 LEU A O 1
ATOM 6029 N N . ILE A 1 754 ? -0.497 -10.704 -13.140 1.00 82.88 754 ILE A N 1
ATOM 6030 C CA . ILE A 1 754 ? -0.370 -10.327 -14.558 1.00 82.88 754 ILE A CA 1
ATOM 6031 C C . ILE A 1 754 ? 0.827 -9.389 -14.763 1.00 82.88 754 ILE A C 1
ATOM 6033 O O . ILE A 1 754 ? 1.613 -9.574 -15.693 1.00 82.88 754 ILE A O 1
ATOM 6037 N N . SER A 1 755 ? 1.020 -8.427 -13.860 1.00 81.56 755 SER A N 1
ATOM 6038 C CA . SER A 1 755 ? 2.148 -7.494 -13.889 1.00 81.56 755 SER A CA 1
ATOM 6039 C C . SER A 1 755 ? 3.483 -8.221 -13.747 1.00 81.56 755 SER A C 1
ATOM 6041 O O . SER A 1 755 ? 4.432 -7.882 -14.449 1.00 81.56 755 SER A O 1
ATOM 6043 N N . SER A 1 756 ? 3.573 -9.260 -12.908 1.00 88.94 756 SER A N 1
ATOM 6044 C CA . SER A 1 756 ? 4.797 -10.064 -12.785 1.00 88.94 756 SER A CA 1
ATOM 6045 C C . SER A 1 756 ? 5.146 -10.783 -14.099 1.00 88.94 756 SER A C 1
ATOM 6047 O O . SER A 1 756 ? 6.292 -10.724 -14.556 1.00 88.94 756 SER A O 1
ATOM 6049 N N . LEU A 1 757 ? 4.150 -11.375 -14.772 1.00 88.81 757 LEU A N 1
ATOM 6050 C CA . LEU A 1 757 ? 4.320 -12.020 -16.079 1.00 88.81 757 LEU A CA 1
ATOM 6051 C C . LEU A 1 757 ? 4.694 -10.999 -17.159 1.00 88.81 757 LEU A C 1
ATOM 6053 O O . LEU A 1 757 ? 5.563 -11.257 -17.994 1.00 88.81 757 LEU A O 1
ATOM 6057 N N . PHE A 1 758 ? 4.084 -9.815 -17.116 1.00 81.38 758 PHE A N 1
ATOM 6058 C CA . PHE A 1 758 ? 4.375 -8.728 -18.040 1.00 81.38 758 PHE A CA 1
ATOM 6059 C C . PHE A 1 758 ? 5.791 -8.168 -17.853 1.00 81.38 758 PHE A C 1
ATOM 6061 O O . PHE A 1 758 ? 6.495 -7.958 -18.838 1.00 81.38 758 PHE A O 1
ATOM 6068 N N . VAL A 1 759 ? 6.260 -7.983 -16.615 1.00 83.19 759 VAL A N 1
ATOM 6069 C CA . VAL A 1 759 ? 7.638 -7.548 -16.323 1.00 83.19 759 VAL A CA 1
ATOM 6070 C C . VAL A 1 759 ? 8.648 -8.580 -16.821 1.00 83.19 759 VAL A C 1
ATOM 6072 O O . VAL A 1 759 ? 9.649 -8.205 -17.439 1.00 83.19 759 VAL A O 1
ATOM 6075 N N . PHE A 1 760 ? 8.375 -9.874 -16.616 1.00 87.75 760 PHE A N 1
ATOM 6076 C CA . PHE A 1 760 ? 9.191 -10.950 -17.179 1.00 87.75 760 PHE A CA 1
ATOM 6077 C C . PHE A 1 760 ? 9.227 -10.873 -18.712 1.00 87.75 760 PHE A C 1
ATOM 6079 O O . PHE A 1 760 ? 10.306 -10.850 -19.310 1.00 87.75 760 PHE A O 1
ATOM 6086 N N . TYR A 1 761 ? 8.060 -10.760 -19.352 1.00 84.69 761 TYR A N 1
ATOM 6087 C CA . TYR A 1 761 ? 7.953 -10.615 -20.801 1.00 84.69 761 TYR A CA 1
ATOM 6088 C C . TYR A 1 761 ? 8.735 -9.402 -21.316 1.00 84.69 761 TYR A C 1
ATOM 6090 O O . TYR A 1 761 ? 9.515 -9.516 -22.261 1.00 84.69 761 TYR A O 1
ATOM 6098 N N . LEU A 1 762 ? 8.564 -8.242 -20.682 1.00 76.88 762 LEU A N 1
ATOM 6099 C CA . LEU A 1 762 ? 9.191 -6.991 -21.088 1.00 76.88 762 LEU A CA 1
ATOM 6100 C C . LEU A 1 762 ? 10.715 -7.086 -20.993 1.00 76.88 762 LEU A C 1
ATOM 6102 O O . LEU A 1 762 ? 11.410 -6.684 -21.928 1.00 76.88 762 LEU A O 1
ATOM 6106 N N . LYS A 1 763 ? 11.236 -7.687 -19.917 1.00 83.38 763 LYS A N 1
ATOM 6107 C CA . LYS A 1 763 ? 12.670 -7.934 -19.763 1.00 83.38 763 LYS A CA 1
ATOM 6108 C C . LYS A 1 763 ? 13.221 -8.789 -20.909 1.00 83.38 763 LYS A C 1
ATOM 6110 O O . LYS A 1 763 ? 14.166 -8.377 -21.575 1.00 83.38 763 LYS A O 1
ATOM 6115 N N . TYR A 1 764 ? 12.652 -9.964 -21.170 1.00 84.75 764 TYR A N 1
ATOM 6116 C CA . TYR A 1 764 ? 13.214 -10.872 -22.181 1.00 84.75 764 TYR A CA 1
ATOM 6117 C C . TYR A 1 764 ? 12.926 -10.425 -23.617 1.00 84.75 764 TYR A C 1
ATOM 6119 O O . TYR A 1 764 ? 13.735 -10.671 -24.510 1.00 84.75 764 TYR A O 1
ATOM 6127 N N . SER A 1 765 ? 11.847 -9.673 -23.844 1.00 76.44 765 SER A N 1
ATOM 6128 C CA . SER A 1 765 ? 11.596 -9.014 -25.127 1.00 76.44 765 SER A CA 1
ATOM 6129 C C . SER A 1 765 ? 12.638 -7.938 -25.433 1.00 76.44 765 SER A C 1
ATOM 6131 O O . SER A 1 765 ? 12.985 -7.752 -26.597 1.00 76.44 765 SER A O 1
ATOM 6133 N N . LEU A 1 766 ? 13.150 -7.244 -24.414 1.00 71.50 766 LEU A N 1
ATOM 6134 C CA . LEU A 1 766 ? 14.230 -6.263 -24.556 1.00 71.50 766 LEU A CA 1
ATOM 6135 C C . LEU A 1 766 ? 15.578 -6.909 -24.891 1.00 71.50 766 LEU A C 1
ATOM 6137 O O . LEU A 1 766 ? 16.405 -6.313 -25.580 1.00 71.50 766 LEU A O 1
ATOM 6141 N N . GLU A 1 767 ? 15.814 -8.118 -24.389 1.00 78.81 767 GLU A N 1
ATOM 6142 C CA . GLU A 1 767 ? 17.103 -8.805 -24.507 1.00 78.81 767 GLU A CA 1
ATOM 6143 C C . GLU A 1 767 ? 17.142 -9.813 -25.660 1.00 78.81 767 GLU A C 1
ATOM 6145 O O . GLU A 1 767 ? 18.212 -10.325 -25.982 1.00 78.81 767 GLU A O 1
ATOM 6150 N N . ILE A 1 768 ? 16.013 -10.039 -26.345 1.00 81.25 768 ILE A N 1
ATOM 6151 C CA . ILE A 1 768 ? 15.859 -11.052 -27.399 1.00 81.25 768 ILE A CA 1
ATOM 6152 C C . ILE A 1 768 ? 16.964 -10.986 -28.463 1.00 81.25 768 ILE A C 1
ATOM 6154 O O . ILE A 1 768 ? 17.538 -12.012 -28.818 1.00 81.25 768 ILE A O 1
ATOM 6158 N N . GLY A 1 769 ? 17.311 -9.787 -28.943 1.00 76.81 769 GLY A N 1
ATOM 6159 C CA . GLY A 1 769 ? 18.308 -9.621 -30.003 1.00 76.81 769 GLY A CA 1
ATOM 6160 C C . GLY A 1 769 ? 19.727 -9.969 -29.553 1.00 76.81 769 GLY A C 1
ATOM 6161 O O . GLY A 1 769 ? 20.513 -10.494 -30.337 1.00 76.81 769 GLY A O 1
ATOM 6162 N N . GLU A 1 770 ? 20.058 -9.710 -28.290 1.00 78.88 770 GLU A N 1
ATOM 6163 C CA . GLU A 1 770 ? 21.351 -10.080 -27.711 1.00 78.88 770 GLU A CA 1
ATOM 6164 C C . GLU A 1 770 ? 21.397 -11.568 -27.372 1.00 78.88 770 GLU A C 1
ATOM 6166 O O . GLU A 1 770 ? 22.388 -12.230 -27.670 1.00 78.88 770 GLU A O 1
ATOM 6171 N N . LEU A 1 771 ? 20.308 -12.109 -26.821 1.00 85.38 771 LEU A N 1
ATOM 6172 C CA . LEU A 1 771 ? 20.170 -13.537 -26.550 1.00 85.38 771 LEU A CA 1
ATOM 6173 C C . LEU A 1 771 ? 20.286 -14.359 -27.836 1.00 85.38 771 LEU A C 1
ATOM 6175 O O . LEU A 1 771 ? 20.968 -15.379 -27.822 1.00 85.38 771 LEU A O 1
ATOM 6179 N N . ARG A 1 772 ? 19.716 -13.882 -28.953 1.00 86.69 772 ARG A N 1
ATOM 6180 C CA . ARG A 1 772 ? 19.875 -14.499 -30.278 1.00 86.69 772 ARG A CA 1
ATOM 6181 C C . ARG A 1 772 ? 21.328 -14.486 -30.742 1.00 86.69 772 ARG A C 1
ATOM 6183 O O . ARG A 1 772 ? 21.859 -15.545 -31.054 1.00 86.69 772 ARG A O 1
ATOM 6190 N N . ARG A 1 773 ? 22.008 -13.332 -30.708 1.00 84.62 773 ARG A N 1
ATOM 6191 C CA . ARG A 1 773 ? 23.437 -13.240 -31.077 1.00 84.62 773 ARG A CA 1
ATOM 6192 C C . ARG A 1 773 ? 24.318 -14.133 -30.203 1.00 84.62 773 ARG A C 1
ATOM 6194 O O . ARG A 1 773 ? 25.215 -14.796 -30.710 1.00 84.62 773 ARG A O 1
ATOM 6201 N N . ARG A 1 774 ? 24.054 -14.172 -28.892 1.00 86.06 774 ARG A N 1
ATOM 6202 C CA . ARG A 1 774 ? 24.755 -15.054 -27.949 1.00 86.06 774 ARG A CA 1
ATOM 6203 C C . ARG A 1 774 ? 24.506 -16.523 -28.287 1.00 86.06 774 ARG A C 1
ATOM 6205 O O . ARG A 1 774 ? 25.451 -17.297 -28.285 1.00 86.06 774 ARG A O 1
ATOM 6212 N N . ASN A 1 775 ? 23.264 -16.901 -28.585 1.00 88.94 775 ASN A N 1
ATOM 6213 C CA . ASN A 1 775 ? 22.906 -18.269 -28.957 1.00 88.94 775 ASN A CA 1
ATOM 6214 C C . ASN A 1 775 ? 23.580 -18.698 -30.271 1.00 88.94 775 ASN A C 1
ATOM 6216 O O . ASN A 1 775 ? 24.183 -19.764 -30.302 1.00 88.94 775 ASN A O 1
ATOM 6220 N N . GLN A 1 776 ? 23.567 -17.838 -31.297 1.00 89.06 776 GLN A N 1
ATOM 6221 C CA . GLN A 1 776 ? 24.254 -18.061 -32.578 1.00 89.06 776 GLN A CA 1
ATOM 6222 C C . GLN A 1 776 ? 25.773 -18.200 -32.402 1.00 89.06 776 GLN A C 1
ATOM 6224 O O . GLN A 1 776 ? 26.385 -19.078 -32.999 1.00 89.06 776 GLN A O 1
ATOM 6229 N N . LEU A 1 777 ? 26.391 -17.379 -31.543 1.00 88.50 777 LEU A N 1
ATOM 6230 C CA . LEU A 1 777 ? 27.815 -17.508 -31.218 1.00 88.50 777 LEU A CA 1
ATOM 6231 C C . LEU A 1 777 ? 28.119 -18.854 -30.547 1.00 88.50 777 LEU A C 1
ATOM 6233 O O . LEU A 1 777 ? 29.070 -19.527 -30.924 1.00 88.50 777 LEU A O 1
ATOM 6237 N N . LEU A 1 778 ? 27.321 -19.251 -29.551 1.00 89.69 778 LEU A N 1
ATOM 6238 C CA . LEU A 1 778 ? 27.502 -20.529 -28.854 1.00 89.69 778 LEU A CA 1
ATOM 6239 C C . LEU A 1 778 ? 27.290 -21.721 -29.794 1.00 89.69 778 LEU A C 1
ATOM 6241 O O . LEU A 1 778 ? 27.985 -22.725 -29.676 1.00 89.69 778 LEU A O 1
ATOM 6245 N N . GLU A 1 779 ? 26.358 -21.598 -30.736 1.00 90.88 779 GLU A N 1
ATOM 6246 C CA . GLU A 1 779 ? 26.146 -22.571 -31.801 1.00 90.88 779 GLU A CA 1
ATOM 6247 C C . GLU A 1 779 ? 27.347 -22.671 -32.742 1.00 90.88 779 GLU A C 1
ATOM 6249 O O . GLU A 1 779 ? 27.829 -23.775 -32.975 1.00 90.88 779 GLU A O 1
ATOM 6254 N N . ALA A 1 780 ? 27.895 -21.541 -33.195 1.00 90.62 780 ALA A N 1
ATOM 6255 C CA . ALA A 1 780 ? 29.086 -21.507 -34.044 1.00 90.62 780 ALA A CA 1
ATOM 6256 C C . ALA A 1 780 ? 30.341 -22.072 -33.350 1.00 90.62 780 ALA A C 1
ATOM 6258 O O . ALA A 1 780 ? 31.214 -22.628 -34.007 1.00 90.62 780 ALA A O 1
ATOM 6259 N N . VAL A 1 781 ? 30.425 -21.959 -32.020 1.00 90.44 781 VAL A N 1
ATOM 6260 C CA . VAL A 1 781 ? 31.504 -22.541 -31.197 1.00 90.44 781 VAL A CA 1
ATOM 6261 C C . VAL A 1 781 ? 31.308 -24.053 -30.959 1.00 90.44 781 VAL A C 1
ATOM 6263 O O . VAL A 1 781 ? 32.197 -24.710 -30.426 1.00 90.44 781 VAL A O 1
ATOM 6266 N N . GLY A 1 782 ? 30.174 -24.630 -31.375 1.00 91.62 782 GLY A N 1
ATOM 6267 C CA . GLY A 1 782 ? 29.900 -26.067 -31.277 1.00 91.62 782 GLY A CA 1
ATOM 6268 C C . GLY A 1 782 ? 29.193 -26.507 -29.990 1.00 91.62 782 GLY A C 1
ATOM 6269 O O . GLY A 1 782 ? 29.162 -27.696 -29.690 1.00 91.62 782 GLY A O 1
ATOM 6270 N N . MET A 1 783 ? 28.609 -25.584 -29.213 1.00 91.62 783 MET A N 1
ATOM 6271 C CA . MET A 1 783 ? 27.849 -25.939 -28.007 1.00 91.62 783 MET A CA 1
ATOM 6272 C C . MET A 1 783 ? 26.534 -26.636 -28.371 1.00 91.62 783 MET A C 1
ATOM 6274 O O . MET A 1 783 ? 25.754 -26.127 -29.184 1.00 91.62 783 MET A O 1
ATOM 6278 N N . ASN A 1 784 ? 26.236 -27.756 -27.712 1.00 93.00 784 ASN A N 1
ATOM 6279 C CA . ASN A 1 784 ? 25.037 -28.548 -27.978 1.00 93.00 784 ASN A CA 1
ATOM 6280 C C . ASN A 1 784 ? 23.749 -27.764 -27.692 1.00 93.00 784 ASN A C 1
ATOM 6282 O O . ASN A 1 784 ? 23.635 -27.054 -26.691 1.00 93.00 784 ASN A O 1
ATOM 6286 N N . ARG A 1 785 ? 22.706 -27.974 -28.510 1.00 90.56 785 ARG A N 1
ATOM 6287 C CA . ARG A 1 785 ? 21.401 -27.304 -28.333 1.00 90.56 785 ARG A CA 1
ATOM 6288 C C . ARG A 1 785 ? 20.836 -27.468 -26.917 1.00 90.56 785 ARG A C 1
ATOM 6290 O O . ARG A 1 785 ? 20.316 -26.508 -26.353 1.00 90.56 785 ARG A O 1
ATOM 6297 N N . ARG A 1 786 ? 20.954 -28.664 -26.324 1.00 90.69 786 ARG A N 1
ATOM 6298 C CA . ARG A 1 786 ? 20.472 -28.944 -24.956 1.00 90.69 786 ARG A CA 1
ATOM 6299 C C . ARG A 1 786 ? 21.123 -28.018 -23.922 1.00 90.69 786 ARG A C 1
ATOM 6301 O O . ARG A 1 786 ? 20.419 -27.481 -23.071 1.00 90.69 786 ARG A O 1
ATOM 6308 N N . GLU A 1 787 ? 22.428 -27.785 -24.035 1.00 88.62 787 GLU A N 1
ATOM 6309 C CA . GLU A 1 787 ? 23.189 -26.910 -23.136 1.00 88.62 787 GLU A CA 1
ATOM 6310 C C . GLU A 1 787 ? 22.831 -25.438 -23.353 1.00 88.62 787 GLU A C 1
ATOM 6312 O O . GLU A 1 787 ? 22.605 -24.714 -22.384 1.00 88.62 787 GLU A O 1
ATOM 6317 N N . ARG A 1 788 ? 22.669 -25.005 -24.612 1.00 90.38 788 ARG A N 1
ATOM 6318 C CA . ARG A 1 788 ? 22.234 -23.634 -24.937 1.00 90.38 788 ARG A CA 1
ATOM 6319 C C . ARG A 1 788 ? 20.843 -23.328 -24.373 1.00 90.38 788 ARG A C 1
ATOM 6321 O O . ARG A 1 788 ? 20.643 -22.293 -23.736 1.00 90.38 788 ARG A O 1
ATOM 6328 N N . VAL A 1 789 ? 19.890 -24.249 -24.541 1.00 89.31 789 VAL A N 1
ATOM 6329 C CA . VAL A 1 789 ? 18.531 -24.120 -23.985 1.00 89.31 789 VAL A CA 1
ATOM 6330 C C . VAL A 1 789 ? 18.558 -24.135 -22.457 1.00 89.31 789 VAL A C 1
ATOM 6332 O O . VAL A 1 789 ? 17.859 -23.340 -21.828 1.00 89.31 789 VAL A O 1
ATOM 6335 N N . HIS A 1 790 ? 19.375 -24.997 -21.844 1.00 89.38 790 HIS A N 1
ATOM 6336 C CA . HIS A 1 790 ? 19.555 -25.013 -20.393 1.00 89.38 790 HIS A CA 1
ATOM 6337 C C . HIS A 1 790 ? 20.111 -23.679 -19.879 1.00 89.38 790 HIS A C 1
ATOM 6339 O O . HIS A 1 790 ? 19.598 -23.138 -18.901 1.00 89.38 790 HIS A O 1
ATOM 6345 N N . LEU A 1 791 ? 21.086 -23.095 -20.580 1.00 87.81 791 LEU A N 1
ATOM 6346 C CA . LEU A 1 791 ? 21.654 -21.796 -20.239 1.00 87.81 791 LEU A CA 1
ATOM 6347 C C . LEU A 1 791 ? 20.614 -20.668 -20.304 1.00 87.81 791 LEU A C 1
ATOM 6349 O O . LEU A 1 791 ? 20.524 -19.855 -19.385 1.00 87.81 791 LEU A O 1
ATOM 6353 N N . LEU A 1 792 ? 19.801 -20.633 -21.367 1.00 88.12 792 LEU A N 1
ATOM 6354 C CA . LEU A 1 792 ? 18.708 -19.664 -21.507 1.00 88.12 792 LEU A CA 1
ATOM 6355 C C . LEU A 1 792 ? 17.680 -19.814 -20.380 1.00 88.12 792 LEU A C 1
ATOM 6357 O O . LEU A 1 792 ? 17.293 -18.818 -19.769 1.00 88.12 792 LEU A O 1
ATOM 6361 N N . ARG A 1 793 ? 17.285 -21.052 -20.057 1.00 88.50 793 ARG A N 1
ATOM 6362 C CA . ARG A 1 793 ? 16.373 -21.334 -18.938 1.00 88.50 793 ARG A CA 1
ATOM 6363 C C . ARG A 1 793 ? 16.969 -20.937 -17.595 1.00 88.50 793 ARG A C 1
ATOM 6365 O O . ARG A 1 793 ? 16.252 -20.391 -16.766 1.00 88.50 793 ARG A O 1
ATOM 6372 N N . SER A 1 794 ? 18.261 -21.168 -17.375 1.00 84.69 794 SER A N 1
ATOM 6373 C CA . SER A 1 794 ? 18.935 -20.764 -16.142 1.00 84.69 794 SER A CA 1
ATOM 6374 C C . SER A 1 794 ? 18.923 -19.241 -15.975 1.00 84.69 794 SER A C 1
ATOM 6376 O O . SER A 1 794 ? 18.561 -18.758 -14.903 1.00 84.69 794 SER A O 1
ATOM 6378 N N . ASP A 1 795 ? 19.219 -18.490 -17.039 1.00 84.94 795 ASP A N 1
ATOM 6379 C CA . ASP A 1 795 ? 19.190 -17.018 -17.057 1.00 84.94 795 ASP A CA 1
ATOM 6380 C C . ASP A 1 795 ? 17.770 -16.477 -16.770 1.00 84.94 795 ASP A C 1
ATOM 6382 O O . ASP A 1 795 ? 17.576 -15.545 -15.980 1.00 84.94 795 ASP A O 1
ATOM 6386 N N . MET A 1 796 ? 16.753 -17.124 -17.356 1.00 89.69 796 MET A N 1
ATOM 6387 C CA . MET A 1 796 ? 15.327 -16.863 -17.110 1.00 89.69 796 MET A CA 1
ATOM 6388 C C . MET A 1 796 ? 14.902 -17.166 -15.669 1.00 89.69 796 MET A C 1
ATOM 6390 O O . MET A 1 796 ? 14.305 -16.312 -15.010 1.00 89.69 796 MET A O 1
ATOM 6394 N N . SER A 1 797 ? 15.289 -18.327 -15.139 1.00 84.88 797 SER A N 1
ATOM 6395 C CA . SER A 1 797 ? 14.875 -18.793 -13.811 1.00 84.88 797 SER A CA 1
ATOM 6396 C C . SER A 1 797 ? 15.402 -17.941 -12.655 1.00 84.88 797 SER A C 1
ATOM 6398 O O . SER A 1 797 ? 14.751 -17.855 -11.616 1.00 84.88 797 SER A O 1
ATOM 6400 N N . VAL A 1 798 ? 16.544 -17.268 -12.833 1.00 83.81 798 VAL A N 1
ATOM 6401 C CA . VAL A 1 798 ? 17.091 -16.354 -11.817 1.00 83.81 798 VAL A CA 1
ATOM 6402 C C . VAL A 1 798 ? 16.179 -15.139 -11.618 1.00 83.81 798 VAL A C 1
ATOM 6404 O O . VAL A 1 798 ? 16.143 -14.569 -10.535 1.00 83.81 798 VAL A O 1
ATOM 6407 N N . HIS A 1 799 ? 15.424 -14.727 -12.635 1.00 86.81 799 HIS A N 1
ATOM 6408 C CA . HIS A 1 799 ? 14.543 -13.567 -12.520 1.00 86.81 799 HIS A CA 1
ATOM 6409 C C . HIS A 1 799 ? 13.124 -13.971 -12.131 1.00 86.81 799 HIS A C 1
ATOM 6411 O O . HIS A 1 799 ? 12.523 -13.288 -11.313 1.00 86.81 799 HIS A O 1
ATOM 6417 N N . SER A 1 800 ? 12.605 -15.080 -12.666 1.00 87.94 800 SER A N 1
ATOM 6418 C CA . SER A 1 800 ? 11.270 -15.576 -12.313 1.00 87.94 800 SER A CA 1
ATOM 6419 C C . SER A 1 800 ? 11.273 -16.342 -10.986 1.00 87.94 800 SER A C 1
ATOM 6421 O O . SER A 1 800 ? 10.735 -15.881 -9.983 1.00 87.94 800 SER A O 1
ATOM 6423 N N . ARG A 1 801 ? 11.933 -17.502 -10.943 1.00 89.06 801 ARG A N 1
ATOM 6424 C CA . ARG A 1 801 ? 11.841 -18.443 -9.815 1.00 89.06 801 ARG A CA 1
ATOM 6425 C C . ARG A 1 801 ? 12.528 -17.930 -8.558 1.00 89.06 801 ARG A C 1
ATOM 6427 O O . ARG A 1 801 ? 11.955 -18.047 -7.485 1.00 89.06 801 ARG A O 1
ATOM 6434 N N . PHE A 1 802 ? 13.725 -17.352 -8.664 1.00 89.94 802 PHE A N 1
ATOM 6435 C CA . PHE A 1 802 ? 14.424 -16.846 -7.474 1.00 89.94 802 PHE A CA 1
ATOM 6436 C C . PHE A 1 802 ? 13.704 -15.641 -6.851 1.00 89.94 802 PHE A C 1
ATOM 6438 O O . PHE A 1 802 ? 13.559 -15.604 -5.633 1.00 89.94 802 PHE A O 1
ATOM 6445 N N . ALA A 1 803 ? 13.191 -14.699 -7.657 1.00 92.00 803 ALA A N 1
ATOM 6446 C CA . ALA A 1 803 ? 12.390 -13.586 -7.137 1.00 92.00 803 ALA A CA 1
ATOM 6447 C C . ALA A 1 803 ? 11.124 -14.081 -6.429 1.00 92.00 803 ALA A C 1
ATOM 6449 O O . ALA A 1 803 ? 10.806 -13.614 -5.337 1.00 92.00 803 ALA A O 1
ATOM 6450 N N . PHE A 1 804 ? 10.435 -15.052 -7.035 1.00 93.19 804 PHE A N 1
ATOM 6451 C CA . PHE A 1 804 ? 9.245 -15.668 -6.465 1.00 93.19 804 PHE A CA 1
ATOM 6452 C C . PHE A 1 804 ? 9.544 -16.399 -5.147 1.00 93.19 804 PHE A C 1
ATOM 6454 O O . PHE A 1 804 ? 8.915 -16.108 -4.134 1.00 93.19 804 PHE A O 1
ATOM 6461 N N . LEU A 1 805 ? 10.544 -17.287 -5.126 1.00 93.50 805 LEU A N 1
ATOM 6462 C CA . LEU A 1 805 ? 10.930 -18.048 -3.931 1.00 93.50 805 LEU A CA 1
ATOM 6463 C C . LEU A 1 805 ? 11.397 -17.136 -2.792 1.00 93.50 805 LEU A C 1
ATOM 6465 O O . LEU A 1 805 ? 11.017 -17.352 -1.645 1.00 93.50 805 LEU A O 1
ATOM 6469 N N . ALA A 1 806 ? 12.176 -16.094 -3.102 1.00 92.06 806 ALA A N 1
ATOM 6470 C CA . ALA A 1 806 ? 12.555 -15.086 -2.116 1.00 92.06 806 ALA A CA 1
ATOM 6471 C C . ALA A 1 806 ? 11.320 -14.348 -1.571 1.00 92.06 806 ALA A C 1
ATOM 6473 O O . ALA A 1 806 ? 11.223 -14.126 -0.366 1.00 92.06 806 ALA A O 1
ATOM 6474 N N . GLY A 1 807 ? 10.360 -14.011 -2.439 1.00 93.25 807 GLY A N 1
ATOM 6475 C CA . GLY A 1 807 ? 9.088 -13.405 -2.045 1.00 93.25 807 GLY A CA 1
ATOM 6476 C C . GLY A 1 807 ? 8.277 -14.295 -1.101 1.00 93.25 807 GLY A C 1
ATOM 6477 O O . GLY A 1 807 ? 7.809 -13.814 -0.072 1.00 93.25 807 GLY A O 1
ATOM 6478 N N . VAL A 1 808 ? 8.164 -15.595 -1.398 1.00 93.81 808 VAL A N 1
ATOM 6479 C CA . VAL A 1 808 ? 7.491 -16.584 -0.533 1.00 93.81 808 VAL A CA 1
ATOM 6480 C C . VAL A 1 808 ? 8.193 -16.697 0.821 1.00 93.81 808 VAL A C 1
ATOM 6482 O O . VAL A 1 808 ? 7.528 -16.645 1.852 1.00 93.81 808 VAL A O 1
ATOM 6485 N N . ALA A 1 809 ? 9.526 -16.795 0.835 1.00 92.88 809 ALA A N 1
ATOM 6486 C CA . ALA A 1 809 ? 10.302 -16.935 2.067 1.00 92.88 809 ALA A CA 1
ATOM 6487 C C . ALA A 1 809 ? 10.111 -15.743 3.017 1.00 92.88 809 ALA A C 1
ATOM 6489 O O . ALA A 1 809 ? 9.920 -15.930 4.214 1.00 92.88 809 ALA A O 1
ATOM 6490 N N . VAL A 1 810 ? 10.111 -14.519 2.484 1.00 92.00 810 VAL A N 1
ATOM 6491 C CA . VAL A 1 810 ? 9.847 -13.309 3.278 1.00 92.00 810 VAL A CA 1
ATOM 6492 C C . VAL A 1 810 ? 8.377 -13.237 3.701 1.00 92.00 810 VAL A C 1
ATOM 6494 O O . VAL A 1 810 ? 8.084 -12.876 4.838 1.00 92.00 810 VAL A O 1
ATOM 6497 N N . SER A 1 811 ? 7.452 -13.637 2.823 1.00 92.69 811 SER A N 1
ATOM 6498 C CA . SER A 1 811 ? 6.009 -13.624 3.109 1.00 92.69 811 SER A CA 1
ATOM 6499 C C . SER A 1 811 ? 5.598 -14.618 4.197 1.00 92.69 811 SER A C 1
ATOM 6501 O O . SER A 1 811 ? 4.604 -14.380 4.874 1.00 92.69 811 SER A O 1
ATOM 6503 N N . ALA A 1 812 ? 6.378 -15.678 4.435 1.00 91.88 812 ALA A N 1
ATOM 6504 C CA . ALA A 1 812 ? 6.124 -16.644 5.507 1.00 91.88 812 ALA A CA 1
ATOM 6505 C C . ALA A 1 812 ? 5.998 -15.985 6.894 1.00 91.88 812 ALA A C 1
ATOM 6507 O O . ALA A 1 812 ? 5.170 -16.402 7.703 1.00 91.88 812 ALA A O 1
ATOM 6508 N N . ILE A 1 813 ? 6.753 -14.908 7.141 1.00 89.75 813 ILE A N 1
ATOM 6509 C CA . ILE A 1 813 ? 6.667 -14.125 8.382 1.00 89.75 813 ILE A CA 1
ATOM 6510 C C . ILE A 1 813 ? 5.279 -13.482 8.521 1.00 89.75 813 ILE A C 1
ATOM 6512 O O . ILE A 1 813 ? 4.699 -13.478 9.603 1.00 89.75 813 ILE A O 1
ATOM 6516 N N . PHE A 1 814 ? 4.715 -12.983 7.420 1.00 88.31 814 PHE A N 1
ATOM 6517 C CA . PHE A 1 814 ? 3.398 -12.345 7.390 1.00 88.31 814 PHE A CA 1
ATOM 6518 C C . PHE A 1 814 ? 2.266 -13.368 7.509 1.00 88.31 814 PHE A C 1
ATOM 6520 O O . PHE A 1 814 ? 1.256 -13.082 8.151 1.00 88.31 814 PHE A O 1
ATOM 6527 N N . PHE A 1 815 ? 2.456 -14.572 6.957 1.00 91.19 815 PHE A N 1
ATOM 6528 C CA . PHE A 1 815 ? 1.492 -15.669 7.065 1.00 91.19 815 PHE A CA 1
ATOM 6529 C C . PHE A 1 815 ? 1.223 -16.038 8.523 1.00 91.19 815 PHE A C 1
ATOM 6531 O O . PHE A 1 815 ? 0.070 -16.221 8.894 1.00 91.19 815 PHE A O 1
ATOM 6538 N N . ILE A 1 816 ? 2.273 -16.097 9.344 1.00 88.06 816 ILE A N 1
ATOM 6539 C CA . ILE A 1 816 ? 2.174 -16.442 10.768 1.00 88.06 816 ILE A CA 1
ATOM 6540 C C . ILE A 1 816 ? 1.875 -15.200 11.618 1.00 88.06 816 ILE A C 1
ATOM 6542 O O . ILE A 1 816 ? 1.093 -15.266 12.562 1.00 88.06 816 ILE A O 1
ATOM 6546 N N . GLY A 1 817 ? 2.464 -14.050 11.278 1.00 86.06 817 GLY A N 1
ATOM 6547 C CA . GLY A 1 817 ? 2.311 -12.819 12.050 1.00 86.06 817 GLY A CA 1
ATOM 6548 C C . GLY A 1 817 ? 0.892 -12.246 12.031 1.00 86.06 817 GLY A C 1
ATOM 6549 O O . GLY A 1 817 ? 0.462 -11.683 13.033 1.00 86.06 817 GLY A O 1
ATOM 6550 N N . MET A 1 818 ? 0.143 -12.400 10.930 1.00 87.81 818 MET A N 1
ATOM 6551 C CA . MET A 1 818 ? -1.213 -11.843 10.813 1.00 87.81 818 MET A CA 1
ATOM 6552 C C . MET A 1 818 ? -2.211 -12.458 11.817 1.00 87.81 818 MET A C 1
ATOM 6554 O O . MET A 1 818 ? -2.814 -11.676 12.552 1.00 87.81 818 MET A O 1
ATOM 6558 N N . PRO A 1 819 ? -2.368 -13.795 11.932 1.00 88.19 819 PRO A N 1
ATOM 6559 C CA . PRO A 1 819 ? -3.233 -14.402 12.950 1.00 88.19 819 PRO A CA 1
ATOM 6560 C C . PRO A 1 819 ? -2.893 -13.988 14.382 1.00 88.19 819 PRO A C 1
ATOM 6562 O O . PRO A 1 819 ? -3.792 -13.688 15.162 1.00 88.19 819 PRO A O 1
ATOM 6565 N N . VAL A 1 820 ? -1.597 -13.914 14.710 1.00 86.19 820 VAL A N 1
ATOM 6566 C CA . VAL A 1 820 ? -1.128 -13.492 16.040 1.00 86.19 820 VAL A CA 1
ATOM 6567 C C . VAL A 1 820 ? -1.529 -12.044 16.318 1.00 86.19 820 VAL A C 1
ATOM 6569 O O . VAL A 1 820 ? -2.045 -11.738 17.388 1.00 86.19 820 VAL A O 1
ATOM 6572 N N . LYS A 1 821 ? -1.337 -11.148 15.345 1.00 81.56 821 LYS A N 1
ATOM 6573 C CA . LYS A 1 821 ? -1.671 -9.725 15.491 1.00 81.56 821 LYS A CA 1
ATOM 6574 C C . LYS A 1 821 ? -3.161 -9.444 15.519 1.00 81.56 821 LYS A C 1
ATOM 6576 O O . LYS A 1 821 ? -3.589 -8.550 16.237 1.00 81.56 821 LYS A O 1
ATOM 6581 N N . ARG A 1 822 ? -3.944 -10.191 14.748 1.00 84.88 822 ARG A N 1
ATOM 6582 C CA . ARG A 1 822 ? -5.403 -10.063 14.720 1.00 84.88 822 ARG A CA 1
ATOM 6583 C C . ARG A 1 822 ? -6.100 -10.886 15.814 1.00 84.88 822 ARG A C 1
ATOM 6585 O O . ARG A 1 822 ? -7.324 -10.940 15.790 1.00 84.88 822 ARG A O 1
ATOM 6592 N N . LEU A 1 823 ? -5.347 -11.491 16.744 1.00 84.81 823 LEU A N 1
ATOM 6593 C CA . LEU A 1 823 ? -5.845 -12.279 17.881 1.00 84.81 823 LEU A CA 1
ATOM 6594 C C . LEU A 1 823 ? -6.796 -13.416 17.469 1.00 84.81 823 LEU A C 1
ATOM 6596 O O . LEU A 1 823 ? -7.839 -13.620 18.085 1.00 84.81 823 LEU A O 1
ATOM 6600 N N . PHE A 1 824 ? -6.451 -14.154 16.412 1.00 85.75 824 PHE A N 1
ATOM 6601 C CA . PHE A 1 824 ? -7.278 -15.273 15.955 1.00 85.75 824 PHE A CA 1
ATOM 6602 C C . PHE A 1 824 ? -7.299 -16.407 16.972 1.00 85.75 824 PHE A C 1
ATOM 6604 O O . PHE A 1 824 ? -6.273 -16.791 17.538 1.00 85.75 824 PHE A O 1
ATOM 6611 N N . THR A 1 825 ? -8.465 -17.025 17.123 1.00 85.62 825 THR A N 1
ATOM 6612 C CA . THR A 1 825 ? -8.587 -18.294 17.840 1.00 85.62 825 THR A CA 1
ATOM 6613 C C . THR A 1 825 ? -7.816 -19.404 17.112 1.00 85.62 825 THR A C 1
ATOM 6615 O O . THR A 1 825 ? -7.503 -19.310 15.918 1.00 85.62 825 THR A O 1
ATOM 6618 N N . GLY A 1 826 ? -7.514 -20.507 17.804 1.00 85.38 826 GLY A N 1
ATOM 6619 C CA . GLY A 1 826 ? -6.811 -21.643 17.189 1.00 85.38 826 GLY A CA 1
ATOM 6620 C C . GLY A 1 826 ? -7.554 -22.225 15.976 1.00 85.38 826 GLY A C 1
ATOM 6621 O O . GLY A 1 826 ? -6.934 -22.544 14.959 1.00 85.38 826 GLY A O 1
ATOM 6622 N N . ALA A 1 827 ? -8.888 -22.289 16.042 1.00 85.94 827 ALA A N 1
ATOM 6623 C CA . ALA A 1 827 ? -9.729 -22.762 14.943 1.00 85.94 827 ALA A CA 1
ATOM 6624 C C . ALA A 1 827 ? -9.728 -21.797 13.743 1.00 85.94 827 ALA A C 1
ATOM 6626 O O . ALA A 1 827 ? -9.614 -22.238 12.597 1.00 85.94 827 ALA A O 1
ATOM 6627 N N . GLU A 1 828 ? -9.808 -20.487 13.990 1.00 87.88 828 GLU A N 1
ATOM 6628 C CA . GLU A 1 828 ? -9.713 -19.461 12.942 1.00 87.88 828 GLU A CA 1
ATOM 6629 C C . GLU A 1 828 ? -8.335 -19.462 12.286 1.00 87.88 828 GLU A C 1
ATOM 6631 O O . GLU A 1 828 ? -8.239 -19.409 11.063 1.00 87.88 828 GLU A O 1
ATOM 6636 N N . THR A 1 829 ? -7.270 -19.621 13.074 1.00 90.44 829 THR A N 1
ATOM 6637 C CA . THR A 1 829 ? -5.897 -19.720 12.563 1.00 90.44 829 THR A CA 1
ATOM 6638 C C . THR A 1 829 ? -5.744 -20.910 11.616 1.00 90.44 829 THR A C 1
ATOM 6640 O O . THR A 1 829 ? -5.179 -20.762 10.532 1.00 90.44 829 THR A O 1
ATOM 6643 N N . ALA A 1 830 ? -6.289 -22.078 11.971 1.00 91.19 830 ALA A N 1
ATOM 6644 C CA . ALA A 1 830 ? -6.250 -23.257 11.108 1.00 91.19 830 ALA A CA 1
ATOM 6645 C C . ALA A 1 830 ? -7.003 -23.028 9.785 1.00 91.19 830 ALA A C 1
ATOM 6647 O O . ALA A 1 830 ? -6.458 -23.296 8.713 1.00 91.19 830 ALA A O 1
ATOM 6648 N N . ARG A 1 831 ? -8.225 -22.480 9.842 1.00 91.19 831 ARG A N 1
ATOM 6649 C CA . ARG A 1 831 ? -9.023 -22.160 8.643 1.00 91.19 831 ARG A CA 1
ATOM 6650 C C . ARG A 1 831 ? -8.317 -21.143 7.745 1.00 91.19 831 ARG A C 1
ATOM 6652 O O . ARG A 1 831 ? -8.202 -21.375 6.542 1.00 91.19 831 ARG A O 1
ATOM 6659 N N . TYR A 1 832 ? -7.777 -20.082 8.338 1.00 93.56 832 TYR A N 1
ATOM 6660 C CA . TYR A 1 832 ? -7.004 -19.059 7.643 1.00 93.56 832 TYR A CA 1
ATOM 6661 C C . TYR A 1 832 ? -5.774 -19.642 6.941 1.00 93.56 832 TYR A C 1
ATOM 6663 O O . TYR A 1 832 ? -5.519 -19.314 5.782 1.00 93.56 832 TYR A O 1
ATOM 6671 N N . LEU A 1 833 ? -5.016 -20.524 7.600 1.00 93.69 833 LEU A N 1
ATOM 6672 C CA . LEU A 1 833 ? -3.828 -21.136 7.002 1.00 93.69 833 LEU A CA 1
ATOM 6673 C C . LEU A 1 833 ? -4.187 -22.098 5.862 1.00 93.69 833 LEU A C 1
ATOM 6675 O O . LEU A 1 833 ? -3.492 -22.108 4.846 1.00 93.69 833 LEU A O 1
ATOM 6679 N N . ILE A 1 834 ? -5.278 -22.862 5.988 1.00 94.50 834 ILE A N 1
ATOM 6680 C CA . ILE A 1 834 ? -5.766 -23.754 4.923 1.00 94.50 834 ILE A CA 1
ATOM 6681 C C . ILE A 1 834 ? -6.190 -22.938 3.698 1.00 94.50 834 ILE A C 1
ATOM 6683 O O . ILE A 1 834 ? -5.733 -23.212 2.587 1.00 94.50 834 ILE A O 1
ATOM 6687 N N . LEU A 1 835 ? -7.019 -21.907 3.888 1.00 93.88 835 LEU A N 1
ATOM 6688 C CA . LEU A 1 835 ? -7.467 -21.036 2.798 1.00 93.88 835 LEU A CA 1
ATOM 6689 C C . LEU A 1 835 ? -6.292 -20.299 2.148 1.00 93.88 835 LEU A C 1
ATOM 6691 O O . LEU A 1 835 ? -6.197 -20.243 0.921 1.00 93.88 835 LEU A O 1
ATOM 6695 N N . LEU A 1 836 ? -5.346 -19.810 2.949 1.00 95.00 836 LEU A N 1
ATOM 6696 C CA . LEU A 1 836 ? -4.133 -19.173 2.451 1.00 95.00 836 LEU A CA 1
ATOM 6697 C C . LEU A 1 836 ? -3.286 -20.147 1.624 1.00 95.00 836 LEU A C 1
ATOM 6699 O O . LEU A 1 836 ? -2.778 -19.759 0.574 1.00 95.00 836 LEU A O 1
ATOM 6703 N N . ALA A 1 837 ? -3.158 -21.405 2.053 1.00 94.88 837 ALA A N 1
ATOM 6704 C CA . ALA A 1 837 ? -2.439 -22.433 1.307 1.00 94.88 837 ALA A CA 1
ATOM 6705 C C . ALA A 1 837 ? -3.106 -22.734 -0.045 1.00 94.88 837 ALA A C 1
ATOM 6707 O O . ALA A 1 837 ? -2.405 -22.862 -1.050 1.00 94.88 837 ALA A O 1
ATOM 6708 N N . VAL A 1 838 ? -4.442 -22.776 -0.100 1.00 95.62 838 VAL A N 1
ATOM 6709 C CA . VAL A 1 838 ? -5.195 -22.931 -1.358 1.00 95.62 838 VAL A CA 1
ATOM 6710 C C . VAL A 1 838 ? -4.962 -21.733 -2.283 1.00 95.62 838 VAL A C 1
ATOM 6712 O O . VAL A 1 838 ? -4.604 -21.919 -3.447 1.00 95.62 838 VAL A O 1
ATOM 6715 N N . LEU A 1 839 ? -5.091 -20.503 -1.774 1.00 94.69 839 LEU A N 1
ATOM 6716 C CA . LEU A 1 839 ? -4.843 -19.281 -2.550 1.00 94.69 839 LEU A CA 1
ATOM 6717 C C . LEU A 1 839 ? -3.398 -19.215 -3.067 1.00 94.69 839 LEU A C 1
ATOM 6719 O O . LEU A 1 839 ? -3.165 -18.873 -4.229 1.00 94.69 839 LEU A O 1
ATOM 6723 N N . LEU A 1 840 ? -2.426 -19.589 -2.230 1.00 94.75 840 LEU A N 1
ATOM 6724 C CA . LEU A 1 840 ? -1.018 -19.680 -2.605 1.00 94.75 840 LEU A CA 1
ATOM 6725 C C . LEU A 1 840 ? -0.810 -20.732 -3.700 1.00 94.75 840 LEU A C 1
ATOM 6727 O O . LEU A 1 840 ? -0.115 -20.455 -4.676 1.00 94.75 840 LEU A O 1
ATOM 6731 N N . ALA A 1 841 ? -1.422 -21.912 -3.577 1.00 95.06 841 ALA A N 1
ATOM 6732 C CA . ALA A 1 841 ? -1.325 -22.973 -4.574 1.00 95.06 841 ALA A CA 1
ATOM 6733 C C . ALA A 1 841 ? -1.878 -22.518 -5.931 1.00 95.06 841 ALA A C 1
ATOM 6735 O O . ALA A 1 841 ? -1.207 -22.690 -6.950 1.00 95.06 841 ALA A O 1
ATOM 6736 N N . VAL A 1 842 ? -3.041 -21.859 -5.952 1.00 94.94 842 VAL A N 1
ATOM 6737 C CA . VAL A 1 842 ? -3.613 -21.277 -7.178 1.00 94.94 842 VAL A CA 1
ATOM 6738 C C . VAL A 1 842 ? -2.663 -20.237 -7.777 1.00 94.94 842 VAL A C 1
ATOM 6740 O O . VAL A 1 842 ? -2.342 -20.316 -8.965 1.00 94.94 842 VAL A O 1
ATOM 6743 N N . TYR A 1 843 ? -2.146 -19.307 -6.966 1.00 94.88 843 TYR A N 1
ATOM 6744 C CA . TYR A 1 843 ? -1.187 -18.295 -7.422 1.00 94.88 843 TYR A CA 1
ATOM 6745 C C . TYR A 1 843 ? 0.072 -18.936 -8.030 1.00 94.88 843 TYR A C 1
ATOM 6747 O O . TYR A 1 843 ? 0.498 -18.550 -9.120 1.00 94.88 843 TYR A O 1
ATOM 6755 N N . VAL A 1 844 ? 0.648 -19.940 -7.358 1.00 94.44 844 VAL A N 1
ATOM 6756 C CA . VAL A 1 844 ? 1.840 -20.677 -7.809 1.00 94.44 844 VAL A CA 1
ATOM 6757 C C . VAL A 1 844 ? 1.573 -21.386 -9.131 1.00 94.44 844 VAL A C 1
ATOM 6759 O O . VAL A 1 844 ? 2.387 -21.278 -10.046 1.00 94.44 844 VAL A O 1
ATOM 6762 N N . VAL A 1 845 ? 0.453 -22.102 -9.255 1.00 95.06 845 VAL A N 1
ATOM 6763 C CA . VAL A 1 845 ? 0.108 -22.859 -10.468 1.00 95.06 845 VAL A CA 1
ATOM 6764 C C . VAL A 1 845 ? -0.040 -21.917 -11.658 1.00 95.06 845 VAL A C 1
ATOM 6766 O O . VAL A 1 845 ? 0.591 -22.140 -12.693 1.00 95.06 845 VAL A O 1
ATOM 6769 N N . VAL A 1 846 ? -0.805 -20.833 -11.503 1.00 94.19 846 VAL A N 1
ATOM 6770 C CA . VAL A 1 846 ? -1.026 -19.853 -12.577 1.00 94.19 846 VAL A CA 1
ATOM 6771 C C . VAL A 1 846 ? 0.281 -19.148 -12.951 1.00 94.19 846 VAL A C 1
ATOM 6773 O O . VAL A 1 846 ? 0.597 -19.022 -14.136 1.00 94.19 846 VAL A O 1
ATOM 6776 N N . TYR A 1 847 ? 1.084 -18.738 -11.964 1.00 94.25 847 TYR A N 1
ATOM 6777 C CA . TYR A 1 847 ? 2.377 -18.099 -12.210 1.00 94.25 847 TYR A CA 1
ATOM 6778 C C . TYR A 1 847 ? 3.357 -19.039 -12.926 1.00 94.25 847 TYR A C 1
ATOM 6780 O O . TYR A 1 847 ? 3.937 -18.667 -13.947 1.00 94.25 847 TYR A O 1
ATOM 6788 N N . CYS A 1 848 ? 3.510 -20.276 -12.448 1.00 93.31 848 CYS A N 1
ATOM 6789 C CA . CYS A 1 848 ? 4.390 -21.274 -13.055 1.00 93.31 848 CYS A CA 1
ATOM 6790 C C . CYS A 1 848 ? 3.952 -21.636 -14.479 1.00 93.31 848 CYS A C 1
ATOM 6792 O O . CYS A 1 848 ? 4.803 -21.719 -15.366 1.00 93.31 848 CYS A O 1
ATOM 6794 N N . ALA A 1 849 ? 2.648 -21.801 -14.722 1.00 93.69 849 ALA A N 1
ATOM 6795 C CA . ALA A 1 849 ? 2.110 -22.047 -16.058 1.00 93.69 849 ALA A CA 1
ATOM 6796 C C . ALA A 1 849 ? 2.393 -20.868 -17.006 1.00 93.69 849 ALA A C 1
ATOM 6798 O O . ALA A 1 849 ? 2.883 -21.071 -18.122 1.00 93.69 849 ALA A O 1
ATOM 6799 N N . GLY A 1 850 ? 2.168 -19.634 -16.543 1.00 92.62 850 GLY A N 1
ATOM 6800 C CA . GLY A 1 850 ? 2.454 -18.415 -17.300 1.00 92.62 850 GLY A CA 1
ATOM 6801 C C . GLY A 1 850 ? 3.938 -18.267 -17.643 1.00 92.62 850 GLY A C 1
ATOM 6802 O O . GLY A 1 850 ? 4.291 -18.058 -18.805 1.00 92.62 850 GLY A O 1
ATOM 6803 N N . ILE A 1 851 ? 4.826 -18.445 -16.661 1.00 93.50 851 ILE A N 1
ATOM 6804 C CA . ILE A 1 851 ? 6.279 -18.411 -16.876 1.00 93.50 851 ILE A CA 1
ATOM 6805 C C . ILE A 1 851 ? 6.719 -19.524 -17.828 1.00 93.50 851 ILE A C 1
ATOM 6807 O O . ILE A 1 851 ? 7.494 -19.253 -18.741 1.00 93.50 851 ILE A O 1
ATOM 6811 N N . HIS A 1 852 ? 6.201 -20.746 -17.688 1.00 92.62 852 HIS A N 1
ATOM 6812 C CA . HIS A 1 852 ? 6.534 -21.852 -18.587 1.00 92.62 852 HIS A CA 1
ATOM 6813 C C . HIS A 1 852 ? 6.155 -21.550 -20.046 1.00 92.62 852 HIS A C 1
ATOM 6815 O O . HIS A 1 852 ? 6.952 -21.781 -20.963 1.00 92.62 852 HIS A O 1
ATOM 6821 N N . PHE A 1 853 ? 4.962 -20.990 -20.269 1.00 92.62 853 PHE A N 1
ATOM 6822 C CA . PHE A 1 853 ? 4.507 -20.582 -21.598 1.00 92.62 853 PHE A CA 1
ATOM 6823 C C . PHE A 1 853 ? 5.402 -19.484 -22.195 1.00 92.62 853 PHE A C 1
ATOM 6825 O O . PHE A 1 853 ? 5.832 -19.587 -23.349 1.00 92.62 853 PHE A O 1
ATOM 6832 N N . LEU A 1 854 ? 5.746 -18.468 -21.397 1.00 90.62 854 LEU A N 1
ATOM 6833 C CA . LEU A 1 854 ? 6.627 -17.378 -21.813 1.00 90.62 854 LEU A CA 1
ATOM 6834 C C . LEU A 1 854 ? 8.052 -17.867 -22.108 1.00 90.62 854 LEU A C 1
ATOM 6836 O O . LEU A 1 854 ? 8.590 -17.543 -23.166 1.00 90.62 854 LEU A O 1
ATOM 6840 N N . GLU A 1 855 ? 8.648 -18.681 -21.230 1.00 92.06 855 GLU A N 1
ATOM 6841 C CA . GLU A 1 855 ? 9.971 -19.293 -21.425 1.00 92.06 855 GLU A CA 1
ATOM 6842 C C . GLU A 1 855 ? 10.024 -20.061 -22.753 1.00 92.06 855 GLU A C 1
ATOM 6844 O O . GLU A 1 855 ? 10.926 -19.840 -23.565 1.00 92.06 855 GLU A O 1
ATOM 6849 N N . LYS A 1 856 ? 9.026 -20.914 -23.027 1.00 90.50 856 LYS A N 1
ATOM 6850 C CA . LYS A 1 856 ? 8.937 -21.678 -24.282 1.00 90.50 856 LYS A CA 1
ATOM 6851 C C . LYS A 1 856 ? 8.836 -20.760 -25.505 1.00 90.50 856 LYS A C 1
ATOM 6853 O O . LYS A 1 856 ? 9.525 -20.992 -26.500 1.00 90.50 856 LYS A O 1
ATOM 6858 N N . GLY A 1 857 ? 8.014 -19.712 -25.428 1.00 88.56 857 GLY A N 1
ATOM 6859 C CA . GLY A 1 857 ? 7.856 -18.727 -26.498 1.00 88.56 857 GLY A CA 1
ATOM 6860 C C . GLY A 1 857 ? 9.138 -17.939 -26.789 1.00 88.56 857 GLY A C 1
ATOM 6861 O O . GLY A 1 857 ? 9.479 -17.724 -27.954 1.00 88.56 857 GLY A O 1
ATOM 6862 N N . PHE A 1 858 ? 9.881 -17.543 -25.752 1.00 88.62 858 PHE A N 1
ATOM 6863 C CA . PHE A 1 858 ? 11.154 -16.838 -25.913 1.00 88.62 858 PHE A CA 1
ATOM 6864 C C . PHE A 1 858 ? 12.260 -17.739 -26.454 1.00 88.62 858 PHE A C 1
ATOM 6866 O O . PHE A 1 858 ? 12.980 -17.309 -27.350 1.00 88.62 858 PHE A O 1
ATOM 6873 N N . ILE A 1 859 ? 12.371 -18.981 -25.974 1.00 90.50 859 ILE A N 1
ATOM 6874 C CA . ILE A 1 859 ? 13.348 -19.947 -26.500 1.00 90.50 859 ILE A CA 1
ATOM 6875 C C . ILE A 1 859 ? 13.124 -20.145 -28.002 1.00 90.50 859 ILE A C 1
ATOM 6877 O O . ILE A 1 859 ? 14.073 -20.013 -28.768 1.00 90.50 859 ILE A O 1
ATOM 6881 N N . LYS A 1 860 ? 11.870 -20.336 -28.438 1.00 89.50 860 LYS A N 1
ATOM 6882 C CA . LYS A 1 860 ? 11.541 -20.457 -29.866 1.00 89.50 860 LYS A CA 1
ATOM 6883 C C . LYS A 1 860 ? 11.998 -19.232 -30.670 1.00 89.50 860 LYS A C 1
ATOM 6885 O O . LYS A 1 860 ? 12.681 -19.386 -31.671 1.00 89.50 860 LYS A O 1
ATOM 6890 N N . LYS A 1 861 ? 11.703 -18.014 -30.200 1.00 86.69 861 LYS A N 1
ATOM 6891 C CA . LYS A 1 861 ? 12.128 -16.764 -30.865 1.00 86.69 861 LYS A CA 1
ATOM 6892 C C . LYS A 1 861 ? 13.649 -16.551 -30.889 1.00 86.69 861 LYS A C 1
ATOM 6894 O O . LYS A 1 861 ? 14.148 -15.818 -31.744 1.00 86.69 861 LYS A O 1
ATOM 6899 N N . VAL A 1 862 ? 14.382 -17.107 -29.924 1.00 87.44 862 VAL A N 1
ATOM 6900 C CA . VAL A 1 862 ? 15.854 -17.045 -29.864 1.00 87.44 862 VAL A CA 1
ATOM 6901 C C . VAL A 1 862 ? 16.496 -18.083 -30.792 1.00 87.44 862 VAL A C 1
ATOM 6903 O O . VAL A 1 862 ? 17.592 -17.836 -31.290 1.00 87.44 862 VAL A O 1
ATOM 6906 N N . GLU A 1 863 ? 15.824 -19.211 -31.025 1.00 85.69 863 GLU A N 1
ATOM 6907 C CA . GLU A 1 863 ? 16.241 -20.260 -31.966 1.00 85.69 863 GLU A CA 1
ATOM 6908 C C . GLU A 1 863 ? 15.830 -19.979 -33.420 1.00 85.69 863 GLU A C 1
ATOM 6910 O O . GLU A 1 863 ? 16.406 -20.571 -34.325 1.00 85.69 863 GLU A O 1
ATOM 6915 N N . GLU A 1 864 ? 14.859 -19.089 -33.659 1.00 79.62 864 GLU A N 1
ATOM 6916 C CA . GLU A 1 864 ? 14.509 -18.640 -35.012 1.00 79.62 864 GLU A CA 1
ATOM 6917 C C . GLU A 1 864 ? 15.717 -17.959 -35.695 1.00 79.62 864 GLU A C 1
ATOM 6919 O O . GLU A 1 864 ? 16.325 -17.073 -35.073 1.00 79.62 864 GLU A O 1
ATOM 6924 N N . PRO A 1 865 ? 16.052 -18.365 -36.940 1.00 56.22 865 PRO A N 1
ATOM 6925 C CA . PRO A 1 865 ? 17.243 -17.907 -37.657 1.00 56.22 865 PRO A CA 1
ATOM 6926 C C . PRO A 1 865 ? 17.303 -16.387 -37.872 1.00 56.22 865 PRO A C 1
ATOM 6928 O O . PRO A 1 865 ? 16.242 -15.739 -38.059 1.00 56.22 865 PRO A O 1
#

Secondary structure (DSSP, 8-state):
-HHHHHHHHHHHHHHHHHHHHHS--EEETTEEE-HHHHHHHHHHTTSHHHHHHHH--HHHHHHH---HHHHHHHTHHHHHHHHHHHHHHHHHHTT---HHHHHHHHHHHHHHHHHHHTT-S---HHHHHHHHHHHHHHHHHHHHHHHHHHHHHHHHHHHHHHHHHHHHHHHT---SPPPHHHHHHHHHHHHHTHHHHHHHHHHHHHHHHHHHHHHHHHHHHHTSPBTTTB-HHHHHHHHHHHHHHHHHHHHHHHHHHHHHHHHHHHHHHHHHHHHHHTT--HHHHHHHHHHHHHHHHHHHHHHHHHHHHHHHHHHHHHHHHHHT--S-----HHHHHHHHHHHHHHHHHHHHHHTTHHHHS--HHHHTT---PPPPPP-SSHHHHHHHHHHHHHHHHHHHHT-SSTT-HHHHHHHHHHHHHIIIIIHHHHHHHHHHSHHHHHHTHHHHHHHHH-HHHHHHHHHHHHHHHHIIIIIIHHHHHHHHTPPPGGGS-SSSEEEEEPTT-HHHHHHHHHHS-EEEEEEE-EEEEES-SS---HHHHHHHHHHSS-SSPEEEEEEEHHHHHHHHHHH-TT--------TTEEEEEE---TTSPP--S-SS-PPPTTS----BEEES--S---GGGHHHHS-B-EEEEEEE--SS--GGGGSS--EEEE-HHHHHHHHHHHHTTTTTS----EEEEEEE-TTTHHHHHHHHHHHHHHTGGGGGT-TT--SEEEHHHHHHHHHHHHHHHHHHHHHHHHHHHHHHHHHHHHHHHHHHHHHHHHHHHHHHTT--HHHHHHHHHHHHHHHTHHHHHHHHHHHHHHHHHHHHHTT--HHHHHHHHHHHHHHHHHHHHHHHHHHHHHHHHHHHHHH--

Mean predicted aligned error: 15.31 Å

Nearest PDB structures (foldseek):
  7tcg-assembly1_A  TM=5.997E-01  e=3.010E-16  Bacillus subtilis subsp. subtilis str. 168
  8g4c-assembly1_A  TM=5.999E-01  e=3.608E-15  Bacillus subtilis subsp. subtilis str. 168
  8g3f-assembly1_A  TM=5.842E-01  e=5.025E-15  Bacillus subtilis subsp. subtilis str. 168

Radius of gyration: 33.93 Å; Cα contacts (8 Å, |Δi|>4): 1048; chains: 1; bounding box: 88×74×93 Å

Organism: NCBI:txid1544

Foldseek 3Di:
DLLVLLQLLLVLLVVLLCLLAPPFWADAPNDTDRLVRVVVVCVVLPHQVSVCVVRDPVVVCLVQVADVVVVNVLSVLSVVLSVLSNVSSVCSVVVHDPVVSLVVSLVSLVVSVVVVVVSNGDGDVSNVVSNVSSVCSVVVSCCVVCVVVCCVVVVVVCVVVVVVVVVVCVVLDDPDDDDPVVVVVLVVVCVVCVVLLVLLLVLLLQLLLVLLLLVLLVQLLVLDDDPPQAPVLLVVVLVVLSVVLVVVSLVLSLVVLLLSVVLVLLVVLLVCLVVVVVRDDPVVSVVSSVVSVVVSLVSSLVSNLVSNVVCNVVVVVLLCVLLVHPDDRDGDPPVSSVVSSVSSVVSNVSSVVVCVCVVVPCPSNCSNVDDQAADDQDDPCLVVLLVLLVVLLCQLLCCAQQNQCHPDVVSVVSNLSSVLSCLRSVVSVVLVVQCVDPVSCVVCVLVCVCCRRPVPVLSVLLSSLLSLLLCLQQPLLLLLLLLVLWDDLVQQAPFQKKFQAAPPCPVLVVVLVVVAVKDKDKFWKWKKKAQDLDADDPVQVSVCSNAQGGPLIFIAIEHEPVVVVVLVCVSPVPDDDDPVADDLEKEWEQSAISSDTQHDSYNPDTDDRPDDDWTFMATADDPHDHPVCRCVRTPTGHYPYYAYDHRRGCASNSSHHIYIYHHNVNRVVSLVVCVVCCVVGPTGTMIMGIHHDPVCSVVSVVSCVVVQVVVVVVCVSPVSDTSMDGSVSRSSSVSSSSSSSNVSSVVSSVVSLVSSLSSLLSVLVSCLVVLLVVLVVCVVVPNDPVVSLVSLVSSSCCRQVVSNVSSNVSSVSSLVSRCVSSRHDPVSNVSSNVSSVVSVVVSCVVSVVSSVVSSVVSSVSSPDD

Sequence (865 aa):
MKRIANRFCAVVGIVISCLIFFAKWLSFQGVSYTILEFYAEVRRYGGISAFSNALEDPAVVAATGVSIVPAYLFLFLPLLLTAILLLRSVLFLAGKNANVLSSISYWTGFVYLLTVFLGVYTVRPAVAVSMILMVADYIGARLIMEHDEMNRKARELKRKEEAARLDKLRRMRFPGRYSKDFFEVIFANFRSNLKSYLLFILAASASVALIYVMFGALAAYHTLSPGQDVPSASGAQITSIFIEAAVIVVVLSVLLFVLIISNYIKTRMKNYGIFISLGIRRKTLGLVIALEYIVCILASLAAGLLAGNLFLPLTKILFLRAIGVHTSVPTDYGLLILITAIAFLLMAGLATLINYHLFEYTDITSSAVSETKKEKLPKRLLLVGLIYGIYCIITGISGYLYGYWMEGLSRLAVMLFGFLLLIYCGGSRLYRWFIKNRDRRLNHIFLTLPWKYRFRTNAKYLFLLFMIHIFALSVYLPRLSSVLTASAEKNLYPYDFVCMAHEGDEEFFQDLSADYDVQMETYPMVRIDTLLAEPFSFNTLKGSTNNGMFFPLGQHIGISESTYRTLKKIIRPDEKSSLNLNGREIHVVFQQDTSQRARLLDWYYSPMEDLGYDPHLRAGVICNYTLNNRDELYPPYRIKSQEKTILTGMFHEGDQENIVVFSDSYFEELRQSVLDRIEEEPSPTQLVTLKTSVREYQNVSEHLKVFTEKHAADTYVDPTILPCYGKQASQSFAEGGRFFKAIAFSVTALILLISSLFVFYLKYSLEIGELRRRNQLLEAVGMNRRERVHLLRSDMSVHSRFAFLAGVAVSAIFFIGMPVKRLFTGAETARYLILLAVLLAVYVVVYCAGIHFLEKGFIKKVEEP